Protein 8VEH (pdb70)

Organism: Rickettsia bellii (strain RML369-C) (NCBI:txid336407)

Sequence (766 aa):
DDKAAILELKTYLRTMKSIAVDFTQEDSKGNIVQGKLLISKPYNFRCNYYPPFPIIIVGTKNFVSMYDYDMEQVSRIARDENIFNFLLEDNENFDKDFVVESVVNEKEFSRINIYHKVTERHSEITLNKANKQIELLKIFEDTNVVTIKFDNIVKVQKFDEDLFKLKNPEIYGVPERLTKSEIEKKYVVSMESDDKAAILELKTYLRTMKSIAVDFTQEDSKGNIVQGKLLISKPYNFRCNYYPPFPIIIVGTKNFVSMYDYDMEQVSRIARDENIFNFLLEDNENFDKDFVVESVVNEKEFSRINIYHKVTERHSEITLNKANKQIELLKIFEDTNVVTIKFDNIVKVQKFDEDLFKLKNPEIYGVPERLTKSEIEKKYVVSSDDKAAILELKTYLRTMKSIAVDFTQEDSKGNIVQGKLLISKPYNFRCNYYPPFPIIIVGTKNFVSMYDYDMEQVSRIARDENIFNFLLEDNENFDKDFVVESVVNEKEFSRINIYHKVTERHSEITLNKANKQIELLKIFEDTNVVTIKFDNIVKVQKFDEDLFKLKNPEIYGVPERLTKSEIEKKYVVSSSDDKAAILELKTYLRTMKSIAVDFTQEDSKGNIVQGKLLISKPYNFRCNYYPPFPIIIVGTKNFVSMYDYDMEQVSRIARDENIFNFLLEDNENFDKDFVVESVVNEKEFSRINIYHKVTERHSEITLNKANKQIELLKIFEDTNVVTIKFDNIVKVQKFDEDLFKLKNPEIYGVPERLTKSEIEKKYVVS

Solvent-accessible surface area: 37412 Å² total

Secondary structure (DSSP, 8-state):
--THHHHHHHHHHHH-SEEEEEEEEE-TTS-EEEEEEEEETTTEEEEEEPTTS--EEEE-SS-EEEEETTTTEEEE--GGG-TTHHHH--HHHHHHHEEEEEEEEETTEEEEEEEETTT--EEEEEEETTTTEEEEEEEEETTEEEEEEEEEEEEEEEE-GGGG----HHHH-SPPP--HHHHHTTEEE-/-HHHHHHHHHHHHHHHHH-SEEEEEEEEE-TT--EEEEEEEEETTTEEEEEEPTTS-EEEEE-SS-EEEEETTTTEEEE--TT-STTHHHH--HHHHHHHEEEEEEEEETTEEEEEEEETTT--EEEEEEETTTTEEEEEEEEETTEEEEEEEEEEEEEEEE-GGGG----HHHH-SPPP--HHHHHTTEEE-/-THHHHHHHHHHHHHT-SEEEEEEEEE-TT--EEEEEEEEETTTEEEEEEPTTS--EEEE-SS-EEEEETTTTEEEE--STT-TTHHHHS-GGGHHHHEEEEEEEEETTEEEEEEEETTT--EEEEEEETTTTEEEEEEEEETTEEEEEEEEEEEEEEEE-GGGG----HHHH-SPPP--HHHHHTTEEE---/-HHHHHHHHHHHHHH-SEEEEEEEEEETTS-EEEEEEEEETTTEEEEEEPTTS-EEEEE-SSEEEEEETTTTEEEEEE-SS--SSGGG--HHHHHHHEEEEEEEEETTEEEEEEEETTT--EEEEEEETTTTEEEEEEEEETTEEEEEEEEEEEEEEEE-GGGG----HHHH-PPPP--HHHHHTTEEE-

Foldseek 3Di:
DPCVVLVLLLVCLAPQQWKKFWKWKAKPVGDIWTFIWTHHPLWWIWTATAPPQQKIWFIDPVFIWMAGPVVNDIGGADCLRDQCNSSNDNSVCDVVFKDWPDWDDDDQWIKTWIATPVSRKIKIWIARNVVSDTAWIWTDDPPMIMIMGGPDMFGFDDFQPCSNPDDDCVPPNDDDRAHPVRRVVGTHTD/DVVVQVVVLVLVLVLLAPQQWKKFWKWKAKPVGDIWIWIWTHHPLWWIWTATAPPQQKIWFIDPVFIWMAGPVVRDIDGADQVNDLCNVSNDHSVCDVVFKDWPDWDDDVQWIWTWIATPPVRWIKIWIAGNVVSDTAWIWTHDPPMIMIMGGPDMFGFDDADPCSNPDDDCVVVNRDDRAHPVRRVVGTHTD/DFQVVVLVLVLVQLVPQQFKKFWKWKAKPVGDIWIFIWTHHPQWWIWTAIAPPQQWIWFIGPVFIWMAGPVVRDIDGADLVRDQCNVSNPNSVCPVVFKDWPGWDDDVQKIKTWIATPPVRWIKIWIARNVVSHTAWIWTDDDPMIMIMGGPDMFAFPDAQPLSRDDDDCVPVNHRDRAHPVRRVVGTHTDDD/DFVVVLVLVLVQLAPQQWKKFWKWKAKPVGDIWTWIWTHHPQWWIWTAIDPPFGKIWTTDQFKIKIAGPVVRDIDMDTCPPHHPDPSNDHSVCDVVFKAWDDWDDDDQWIWTWIAGPPVRWIKIWIARNVVSHTAKIWTDDPPMIMIMGGPDMFGFDDADPCSNDDPDCVPVNDDDRADPVRRVVGTHTD

InterPro domains:
  IPR004564 Outer membrane lipoprotein carrier protein LolA-like [PF03548] (37-188)
  IPR004564 Outer membrane lipoprotein carrier protein LolA-like [PTHR35869] (3-191)
  IPR004564 Outer membrane lipoprotein carrier protein LolA-like [cd16325] (30-177)
  IPR029046 Lipoprotein localisation LolA/LolB/LppX [SSF89392] (30-192)

Radius of gyration: 31.87 Å; Cα contacts (8 Å, |Δi|>4): 1557; chains: 4; bounding box: 82×40×107 Å

Nearest PDB structures (foldseek):
  8veh-assembly4_D  TM=9.514E-01  e=2.735E-33  Rickettsia bellii RML369-C
  9c89-assembly1_A  TM=8.479E-01  e=1.975E-13  Ehrlichia chaffeensis str. Arkansas
  9azz-assembly2_B  TM=8.157E-01  e=1.698E-12  Ehrlichia ruminantium str. Gardel
  9azz-assembly3_C  TM=8.294E-01  e=2.612E-12  Ehrlichia ruminantium str. Gardel
  3ksn-assembly1_A  TM=7.472E-01  e=8.804E-09  Escherichia coli K-12

B-factor: mean 67.8, std 20.23, range [27.52, 151.62]

Structure (mmCIF, N/CA/C/O backbone):
data_8VEH
#
_entry.id   8VEH
#
_cell.length_a   77.802
_cell.length_b   71.403
_cell.length_c   78.502
_cell.angle_alpha   90.00
_cell.angle_beta   115.83
_cell.angle_gamma   90.00
#
_symmetry.space_group_name_H-M   'P 1 21 1'
#
loop_
_entity.id
_entity.type
_entity.pdbx_description
1 polymer 'Outer membrane lipoprotein-sorting protein LolA'
2 non-polymer 'CHLORIDE ION'
3 non-polymer GLYCINE
4 non-polymer 'TRIETHYLENE GLYCOL'
5 water water
#
loop_
_atom_site.group_PDB
_atom_site.id
_atom_site.type_symbol
_atom_site.label_atom_id
_atom_site.label_alt_id
_atom_site.label_comp_id
_atom_site.label_asym_id
_atom_site.label_entity_id
_atom_site.label_seq_id
_atom_site.pdbx_PDB_ins_code
_atom_site.Cartn_x
_atom_site.Cartn_y
_atom_site.Cartn_z
_atom_site.occupancy
_atom_site.B_iso_or_equiv
_atom_site.auth_seq_id
_atom_site.auth_comp_id
_atom_site.auth_asym_id
_atom_site.auth_atom_id
_atom_site.pdbx_PDB_model_num
ATOM 1 N N . ASP A 1 4 ? 69.232 -12.971 38.267 1.00 113.91 23 ASP A N 1
ATOM 2 C CA . ASP A 1 4 ? 68.151 -12.491 37.419 1.00 109.08 23 ASP A CA 1
ATOM 3 C C . ASP A 1 4 ? 68.582 -11.472 36.379 1.00 104.13 23 ASP A C 1
ATOM 4 O O . ASP A 1 4 ? 69.352 -10.553 36.664 1.00 103.47 23 ASP A O 1
ATOM 9 N N . ASP A 1 5 ? 68.085 -11.649 35.158 1.00 110.39 24 ASP A N 1
ATOM 10 C CA . ASP A 1 5 ? 68.382 -10.730 34.066 1.00 105.45 24 ASP A CA 1
ATOM 11 C C . ASP A 1 5 ? 67.684 -9.410 34.394 1.00 98.72 24 ASP A C 1
ATOM 12 O O . ASP A 1 5 ? 66.648 -9.069 33.814 1.00 92.28 24 ASP A O 1
ATOM 17 N N . LYS A 1 6 ? 68.187 -8.717 35.413 1.00 97.19 25 LYS A N 1
ATOM 18 C CA . LYS A 1 6 ? 67.629 -7.437 35.851 1.00 92.85 25 LYS A CA 1
ATOM 19 C C . LYS A 1 6 ? 67.902 -6.319 34.857 1.00 81.87 25 LYS A C 1
ATOM 20 O O . LYS A 1 6 ? 67.202 -5.298 34.876 1.00 83.20 25 LYS A O 1
ATOM 26 N N . ALA A 1 7 ? 68.883 -6.503 33.971 1.00 93.12 26 ALA A N 1
ATOM 27 C CA . ALA A 1 7 ? 69.198 -5.468 32.996 1.00 90.70 26 ALA A CA 1
ATOM 28 C C . ALA A 1 7 ? 67.991 -5.124 32.142 1.00 84.79 26 ALA A C 1
ATOM 29 O O . ALA A 1 7 ? 67.858 -3.979 31.695 1.00 84.79 26 ALA A O 1
ATOM 31 N N . ALA A 1 8 ? 67.084 -6.077 31.936 1.00 82.67 27 ALA A N 1
ATOM 32 C CA . ALA A 1 8 ? 65.896 -5.780 31.145 1.00 82.30 27 ALA A CA 1
ATOM 33 C C . ALA A 1 8 ? 65.115 -4.629 31.759 1.00 76.50 27 ALA A C 1
ATOM 34 O O . ALA A 1 8 ? 64.787 -3.651 31.065 1.00 75.87 27 ALA A O 1
ATOM 36 N N . ILE A 1 9 ? 64.915 -4.663 33.081 1.00 77.51 28 ILE A N 1
ATOM 37 C CA . ILE A 1 9 ? 64.191 -3.561 33.704 1.00 82.80 28 ILE A CA 1
ATOM 38 C C . ILE A 1 9 ? 64.964 -2.266 33.496 1.00 79.50 28 ILE A C 1
ATOM 39 O O . ILE A 1 9 ? 64.384 -1.229 33.141 1.00 75.55 28 ILE A O 1
ATOM 44 N N . LEU A 1 10 ? 66.292 -2.339 33.600 1.00 79.19 29 LEU A N 1
ATOM 45 C CA . LEU A 1 10 ? 67.104 -1.147 33.412 1.00 75.53 29 LEU A CA 1
ATOM 46 C C . LEU A 1 10 ? 66.863 -0.575 32.025 1.00 70.39 29 LEU A C 1
ATOM 47 O O . LEU A 1 10 ? 66.494 0.600 31.881 1.00 66.66 29 LEU A O 1
ATOM 52 N N . GLU A 1 11 ? 66.935 -1.432 30.998 1.00 69.72 30 GLU A N 1
ATOM 53 C CA . GLU A 1 11 ? 66.718 -0.933 29.647 1.00 71.09 30 GLU A CA 1
ATOM 54 C C . GLU A 1 11 ? 65.302 -0.409 29.521 1.00 72.12 30 GLU A C 1
ATOM 55 O O . GLU A 1 11 ? 65.078 0.707 29.026 1.00 67.82 30 GLU A O 1
ATOM 61 N N . LEU A 1 12 ? 64.344 -1.161 30.063 1.00 74.37 31 LEU A N 1
ATOM 62 C CA . LEU A 1 12 ? 62.954 -0.747 29.971 1.00 73.28 31 LEU A CA 1
ATOM 63 C C . LEU A 1 12 ? 62.782 0.571 30.697 1.00 69.64 31 LEU A C 1
ATOM 64 O O . LEU A 1 12 ? 62.194 1.519 30.155 1.00 68.30 31 LEU A O 1
ATOM 69 N N . LYS A 1 13 ? 63.401 0.688 31.876 1.00 72.41 32 LYS A N 1
ATOM 70 C CA . LYS A 1 13 ? 63.285 1.920 32.642 1.00 70.93 32 LYS A CA 1
ATOM 71 C C . LYS A 1 13 ? 63.900 3.074 31.874 1.00 65.84 32 LYS A C 1
ATOM 72 O O . LYS A 1 13 ? 63.325 4.172 31.821 1.00 65.14 32 LYS A O 1
ATOM 78 N N . THR A 1 14 ? 65.032 2.824 31.209 1.00 67.21 33 THR A N 1
ATOM 79 C CA . THR A 1 14 ? 65.666 3.887 30.444 1.00 71.96 33 THR A CA 1
ATOM 80 C C . THR A 1 14 ? 64.697 4.447 29.413 1.00 67.32 33 THR A C 1
ATOM 81 O O . THR A 1 14 ? 64.543 5.672 29.292 1.00 59.19 33 THR A O 1
ATOM 85 N N . TYR A 1 15 ? 63.974 3.565 28.719 1.00 71.27 34 TYR A N 1
ATOM 86 C CA . TYR A 1 15 ? 63.063 4.057 27.695 1.00 72.90 34 TYR A CA 1
ATOM 87 C C . TYR A 1 15 ? 62.009 4.957 28.317 1.00 69.03 34 TYR A C 1
ATOM 88 O O . TYR A 1 15 ? 61.765 6.072 27.824 1.00 70.17 34 TYR A O 1
ATOM 97 N N . LEU A 1 16 ? 61.461 4.544 29.460 1.00 66.97 35 LEU A N 1
ATOM 98 C CA . LEU A 1 16 ? 60.419 5.338 30.087 1.00 64.88 35 LEU A CA 1
ATOM 99 C C . LEU A 1 16 ? 60.935 6.709 30.486 1.00 68.84 35 LEU A C 1
ATOM 100 O O . LEU A 1 16 ? 60.177 7.686 30.461 1.00 66.26 35 LEU A O 1
ATOM 105 N N . ARG A 1 17 ? 62.211 6.809 30.871 1.00 65.02 36 ARG A N 1
ATOM 106 C CA . ARG A 1 17 ? 62.710 8.109 31.306 1.00 65.69 36 ARG A CA 1
ATOM 107 C C . ARG A 1 17 ? 63.003 9.024 30.125 1.00 63.19 36 ARG A C 1
ATOM 108 O O . ARG A 1 17 ? 62.911 10.251 30.270 1.00 63.98 36 ARG A O 1
ATOM 116 N N . THR A 1 18 ? 63.352 8.464 28.955 1.00 60.54 37 THR A N 1
ATOM 117 C CA . THR A 1 18 ? 63.821 9.316 27.868 1.00 67.96 37 THR A CA 1
ATOM 118 C C . THR A 1 18 ? 62.776 9.593 26.797 1.00 67.42 37 THR A C 1
ATOM 119 O O . THR A 1 18 ? 62.984 10.493 25.973 1.00 82.99 37 THR A O 1
ATOM 123 N N . MET A 1 19 ? 61.672 8.858 26.782 1.00 67.29 38 MET A N 1
ATOM 124 C CA . MET A 1 19 ? 60.617 9.058 25.786 1.00 63.95 38 MET A CA 1
ATOM 125 C C . MET A 1 19 ? 59.428 9.827 26.368 1.00 68.25 38 MET A C 1
ATOM 126 O O . MET A 1 19 ? 58.302 9.328 26.433 1.00 69.47 38 MET A O 1
ATOM 131 N N . LYS A 1 20 ? 59.693 11.061 26.803 1.00 72.48 39 LYS A N 1
ATOM 132 C CA . LYS A 1 20 ? 58.650 11.878 27.416 1.00 71.99 39 LYS A CA 1
ATOM 133 C C . LYS A 1 20 ? 57.740 12.560 26.398 1.00 65.78 39 LYS A C 1
ATOM 134 O O . LYS A 1 20 ? 56.555 12.770 26.684 1.00 56.44 39 LYS A O 1
ATOM 140 N N . SER A 1 21 ? 58.260 12.910 25.220 1.00 65.06 40 SER A N 1
ATOM 141 C CA . SER A 1 21 ? 57.501 13.674 24.229 1.00 66.44 40 SER A CA 1
ATOM 142 C C . SER A 1 21 ? 57.822 13.124 22.844 1.00 65.02 40 SER A C 1
ATOM 143 O O . SER A 1 21 ? 58.824 13.512 22.233 1.00 62.75 40 SER A O 1
ATOM 146 N N . ILE A 1 22 ? 56.956 12.238 22.345 1.00 63.79 41 ILE A N 1
ATOM 147 C CA . ILE A 1 22 ? 57.212 11.538 21.094 1.00 68.17 41 ILE A CA 1
ATOM 148 C C . ILE A 1 22 ? 55.961 11.452 20.231 1.00 62.50 41 ILE A C 1
ATOM 149 O O . ILE A 1 22 ? 54.834 11.626 20.699 1.00 57.80 41 ILE A O 1
ATOM 154 N N . ALA A 1 23 ? 56.191 11.198 18.944 1.00 67.17 42 ALA A N 1
ATOM 155 C CA . ALA A 1 23 ? 55.166 10.850 17.970 1.00 69.44 42 ALA A CA 1
ATOM 156 C C . ALA A 1 23 ? 55.595 9.551 17.301 1.00 66.30 42 ALA A C 1
ATOM 157 O O . ALA A 1 23 ? 56.747 9.421 16.870 1.00 53.73 42 ALA A O 1
ATOM 159 N N . VAL A 1 24 ? 54.672 8.599 17.208 1.00 63.39 43 VAL A N 1
ATOM 160 C CA . VAL A 1 24 ? 54.967 7.248 16.749 1.00 64.00 43 VAL A CA 1
ATOM 161 C C . VAL A 1 24 ? 54.010 6.906 15.617 1.00 60.49 43 VAL A C 1
ATOM 162 O O . VAL A 1 24 ? 52.789 6.961 15.794 1.00 58.20 43 VAL A O 1
ATOM 166 N N . ASP A 1 25 ? 54.560 6.531 14.469 1.00 59.87 44 ASP A N 1
ATOM 167 C CA . ASP A 1 25 ? 53.795 5.872 13.421 1.00 61.73 44 ASP A CA 1
ATOM 168 C C . ASP A 1 25 ? 53.696 4.402 13.802 1.00 60.30 44 ASP A C 1
ATOM 169 O O . ASP A 1 25 ? 54.733 3.748 13.992 1.00 63.35 44 ASP A O 1
ATOM 174 N N . PHE A 1 26 ? 52.465 3.890 13.930 1.00 55.52 45 PHE A N 1
ATOM 175 C CA . PHE A 1 26 ? 52.263 2.536 14.424 1.00 58.93 45 PHE A CA 1
ATOM 176 C C . PHE A 1 26 ? 51.201 1.804 13.618 1.00 55.27 45 PHE A C 1
ATOM 177 O O . PHE A 1 26 ? 50.293 2.416 13.046 1.00 53.76 45 PHE A O 1
ATOM 185 N N . THR A 1 27 ? 51.334 0.477 13.584 1.00 52.58 46 THR A N 1
ATOM 186 C CA . THR A 1 27 ? 50.318 -0.428 13.065 1.00 55.01 46 THR A CA 1
ATOM 187 C C . THR A 1 27 ? 49.808 -1.304 14.206 1.00 53.42 46 THR A C 1
ATOM 188 O O . THR A 1 27 ? 50.591 -1.783 15.031 1.00 48.78 46 THR A O 1
ATOM 192 N N . GLN A 1 28 ? 48.495 -1.518 14.244 1.00 50.54 47 GLN A N 1
ATOM 193 C CA . GLN A 1 28 ? 47.824 -2.244 15.311 1.00 55.52 47 GLN A CA 1
ATOM 194 C C . GLN A 1 28 ? 47.040 -3.398 14.703 1.00 53.54 47 GLN A C 1
ATOM 195 O O . GLN A 1 28 ? 46.248 -3.197 13.775 1.00 50.77 47 GLN A O 1
ATOM 201 N N . GLU A 1 29 ? 47.258 -4.598 15.234 1.00 56.25 48 GLU A N 1
ATOM 202 C CA . GLU A 1 29 ? 46.566 -5.804 14.800 1.00 61.81 48 GLU A CA 1
ATOM 203 C C . GLU A 1 29 ? 45.946 -6.480 16.009 1.00 58.98 48 GLU A C 1
ATOM 204 O O . GLU A 1 29 ? 46.491 -6.424 17.114 1.00 53.74 48 GLU A O 1
ATOM 210 N N . ASP A 1 30 ? 44.786 -7.104 15.801 1.00 60.95 49 ASP A N 1
ATOM 211 C CA . ASP A 1 30 ? 44.109 -7.798 16.885 1.00 65.67 49 ASP A CA 1
ATOM 212 C C . ASP A 1 30 ? 43.653 -9.183 16.446 1.00 64.42 49 ASP A C 1
ATOM 213 O O . ASP A 1 30 ? 43.758 -9.564 15.276 1.00 64.73 49 ASP A O 1
ATOM 218 N N . SER A 1 31 ? 43.136 -9.937 17.421 1.00 59.37 50 SER A N 1
ATOM 219 C CA . SER A 1 31 ? 42.574 -11.255 17.151 1.00 66.63 50 SER A CA 1
ATOM 220 C C . SER A 1 31 ? 41.210 -11.186 16.470 1.00 64.48 50 SER A C 1
ATOM 221 O O . SER A 1 31 ? 40.780 -12.175 15.869 1.00 60.50 50 SER A O 1
ATOM 224 N N . LYS A 1 32 ? 40.527 -10.047 16.548 1.00 65.61 51 LYS A N 1
ATOM 225 C CA . LYS A 1 32 ? 39.218 -9.872 15.932 1.00 63.46 51 LYS A CA 1
ATOM 226 C C . LYS A 1 32 ? 39.300 -9.513 14.456 1.00 68.58 51 LYS A C 1
ATOM 227 O O . LYS A 1 32 ? 38.256 -9.348 13.818 1.00 66.90 51 LYS A O 1
ATOM 233 N N . GLY A 1 33 ? 40.507 -9.393 13.904 1.00 80.77 52 GLY A N 1
ATOM 234 C CA . GLY A 1 33 ? 40.702 -9.127 12.497 1.00 69.00 52 GLY A CA 1
ATOM 235 C C . GLY A 1 33 ? 41.043 -7.696 12.137 1.00 62.20 52 GLY A C 1
ATOM 236 O O . GLY A 1 33 ? 41.438 -7.447 10.992 1.00 66.75 52 GLY A O 1
ATOM 237 N N . ASN A 1 34 ? 40.918 -6.752 13.063 1.00 64.09 53 ASN A N 1
ATOM 238 C CA . ASN A 1 34 ? 41.261 -5.379 12.731 1.00 66.82 53 ASN A CA 1
ATOM 239 C C . ASN A 1 34 ? 42.751 -5.220 12.463 1.00 67.39 53 ASN A C 1
ATOM 240 O O . ASN A 1 34 ? 43.593 -5.767 13.182 1.00 62.34 53 ASN A O 1
ATOM 245 N N . ILE A 1 35 ? 43.072 -4.482 11.403 1.00 62.95 54 ILE A N 1
ATOM 246 C CA . ILE A 1 35 ? 44.421 -3.993 11.156 1.00 54.63 54 ILE A CA 1
ATOM 247 C C . ILE A 1 35 ? 44.259 -2.504 10.871 1.00 55.44 54 ILE A C 1
ATOM 248 O O . ILE A 1 35 ? 43.522 -2.129 9.951 1.00 60.24 54 ILE A O 1
ATOM 253 N N . VAL A 1 36 ? 44.931 -1.658 11.650 1.00 54.22 55 VAL A N 1
ATOM 254 C CA . VAL A 1 36 ? 44.805 -0.213 11.481 1.00 55.73 55 VAL A CA 1
ATOM 255 C C . VAL A 1 36 ? 46.155 0.457 11.685 1.00 50.56 55 VAL A C 1
ATOM 256 O O . VAL A 1 36 ? 46.988 -0.015 12.456 1.00 51.91 55 VAL A O 1
ATOM 260 N N . GLN A 1 37 ? 46.375 1.566 10.990 1.00 52.31 56 GLN A N 1
ATOM 261 C CA . GLN A 1 37 ? 47.566 2.375 11.198 1.00 52.23 56 GLN A CA 1
ATOM 262 C C . GLN A 1 37 ? 47.167 3.687 11.860 1.00 54.12 56 GLN A C 1
ATOM 263 O O . GLN A 1 37 ? 46.011 4.120 11.789 1.00 47.90 56 GLN A O 1
ATOM 269 N N . GLY A 1 38 ? 48.137 4.316 12.516 1.00 52.24 57 GLY A N 1
ATOM 270 C CA . GLY A 1 38 ? 47.835 5.566 13.185 1.00 52.25 57 GLY A CA 1
ATOM 271 C C . GLY A 1 38 ? 49.073 6.266 13.697 1.00 55.06 57 GLY A C 1
ATOM 272 O O . GLY A 1 38 ? 50.200 5.770 13.583 1.00 50.15 57 GLY A O 1
ATOM 273 N N . LYS A 1 39 ? 48.829 7.441 14.278 1.00 54.67 58 LYS A N 1
ATOM 274 C CA . LYS A 1 39 ? 49.854 8.273 14.887 1.00 59.77 58 LYS A CA 1
ATOM 275 C C . LYS A 1 39 ? 49.571 8.360 16.380 1.00 53.22 58 LYS A C 1
ATOM 276 O O . LYS A 1 39 ? 48.472 8.743 16.788 1.00 52.80 58 LYS A O 1
ATOM 282 N N . LEU A 1 40 ? 50.558 8.005 17.191 1.00 56.04 59 LEU A N 1
ATOM 283 C CA . LEU A 1 40 ? 50.456 8.064 18.643 1.00 59.34 59 LEU A CA 1
ATOM 284 C C . LEU A 1 40 ? 51.335 9.194 19.152 1.00 57.63 59 LEU A C 1
ATOM 285 O O . LEU A 1 40 ? 52.551 9.169 18.959 1.00 58.03 59 LEU A O 1
ATOM 290 N N . LEU A 1 41 ? 50.731 10.166 19.816 1.00 55.72 60 LEU A N 1
ATOM 291 C CA . LEU A 1 41 ? 51.447 11.280 20.415 1.00 58.66 60 LEU A CA 1
ATOM 292 C C . LEU A 1 41 ? 51.458 11.092 21.922 1.00 62.27 60 LEU A C 1
ATOM 293 O O . LEU A 1 41 ? 50.408 10.863 22.527 1.00 60.37 60 LEU A O 1
ATOM 298 N N . ILE A 1 42 ? 52.641 11.157 22.522 1.00 61.21 61 ILE A N 1
ATOM 299 C CA . ILE A 1 42 ? 52.797 11.050 23.966 1.00 58.97 61 ILE A CA 1
ATOM 300 C C . ILE A 1 42 ? 53.498 12.310 24.445 1.00 59.73 61 ILE A C 1
ATOM 301 O O . ILE A 1 42 ? 54.560 12.666 23.925 1.00 61.92 61 ILE A O 1
ATOM 306 N N . SER A 1 43 ? 52.899 12.987 25.422 1.00 61.08 62 SER A N 1
ATOM 307 C CA . SER A 1 43 ? 53.474 14.146 26.097 1.00 63.04 62 SER A CA 1
ATOM 308 C C . SER A 1 43 ? 53.295 13.852 27.586 1.00 62.23 62 SER A C 1
ATOM 309 O O . SER A 1 43 ? 52.277 14.205 28.195 1.00 63.23 62 SER A O 1
ATOM 312 N N . LYS A 1 44 ? 54.270 13.160 28.167 1.00 61.86 63 LYS A N 1
ATOM 313 C CA . LYS A 1 44 ? 54.223 12.902 29.597 1.00 66.04 63 LYS A CA 1
ATOM 314 C C . LYS A 1 44 ? 54.319 14.245 30.315 1.00 62.81 63 LYS A C 1
ATOM 315 O O . LYS A 1 44 ? 54.883 15.206 29.780 1.00 64.43 63 LYS A O 1
ATOM 321 N N . PRO A 1 45 ? 53.790 14.347 31.531 1.00 65.97 64 PRO A N 1
ATOM 322 C CA . PRO A 1 45 ? 53.403 13.254 32.430 1.00 66.77 64 PRO A CA 1
ATOM 323 C C . PRO A 1 45 ? 52.101 12.506 32.126 1.00 65.50 64 PRO A C 1
ATOM 324 O O . PRO A 1 45 ? 52.086 11.293 32.343 1.00 65.58 64 PRO A O 1
ATOM 328 N N . TYR A 1 46 ? 51.021 13.111 31.630 1.00 61.05 65 TYR A N 1
ATOM 329 C CA . TYR A 1 46 ? 49.762 12.390 31.520 1.00 63.93 65 TYR A CA 1
ATOM 330 C C . TYR A 1 46 ? 49.129 12.430 30.132 1.00 59.37 65 TYR A C 1
ATOM 331 O O . TYR A 1 46 ? 48.163 11.694 29.895 1.00 59.83 65 TYR A O 1
ATOM 340 N N . ASN A 1 47 ? 49.622 13.260 29.216 1.00 60.85 66 ASN A N 1
ATOM 341 C CA . ASN A 1 47 ? 48.876 13.548 27.998 1.00 60.33 66 ASN A CA 1
ATOM 342 C C . ASN A 1 47 ? 49.284 12.621 26.866 1.00 61.88 66 ASN A C 1
ATOM 343 O O . ASN A 1 47 ? 50.467 12.346 26.665 1.00 63.34 66 ASN A O 1
ATOM 348 N N . PHE A 1 48 ? 48.287 12.113 26.146 1.00 59.67 67 PHE A N 1
ATOM 349 C CA . PHE A 1 48 ? 48.558 11.373 24.922 1.00 60.22 67 PHE A CA 1
ATOM 350 C C . PHE A 1 48 ? 47.355 11.469 23.995 1.00 63.23 67 PHE A C 1
ATOM 351 O O . PHE A 1 48 ? 46.228 11.740 24.419 1.00 58.14 67 PHE A O 1
ATOM 359 N N . ARG A 1 49 ? 47.624 11.248 22.711 1.00 65.27 68 ARG A N 1
ATOM 360 C CA . ARG A 1 49 ? 46.607 11.224 21.669 1.00 59.60 68 ARG A CA 1
ATOM 361 C C . ARG A 1 49 ? 46.897 10.066 20.728 1.00 56.41 68 ARG A C 1
ATOM 362 O O . ARG A 1 49 ? 47.931 10.054 20.060 1.00 55.16 68 ARG A O 1
ATOM 370 N N . CYS A 1 50 ? 45.981 9.114 20.654 1.00 56.75 69 CYS A N 1
ATOM 371 C CA . CYS A 1 50 ? 46.046 8.031 19.683 1.00 56.31 69 CYS A CA 1
ATOM 372 C C . CYS A 1 50 ? 45.103 8.390 18.542 1.00 52.71 69 CYS A C 1
ATOM 373 O O . CYS A 1 50 ? 43.874 8.390 18.718 1.00 50.38 69 CYS A O 1
ATOM 376 N N . ASN A 1 51 ? 45.680 8.695 17.381 1.00 58.19 70 ASN A N 1
ATOM 377 C CA . ASN A 1 51 ? 44.979 9.205 16.210 1.00 61.38 70 ASN A CA 1
ATOM 378 C C . ASN A 1 51 ? 45.039 8.096 15.162 1.00 59.01 70 ASN A C 1
ATOM 379 O O . ASN A 1 51 ? 46.000 7.991 14.399 1.00 59.24 70 ASN A O 1
ATOM 384 N N . TYR A 1 52 ? 44.010 7.257 15.143 1.00 57.29 71 TYR A N 1
ATOM 385 C CA . TYR A 1 52 ? 43.903 6.231 14.119 1.00 58.52 71 TYR A CA 1
ATOM 386 C C . TYR A 1 52 ? 43.559 6.888 12.788 1.00 56.57 71 TYR A C 1
ATOM 387 O O . TYR A 1 52 ? 42.758 7.824 12.731 1.00 53.78 71 TYR A O 1
ATOM 396 N N . TYR A 1 53 ? 44.183 6.417 11.722 1.00 58.04 72 TYR A N 1
ATOM 397 C CA . TYR A 1 53 ? 43.876 7.007 10.430 1.00 61.58 72 TYR A CA 1
ATOM 398 C C . TYR A 1 53 ? 42.557 6.456 9.894 1.00 57.64 72 TYR A C 1
ATOM 399 O O . TYR A 1 53 ? 42.160 5.336 10.231 1.00 54.72 72 TYR A O 1
ATOM 408 N N . PRO A 1 54 ? 41.865 7.217 9.051 1.00 57.95 73 PRO A N 1
ATOM 409 C CA . PRO A 1 54 ? 40.669 6.682 8.403 1.00 70.93 73 PRO A CA 1
ATOM 410 C C . PRO A 1 54 ? 41.005 5.426 7.626 1.00 66.45 73 PRO A C 1
ATOM 411 O O . PRO A 1 54 ? 42.140 5.261 7.141 1.00 69.70 73 PRO A O 1
ATOM 415 N N . PRO A 1 55 ? 40.039 4.511 7.459 1.00 65.13 74 PRO A N 1
ATOM 416 C CA . PRO A 1 55 ? 38.631 4.558 7.884 1.00 65.06 74 PRO A CA 1
ATOM 417 C C . PRO A 1 55 ? 38.374 4.043 9.296 1.00 59.69 74 PRO A C 1
ATOM 418 O O . PRO A 1 55 ? 37.245 3.681 9.607 1.00 62.55 74 PRO A O 1
ATOM 422 N N . PHE A 1 56 ? 39.357 4.043 10.191 1.00 67.22 75 PHE A N 1
ATOM 423 C CA . PHE A 1 56 ? 39.179 3.498 11.536 1.00 59.69 75 PHE A CA 1
ATOM 424 C C . PHE A 1 56 ? 38.654 4.607 12.435 1.00 61.55 75 PHE A C 1
ATOM 425 O O . PHE A 1 56 ? 39.431 5.438 12.923 1.00 65.20 75 PHE A O 1
ATOM 433 N N . PRO A 1 57 ? 37.332 4.660 12.663 1.00 57.53 76 PRO A N 1
ATOM 434 C CA . PRO A 1 57 ? 36.727 5.857 13.274 1.00 56.43 76 PRO A CA 1
ATOM 435 C C . PRO A 1 57 ? 36.841 5.881 14.790 1.00 57.38 76 PRO A C 1
ATOM 436 O O . PRO A 1 57 ? 35.874 5.694 15.532 1.00 61.15 76 PRO A O 1
ATOM 440 N N . ILE A 1 58 ? 38.040 6.160 15.282 1.00 58.52 77 ILE A N 1
ATOM 441 C CA . ILE A 1 58 ? 38.275 6.221 16.717 1.00 61.17 77 ILE A CA 1
ATOM 442 C C . ILE A 1 58 ? 39.407 7.212 16.950 1.00 56.71 77 ILE A C 1
ATOM 443 O O . ILE A 1 58 ? 40.411 7.210 16.230 1.00 54.87 77 ILE A O 1
ATOM 448 N N . ILE A 1 59 ? 39.242 8.054 17.966 1.00 59.97 78 ILE A N 1
ATOM 449 C CA . ILE A 1 59 ? 40.310 8.906 18.477 1.00 53.70 78 ILE A CA 1
ATOM 450 C C . ILE A 1 59 ? 40.329 8.711 19.986 1.00 51.76 78 ILE A C 1
ATOM 451 O O . ILE A 1 59 ? 39.269 8.707 20.620 1.00 50.23 78 ILE A O 1
ATOM 456 N N . ILE A 1 60 ? 41.515 8.541 20.557 1.00 54.96 79 ILE A N 1
ATOM 457 C CA . ILE A 1 60 ? 41.638 8.381 22.004 1.00 55.61 79 ILE A CA 1
ATOM 458 C C . ILE A 1 60 ? 42.497 9.520 22.523 1.00 54.88 79 ILE A C 1
ATOM 459 O O . ILE A 1 60 ? 43.616 9.725 22.046 1.00 56.23 79 ILE A O 1
ATOM 464 N N . VAL A 1 61 ? 41.975 10.266 23.491 1.00 56.83 80 VAL A N 1
ATOM 465 C CA . VAL A 1 61 ? 42.686 11.396 24.073 1.00 62.44 80 VAL A CA 1
ATOM 466 C C . VAL A 1 61 ? 42.755 11.183 25.575 1.00 59.15 80 VAL A C 1
ATOM 467 O O . VAL A 1 61 ? 41.724 10.976 26.226 1.00 60.56 80 VAL A O 1
ATOM 471 N N . GLY A 1 62 ? 43.959 11.232 26.119 1.00 57.07 81 GLY A N 1
ATOM 472 C CA . GLY A 1 62 ? 44.173 11.057 27.546 1.00 60.16 81 GLY A CA 1
ATOM 473 C C . GLY A 1 62 ? 44.865 12.279 28.118 1.00 59.66 81 GLY A C 1
ATOM 474 O O . GLY A 1 62 ? 45.812 12.796 27.523 1.00 58.93 81 GLY A O 1
ATOM 475 N N . THR A 1 63 ? 44.371 12.740 29.264 1.00 64.40 82 THR A N 1
ATOM 476 C CA . THR A 1 63 ? 44.966 13.830 30.019 1.00 66.78 82 THR A CA 1
ATOM 477 C C . THR A 1 63 ? 45.061 13.413 31.480 1.00 64.85 82 THR A C 1
ATOM 478 O O . THR A 1 63 ? 44.688 12.297 31.855 1.00 66.10 82 THR A O 1
ATOM 482 N N . LYS A 1 64 ? 45.557 14.326 32.317 1.00 69.94 83 LYS A N 1
ATOM 483 C CA . LYS A 1 64 ? 45.675 14.016 33.736 1.00 74.25 83 LYS A CA 1
ATOM 484 C C . LYS A 1 64 ? 44.310 13.752 34.356 1.00 71.69 83 LYS A C 1
ATOM 485 O O . LYS A 1 64 ? 44.195 12.955 35.295 1.00 69.80 83 LYS A O 1
ATOM 491 N N . ASN A 1 65 ? 43.267 14.408 33.846 1.00 65.91 84 ASN A N 1
ATOM 492 C CA . ASN A 1 65 ? 41.929 14.272 34.405 1.00 65.10 84 ASN A CA 1
ATOM 493 C C . ASN A 1 65 ? 41.147 13.107 33.812 1.00 64.43 84 ASN A C 1
ATOM 494 O O . ASN A 1 65 ? 40.366 12.472 34.531 1.00 64.78 84 ASN A O 1
ATOM 499 N N . PHE A 1 66 ? 41.322 12.808 32.525 1.00 67.03 85 PHE A N 1
ATOM 500 C CA . PHE A 1 66 ? 40.477 11.806 31.900 1.00 70.20 85 PHE A CA 1
ATOM 501 C C . PHE A 1 66 ? 41.236 11.056 30.814 1.00 66.97 85 PHE A C 1
ATOM 502 O O . PHE A 1 66 ? 42.271 11.512 30.321 1.00 75.20 85 PHE A O 1
ATOM 510 N N . VAL A 1 67 ? 40.701 9.891 30.453 1.00 70.94 86 VAL A N 1
ATOM 511 C CA . VAL A 1 67 ? 41.101 9.149 29.260 1.00 71.13 86 VAL A CA 1
ATOM 512 C C . VAL A 1 67 ? 39.807 8.788 28.542 1.00 66.80 86 VAL A C 1
ATOM 513 O O . VAL A 1 67 ? 39.026 7.966 29.039 1.00 64.82 86 VAL A O 1
ATOM 517 N N . SER A 1 68 ? 39.582 9.389 27.376 1.00 66.71 87 SER A N 1
ATOM 518 C CA . SER A 1 68 ? 38.324 9.254 26.658 1.00 64.52 87 SER A CA 1
ATOM 519 C C . SER A 1 68 ? 38.562 8.800 25.226 1.00 59.34 87 SER A C 1
ATOM 520 O O . SER A 1 68 ? 39.632 8.997 24.646 1.00 58.83 87 SER A O 1
ATOM 523 N N . MET A 1 69 ? 37.529 8.181 24.670 1.00 64.79 88 MET A N 1
ATOM 524 C CA . MET A 1 69 ? 37.521 7.691 23.302 1.00 63.15 88 MET A CA 1
ATOM 525 C C . MET A 1 69 ? 36.329 8.326 22.595 1.00 59.12 88 MET A C 1
ATOM 526 O O . MET A 1 69 ? 35.258 8.478 23.190 1.00 59.93 88 MET A O 1
ATOM 531 N N . TYR A 1 70 ? 36.507 8.705 21.336 1.00 62.94 89 TYR A N 1
ATOM 532 C CA . TYR A 1 70 ? 35.410 9.178 20.502 1.00 65.31 89 TYR A CA 1
ATOM 533 C C . TYR A 1 70 ? 35.340 8.319 19.248 1.00 62.62 89 TYR A C 1
ATOM 534 O O . TYR A 1 70 ? 36.353 8.117 18.564 1.00 60.48 89 TYR A O 1
ATOM 543 N N . ASP A 1 71 ? 34.142 7.816 18.963 1.00 65.21 90 ASP A N 1
ATOM 544 C CA . ASP A 1 71 ? 33.850 7.006 17.787 1.00 69.70 90 ASP A CA 1
ATOM 545 C C . ASP A 1 71 ? 33.028 7.861 16.829 1.00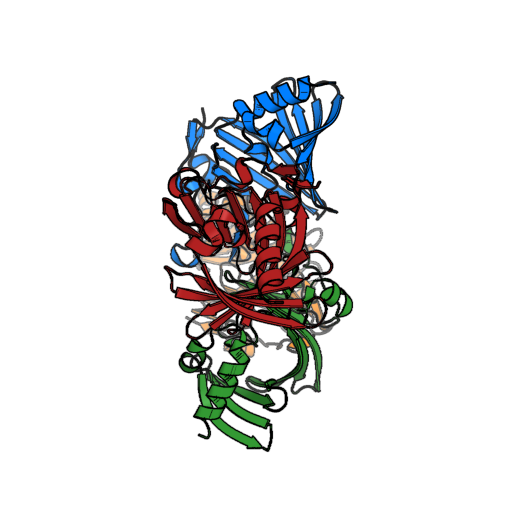 69.50 90 ASP A C 1
ATOM 546 O O . ASP A 1 71 ? 31.884 8.229 17.137 1.00 66.09 90 ASP A O 1
ATOM 551 N N . TYR A 1 72 ? 33.631 8.196 15.685 1.00 66.71 91 TYR A N 1
ATOM 552 C CA . TYR A 1 72 ? 32.959 9.028 14.695 1.00 71.08 91 TYR A CA 1
ATOM 553 C C . TYR A 1 72 ? 31.758 8.303 14.105 1.00 67.68 91 TYR A C 1
ATOM 554 O O . TYR A 1 72 ? 30.698 8.909 13.901 1.00 67.68 91 TYR A O 1
ATOM 563 N N . ASP A 1 73 ? 31.913 7.010 13.803 1.00 66.04 92 ASP A N 1
ATOM 564 C CA . ASP A 1 73 ? 30.806 6.242 13.243 1.00 64.56 92 ASP A CA 1
ATOM 565 C C . ASP A 1 73 ? 29.665 6.121 14.249 1.00 64.58 92 ASP A C 1
ATOM 566 O O . ASP A 1 73 ? 28.490 6.245 13.890 1.00 64.49 92 ASP A O 1
ATOM 571 N N . MET A 1 74 ? 29.990 5.861 15.513 1.00 64.48 93 MET A N 1
ATOM 572 C CA . MET A 1 74 ? 28.947 5.772 16.520 1.00 62.51 93 MET A CA 1
ATOM 573 C C . MET A 1 74 ? 28.506 7.142 17.016 1.00 61.70 93 MET A C 1
ATOM 574 O O . MET A 1 74 ? 27.490 7.234 17.712 1.00 57.62 93 MET A O 1
ATOM 579 N N . GLU A 1 75 ? 29.224 8.207 16.654 1.00 66.19 94 GLU A N 1
ATOM 580 C CA . GLU A 1 75 ? 28.975 9.539 17.201 1.00 65.84 94 GLU A CA 1
ATOM 581 C C . GLU A 1 75 ? 28.900 9.434 18.719 1.00 63.34 94 GLU A C 1
ATOM 582 O O . GLU A 1 75 ? 27.988 9.960 19.366 1.00 63.31 94 GLU A O 1
ATOM 588 N N . GLN A 1 76 ? 29.884 8.732 19.286 1.00 64.03 95 GLN A N 1
ATOM 589 C CA . GLN A 1 76 ? 29.815 8.328 20.681 1.00 63.85 95 GLN A CA 1
ATOM 590 C C . GLN A 1 76 ? 31.065 8.755 21.435 1.00 65.86 95 GLN A C 1
ATOM 591 O O . GLN A 1 76 ? 32.174 8.702 20.893 1.00 60.30 95 GLN A O 1
ATOM 597 N N . VAL A 1 77 ? 30.882 9.190 22.679 1.00 72.61 96 VAL A N 1
ATOM 598 C CA . VAL A 1 77 ? 31.987 9.485 23.584 1.00 75.24 96 VAL A CA 1
ATOM 599 C C . VAL A 1 77 ? 31.954 8.431 24.683 1.00 77.09 96 VAL A C 1
ATOM 600 O O . VAL A 1 77 ? 30.880 8.127 25.229 1.00 81.90 96 VAL A O 1
ATOM 604 N N . SER A 1 78 ? 33.119 7.884 25.003 1.00 79.84 97 SER A N 1
ATOM 605 C CA . SER A 1 78 ? 33.264 6.855 26.012 1.00 69.58 97 SER A CA 1
ATOM 606 C C . SER A 1 78 ? 34.483 7.175 26.860 1.00 64.55 97 SER A C 1
ATOM 607 O O . SER A 1 78 ? 35.305 8.031 26.517 1.00 68.34 97 SER A O 1
ATOM 610 N N . ARG A 1 79 ? 34.625 6.430 27.947 1.00 69.99 98 ARG A N 1
ATOM 611 C CA . ARG A 1 79 ? 35.699 6.612 28.913 1.00 66.47 98 ARG A CA 1
ATOM 612 C C . ARG A 1 79 ? 36.379 5.264 29.057 1.00 62.25 98 ARG A C 1
ATOM 613 O O . ARG A 1 79 ? 35.711 4.225 29.080 1.00 67.47 98 ARG A O 1
ATOM 615 N N . ILE A 1 80 ? 37.706 5.277 29.144 1.00 71.03 99 ILE A N 1
ATOM 616 C CA . ILE A 1 80 ? 38.496 4.057 29.037 1.00 75.39 99 ILE A CA 1
ATOM 617 C C . ILE A 1 80 ? 39.104 3.763 30.395 1.00 77.24 99 ILE A C 1
ATOM 618 O O . ILE A 1 80 ? 39.928 4.535 30.903 1.00 77.68 99 ILE A O 1
ATOM 623 N N . ALA A 1 81 ? 38.689 2.637 30.970 1.00 77.83 100 ALA A N 1
ATOM 624 C CA . ALA A 1 81 ? 39.245 2.136 32.218 1.00 85.27 100 ALA A CA 1
ATOM 625 C C . ALA A 1 81 ? 40.711 1.771 32.031 1.00 76.77 100 ALA A C 1
ATOM 626 O O . ALA A 1 81 ? 41.133 1.339 30.955 1.00 76.00 100 ALA A O 1
ATOM 628 N N . ARG A 1 82 ? 41.497 1.950 33.093 1.00 71.46 101 ARG A N 1
ATOM 629 C CA . ARG A 1 82 ? 42.916 1.627 32.994 1.00 69.71 101 ARG A CA 1
ATOM 630 C C . ARG A 1 82 ? 43.109 0.190 32.528 1.00 72.70 101 ARG A C 1
ATOM 631 O O . ARG A 1 82 ? 44.125 -0.130 31.899 1.00 69.81 101 ARG A O 1
ATOM 639 N N . ASP A 1 83 ? 42.146 -0.691 32.821 1.00 75.72 102 ASP A N 1
ATOM 640 C CA . ASP A 1 83 ? 42.256 -2.077 32.377 1.00 73.53 102 ASP A CA 1
ATOM 641 C C . ASP A 1 83 ? 41.996 -2.189 30.878 1.00 83.85 102 ASP A C 1
ATOM 642 O O . ASP A 1 83 ? 42.489 -3.125 30.236 1.00 81.41 102 ASP A O 1
ATOM 647 N N . GLU A 1 84 ? 41.236 -1.247 30.301 1.00 70.74 103 GLU A N 1
ATOM 648 C CA . GLU A 1 84 ? 41.025 -1.217 28.861 1.00 72.78 103 GLU A CA 1
ATOM 649 C C . GLU A 1 84 ? 41.867 -0.145 28.173 1.00 73.56 103 GLU A C 1
ATOM 650 O O . GLU A 1 84 ? 41.481 0.354 27.109 1.00 73.63 103 GLU A O 1
ATOM 656 N N . ASN A 1 85 ? 43.029 0.193 28.721 1.00 66.15 104 ASN A N 1
ATOM 657 C CA . ASN A 1 85 ? 43.917 1.156 28.082 1.00 66.19 104 ASN A CA 1
ATOM 658 C C . ASN A 1 85 ? 45.157 0.388 27.646 1.00 65.86 104 ASN A C 1
ATOM 659 O O . ASN A 1 85 ? 45.960 -0.037 28.483 1.00 64.57 104 ASN A O 1
ATOM 664 N N . ILE A 1 86 ? 45.309 0.214 26.330 1.00 62.66 105 ILE A N 1
ATOM 665 C CA . ILE A 1 86 ? 46.444 -0.531 25.793 1.00 61.26 105 ILE A CA 1
ATOM 666 C C . ILE A 1 86 ? 47.715 0.295 25.759 1.00 56.63 105 ILE A C 1
ATOM 667 O O . ILE A 1 86 ? 48.792 -0.257 25.502 1.00 58.11 105 ILE A O 1
ATOM 672 N N . PHE A 1 87 ? 47.624 1.593 26.034 1.00 58.87 106 PHE A N 1
ATOM 673 C CA . PHE A 1 87 ? 48.771 2.492 26.033 1.00 65.63 106 PHE A CA 1
ATOM 674 C C . PHE A 1 87 ? 49.178 2.892 27.447 1.00 58.60 106 PHE A C 1
ATOM 675 O O . PHE A 1 87 ? 49.733 3.973 27.656 1.00 55.75 106 PHE A O 1
ATOM 683 N N . ASN A 1 88 ? 48.955 2.007 28.422 1.00 57.41 107 ASN A N 1
ATOM 684 C CA . ASN A 1 88 ? 49.141 2.404 29.809 1.00 59.49 107 ASN A CA 1
ATOM 685 C C . ASN A 1 88 ? 50.627 2.335 30.165 1.00 54.26 107 ASN A C 1
ATOM 686 O O . ASN A 1 88 ? 51.129 3.173 30.921 1.00 54.60 107 ASN A O 1
ATOM 691 N N . PHE A 1 89 ? 51.353 1.353 29.625 1.00 55.21 108 PHE A N 1
ATOM 692 C CA . PHE A 1 89 ? 52.774 1.237 29.940 1.00 58.12 108 PHE A CA 1
ATOM 693 C C . PHE A 1 89 ? 53.568 2.415 29.388 1.00 55.31 108 PHE A C 1
ATOM 694 O O . PHE A 1 89 ? 54.525 2.879 30.022 1.00 54.15 108 PHE A O 1
ATOM 702 N N . LEU A 1 90 ? 53.171 2.922 28.216 1.00 55.86 109 LEU A N 1
ATOM 703 C CA . LEU A 1 90 ? 53.928 3.991 27.580 1.00 54.60 109 LEU A CA 1
ATOM 704 C C . LEU A 1 90 ? 53.899 5.301 28.357 1.00 61.50 109 LEU A C 1
ATOM 705 O O . LEU A 1 90 ? 54.821 6.116 28.219 1.00 66.97 109 LEU A O 1
ATOM 710 N N . LEU A 1 91 ? 52.863 5.521 29.157 1.00 54.32 110 LEU A N 1
ATOM 711 C CA . LEU A 1 91 ? 52.758 6.683 30.029 1.00 55.14 110 LEU A CA 1
ATOM 712 C C . LEU A 1 91 ? 53.412 6.483 31.387 1.00 53.62 110 LEU A C 1
ATOM 713 O O . LEU A 1 91 ? 53.566 7.457 32.133 1.00 58.27 110 LEU A O 1
ATOM 718 N N . GLU A 1 92 ? 53.800 5.259 31.725 1.00 57.61 111 GLU A N 1
ATOM 719 C CA . GLU A 1 92 ? 54.324 4.982 33.055 1.00 57.39 111 GLU A CA 1
ATOM 720 C C . GLU A 1 92 ? 55.613 5.756 33.300 1.00 55.35 111 GLU A C 1
ATOM 721 O O . GLU A 1 92 ? 56.518 5.773 32.461 1.00 58.42 111 GLU A O 1
ATOM 727 N N . ASP A 1 93 ? 55.683 6.408 34.455 1.00 56.56 112 ASP A N 1
ATOM 728 C CA . ASP A 1 93 ? 56.940 6.970 34.930 1.00 62.23 112 ASP A CA 1
ATOM 729 C C . ASP A 1 93 ? 57.856 5.838 35.383 1.00 61.08 112 ASP A C 1
ATOM 730 O O . ASP A 1 93 ? 57.399 4.843 35.951 1.00 61.48 112 ASP A O 1
ATOM 735 N N . ASN A 1 94 ? 59.160 5.990 35.144 1.00 64.34 113 ASN A N 1
ATOM 736 C CA . ASN A 1 94 ? 60.088 4.932 35.538 1.00 64.31 113 ASN A CA 1
ATOM 737 C C . ASN A 1 94 ? 60.059 4.726 37.050 1.00 62.24 113 ASN A C 1
ATOM 738 O O . ASN A 1 94 ? 60.094 3.588 37.533 1.00 62.59 113 ASN A O 1
ATOM 743 N N . GLU A 1 95 ? 59.969 5.821 37.813 1.00 62.75 114 GLU A N 1
ATOM 744 C CA . GLU A 1 95 ? 59.974 5.722 39.267 1.00 72.55 114 GLU A CA 1
ATOM 745 C C . GLU A 1 95 ? 58.822 4.862 39.761 1.00 74.65 114 GLU A C 1
ATOM 746 O O . GLU A 1 95 ? 58.929 4.220 40.810 1.00 69.76 114 GLU A O 1
ATOM 752 N N . ASN A 1 96 ? 57.716 4.849 39.026 1.00 67.30 115 ASN A N 1
ATOM 753 C CA . ASN A 1 96 ? 56.519 4.125 39.416 1.00 63.79 115 ASN A CA 1
ATOM 754 C C . ASN A 1 96 ? 56.511 2.694 38.905 1.00 55.51 115 ASN A C 1
ATOM 755 O O . ASN A 1 96 ? 55.651 1.908 39.323 1.00 55.94 115 ASN A O 1
ATOM 760 N N . PHE A 1 97 ? 57.458 2.331 38.035 1.00 59.38 116 PHE A N 1
ATOM 761 C CA . PHE A 1 97 ? 57.415 1.018 37.399 1.00 63.26 116 PHE A CA 1
ATOM 762 C C . PHE A 1 97 ? 57.351 -0.096 38.439 1.00 60.14 116 PHE A C 1
ATOM 763 O O . PHE A 1 97 ? 56.473 -0.965 38.392 1.00 54.84 116 PHE A O 1
ATOM 771 N N . ASP A 1 98 ? 58.288 -0.079 39.398 1.00 60.42 117 ASP A N 1
ATOM 772 C CA . ASP A 1 98 ? 58.333 -1.138 40.397 1.00 59.60 117 ASP A CA 1
ATOM 773 C C . ASP A 1 98 ? 57.061 -1.172 41.231 1.00 55.98 117 ASP A C 1
ATOM 774 O O . ASP A 1 98 ? 56.665 -2.237 41.717 1.00 47.18 117 ASP A O 1
ATOM 779 N N . LYS A 1 99 ? 56.413 -0.023 41.420 1.00 52.94 118 LYS A N 1
ATOM 780 C CA . LYS A 1 99 ? 55.168 -0.007 42.173 1.00 61.50 118 LYS A CA 1
ATOM 781 C C . LYS A 1 99 ? 54.006 -0.572 41.370 1.00 57.34 118 LYS A C 1
ATOM 782 O O . LYS A 1 99 ? 53.060 -1.107 41.957 1.00 54.37 118 LYS A O 1
ATOM 788 N N . ASP A 1 100 ? 54.072 -0.490 40.041 1.00 58.22 119 ASP A N 1
ATOM 789 C CA . ASP A 1 100 ? 52.929 -0.830 39.208 1.00 57.31 119 ASP A CA 1
ATOM 790 C C . ASP A 1 100 ? 53.069 -2.147 38.467 1.00 57.19 119 ASP A C 1
ATOM 791 O O . ASP A 1 100 ? 52.058 -2.818 38.243 1.00 54.43 119 ASP A O 1
ATOM 796 N N . PHE A 1 101 ? 54.285 -2.536 38.091 1.00 57.40 120 PHE A N 1
ATOM 797 C CA . PHE A 1 101 ? 54.495 -3.725 37.286 1.00 58.29 120 PHE A CA 1
ATOM 798 C C . PHE A 1 101 ? 55.469 -4.690 37.946 1.00 57.86 120 PHE A C 1
ATOM 799 O O . PHE A 1 101 ? 56.369 -4.293 38.694 1.00 56.53 120 PHE A O 1
ATOM 807 N N . VAL A 1 102 ? 55.264 -5.970 37.652 1.00 55.92 121 VAL A N 1
ATOM 808 C CA . VAL A 1 102 ? 56.173 -7.052 38.001 1.00 57.48 121 VAL A CA 1
ATOM 809 C C . VAL A 1 102 ? 56.557 -7.776 36.721 1.00 56.93 121 VAL A C 1
ATOM 810 O O . VAL A 1 102 ? 55.693 -8.078 35.891 1.00 52.50 121 VAL A O 1
ATOM 814 N N . VAL A 1 103 ? 57.849 -8.038 36.555 1.00 62.41 122 VAL A N 1
ATOM 815 C CA . VAL A 1 103 ? 58.338 -8.680 35.341 1.00 59.36 122 VAL A CA 1
ATOM 816 C C . VAL A 1 103 ? 58.134 -10.181 35.489 1.00 56.69 122 VAL A C 1
ATOM 817 O O . VAL A 1 103 ? 58.700 -10.810 36.389 1.00 57.25 122 VAL A O 1
ATOM 821 N N . GLU A 1 104 ? 57.326 -10.758 34.601 1.00 59.57 123 GLU A N 1
ATOM 822 C CA . GLU A 1 104 ? 57.094 -12.196 34.623 1.00 65.59 123 GLU A CA 1
ATOM 823 C C . GLU A 1 104 ? 58.297 -12.949 34.074 1.00 64.96 123 GLU A C 1
ATOM 824 O O . GLU A 1 104 ? 58.764 -13.919 34.682 1.00 64.11 123 GLU A O 1
ATOM 826 N N . SER A 1 105 ? 58.813 -12.515 32.927 1.00 66.71 124 SER A N 1
ATOM 827 C CA . SER A 1 105 ? 59.924 -13.246 32.326 1.00 69.65 124 SER A CA 1
ATOM 828 C C . SER A 1 105 ? 60.643 -12.361 31.316 1.00 71.37 124 SER A C 1
ATOM 829 O O . SER A 1 105 ? 60.143 -11.314 30.907 1.00 71.75 124 SER A O 1
ATOM 832 N N . VAL A 1 106 ? 61.834 -12.801 30.923 1.00 78.24 125 VAL A N 1
ATOM 833 C CA . VAL A 1 106 ? 62.657 -12.102 29.944 1.00 85.51 125 VAL A CA 1
ATOM 834 C C . VAL A 1 106 ? 63.257 -13.134 29.005 1.00 93.07 125 VAL A C 1
ATOM 835 O O . VAL A 1 106 ? 63.754 -14.177 29.447 1.00 93.38 125 VAL A O 1
ATOM 839 N N . VAL A 1 107 ? 63.219 -12.842 27.707 1.00 105.56 126 VAL A N 1
ATOM 840 C CA . VAL A 1 107 ? 63.817 -13.694 26.690 1.00 117.34 126 VAL A CA 1
ATOM 841 C C . VAL A 1 107 ? 64.637 -12.786 25.784 1.00 125.64 126 VAL A C 1
ATOM 842 O O . VAL A 1 107 ? 64.168 -11.715 25.395 1.00 117.59 126 VAL A O 1
ATOM 846 N N . ASN A 1 108 ? 65.867 -13.182 25.477 1.00 112.00 127 ASN A N 1
ATOM 847 C CA . ASN A 1 108 ? 66.760 -12.354 24.671 1.00 121.45 127 ASN A CA 1
ATOM 848 C C . ASN A 1 108 ? 67.187 -13.138 23.440 1.00 114.71 127 ASN A C 1
ATOM 849 O O . ASN A 1 108 ? 67.734 -14.239 23.564 1.00 120.70 127 ASN A O 1
ATOM 854 N N . GLU A 1 109 ? 66.957 -12.564 22.256 1.00 125.07 128 GLU A N 1
ATOM 855 C CA . GLU A 1 109 ? 67.440 -13.142 21.005 1.00 107.17 128 GLU A CA 1
ATOM 856 C C . GLU A 1 109 ? 68.031 -12.040 20.135 1.00 125.27 128 GLU A C 1
ATOM 857 O O . GLU A 1 109 ? 67.305 -11.153 19.673 1.00 108.36 128 GLU A O 1
ATOM 863 N N . LYS A 1 110 ? 69.346 -12.089 19.932 1.00 111.74 129 LYS A N 1
ATOM 864 C CA . LYS A 1 110 ? 70.066 -11.141 19.071 1.00 105.83 129 LYS A CA 1
ATOM 865 C C . LYS A 1 110 ? 69.770 -9.727 19.559 1.00 106.75 129 LYS A C 1
ATOM 866 O O . LYS A 1 110 ? 69.874 -9.476 20.770 1.00 100.51 129 LYS A O 1
ATOM 868 N N . GLU A 1 111 ? 69.427 -8.784 18.675 1.00 105.91 130 GLU A N 1
ATOM 869 C CA . GLU A 1 111 ? 69.171 -7.414 19.099 1.00 107.71 130 GLU A CA 1
ATOM 870 C C . GLU A 1 111 ? 67.830 -7.247 19.800 1.00 97.69 130 GLU A C 1
ATOM 871 O O . GLU A 1 111 ? 67.605 -6.192 20.407 1.00 93.93 130 GLU A O 1
ATOM 873 N N . PHE A 1 112 ? 66.946 -8.243 19.753 1.00 100.02 131 PHE A N 1
ATOM 874 C CA . PHE A 1 112 ? 65.628 -8.115 20.358 1.00 98.55 131 PHE A CA 1
ATOM 875 C C . PHE A 1 112 ? 65.599 -8.714 21.765 1.00 93.70 131 PHE A C 1
ATOM 876 O O . PHE A 1 112 ? 66.247 -9.734 22.042 1.00 97.49 131 PHE A O 1
ATOM 884 N N . SER A 1 113 ? 64.836 -8.066 22.643 1.00 110.29 132 SER A N 1
ATOM 885 C CA . SER A 1 113 ? 64.598 -8.537 24.002 1.00 114.48 132 SER A CA 1
ATOM 886 C C . SER A 1 113 ? 63.101 -8.466 24.279 1.00 94.42 132 SER A C 1
ATOM 887 O O . SER A 1 113 ? 62.498 -7.395 24.190 1.00 86.75 132 SER A O 1
ATOM 890 N N . ARG A 1 114 ? 62.506 -9.598 24.633 1.00 75.87 133 ARG A N 1
ATOM 891 C CA . ARG A 1 114 ? 61.083 -9.700 24.927 1.00 78.00 133 ARG A CA 1
ATOM 892 C C . ARG A 1 114 ? 60.888 -9.778 26.435 1.00 74.63 133 ARG A C 1
ATOM 893 O O . ARG A 1 114 ? 61.448 -10.660 27.094 1.00 77.10 133 ARG A O 1
ATOM 901 N N . ILE A 1 115 ? 60.089 -8.867 26.974 1.00 70.00 134 ILE A N 1
ATOM 902 C CA . ILE A 1 115 ? 59.855 -8.752 28.407 1.00 71.38 134 ILE A CA 1
ATOM 903 C C . ILE A 1 115 ? 58.371 -8.970 28.668 1.00 66.24 134 ILE A C 1
ATOM 904 O O . ILE A 1 115 ? 57.529 -8.229 28.144 1.00 63.21 134 ILE A O 1
ATOM 909 N N . ASN A 1 116 ? 58.050 -9.982 29.469 1.00 60.51 135 ASN A N 1
ATOM 910 C CA . ASN A 1 116 ? 56.683 -10.262 29.884 1.00 60.00 135 ASN A CA 1
ATOM 911 C C . ASN A 1 116 ? 56.454 -9.662 31.264 1.00 57.15 135 ASN A C 1
ATOM 912 O O . ASN A 1 116 ? 57.160 -10.022 32.220 1.00 62.03 135 ASN A O 1
ATOM 917 N N . ILE A 1 117 ? 55.439 -8.790 31.356 1.00 59.50 136 ILE A N 1
ATOM 918 C CA . ILE A 1 117 ? 55.103 -8.024 32.548 1.00 61.59 136 ILE A CA 1
ATOM 919 C C . ILE A 1 117 ? 53.613 -8.189 32.840 1.00 55.20 136 ILE A C 1
ATOM 920 O O . ILE A 1 117 ? 52.822 -8.578 31.977 1.00 50.43 136 ILE A O 1
ATOM 925 N N . TYR A 1 118 ? 53.233 -7.839 34.068 1.00 53.84 137 TYR A N 1
ATOM 926 C CA . TYR A 1 118 ? 51.835 -7.874 34.491 1.00 54.91 137 TYR A CA 1
ATOM 927 C C . TYR A 1 118 ? 51.582 -6.736 35.465 1.00 52.94 137 TYR A C 1
ATOM 928 O O . TYR A 1 118 ? 52.413 -6.450 36.327 1.00 48.31 137 TYR A O 1
ATOM 937 N N . HIS A 1 119 ? 50.436 -6.070 35.291 1.00 52.14 138 HIS A N 1
ATOM 938 C CA . HIS A 1 119 ? 50.069 -4.949 36.149 1.00 49.80 138 HIS A CA 1
ATOM 939 C C . HIS A 1 119 ? 49.558 -5.483 37.482 1.00 48.45 138 HIS A C 1
ATOM 940 O O . HIS A 1 119 ? 48.655 -6.325 37.519 1.00 52.24 138 HIS A O 1
ATOM 947 N N . LYS A 1 120 ? 50.128 -4.989 38.579 1.00 55.57 139 LYS A N 1
ATOM 948 C CA . LYS A 1 120 ? 49.787 -5.533 39.892 1.00 56.78 139 LYS A CA 1
ATOM 949 C C . LYS A 1 120 ? 48.353 -5.217 40.293 1.00 54.01 139 LYS A C 1
ATOM 950 O O . LYS A 1 120 ? 47.765 -5.956 41.090 1.00 57.46 139 LYS A O 1
ATOM 956 N N . VAL A 1 121 ? 47.776 -4.141 39.760 1.00 49.93 140 VAL A N 1
ATOM 957 C CA . VAL A 1 121 ? 46.419 -3.754 40.124 1.00 53.02 140 VAL A CA 1
ATOM 958 C C . VAL A 1 121 ? 45.421 -4.324 39.124 1.00 52.89 140 VAL A C 1
ATOM 959 O O . VAL A 1 121 ? 44.474 -5.022 39.508 1.00 56.98 140 VAL A O 1
ATOM 963 N N . THR A 1 122 ? 45.619 -4.030 37.837 1.00 51.54 141 THR A N 1
ATOM 964 C CA . THR A 1 122 ? 44.665 -4.466 36.827 1.00 52.30 141 THR A CA 1
ATOM 965 C C . THR A 1 122 ? 44.917 -5.899 36.374 1.00 54.65 141 THR A C 1
ATOM 966 O O . THR A 1 122 ? 44.078 -6.469 35.670 1.00 52.07 141 THR A O 1
ATOM 970 N N . GLU A 1 123 ? 46.045 -6.489 36.760 1.00 55.22 142 GLU A N 1
ATOM 971 C CA . GLU A 1 123 ? 46.396 -7.861 36.412 1.00 53.66 142 GLU A CA 1
ATOM 972 C C . GLU A 1 123 ? 46.422 -8.111 34.905 1.00 49.30 142 GLU A C 1
ATOM 973 O O . GLU A 1 123 ? 46.315 -9.259 34.459 1.00 45.52 142 GLU A O 1
ATOM 979 N N . ARG A 1 124 ? 46.590 -7.060 34.107 1.00 49.10 143 ARG A N 1
ATOM 980 C CA . ARG A 1 124 ? 46.673 -7.202 32.660 1.00 54.75 143 ARG A CA 1
ATOM 981 C C . ARG A 1 124 ? 48.093 -7.591 32.269 1.00 49.63 143 ARG A C 1
ATOM 982 O O . ARG A 1 124 ? 49.055 -6.922 32.660 1.00 51.61 143 ARG A O 1
ATOM 990 N N . HIS A 1 125 ? 48.226 -8.686 31.521 1.00 45.89 144 HIS A N 1
ATOM 991 C CA . HIS A 1 125 ? 49.532 -9.135 31.055 1.00 54.11 144 HIS A CA 1
ATOM 992 C C . HIS A 1 125 ? 49.901 -8.444 29.747 1.00 49.38 144 HIS A C 1
ATOM 993 O O . HIS A 1 125 ? 49.040 -8.205 28.894 1.00 45.69 144 HIS A O 1
ATOM 1000 N N . SER A 1 126 ? 51.188 -8.137 29.591 1.00 50.46 145 SER A N 1
ATOM 1001 C CA . SER A 1 126 ? 51.681 -7.453 28.406 1.00 51.37 145 SER A CA 1
ATOM 1002 C C . SER A 1 126 ? 53.061 -7.984 28.061 1.00 54.65 145 SER A C 1
ATOM 1003 O O . SER A 1 126 ? 53.794 -8.469 28.931 1.00 60.83 145 SER A O 1
ATOM 1006 N N . GLU A 1 127 ? 53.409 -7.893 26.777 1.00 55.61 146 GLU A N 1
ATOM 1007 C CA . GLU A 1 127 ? 54.710 -8.330 26.279 1.00 59.98 146 GLU A CA 1
ATOM 1008 C C . GLU A 1 127 ? 55.318 -7.164 25.512 1.00 55.71 146 GLU A C 1
ATOM 1009 O O . GLU A 1 127 ? 54.655 -6.558 24.663 1.00 55.42 146 GLU A O 1
ATOM 1015 N N . ILE A 1 128 ? 56.573 -6.852 25.818 1.00 61.83 147 ILE A N 1
ATOM 1016 C CA . ILE A 1 128 ? 57.291 -5.723 25.240 1.00 73.00 147 ILE A CA 1
ATOM 1017 C C . ILE A 1 128 ? 58.515 -6.219 24.488 1.00 71.06 147 ILE A C 1
ATOM 1018 O O . ILE A 1 128 ? 59.320 -6.975 25.036 1.00 68.88 147 ILE A O 1
ATOM 1023 N N . THR A 1 129 ? 58.664 -5.778 23.245 1.00 71.55 148 THR A N 1
ATOM 1024 C CA . THR A 1 129 ? 59.850 -6.059 22.447 1.00 76.26 148 THR A CA 1
ATOM 1025 C C . THR A 1 129 ? 60.748 -4.831 22.400 1.00 74.46 148 THR A C 1
ATOM 1026 O O . THR A 1 129 ? 60.317 -3.754 21.977 1.00 72.59 148 THR A O 1
ATOM 1030 N N . LEU A 1 130 ? 61.999 -5.008 22.810 1.00 74.94 149 LEU A N 1
ATOM 1031 C CA . LEU A 1 130 ? 63.012 -3.965 22.849 1.00 79.75 149 LEU A CA 1
ATOM 1032 C C . LEU A 1 130 ? 64.029 -4.232 21.749 1.00 76.99 149 LEU A C 1
ATOM 1033 O O . LEU A 1 130 ? 64.496 -5.366 21.594 1.00 84.00 149 LEU A O 1
ATOM 1038 N N . ASN A 1 131 ? 64.357 -3.191 20.994 1.00 87.04 150 ASN A N 1
ATOM 1039 C CA . ASN A 1 131 ? 65.429 -3.204 20.012 1.00 94.10 150 ASN A CA 1
ATOM 1040 C C . ASN A 1 131 ? 66.635 -2.645 20.762 1.00 101.47 150 ASN A C 1
ATOM 1041 O O . ASN A 1 131 ? 66.644 -1.460 21.131 1.00 98.77 150 ASN A O 1
ATOM 1046 N N . LYS A 1 132 ? 67.630 -3.506 21.001 1.00 104.58 151 LYS A N 1
ATOM 1047 C CA . LYS A 1 132 ? 68.800 -3.135 21.783 1.00 100.25 151 LYS A CA 1
ATOM 1048 C C . LYS A 1 132 ? 69.770 -2.259 21.006 1.00 104.64 151 LYS A C 1
ATOM 1049 O O . LYS A 1 132 ? 70.516 -1.482 21.613 1.00 100.83 151 LYS A O 1
ATOM 1055 N N . ALA A 1 133 ? 69.780 -2.364 19.677 1.00 101.18 152 ALA A N 1
ATOM 1056 C CA . ALA A 1 133 ? 70.725 -1.578 18.892 1.00 113.22 152 ALA A CA 1
ATOM 1057 C C . ALA A 1 133 ? 70.462 -0.084 19.048 1.00 112.23 152 ALA A C 1
ATOM 1058 O O . ALA A 1 133 ? 71.386 0.699 19.302 1.00 109.02 152 ALA A O 1
ATOM 1060 N N . ASN A 1 134 ? 69.203 0.333 18.893 1.00 101.92 153 ASN A N 1
ATOM 1061 C CA . ASN A 1 134 ? 68.811 1.725 19.083 1.00 103.48 153 ASN A CA 1
ATOM 1062 C C . ASN A 1 134 ? 68.020 1.964 20.359 1.00 94.83 153 ASN A C 1
ATOM 1063 O O . ASN A 1 134 ? 67.589 3.097 20.597 1.00 93.17 153 ASN A O 1
ATOM 1068 N N . LYS A 1 135 ? 67.804 0.933 21.175 1.00 96.24 154 LYS A N 1
ATOM 1069 C CA . LYS A 1 135 ? 67.105 1.075 22.447 1.00 95.69 154 LYS A CA 1
ATOM 1070 C C . LYS A 1 135 ? 65.717 1.693 22.258 1.00 98.33 154 LYS A C 1
ATOM 1071 O O . LYS A 1 135 ? 65.384 2.733 22.831 1.00 98.51 154 LYS A O 1
ATOM 1073 N N . GLN A 1 136 ? 64.900 1.023 21.449 1.00 89.80 155 GLN A N 1
ATOM 1074 C CA . GLN A 1 136 ? 63.546 1.511 21.204 1.00 89.44 155 GLN A CA 1
ATOM 1075 C C . GLN A 1 136 ? 62.570 0.349 21.292 1.00 81.14 155 GLN A C 1
ATOM 1076 O O . GLN A 1 136 ? 62.913 -0.786 20.968 1.00 79.18 155 GLN A O 1
ATOM 1082 N N . ILE A 1 137 ? 61.344 0.632 21.716 1.00 80.07 156 ILE A N 1
ATOM 1083 C CA . ILE A 1 137 ? 60.318 -0.403 21.721 1.00 74.08 156 ILE A CA 1
ATOM 1084 C C . ILE A 1 137 ? 59.846 -0.621 20.290 1.00 66.25 156 ILE A C 1
ATOM 1085 O O . ILE A 1 137 ? 59.496 0.335 19.587 1.00 60.50 156 ILE A O 1
ATOM 1090 N N . GLU A 1 138 ? 59.851 -1.875 19.848 1.00 65.27 157 GLU A N 1
ATOM 1091 C CA . GLU A 1 138 ? 59.432 -2.227 18.498 1.00 68.89 157 GLU A CA 1
ATOM 1092 C C . GLU A 1 138 ? 58.067 -2.899 18.442 1.00 65.95 157 GLU A C 1
ATOM 1093 O O . GLU A 1 138 ? 57.315 -2.659 17.485 1.00 63.81 157 GLU A O 1
ATOM 1099 N N . LEU A 1 139 ? 57.691 -3.648 19.483 1.00 63.64 158 LEU A N 1
ATOM 1100 C CA . LEU A 1 139 ? 56.435 -4.385 19.515 1.00 62.36 158 LEU A CA 1
ATOM 1101 C C . LEU A 1 139 ? 55.874 -4.375 20.930 1.00 66.99 158 LEU A C 1
ATOM 1102 O O . LEU A 1 139 ? 56.617 -4.550 21.901 1.00 62.42 158 LEU A O 1
ATOM 1107 N N . LEU A 1 140 ? 54.558 -4.182 21.040 1.00 61.13 159 LEU A N 1
ATOM 1108 C CA . LEU A 1 140 ? 53.859 -4.226 22.323 1.00 55.88 159 LEU A CA 1
ATOM 1109 C C . LEU A 1 140 ? 52.632 -5.113 22.177 1.00 51.71 159 LEU A C 1
ATOM 1110 O O . LEU A 1 140 ? 51.845 -4.932 21.247 1.00 54.87 159 LEU A O 1
ATOM 1115 N N . LYS A 1 141 ? 52.464 -6.069 23.085 1.00 49.01 160 LYS A N 1
ATOM 1116 C CA . LYS A 1 141 ? 51.358 -7.017 23.018 1.00 50.67 160 LYS A CA 1
ATOM 1117 C C . LYS A 1 141 ? 50.548 -6.956 24.304 1.00 50.54 160 LYS A C 1
ATOM 1118 O O . LYS A 1 141 ? 51.117 -6.996 25.400 1.00 48.64 160 LYS A O 1
ATOM 1124 N N . ILE A 1 142 ? 49.226 -6.846 24.167 1.00 52.15 161 ILE A N 1
ATOM 1125 C CA . ILE A 1 142 ? 48.310 -6.725 25.295 1.00 49.60 161 ILE A CA 1
ATOM 1126 C C . ILE A 1 142 ? 47.345 -7.904 25.244 1.00 45.79 161 ILE A C 1
ATOM 1127 O O . ILE A 1 142 ? 46.684 -8.122 24.221 1.00 46.09 161 ILE A O 1
ATOM 1132 N N . PHE A 1 143 ? 47.240 -8.639 26.353 1.00 48.73 162 PHE A N 1
ATOM 1133 C CA . PHE A 1 143 ? 46.391 -9.826 26.441 1.00 53.01 162 PHE A CA 1
ATOM 1134 C C . PHE A 1 143 ? 45.098 -9.486 27.178 1.00 54.25 162 PHE A C 1
ATOM 1135 O O . PHE A 1 143 ? 45.103 -9.302 28.400 1.00 53.71 162 PHE A O 1
ATOM 1143 N N . GLU A 1 144 ? 43.993 -9.404 26.436 1.00 55.01 163 GLU A N 1
ATOM 1144 C CA . GLU A 1 144 ? 42.660 -9.158 26.978 1.00 56.59 163 GLU A CA 1
ATOM 1145 C C . GLU A 1 144 ? 41.828 -10.434 26.850 1.00 55.95 163 GLU A C 1
ATOM 1146 O O . GLU A 1 144 ? 41.098 -10.623 25.875 1.00 53.95 163 GLU A O 1
ATOM 1152 N N . ASP A 1 145 ? 41.948 -11.308 27.855 1.00 64.89 164 ASP A N 1
ATOM 1153 C CA . ASP A 1 145 ? 41.247 -12.588 27.895 1.00 50.24 164 ASP A CA 1
ATOM 1154 C C . ASP A 1 145 ? 41.486 -13.428 26.648 1.00 55.32 164 ASP A C 1
ATOM 1155 O O . ASP A 1 145 ? 42.453 -14.193 26.597 1.00 55.84 164 ASP A O 1
ATOM 1160 N N . THR A 1 146 ? 40.613 -13.315 25.644 1.00 55.59 165 THR A N 1
ATOM 1161 C CA . THR A 1 146 ? 40.697 -14.135 24.441 1.00 49.05 165 THR A CA 1
ATOM 1162 C C . THR A 1 146 ? 41.050 -13.303 23.210 1.00 49.71 165 THR A C 1
ATOM 1163 O O . THR A 1 146 ? 40.833 -13.743 22.076 1.00 59.90 165 THR A O 1
ATOM 1167 N N . ASN A 1 147 ? 41.595 -12.113 23.419 1.00 46.54 166 ASN A N 1
ATOM 1168 C CA . ASN A 1 147 ? 41.956 -11.192 22.355 1.00 56.58 166 ASN A CA 1
ATOM 1169 C C . ASN A 1 147 ? 43.362 -10.693 22.646 1.00 57.42 166 ASN A C 1
ATOM 1170 O O . ASN A 1 147 ? 43.696 -10.387 23.795 1.00 52.00 166 ASN A O 1
ATOM 1175 N N . VAL A 1 148 ? 44.199 -10.644 21.614 1.00 56.23 167 VAL A N 1
ATOM 1176 C CA . VAL A 1 148 ? 45.546 -10.124 21.750 1.00 52.05 167 VAL A CA 1
ATOM 1177 C C . VAL A 1 148 ? 45.645 -8.916 20.831 1.00 53.19 167 VAL A C 1
ATOM 1178 O O . VAL A 1 148 ? 45.403 -9.027 19.620 1.00 54.00 167 VAL A O 1
ATOM 1182 N N . VAL A 1 149 ? 46.001 -7.770 21.402 1.00 49.87 168 VAL A N 1
ATOM 1183 C CA . VAL A 1 149 ? 46.163 -6.534 20.649 1.00 49.49 168 VAL A CA 1
ATOM 1184 C C . VAL A 1 149 ? 47.659 -6.301 20.507 1.00 52.04 168 VAL A C 1
ATOM 1185 O O . VAL A 1 149 ? 48.382 -6.227 21.508 1.00 50.43 168 VAL A O 1
ATOM 1189 N N . THR A 1 150 ? 48.126 -6.181 19.271 1.00 55.07 169 THR A N 1
ATOM 1190 C CA . THR A 1 150 ? 49.536 -5.975 18.978 1.00 54.24 169 THR A CA 1
ATOM 1191 C C . THR A 1 150 ? 49.709 -4.589 18.381 1.00 51.47 169 THR A C 1
ATOM 1192 O O . THR A 1 150 ? 49.017 -4.229 17.423 1.00 50.73 169 THR A O 1
ATOM 1196 N N . ILE A 1 151 ? 50.626 -3.820 18.951 1.00 52.89 170 ILE A N 1
ATOM 1197 C CA . ILE A 1 151 ? 50.939 -2.471 18.509 1.00 52.19 170 ILE A CA 1
ATOM 1198 C C . ILE A 1 151 ? 52.372 -2.520 17.994 1.00 56.58 170 ILE A C 1
ATOM 1199 O O . ILE A 1 151 ? 53.301 -2.832 18.754 1.00 54.17 170 ILE A O 1
ATOM 1204 N N . LYS A 1 152 ? 52.555 -2.233 16.709 1.00 59.71 171 LYS A N 1
ATOM 1205 C CA . LYS A 1 152 ? 53.876 -2.204 16.094 1.00 55.59 171 LYS A CA 1
ATOM 1206 C C . LYS A 1 152 ? 54.322 -0.755 15.955 1.00 54.64 171 LYS A C 1
ATOM 1207 O O . LYS A 1 152 ? 53.591 0.070 15.396 1.00 55.17 171 LYS A O 1
ATOM 1209 N N . PHE A 1 153 ? 55.522 -0.452 16.461 1.00 60.26 172 PHE A N 1
ATOM 1210 C CA . PHE A 1 153 ? 56.043 0.915 16.445 1.00 61.99 172 PHE A CA 1
ATOM 1211 C C . PHE A 1 153 ? 56.833 1.104 15.154 1.00 61.06 172 PHE A C 1
ATOM 1212 O O . PHE A 1 153 ? 58.003 0.723 15.070 1.00 64.43 172 PHE A O 1
ATOM 1220 N N . ASP A 1 154 ? 56.201 1.694 14.134 1.00 62.40 173 ASP A N 1
ATOM 1221 C CA . ASP A 1 154 ? 56.853 1.787 12.829 1.00 68.83 173 ASP A CA 1
ATOM 1222 C C . ASP A 1 154 ? 57.884 2.913 12.764 1.00 71.95 173 ASP A C 1
ATOM 1223 O O . ASP A 1 154 ? 58.865 2.815 12.017 1.00 65.97 173 ASP A O 1
ATOM 1228 N N . ASN A 1 155 ? 57.686 3.985 13.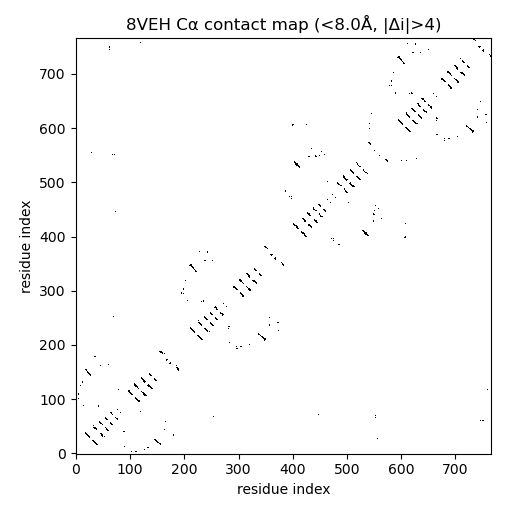524 1.00 74.26 174 ASN A N 1
ATOM 1229 C CA . ASN A 1 155 ? 58.617 5.112 13.475 1.00 70.19 174 ASN A CA 1
ATOM 1230 C C . ASN A 1 155 ? 58.440 5.965 14.716 1.00 69.11 174 ASN A C 1
ATOM 1231 O O . ASN A 1 155 ? 57.314 6.310 15.054 1.00 69.31 174 ASN A O 1
ATOM 1236 N N . ILE A 1 156 ? 59.539 6.314 15.379 1.00 76.61 175 ILE A N 1
ATOM 1237 C CA . ILE A 1 156 ? 59.487 7.093 16.610 1.00 72.83 175 ILE A CA 1
ATOM 1238 C C . ILE A 1 156 ? 60.288 8.370 16.409 1.00 72.09 175 ILE A C 1
ATOM 1239 O O . ILE A 1 156 ? 61.462 8.312 16.033 1.00 77.77 175 ILE A O 1
ATOM 1244 N N . VAL A 1 157 ? 59.654 9.519 16.657 1.00 75.58 176 VAL A N 1
ATOM 1245 C CA . VAL A 1 157 ? 60.306 10.817 16.519 1.00 68.96 176 VAL A CA 1
ATOM 1246 C C . VAL A 1 157 ? 60.035 11.628 17.779 1.00 69.49 176 VAL A C 1
ATOM 1247 O O . VAL A 1 157 ? 58.931 11.594 18.329 1.00 68.27 176 VAL A O 1
ATOM 1251 N N . LYS A 1 158 ? 61.043 12.356 18.235 1.00 69.95 177 LYS A N 1
ATOM 1252 C CA . LYS A 1 158 ? 60.920 13.188 19.425 1.00 73.70 177 LYS A CA 1
ATOM 1253 C C . LYS A 1 158 ? 60.270 14.511 19.043 1.00 67.28 177 LYS A C 1
ATOM 1254 O O . LYS A 1 158 ? 60.601 15.100 18.010 1.00 67.07 177 LYS A O 1
ATOM 1260 N N . VAL A 1 159 ? 59.348 14.986 19.879 1.00 76.27 178 VAL A N 1
ATOM 1261 C CA . VAL A 1 159 ? 58.590 16.20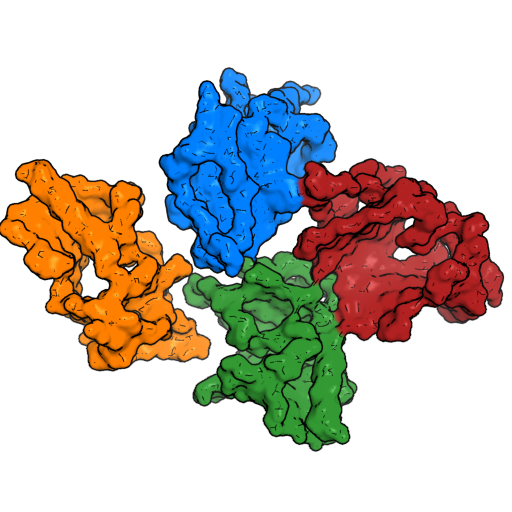5 19.609 1.00 83.86 178 VAL A CA 1
ATOM 1262 C C . VAL A 1 159 ? 59.060 17.293 20.564 1.00 76.56 178 VAL A C 1
ATOM 1263 O O . VAL A 1 159 ? 59.205 17.046 21.769 1.00 75.80 178 VAL A O 1
ATOM 1267 N N . GLN A 1 160 ? 59.285 18.493 20.032 1.00 75.55 179 GLN A N 1
ATOM 1268 C CA . GLN A 1 160 ? 59.744 19.592 20.862 1.00 74.50 179 GLN A CA 1
ATOM 1269 C C . GLN A 1 160 ? 58.597 20.434 21.407 1.00 80.74 179 GLN A C 1
ATOM 1270 O O . GLN A 1 160 ? 58.742 21.041 22.468 1.00 89.08 179 GLN A O 1
ATOM 1276 N N . LYS A 1 161 ? 57.460 20.481 20.722 1.00 85.53 180 LYS A N 1
ATOM 1277 C CA . LYS A 1 161 ? 56.302 21.234 21.198 1.00 88.54 180 LYS A CA 1
ATOM 1278 C C . LYS A 1 161 ? 55.058 20.662 20.531 1.00 81.19 180 LYS A C 1
ATOM 1279 O O . LYS A 1 161 ? 55.049 20.455 19.314 1.00 80.94 180 LYS A O 1
ATOM 1285 N N . PHE A 1 162 ? 54.011 20.430 21.320 1.00 76.70 181 PHE A N 1
ATOM 1286 C CA . PHE A 1 162 ? 52.736 19.922 20.829 1.00 80.14 181 PHE A CA 1
ATOM 1287 C C . PHE A 1 162 ? 51.677 21.018 20.836 1.00 84.28 181 PHE A C 1
ATOM 1288 O O . PHE A 1 162 ? 51.662 21.867 21.734 1.00 89.09 181 PHE A O 1
ATOM 1296 N N . ASP A 1 163 ? 50.793 21.006 19.835 1.00 90.63 182 ASP A N 1
ATOM 1297 C CA . ASP A 1 163 ? 49.597 21.833 19.938 1.00 87.55 182 ASP A CA 1
ATOM 1298 C C . ASP A 1 163 ? 48.789 21.345 21.137 1.00 84.53 182 ASP A C 1
ATOM 1299 O O . ASP A 1 163 ? 48.477 20.156 21.242 1.00 82.85 182 ASP A O 1
ATOM 1304 N N . GLU A 1 164 ? 48.439 22.259 22.040 1.00 80.15 183 GLU A N 1
ATOM 1305 C CA . GLU A 1 164 ? 47.779 21.846 23.278 1.00 75.81 183 GLU A CA 1
ATOM 1306 C C . GLU A 1 164 ? 46.440 21.174 22.990 1.00 74.01 183 GLU A C 1
ATOM 1307 O O . GLU A 1 164 ? 46.074 20.189 23.650 1.00 79.85 183 GLU A O 1
ATOM 1313 N N . ASP A 1 165 ? 45.711 21.663 21.988 1.00 74.83 184 ASP A N 1
ATOM 1314 C CA . ASP A 1 165 ? 44.405 21.092 21.688 1.00 75.48 184 ASP A CA 1
ATOM 1315 C C . ASP A 1 165 ? 44.492 19.654 21.185 1.00 73.19 184 ASP A C 1
ATOM 1316 O O . ASP A 1 165 ? 43.458 18.982 21.106 1.00 67.85 184 ASP A O 1
ATOM 1321 N N . LEU A 1 166 ? 45.686 19.173 20.831 1.00 84.46 185 LEU A N 1
ATOM 1322 C CA . LEU A 1 166 ? 45.835 17.767 20.481 1.00 79.53 185 LEU A CA 1
ATOM 1323 C C . LEU A 1 166 ? 45.459 16.861 21.643 1.00 78.02 185 LEU A C 1
ATOM 1324 O O . LEU A 1 166 ? 45.079 15.704 21.418 1.00 75.57 185 LEU A O 1
ATOM 1329 N N . PHE A 1 167 ? 45.551 17.360 22.879 1.00 74.93 186 PHE A N 1
ATOM 1330 C CA . PHE A 1 167 ? 45.251 16.567 24.065 1.00 75.97 186 PHE A CA 1
ATOM 1331 C C . PHE A 1 167 ? 43.949 17.025 24.718 1.00 77.42 186 PHE A C 1
ATOM 1332 O O . PHE A 1 167 ? 43.747 16.847 25.922 1.00 78.15 186 PHE A O 1
ATOM 1340 N N . LYS A 1 168 ? 43.060 17.611 23.922 1.00 75.49 187 LYS A N 1
ATOM 1341 C CA . LYS A 1 168 ? 41.734 18.028 24.351 1.00 69.47 187 LYS A CA 1
ATOM 1342 C C . LYS A 1 168 ? 40.689 17.251 23.564 1.00 70.06 187 LYS A C 1
ATOM 1343 O O . LYS A 1 168 ? 40.872 16.979 22.373 1.00 69.80 187 LYS A O 1
ATOM 1345 N N . LEU A 1 169 ? 39.598 16.883 24.236 1.00 69.64 188 LEU A N 1
ATOM 1346 C CA . LEU A 1 169 ? 38.453 16.216 23.609 1.00 71.25 188 LEU A CA 1
ATOM 1347 C C . LEU A 1 169 ? 37.218 16.941 24.147 1.00 73.99 188 LEU A C 1
ATOM 1348 O O . LEU A 1 169 ? 36.654 16.544 25.171 1.00 73.78 188 LEU A O 1
ATOM 1353 N N . LYS A 1 170 ? 36.791 17.997 23.461 1.00 75.92 189 LYS A N 1
ATOM 1354 C CA . LYS A 1 170 ? 35.694 18.814 23.959 1.00 85.53 189 LYS A CA 1
ATOM 1355 C C . LYS A 1 170 ? 34.357 18.126 23.715 1.00 89.22 189 LYS A C 1
ATOM 1356 O O . LYS A 1 170 ? 34.167 17.419 22.722 1.00 87.37 189 LYS A O 1
ATOM 1358 N N . ASN A 1 171 ? 33.425 18.343 24.643 1.00 97.83 190 ASN A N 1
ATOM 1359 C CA . ASN A 1 171 ? 32.106 17.725 24.588 1.00 100.31 190 ASN A CA 1
ATOM 1360 C C . ASN A 1 171 ? 31.475 17.947 23.220 1.00 94.32 190 ASN A C 1
ATOM 1361 O O . ASN A 1 171 ? 31.128 19.084 22.876 1.00 93.26 190 ASN A O 1
ATOM 1366 N N . PRO A 1 172 ? 31.311 16.896 22.410 1.00 95.48 191 PRO A N 1
ATOM 1367 C CA . PRO A 1 172 ? 30.692 17.093 21.089 1.00 101.89 191 PRO A CA 1
ATOM 1368 C C . PRO A 1 172 ? 29.261 17.588 21.167 1.00 104.03 191 PRO A C 1
ATOM 1369 O O . PRO A 1 172 ? 28.783 18.210 20.209 1.00 116.44 191 PRO A O 1
ATOM 1373 N N . GLU A 1 173 ? 28.561 17.331 22.276 1.00 100.35 192 GLU A N 1
ATOM 1374 C CA . GLU A 1 173 ? 27.191 17.813 22.405 1.00 94.60 192 GLU A CA 1
ATOM 1375 C C . GLU A 1 173 ? 27.123 19.333 22.437 1.00 97.50 192 GLU A C 1
ATOM 1376 O O . GLU A 1 173 ? 26.100 19.909 22.050 1.00 106.19 192 GLU A O 1
ATOM 1382 N N . ILE A 1 174 ? 28.180 19.998 22.888 1.00 96.07 193 ILE A N 1
ATOM 1383 C CA . ILE A 1 174 ? 28.204 21.449 22.988 1.00 94.35 193 ILE A CA 1
ATOM 1384 C C . ILE A 1 174 ? 29.132 22.060 21.941 1.00 97.96 193 ILE A C 1
ATOM 1385 O O . ILE A 1 174 ? 28.743 22.969 21.208 1.00 93.76 193 ILE A O 1
ATOM 1390 N N . TYR A 1 175 ? 30.372 21.573 21.867 1.00 95.29 194 TYR A N 1
ATOM 1391 C CA . TYR A 1 175 ? 31.403 22.177 21.039 1.00 91.55 194 TYR A CA 1
ATOM 1392 C C . TYR A 1 175 ? 31.532 21.532 19.667 1.00 95.89 194 TYR A C 1
ATOM 1393 O O . TYR A 1 175 ? 32.369 21.974 18.870 1.00 93.98 194 TYR A O 1
ATOM 1402 N N . GLY A 1 176 ? 30.733 20.512 19.367 1.00 106.43 195 GLY A N 1
ATOM 1403 C CA . GLY A 1 176 ? 30.735 19.899 18.057 1.00 102.43 195 GLY A CA 1
ATOM 1404 C C . GLY A 1 176 ? 31.758 18.786 17.901 1.00 99.63 195 GLY A C 1
ATOM 1405 O O . GLY A 1 176 ? 32.595 18.525 18.767 1.00 96.31 195 GLY A O 1
ATOM 1406 N N . VAL A 1 177 ? 31.673 18.120 16.751 1.00 89.48 196 VAL A N 1
ATOM 1407 C CA . VAL A 1 177 ? 32.530 16.963 16.467 1.00 92.27 196 VAL A CA 1
ATOM 1408 C C . VAL A 1 177 ? 33.990 17.387 16.486 1.00 85.33 196 VAL A C 1
ATOM 1409 O O . VAL A 1 177 ? 34.329 18.471 15.970 1.00 83.89 196 VAL A O 1
ATOM 1413 N N . PRO A 1 178 ? 34.891 16.591 17.059 1.00 84.59 197 PRO A N 1
ATOM 1414 C CA . PRO A 1 178 ? 36.315 16.938 17.002 1.00 91.52 197 PRO A CA 1
ATOM 1415 C C . PRO A 1 178 ? 36.858 16.870 15.585 1.00 86.86 197 PRO A C 1
ATOM 1416 O O . PRO A 1 178 ? 36.365 16.122 14.739 1.00 83.15 197 PRO A O 1
ATOM 1420 N N . GLU A 1 179 ? 37.892 17.668 15.333 1.00 90.90 198 GLU A N 1
ATOM 1421 C CA . GLU A 1 179 ? 38.552 17.640 14.036 1.00 89.32 198 GLU A CA 1
ATOM 1422 C C . GLU A 1 179 ? 39.136 16.255 13.777 1.00 86.80 198 GLU A C 1
ATOM 1423 O O . GLU A 1 179 ? 39.804 15.678 14.640 1.00 89.08 198 GLU A O 1
ATOM 1425 N N . ARG A 1 180 ? 38.890 15.726 12.578 1.00 76.50 199 ARG A N 1
ATOM 1426 C CA . ARG A 1 180 ? 39.478 14.463 12.153 1.00 77.30 199 ARG A CA 1
ATOM 1427 C C . ARG A 1 180 ? 40.791 14.750 11.436 1.00 73.50 199 ARG A C 1
ATOM 1428 O O . ARG A 1 180 ? 40.831 15.557 10.501 1.00 78.75 199 ARG A O 1
ATOM 1436 N N . LEU A 1 181 ? 41.859 14.084 11.868 1.00 90.49 200 LEU A N 1
ATOM 1437 C CA . LEU A 1 181 ? 43.200 14.376 11.385 1.00 87.38 200 LEU A CA 1
ATOM 1438 C C . LEU A 1 181 ? 43.760 13.174 10.643 1.00 82.32 200 LEU A C 1
ATOM 1439 O O . LEU A 1 181 ? 43.752 12.055 11.167 1.00 83.70 200 LEU A O 1
ATOM 1444 N N . THR A 1 182 ? 44.239 13.410 9.425 1.00 79.36 201 THR A N 1
ATOM 1445 C CA . THR A 1 182 ? 44.995 12.420 8.677 1.00 82.34 201 THR A CA 1
ATOM 1446 C C . THR A 1 182 ? 46.463 12.473 9.109 1.00 77.83 201 THR A C 1
ATOM 1447 O O . THR A 1 182 ? 46.860 13.285 9.949 1.00 76.19 201 THR A O 1
ATOM 1451 N N . LYS A 1 183 ? 47.291 11.599 8.530 1.00 72.48 202 LYS A N 1
ATOM 1452 C CA . LYS A 1 183 ? 48.713 11.580 8.875 1.00 76.52 202 LYS A CA 1
ATOM 1453 C C . LYS A 1 183 ? 49.348 12.952 8.654 1.00 77.92 202 LYS A C 1
ATOM 1454 O O . LYS A 1 183 ? 49.994 13.509 9.555 1.00 78.08 202 LYS A O 1
ATOM 1460 N N . SER A 1 184 ? 49.133 13.533 7.471 1.00 76.05 203 SER A N 1
ATOM 1461 C CA . SER A 1 184 ? 49.688 14.850 7.168 1.00 76.00 203 SER A CA 1
ATOM 1462 C C . SER A 1 184 ? 49.091 15.921 8.074 1.00 75.79 203 SER A C 1
ATOM 1463 O O . SER A 1 184 ? 49.805 16.809 8.570 1.00 80.70 203 SER A O 1
ATOM 1466 N N . GLU A 1 185 ? 47.780 15.851 8.305 1.00 75.53 204 GLU A N 1
ATOM 1467 C CA . GLU A 1 185 ? 47.113 16.868 9.107 1.00 78.48 204 GLU A CA 1
ATOM 1468 C C . GLU A 1 185 ? 47.645 16.886 10.532 1.00 85.56 204 GLU A C 1
ATOM 1469 O O . GLU A 1 185 ? 47.910 17.959 11.088 1.00 87.30 204 GLU A O 1
ATOM 1475 N N . ILE A 1 186 ? 47.810 15.711 11.143 1.00 79.54 205 ILE A N 1
ATOM 1476 C CA . ILE A 1 186 ? 48.312 15.678 12.512 1.00 77.41 205 ILE A CA 1
ATOM 1477 C C . ILE A 1 186 ? 49.775 16.102 12.551 1.00 76.63 205 ILE A C 1
ATOM 1478 O O . ILE A 1 186 ? 50.208 16.797 13.480 1.00 75.57 205 ILE A O 1
ATOM 1483 N N . GLU A 1 187 ? 50.562 15.706 11.546 1.00 75.87 206 GLU A N 1
ATOM 1484 C CA . GLU A 1 187 ? 51.948 16.161 11.526 1.00 80.23 206 GLU A CA 1
ATOM 1485 C C . GLU A 1 187 ? 52.051 17.676 11.418 1.00 79.51 206 GLU A C 1
ATOM 1486 O O . GLU A 1 187 ? 53.062 18.252 11.842 1.00 81.26 206 GLU A O 1
ATOM 1492 N N . LYS A 1 188 ? 51.035 18.335 10.860 1.00 79.47 207 LYS A N 1
ATOM 1493 C CA . LYS A 1 188 ? 51.092 19.791 10.776 1.00 82.45 207 LYS A CA 1
ATOM 1494 C C . LYS A 1 188 ? 50.933 20.497 12.121 1.00 79.81 207 LYS A C 1
ATOM 1495 O O . LYS A 1 188 ? 51.176 21.708 12.190 1.00 86.08 207 LYS A O 1
ATOM 1497 N N . LYS A 1 189 ? 50.535 19.792 13.182 1.00 77.48 208 LYS A N 1
ATOM 1498 C CA . LYS A 1 189 ? 50.210 20.430 14.454 1.00 83.12 208 LYS A CA 1
ATOM 1499 C C . LYS A 1 189 ? 51.217 20.117 15.558 1.00 82.54 208 LYS A C 1
ATOM 1500 O O . LYS A 1 189 ? 50.887 20.232 16.742 1.00 81.84 208 LYS A O 1
ATOM 1506 N N . TYR A 1 190 ? 52.429 19.700 15.204 1.00 83.08 209 TYR A N 1
ATOM 1507 C CA . TYR A 1 190 ? 53.493 19.564 16.189 1.00 79.01 209 TYR A CA 1
ATOM 1508 C C . TYR A 1 190 ? 54.830 19.713 15.480 1.00 81.30 209 TYR A C 1
ATOM 1509 O O . TYR A 1 190 ? 54.946 19.477 14.275 1.00 79.46 209 TYR A O 1
ATOM 1518 N N . VAL A 1 191 ? 55.845 20.104 16.249 1.00 78.78 210 VAL A N 1
ATOM 1519 C CA . VAL A 1 191 ? 57.167 20.416 15.721 1.00 84.66 210 VAL A CA 1
ATOM 1520 C C . VAL A 1 191 ? 58.138 19.337 16.175 1.00 85.35 210 VAL A C 1
ATOM 1521 O O . VAL A 1 191 ? 58.212 19.011 17.367 1.00 83.49 210 VAL A O 1
ATOM 1525 N N . VAL A 1 192 ? 58.872 18.776 15.212 1.00 85.84 211 VAL A N 1
ATOM 1526 C CA . VAL A 1 192 ? 59.847 17.735 15.500 1.00 85.82 211 VAL A CA 1
ATOM 1527 C C . VAL A 1 192 ? 61.157 18.361 15.967 1.00 86.48 211 VAL A C 1
ATOM 1528 O O . VAL A 1 192 ? 61.451 19.532 15.705 1.00 82.21 211 VAL A O 1
ATOM 1532 N N . SER A 1 193 ? 61.955 17.561 16.667 1.00 93.58 212 SER A N 1
ATOM 1533 C CA . SER A 1 193 ? 63.251 18.013 17.162 1.00 87.96 212 SER A CA 1
ATOM 1534 C C . SER A 1 193 ? 64.265 18.092 16.022 1.00 103.11 212 SER A C 1
ATOM 1535 O O . SER A 1 193 ? 65.307 18.735 16.147 1.00 93.87 212 SER A O 1
ATOM 1538 N N . MET B 1 1 ? 46.531 19.269 -23.559 1.00 61.20 20 MET B N 1
ATOM 1539 C CA . MET B 1 1 ? 47.395 18.231 -23.002 1.00 82.39 20 MET B CA 1
ATOM 1540 C C . MET B 1 1 ? 47.191 18.150 -21.490 1.00 84.11 20 MET B C 1
ATOM 1541 O O . MET B 1 1 ? 46.061 18.238 -21.007 1.00 81.03 20 MET B O 1
ATOM 1543 N N . GLU B 1 2 ? 48.287 17.995 -20.744 1.00 86.19 21 GLU B N 1
ATOM 1544 C CA . GLU B 1 2 ? 48.186 17.952 -19.288 1.00 86.83 21 GLU B CA 1
ATOM 1545 C C . GLU B 1 2 ? 47.367 19.120 -18.751 1.00 85.44 21 GLU B C 1
ATOM 1546 O O . GLU B 1 2 ? 46.646 18.972 -17.754 1.00 87.89 21 GLU B O 1
ATOM 1548 N N . SER B 1 3 ? 47.448 20.280 -19.409 1.00 81.66 22 SER B N 1
ATOM 1549 C CA . SER B 1 3 ? 46.737 21.463 -18.933 1.00 77.55 22 SER B CA 1
ATOM 1550 C C . SER B 1 3 ? 45.228 21.233 -18.913 1.00 76.55 22 SER B C 1
ATOM 1551 O O . SER B 1 3 ? 44.553 21.562 -17.931 1.00 73.13 22 SER B O 1
ATOM 1553 N N . ASP B 1 4 ? 44.680 20.668 -19.995 1.00 79.44 23 ASP B N 1
ATOM 1554 C CA . ASP B 1 4 ? 43.254 20.341 -20.016 1.00 74.88 23 ASP B CA 1
ATOM 1555 C C . ASP B 1 4 ? 42.929 19.104 -19.189 1.00 73.82 23 ASP B C 1
ATOM 1556 O O . ASP B 1 4 ? 41.829 19.009 -18.611 1.00 74.57 23 ASP B O 1
ATOM 1561 N N . ASP B 1 5 ? 43.852 18.143 -19.129 1.00 70.95 24 ASP B N 1
ATOM 1562 C CA . ASP B 1 5 ? 43.572 16.934 -18.372 1.00 69.76 24 ASP B CA 1
ATOM 1563 C C . ASP B 1 5 ? 43.423 17.255 -16.892 1.00 68.04 24 ASP B C 1
ATOM 1564 O O . ASP B 1 5 ? 42.673 16.575 -16.185 1.00 66.09 24 ASP B O 1
ATOM 1569 N N . LYS B 1 6 ? 44.125 18.284 -16.406 1.00 66.79 25 LYS B N 1
ATOM 1570 C CA . LYS B 1 6 ? 43.970 18.668 -15.003 1.00 67.88 25 LYS B CA 1
ATOM 1571 C C . LYS B 1 6 ? 42.649 19.401 -14.773 1.00 65.81 25 LYS B C 1
ATOM 1572 O O . LYS B 1 6 ? 42.038 19.285 -13.701 1.00 63.19 25 LYS B O 1
ATOM 1574 N N . ALA B 1 7 ? 42.184 20.155 -15.775 1.00 68.54 26 ALA B N 1
ATOM 1575 C CA . ALA B 1 7 ? 40.910 20.855 -15.649 1.00 65.21 26 ALA B CA 1
ATOM 1576 C C . ALA B 1 7 ? 39.747 19.878 -15.582 1.00 63.90 26 ALA B C 1
ATOM 1577 O O . ALA B 1 7 ? 38.741 20.158 -14.922 1.00 64.37 26 ALA B O 1
ATOM 1579 N N . ALA B 1 8 ? 39.849 18.747 -16.287 1.00 61.83 27 ALA B N 1
ATOM 1580 C CA . ALA B 1 8 ? 38.789 17.744 -16.166 1.00 62.84 27 ALA B CA 1
ATOM 1581 C C . ALA B 1 8 ? 38.688 17.237 -14.725 1.00 59.33 27 ALA B C 1
ATOM 1582 O O . ALA B 1 8 ? 37.586 17.036 -14.197 1.00 56.70 27 ALA B O 1
ATOM 1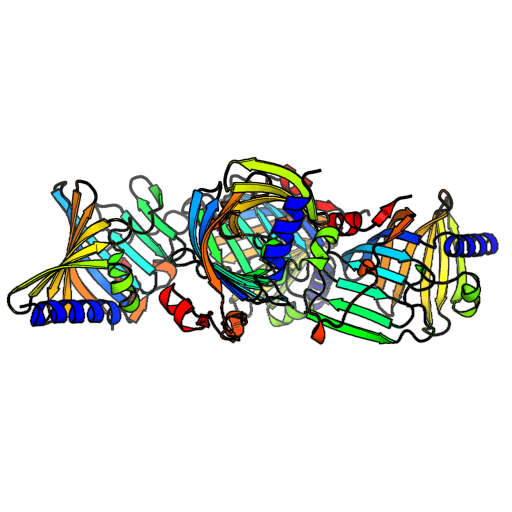584 N N . ILE B 1 9 ? 39.835 16.989 -14.084 1.00 60.57 28 ILE B N 1
ATOM 1585 C CA . ILE B 1 9 ? 39.840 16.563 -12.687 1.00 61.58 28 ILE B CA 1
ATOM 1586 C C . ILE B 1 9 ? 39.229 17.656 -11.823 1.00 58.45 28 ILE B C 1
ATOM 1587 O O . ILE B 1 9 ? 38.521 17.387 -10.842 1.00 56.13 28 ILE B O 1
ATOM 1592 N N . LEU B 1 10 ? 39.510 18.916 -12.173 1.00 60.71 29 LEU B N 1
ATOM 1593 C CA . LEU B 1 10 ? 38.892 20.045 -11.481 1.00 61.32 29 LEU B CA 1
ATOM 1594 C C . LEU B 1 10 ? 37.369 19.977 -11.573 1.00 58.20 29 LEU B C 1
ATOM 1595 O O . LEU B 1 10 ? 36.655 20.139 -10.572 1.00 55.41 29 LEU B O 1
ATOM 1600 N N . GLU B 1 11 ? 36.858 19.733 -12.779 1.00 59.65 30 GLU B N 1
ATOM 1601 C CA . GLU B 1 11 ? 35.417 19.648 -12.991 1.00 55.55 30 GLU B CA 1
ATOM 1602 C C . GLU B 1 11 ? 34.811 18.493 -12.200 1.00 55.30 30 GLU B C 1
ATOM 1603 O O . GLU B 1 11 ? 33.736 18.633 -11.607 1.00 54.41 30 GLU B O 1
ATOM 1609 N N . LEU B 1 12 ? 35.480 17.339 -12.200 1.00 57.78 31 LEU B N 1
ATOM 1610 C CA . LEU B 1 12 ? 34.978 16.182 -11.462 1.00 61.86 31 LEU B CA 1
ATOM 1611 C C . LEU B 1 12 ? 34.901 16.461 -9.965 1.00 61.13 31 LEU B C 1
ATOM 1612 O O . LEU B 1 12 ? 33.920 16.097 -9.298 1.00 64.99 31 LEU B O 1
ATOM 1617 N N . LYS B 1 13 ? 35.940 17.084 -9.418 1.00 60.29 32 LYS B N 1
ATOM 1618 C CA . LYS B 1 13 ? 35.935 17.424 -8.000 1.00 65.93 32 LYS B CA 1
ATOM 1619 C C . LYS B 1 13 ? 34.798 18.387 -7.696 1.00 66.05 32 LYS B C 1
ATOM 1620 O O . LYS B 1 13 ? 34.086 18.235 -6.689 1.00 66.82 32 LYS B O 1
ATOM 1626 N N . THR B 1 14 ? 34.588 19.366 -8.579 1.00 62.03 33 THR B N 1
ATOM 1627 C CA . THR B 1 14 ? 33.458 20.271 -8.416 1.00 65.43 33 THR B CA 1
ATOM 1628 C C . THR B 1 14 ? 32.142 19.503 -8.402 1.00 67.99 33 THR B C 1
ATOM 1629 O O . THR B 1 14 ? 31.250 19.794 -7.593 1.00 72.63 33 THR B O 1
ATOM 1633 N N . TYR B 1 15 ? 31.993 18.535 -9.310 1.00 67.77 34 TYR B N 1
ATOM 1634 C CA . TYR B 1 15 ? 30.758 17.761 -9.358 1.00 71.10 34 TYR B CA 1
ATOM 1635 C C . TYR B 1 15 ? 30.532 17.033 -8.039 1.00 76.07 34 TYR B C 1
ATOM 1636 O O . TYR B 1 15 ? 29.408 16.990 -7.524 1.00 76.78 34 TYR B O 1
ATOM 1645 N N . LEU B 1 16 ? 31.585 16.422 -7.494 1.00 75.88 35 LEU B N 1
ATOM 1646 C CA . LEU B 1 16 ? 31.434 15.748 -6.206 1.00 78.91 35 LEU B CA 1
ATOM 1647 C C . LEU B 1 16 ? 31.020 16.739 -5.127 1.00 78.08 35 LEU B C 1
ATOM 1648 O O . LEU B 1 16 ? 30.277 16.386 -4.203 1.00 80.28 35 LEU B O 1
ATOM 1653 N N . ARG B 1 17 ? 31.486 17.983 -5.234 1.00 73.88 36 ARG B N 1
ATOM 1654 C CA . ARG B 1 17 ? 31.165 18.992 -4.232 1.00 73.95 36 ARG B CA 1
ATOM 1655 C C . ARG B 1 17 ? 29.755 19.557 -4.357 1.00 79.15 36 ARG B C 1
ATOM 1656 O O . ARG B 1 17 ? 29.180 19.983 -3.351 1.00 89.59 36 ARG B O 1
ATOM 1664 N N . THR B 1 18 ? 29.198 19.618 -5.561 1.00 78.26 37 THR B N 1
ATOM 1665 C CA . THR B 1 18 ? 27.924 20.302 -5.751 1.00 84.07 37 THR B CA 1
ATOM 1666 C C . THR B 1 18 ? 26.726 19.364 -5.810 1.00 80.83 37 THR B C 1
ATOM 1667 O O . THR B 1 18 ? 25.587 19.845 -5.797 1.00 82.28 37 THR B O 1
ATOM 1671 N N . MET B 1 19 ? 26.948 18.055 -5.879 1.00 86.11 38 MET B N 1
ATOM 1672 C CA . MET B 1 19 ? 25.858 17.083 -5.972 1.00 90.60 38 MET B CA 1
ATOM 1673 C C . MET B 1 19 ? 25.593 16.434 -4.613 1.00 92.07 38 MET B C 1
ATOM 1674 O O . MET B 1 19 ? 25.759 15.227 -4.423 1.00 83.66 38 MET B O 1
ATOM 1679 N N . LYS B 1 20 ? 25.194 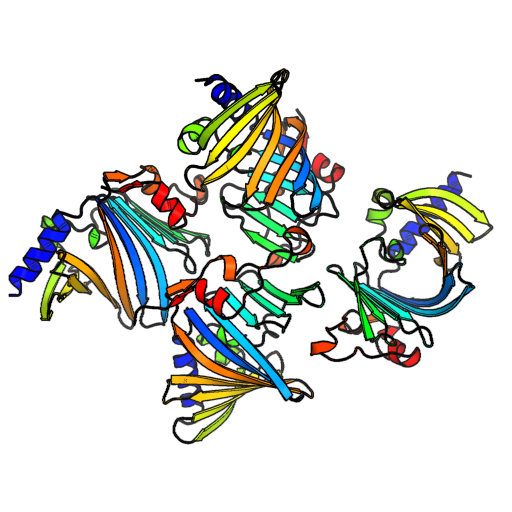17.263 -3.649 1.00 91.23 39 LYS B N 1
ATOM 1680 C CA . LYS B 1 20 ? 25.008 16.765 -2.293 1.00 82.50 39 LYS B CA 1
ATOM 1681 C C . LYS B 1 20 ? 23.689 16.021 -2.115 1.00 77.94 39 LYS B C 1
ATOM 1682 O O . LYS B 1 20 ? 23.628 15.072 -1.326 1.00 74.58 39 LYS B O 1
ATOM 1688 N N . SER B 1 21 ? 22.635 16.422 -2.828 1.00 76.87 40 SER B N 1
ATOM 1689 C CA . SER B 1 21 ? 21.298 15.858 -2.632 1.00 79.80 40 SER B CA 1
ATOM 1690 C C . SER B 1 21 ? 20.600 15.744 -3.981 1.00 73.76 40 SER B C 1
ATOM 1691 O O . SER B 1 21 ? 20.006 16.715 -4.457 1.00 78.17 40 SER B O 1
ATOM 1694 N N . ILE B 1 22 ? 20.638 14.551 -4.578 1.00 68.60 41 ILE B N 1
ATOM 1695 C CA . ILE B 1 22 ? 20.124 14.360 -5.929 1.00 72.14 41 ILE B CA 1
ATOM 1696 C C . ILE B 1 22 ? 19.306 13.082 -6.053 1.00 67.40 41 ILE B C 1
ATOM 1697 O O . ILE B 1 22 ? 19.413 12.158 -5.243 1.00 62.74 41 ILE B O 1
ATOM 1702 N N . ALA B 1 23 ? 18.487 13.046 -7.107 1.00 71.31 42 ALA B N 1
ATOM 1703 C CA . ALA B 1 23 ? 17.777 11.854 -7.546 1.00 70.95 42 ALA B CA 1
ATOM 1704 C C . ALA B 1 23 ? 18.072 11.632 -9.022 1.00 68.82 42 ALA B C 1
ATOM 1705 O O . ALA B 1 23 ? 17.979 12.565 -9.829 1.00 66.52 42 ALA B O 1
ATOM 1707 N N . VAL B 1 24 ? 18.430 10.400 -9.373 1.00 65.47 43 VAL B N 1
ATOM 1708 C CA . VAL B 1 24 ? 18.889 10.056 -10.710 1.00 67.62 43 VAL B CA 1
ATOM 1709 C C . VAL B 1 24 ? 18.085 8.870 -11.221 1.00 65.04 43 VAL B C 1
ATOM 1710 O O . VAL B 1 24 ? 18.034 7.823 -10.573 1.00 63.76 43 VAL B O 1
ATOM 1714 N N . ASP B 1 25 ? 17.470 9.032 -12.388 1.00 73.00 44 ASP B N 1
ATOM 1715 C CA . ASP B 1 25 ? 16.963 7.901 -13.154 1.00 70.51 44 ASP B CA 1
ATOM 1716 C C . ASP B 1 25 ? 18.136 7.331 -13.939 1.00 65.15 44 ASP B C 1
ATOM 1717 O O . ASP B 1 25 ? 18.768 8.065 -14.717 1.00 66.03 44 ASP B O 1
ATOM 1722 N N . PHE B 1 26 ? 18.414 6.034 -13.758 1.00 58.86 45 PHE B N 1
ATOM 1723 C CA . PHE B 1 26 ? 19.602 5.420 -14.332 1.00 59.37 45 PHE B CA 1
ATOM 1724 C C . PHE B 1 26 ? 19.293 4.088 -14.999 1.00 53.39 45 PHE B C 1
ATOM 1725 O O . PHE B 1 26 ? 18.350 3.379 -14.627 1.00 54.83 45 PHE B O 1
ATOM 1733 N N . THR B 1 27 ? 20.124 3.759 -15.988 1.00 53.77 46 THR B N 1
ATOM 1734 C CA . THR B 1 27 ? 20.140 2.458 -16.641 1.00 57.42 46 THR B CA 1
ATOM 1735 C C . THR B 1 27 ? 21.453 1.757 -16.309 1.00 49.19 46 THR B C 1
ATOM 1736 O O . THR B 1 27 ? 22.522 2.372 -16.333 1.00 45.70 46 THR B O 1
ATOM 1740 N N . GLN B 1 28 ? 21.365 0.469 -15.998 1.00 51.86 47 GLN B N 1
ATOM 1741 C CA . GLN B 1 28 ? 22.487 -0.338 -15.550 1.00 51.67 47 GLN B CA 1
ATOM 1742 C C . GLN B 1 28 ? 22.602 -1.574 -16.421 1.00 57.96 47 GLN B C 1
ATOM 1743 O O . GLN B 1 28 ? 21.617 -2.296 -16.620 1.00 55.88 47 GLN B O 1
ATOM 1749 N N . GLU B 1 29 ? 23.804 -1.801 -16.951 1.00 59.74 48 GLU B N 1
ATOM 1750 C CA . GLU B 1 29 ? 24.091 -2.985 -17.737 1.00 56.18 48 GLU B CA 1
ATOM 1751 C C . GLU B 1 29 ? 25.350 -3.628 -17.156 1.00 65.18 48 GLU B C 1
ATOM 1752 O O . GLU B 1 29 ? 26.206 -2.942 -16.589 1.00 69.85 48 GLU B O 1
ATOM 1758 N N . ASP B 1 30 ? 25.463 -4.945 -17.303 1.00 66.85 49 ASP B N 1
ATOM 1759 C CA . ASP B 1 30 ? 26.624 -5.690 -16.828 1.00 72.27 49 ASP B CA 1
ATOM 1760 C C . ASP B 1 30 ? 27.131 -6.582 -17.956 1.00 73.56 49 ASP B C 1
ATOM 1761 O O . ASP B 1 30 ? 26.556 -6.631 -19.048 1.00 74.94 49 ASP B O 1
ATOM 1766 N N . SER B 1 31 ? 28.225 -7.295 -17.686 1.00 74.37 50 SER B N 1
ATOM 1767 C CA . SER B 1 31 ? 28.774 -8.203 -18.683 1.00 75.48 50 SER B CA 1
ATOM 1768 C C . SER B 1 31 ? 27.853 -9.386 -18.944 1.00 80.97 50 SER B C 1
ATOM 1769 O O . SER B 1 31 ? 28.023 -10.078 -19.954 1.00 89.64 50 SER B O 1
ATOM 1772 N N . LYS B 1 32 ? 26.883 -9.632 -18.062 1.00 82.08 51 LYS B N 1
ATOM 1773 C CA . LYS B 1 32 ? 25.962 -10.743 -18.258 1.00 82.34 51 LYS B CA 1
ATOM 1774 C C . LYS B 1 32 ? 24.834 -10.409 -19.227 1.00 82.81 51 LYS B C 1
ATOM 1775 O O . LYS B 1 32 ? 24.013 -11.287 -19.521 1.00 79.14 51 LYS B O 1
ATOM 1777 N N . GLY B 1 33 ? 24.742 -9.160 -19.688 1.00 83.35 52 GLY B N 1
ATOM 1778 C CA . GLY B 1 33 ? 23.825 -8.780 -20.736 1.00 83.73 52 GLY B CA 1
ATOM 1779 C C . GLY B 1 33 ? 22.482 -8.259 -20.275 1.00 82.92 52 GLY B C 1
ATOM 1780 O O . GLY B 1 33 ? 21.776 -7.630 -21.071 1.00 86.71 52 GLY B O 1
ATOM 1781 N N . ASN B 1 34 ? 22.106 -8.499 -19.023 1.00 79.61 53 ASN B N 1
ATOM 1782 C CA . ASN B 1 34 ? 20.834 -7.999 -18.518 1.00 75.65 53 ASN B CA 1
ATOM 1783 C C . ASN B 1 34 ? 20.886 -6.480 -18.398 1.00 75.34 53 ASN B C 1
ATOM 1784 O O . ASN B 1 34 ? 21.917 -5.901 -18.046 1.00 68.24 53 ASN B O 1
ATOM 1789 N N . ILE B 1 35 ? 19.762 -5.839 -18.692 1.00 75.95 54 ILE B N 1
ATOM 1790 C CA . ILE B 1 35 ? 19.616 -4.392 -18.601 1.00 69.04 54 ILE B CA 1
ATOM 1791 C C . ILE B 1 35 ? 18.504 -4.108 -17.604 1.00 63.35 54 ILE B C 1
ATOM 1792 O O . ILE B 1 35 ? 17.411 -4.679 -17.701 1.00 64.74 54 ILE B O 1
ATOM 1797 N N . VAL B 1 36 ? 18.790 -3.237 -16.643 1.00 56.55 55 VAL B N 1
ATOM 1798 C CA . VAL B 1 36 ? 17.843 -2.882 -15.595 1.00 54.73 55 VAL B CA 1
ATOM 1799 C C . VAL B 1 36 ? 17.841 -1.377 -15.395 1.00 50.74 55 VAL B C 1
ATOM 1800 O O . VAL B 1 36 ? 18.857 -0.703 -15.559 1.00 55.45 55 VAL B O 1
ATOM 1804 N N . GLN B 1 37 ? 16.674 -0.844 -15.068 1.00 53.36 56 GLN B N 1
ATOM 1805 C CA . GLN B 1 37 ? 16.514 0.574 -14.792 1.00 53.21 56 GLN B CA 1
ATOM 1806 C C . GLN B 1 37 ? 16.198 0.773 -13.317 1.00 54.54 56 GLN B C 1
ATOM 1807 O O . GLN B 1 37 ? 15.748 -0.147 -12.627 1.00 51.19 56 GLN B O 1
ATOM 1813 N N . GLY B 1 38 ? 16.454 1.983 -12.832 1.00 49.01 57 GLY B N 1
ATOM 1814 C CA . GLY B 1 38 ? 16.179 2.233 -11.430 1.00 49.00 57 GLY B CA 1
ATOM 1815 C C . GLY B 1 38 ? 16.316 3.690 -11.057 1.00 49.84 57 GLY B C 1
ATOM 1816 O O . GLY B 1 38 ? 16.667 4.545 -11.880 1.00 47.65 57 GLY B O 1
ATOM 1817 N N . LYS B 1 39 ? 16.034 3.954 -9.780 1.00 45.68 58 LYS B N 1
ATOM 1818 C CA . LYS B 1 39 ? 16.161 5.283 -9.197 1.00 56.14 58 LYS B CA 1
ATOM 1819 C C . LYS B 1 39 ? 17.242 5.272 -8.126 1.00 51.36 58 LYS B C 1
ATOM 1820 O O . LYS B 1 39 ? 17.184 4.473 -7.189 1.00 50.00 58 LYS B O 1
ATOM 1826 N N . LEU B 1 40 ? 18.216 6.165 -8.262 1.00 53.65 59 LEU B N 1
ATOM 1827 C CA . LEU B 1 40 ? 19.298 6.326 -7.300 1.00 55.23 59 LEU B CA 1
ATOM 1828 C C . LEU B 1 40 ? 19.106 7.643 -6.562 1.00 52.39 59 LEU B C 1
ATOM 1829 O O . LEU B 1 40 ? 19.084 8.705 -7.184 1.00 52.23 59 LEU B O 1
ATOM 1834 N N . LEU B 1 41 ? 18.968 7.572 -5.246 1.00 55.91 60 LEU B N 1
ATOM 1835 C CA . LEU B 1 41 ? 18.849 8.743 -4.391 1.00 55.74 60 LEU B CA 1
ATOM 1836 C C . LEU B 1 41 ? 20.148 8.903 -3.620 1.00 56.74 60 LEU B C 1
ATOM 1837 O O . LEU B 1 41 ? 20.603 7.952 -2.974 1.00 55.45 60 LEU B O 1
ATOM 1842 N N . ILE B 1 42 ? 20.730 10.099 -3.672 1.00 61.24 61 ILE B N 1
ATOM 1843 C CA . ILE B 1 42 ? 21.975 10.402 -2.980 1.00 65.48 61 ILE B CA 1
ATOM 1844 C C . ILE B 1 42 ? 21.712 11.553 -2.022 1.00 68.37 61 ILE B C 1
ATOM 1845 O O . ILE B 1 42 ? 21.220 12.609 -2.439 1.00 69.09 61 ILE B O 1
ATOM 1850 N N . SER B 1 43 ? 22.046 11.349 -0.745 1.00 71.98 62 SER B N 1
ATOM 1851 C CA . SER B 1 43 ? 21.994 12.372 0.297 1.00 76.23 62 SER B CA 1
ATOM 1852 C C . SER B 1 43 ? 23.324 12.273 1.040 1.00 75.56 62 SER B C 1
ATOM 1853 O O . SER B 1 43 ? 23.453 11.520 2.014 1.00 76.44 62 SER B O 1
ATOM 1856 N N . LYS B 1 44 ? 24.328 13.006 0.559 1.00 75.10 63 LYS B N 1
ATOM 1857 C CA . LYS B 1 44 ? 25.622 13.021 1.230 1.00 80.93 63 LYS B CA 1
ATOM 1858 C C . LYS B 1 44 ? 25.487 13.652 2.616 1.00 80.82 63 LYS B C 1
ATOM 1859 O O . LYS B 1 44 ? 24.592 14.472 2.847 1.00 78.69 63 LYS B O 1
ATOM 1865 N N . PRO B 1 45 ? 26.369 13.288 3.556 1.00 94.25 64 PRO B N 1
ATOM 1866 C CA . PRO B 1 45 ? 27.611 12.552 3.362 1.00 95.03 64 PRO B CA 1
ATOM 1867 C C . PRO B 1 45 ? 27.564 11.043 3.104 1.00 92.02 64 PRO B C 1
ATOM 1868 O O . PRO B 1 45 ? 28.382 10.528 2.342 1.00 99.34 64 PRO B O 1
ATOM 1872 N N . TYR B 1 46 ? 26.627 10.303 3.696 1.00 75.70 65 TYR B N 1
ATOM 1873 C CA . TYR B 1 46 ? 26.672 8.851 3.659 1.00 75.73 65 TYR B CA 1
ATOM 1874 C C . TYR B 1 46 ? 25.413 8.158 3.160 1.00 70.44 65 TYR B C 1
ATOM 1875 O O . TYR B 1 46 ? 25.450 6.935 2.966 1.00 67.89 65 TYR B O 1
ATOM 1884 N N . ASN B 1 47 ? 24.315 8.869 2.945 1.00 69.57 66 ASN B N 1
ATOM 1885 C CA . ASN B 1 47 ? 23.037 8.213 2.709 1.00 66.72 66 ASN B CA 1
ATOM 1886 C C . ASN B 1 47 ? 22.795 7.998 1.222 1.00 67.87 66 ASN B C 1
ATOM 1887 O O . ASN B 1 47 ? 23.009 8.903 0.406 1.00 67.43 66 ASN B O 1
ATOM 1892 N N . PHE B 1 48 ? 22.347 6.793 0.874 1.00 65.13 67 PHE B N 1
ATOM 1893 C CA . PHE B 1 48 ? 21.905 6.562 -0.495 1.00 64.05 67 PHE B CA 1
ATOM 1894 C C . PHE B 1 48 ? 20.886 5.435 -0.533 1.00 63.88 67 PHE B C 1
ATOM 1895 O O . PHE B 1 48 ? 20.847 4.571 0.348 1.00 55.99 67 PHE B O 1
ATOM 1903 N N . ARG B 1 49 ? 20.068 5.452 -1.588 1.00 62.38 68 ARG B N 1
ATOM 1904 C CA . ARG B 1 49 ? 19.087 4.401 -1.846 1.00 59.19 68 ARG B CA 1
ATOM 1905 C C . ARG B 1 49 ? 19.064 4.093 -3.337 1.00 52.10 68 ARG B C 1
ATOM 1906 O O . ARG B 1 49 ? 18.744 4.967 -4.146 1.00 45.42 68 ARG B O 1
ATOM 1914 N N . CYS B 1 50 ? 19.417 2.862 -3.695 1.00 50.99 69 CYS B N 1
ATOM 1915 C CA . CYS B 1 50 ? 19.312 2.362 -5.060 1.00 51.22 69 CYS B CA 1
ATOM 1916 C C . CYS B 1 50 ? 18.081 1.472 -5.156 1.00 53.22 69 CYS B C 1
ATOM 1917 O O . CYS B 1 50 ? 18.056 0.381 -4.578 1.00 52.85 69 CYS B O 1
ATOM 1920 N N . ASN B 1 51 ? 17.072 1.928 -5.891 1.00 57.47 70 ASN B N 1
ATOM 1921 C CA . ASN B 1 51 ? 15.765 1.284 -5.979 1.00 60.11 70 ASN B CA 1
ATOM 1922 C C . ASN B 1 51 ? 15.643 0.737 -7.401 1.00 56.24 70 ASN B C 1
ATOM 1923 O O . ASN B 1 51 ? 15.301 1.475 -8.330 1.00 53.22 70 ASN B O 1
ATOM 1928 N N . TYR B 1 52 ? 16.000 -0.541 -7.584 1.00 66.68 71 TYR B N 1
ATOM 1929 C CA . TYR B 1 52 ? 15.823 -1.172 -8.885 1.00 65.40 71 TYR B CA 1
ATOM 1930 C C . TYR B 1 52 ? 14.351 -1.483 -9.133 1.00 64.29 71 TYR B C 1
ATOM 1931 O O . TYR B 1 52 ? 13.637 -1.935 -8.233 1.00 61.57 71 TYR B O 1
ATOM 1940 N N . TYR B 1 53 ? 13.894 -1.224 -10.359 1.00 67.40 72 TYR B N 1
ATOM 1941 C CA . TYR B 1 53 ? 12.516 -1.498 -10.736 1.00 73.43 72 TYR B CA 1
ATOM 1942 C C . TYR B 1 53 ? 12.322 -2.967 -11.103 1.00 73.44 72 TYR B C 1
ATOM 1943 O O . TYR B 1 53 ? 13.277 -3.657 -11.473 1.00 69.23 72 TYR B O 1
ATOM 1952 N N . PRO B 1 54 ? 11.093 -3.470 -11.011 1.00 76.32 73 PRO B N 1
ATOM 1953 C CA . PRO B 1 54 ? 10.825 -4.826 -11.490 1.00 79.95 73 PRO B CA 1
ATOM 1954 C C . PRO B 1 54 ? 11.203 -4.957 -12.949 1.00 81.59 73 PRO B C 1
ATOM 1955 O O . PRO B 1 54 ? 11.154 -3.974 -13.713 1.00 72.22 73 PRO B O 1
ATOM 1959 N N . PRO B 1 55 ? 11.569 -6.166 -13.397 1.00 81.42 74 PRO B N 1
ATOM 1960 C CA . PRO B 1 55 ? 11.592 -7.439 -12.662 1.00 87.40 74 PRO B CA 1
ATOM 1961 C C . PRO B 1 55 ? 12.888 -7.650 -11.890 1.00 83.91 74 PRO B C 1
ATOM 1962 O O . PRO B 1 55 ? 13.226 -8.778 -11.555 1.00 82.83 74 PRO B O 1
ATOM 1966 N N . PHE B 1 56 ? 13.630 -6.587 -11.592 1.00 81.85 75 PHE B N 1
ATOM 1967 C CA . PHE B 1 56 ? 14.897 -6.701 -10.877 1.00 77.68 75 PHE B CA 1
ATOM 1968 C C . PHE B 1 56 ? 14.602 -6.400 -9.412 1.00 72.21 75 PHE B C 1
ATOM 1969 O O . PHE B 1 56 ? 14.602 -5.232 -9.004 1.00 76.08 75 PHE B O 1
ATOM 1977 N N . PRO B 1 57 ? 14.333 -7.419 -8.591 1.00 78.15 76 PRO B N 1
ATOM 1978 C CA . PRO B 1 57 ? 13.816 -7.166 -7.228 1.00 78.43 76 PRO B CA 1
ATOM 1979 C C . PRO B 1 57 ? 14.929 -6.841 -6.238 1.00 75.86 76 PRO B C 1
ATOM 1980 O O . PRO B 1 57 ? 15.402 -7.688 -5.483 1.00 84.72 76 PRO B O 1
ATOM 1984 N N . ILE B 1 58 ? 15.362 -5.581 -6.216 1.00 77.63 77 ILE B N 1
ATOM 1985 C CA . ILE B 1 58 ? 16.483 -5.211 -5.359 1.00 72.80 77 ILE B CA 1
ATOM 1986 C C . ILE B 1 58 ? 16.333 -3.776 -4.873 1.00 66.35 77 ILE B C 1
ATOM 1987 O O . ILE B 1 58 ? 15.971 -2.864 -5.634 1.00 61.83 77 ILE B O 1
ATOM 1992 N N . ILE B 1 59 ? 16.624 -3.591 -3.583 1.00 64.56 78 ILE B N 1
ATOM 1993 C CA . ILE B 1 59 ? 16.825 -2.264 -3.012 1.00 60.61 78 ILE B CA 1
ATOM 1994 C C . ILE B 1 59 ? 18.125 -2.299 -2.219 1.00 66.06 78 ILE B C 1
ATOM 1995 O O . ILE B 1 59 ? 18.404 -3.270 -1.507 1.00 65.48 78 ILE B O 1
ATOM 2000 N N . ILE B 1 60 ? 18.925 -1.253 -2.359 1.00 59.04 79 ILE B N 1
ATOM 2001 C CA . ILE B 1 60 ? 20.164 -1.091 -1.609 1.00 59.25 79 ILE B CA 1
ATOM 2002 C C . ILE B 1 60 ? 20.028 0.198 -0.814 1.00 57.29 79 ILE B C 1
ATOM 2003 O O . ILE B 1 60 ? 19.740 1.252 -1.387 1.00 55.68 79 ILE B O 1
ATOM 2008 N N . VAL B 1 61 ? 20.211 0.117 0.498 1.00 56.63 80 VAL B N 1
ATOM 2009 C CA . VAL B 1 61 ? 20.111 1.278 1.373 1.00 58.44 80 VAL B CA 1
ATOM 2010 C C . VAL B 1 61 ? 21.414 1.393 2.148 1.00 61.47 80 VAL B C 1
ATOM 2011 O O . VAL B 1 61 ? 21.828 0.439 2.819 1.00 58.65 80 VAL B O 1
ATOM 2015 N N . GLY B 1 62 ? 22.050 2.551 2.065 1.00 61.52 81 GLY B N 1
ATOM 2016 C CA . GLY B 1 62 ? 23.317 2.788 2.734 1.00 67.88 81 GLY B CA 1
ATOM 2017 C C . GLY B 1 62 ? 23.280 3.983 3.667 1.00 70.51 81 GLY B C 1
ATOM 2018 O O . GLY B 1 62 ? 22.769 5.048 3.300 1.00 69.11 81 GLY B O 1
ATOM 2019 N N . THR B 1 63 ? 23.851 3.796 4.861 1.00 81.54 82 THR B N 1
ATOM 2020 C CA . THR B 1 63 ? 24.110 4.827 5.856 1.00 80.32 82 THR B CA 1
ATOM 2021 C C . THR B 1 63 ? 25.567 4.670 6.286 1.00 78.85 82 THR B C 1
ATOM 2022 O O . THR B 1 63 ? 26.260 3.749 5.847 1.00 75.01 82 THR B O 1
ATOM 2026 N N . LYS B 1 64 ? 26.041 5.549 7.169 1.00 78.80 83 LYS B N 1
ATOM 2027 C CA . LYS B 1 64 ? 27.442 5.453 7.575 1.00 82.94 83 LYS B CA 1
ATOM 2028 C C . LYS B 1 64 ? 27.730 4.188 8.376 1.00 85.40 83 LYS B C 1
ATOM 2029 O O . LYS B 1 64 ? 28.859 3.685 8.335 1.00 81.10 83 LYS B O 1
ATOM 2035 N N . ASN B 1 65 ? 26.742 3.650 9.101 1.00 80.47 84 ASN B N 1
ATOM 2036 C CA . ASN B 1 65 ? 27.033 2.481 9.928 1.00 89.83 84 ASN B CA 1
ATOM 2037 C C . ASN B 1 65 ? 26.989 1.188 9.116 1.00 88.38 84 ASN B C 1
ATOM 2038 O O . ASN B 1 65 ? 27.815 0.293 9.331 1.00 92.93 84 ASN B O 1
ATOM 2043 N N . PHE B 1 66 ? 26.048 1.070 8.181 1.00 82.53 85 PHE B N 1
ATOM 2044 C CA . PHE B 1 66 ? 25.890 -0.162 7.420 1.00 88.28 85 PHE B CA 1
ATOM 2045 C C . PHE B 1 66 ? 25.332 0.149 6.041 1.00 79.17 85 PHE B C 1
ATOM 2046 O O . PHE B 1 66 ? 24.760 1.215 5.800 1.00 71.97 85 PHE B O 1
ATOM 2054 N N . VAL B 1 67 ? 25.521 -0.804 5.133 1.00 81.76 86 VAL B N 1
ATOM 2055 C CA . VAL B 1 67 ? 24.938 -0.766 3.801 1.00 77.08 86 VAL B CA 1
ATOM 2056 C C . VAL B 1 67 ? 24.292 -2.125 3.567 1.00 73.31 86 VAL B C 1
ATOM 2057 O O . VAL B 1 67 ? 24.984 -3.149 3.569 1.00 75.72 86 VAL B O 1
ATOM 2061 N N . SER B 1 68 ? 22.978 -2.144 3.370 1.00 66.61 87 SER B N 1
ATOM 2062 C CA . SER B 1 68 ? 22.225 -3.386 3.292 1.00 65.15 87 SER B CA 1
ATOM 2063 C C . SER B 1 68 ? 21.506 -3.497 1.954 1.00 66.19 87 SER B C 1
ATOM 2064 O O . SER B 1 68 ? 21.194 -2.493 1.306 1.00 61.49 87 SER B O 1
ATOM 2067 N N . MET B 1 69 ? 21.268 -4.740 1.543 1.00 67.30 88 MET B N 1
ATOM 2068 C CA . MET B 1 69 ? 20.578 -5.051 0.300 1.00 67.29 88 MET B CA 1
ATOM 2069 C C . MET B 1 69 ? 19.407 -5.963 0.634 1.00 66.30 88 MET B C 1
ATOM 2070 O O . MET B 1 69 ? 19.543 -6.865 1.468 1.00 59.17 88 MET B O 1
ATOM 2075 N N . TYR B 1 70 ? 18.267 -5.746 -0.019 1.00 72.77 89 TYR B N 1
ATOM 2076 C CA . TYR B 1 70 ? 17.120 -6.634 0.122 1.00 75.04 89 TYR B CA 1
ATOM 2077 C C . TYR B 1 70 ? 16.680 -7.130 -1.248 1.00 72.90 89 TYR B C 1
ATOM 2078 O O . TYR B 1 70 ? 16.512 -6.330 -2.186 1.00 70.74 89 TYR B O 1
ATOM 2087 N N . ASP B 1 71 ? 16.508 -8.457 -1.342 1.00 78.58 90 ASP B N 1
ATOM 2088 C CA . ASP B 1 71 ? 16.025 -9.163 -2.527 1.00 80.03 90 ASP B CA 1
ATOM 2089 C C . ASP B 1 71 ? 14.601 -9.624 -2.233 1.00 80.19 90 ASP B C 1
ATOM 2090 O O . ASP B 1 71 ? 14.386 -10.482 -1.366 1.00 84.33 90 ASP B O 1
ATOM 2095 N N . TYR B 1 72 ? 13.632 -9.035 -2.941 1.00 87.39 91 TYR B N 1
ATOM 2096 C CA . TYR B 1 72 ? 12.227 -9.351 -2.703 1.00 89.31 91 TYR B CA 1
ATOM 2097 C C . TYR B 1 72 ? 11.884 -10.778 -3.106 1.00 92.27 91 TYR B C 1
ATOM 2098 O O . TYR B 1 72 ? 11.106 -11.450 -2.418 1.00 91.75 91 TYR B O 1
ATOM 2107 N N . ASP B 1 73 ? 12.418 -11.254 -4.231 1.00 86.87 92 ASP B N 1
ATOM 2108 C CA . ASP B 1 73 ? 12.077 -12.601 -4.679 1.00 87.69 92 ASP B CA 1
ATOM 2109 C C . ASP B 1 73 ? 12.540 -13.640 -3.663 1.00 86.89 92 ASP B C 1
ATOM 2110 O O . ASP B 1 73 ? 11.793 -14.563 -3.316 1.00 93.06 92 ASP B O 1
ATOM 2115 N N . MET B 1 74 ? 13.774 -13.504 -3.175 1.00 85.98 93 MET B N 1
ATOM 2116 C CA . MET B 1 74 ? 14.276 -14.401 -2.143 1.00 85.07 93 MET B CA 1
ATOM 2117 C C . MET B 1 74 ? 13.862 -13.963 -0.746 1.00 88.18 93 MET B C 1
ATOM 2118 O O . MET B 1 74 ? 14.053 -14.731 0.202 1.00 86.35 93 MET B O 1
ATOM 2123 N N . GLU B 1 75 ? 13.293 -12.767 -0.609 1.00 95.74 94 GLU B N 1
ATOM 2124 C CA . GLU B 1 75 ? 12.974 -12.206 0.700 1.00 91.23 94 GLU B CA 1
ATOM 2125 C C . GLU B 1 75 ? 14.188 -12.292 1.618 1.00 86.73 94 GLU B C 1
ATOM 2126 O O . GLU B 1 75 ? 14.115 -12.768 2.749 1.00 85.88 94 GLU B O 1
ATOM 2132 N N . GLN B 1 76 ? 15.323 -11.829 1.106 1.00 86.77 95 GLN B N 1
ATOM 2133 C CA . GLN B 1 76 ? 16.594 -12.022 1.784 1.00 84.42 95 GLN B CA 1
ATOM 2134 C C . GLN B 1 76 ? 17.284 -10.679 2.011 1.00 80.02 95 GLN B C 1
ATOM 2135 O O . GLN B 1 76 ? 17.239 -9.793 1.153 1.00 70.44 95 GLN B O 1
ATOM 2141 N N . VAL B 1 77 ? 17.936 -10.548 3.162 1.00 80.97 96 VAL B N 1
ATOM 2142 C CA . VAL B 1 77 ? 18.714 -9.370 3.516 1.00 72.85 96 VAL B CA 1
ATOM 2143 C C . VAL B 1 77 ? 20.184 -9.761 3.496 1.00 75.44 96 VAL B C 1
ATOM 2144 O O . VAL B 1 77 ? 20.565 -10.826 3.995 1.00 73.07 96 VAL B O 1
ATOM 2148 N N . SER B 1 78 ? 21.007 -8.892 2.921 1.00 68.75 97 SER B N 1
ATOM 2149 C CA . SER B 1 78 ? 22.438 -9.104 2.830 1.00 69.09 97 SER B CA 1
ATOM 2150 C C . SER B 1 78 ? 23.141 -7.813 3.219 1.00 67.21 97 SER B C 1
ATOM 2151 O O . SER B 1 78 ? 22.536 -6.736 3.271 1.00 63.87 97 SER B O 1
ATOM 2154 N N . ARG B 1 79 ? 24.450 -7.922 3.407 1.00 73.35 98 ARG B N 1
ATOM 2155 C CA . ARG B 1 79 ? 25.282 -6.819 3.859 1.00 65.50 98 ARG B CA 1
ATOM 2156 C C . ARG B 1 79 ? 26.370 -6.606 2.822 1.00 71.24 98 ARG B C 1
ATOM 2157 O O . ARG B 1 79 ? 26.929 -7.568 2.284 1.00 76.88 98 ARG B O 1
ATOM 2159 N N . ILE B 1 80 ? 26.652 -5.341 2.538 1.00 71.22 99 ILE B N 1
ATOM 2160 C CA . ILE B 1 80 ? 27.499 -4.944 1.422 1.00 74.35 99 ILE B CA 1
ATOM 2161 C C . ILE B 1 80 ? 28.768 -4.364 2.021 1.00 83.64 99 ILE B C 1
ATOM 2162 O O . ILE B 1 80 ? 28.719 -3.371 2.759 1.00 86.51 99 ILE B O 1
ATOM 2167 N N . ALA B 1 81 ? 29.902 -4.981 1.702 1.00 98.50 100 ALA B N 1
ATOM 2168 C CA . ALA B 1 81 ? 31.177 -4.489 2.195 1.00 104.66 100 ALA B CA 1
ATOM 2169 C C . ALA B 1 81 ? 31.454 -3.086 1.677 1.00 98.25 100 ALA B C 1
ATOM 2170 O O . ALA B 1 81 ? 31.189 -2.770 0.515 1.00 92.07 100 ALA B O 1
ATOM 2172 N N . ARG B 1 82 ? 31.983 -2.239 2.558 1.00 105.38 101 ARG B N 1
ATOM 2173 C CA . ARG B 1 82 ? 32.336 -0.884 2.162 1.00 101.88 101 ARG B CA 1
ATOM 2174 C C . ARG B 1 82 ? 33.368 -0.960 1.045 1.00 105.63 101 ARG B C 1
ATOM 2175 O O . ARG B 1 82 ? 34.325 -1.739 1.121 1.00 100.30 101 ARG B O 1
ATOM 2177 N N . ASP B 1 83 ? 33.172 -0.161 0.003 1.00 110.79 102 ASP B N 1
ATOM 2178 C CA . ASP B 1 83 ? 34.006 -0.140 -1.192 1.00 110.80 102 ASP B CA 1
ATOM 2179 C C . ASP B 1 83 ? 33.643 -1.298 -2.117 1.00 112.29 102 ASP B C 1
ATOM 2180 O O . ASP B 1 83 ? 34.225 -1.413 -3.201 1.00 119.70 102 ASP B O 1
ATOM 2182 N N . GLU B 1 84 ? 32.696 -2.152 -1.731 1.00 95.11 103 GLU B N 1
ATOM 2183 C CA . GLU B 1 84 ? 32.134 -3.167 -2.613 1.00 91.18 103 GLU B CA 1
ATOM 2184 C C . GLU B 1 84 ? 30.812 -2.670 -3.173 1.00 90.42 103 GLU B C 1
ATOM 2185 O O . GLU B 1 84 ? 30.158 -3.371 -3.951 1.00 85.38 103 GLU B O 1
ATOM 2187 N N . ASN B 1 85 ? 30.426 -1.458 -2.774 1.00 100.02 104 ASN B N 1
ATOM 2188 C CA . ASN B 1 85 ? 29.273 -0.741 -3.295 1.00 95.84 104 ASN B CA 1
ATOM 2189 C C . ASN B 1 85 ? 29.664 -0.108 -4.623 1.00 84.12 104 ASN B C 1
ATOM 2190 O O . ASN B 1 85 ? 30.634 0.657 -4.680 1.00 85.88 104 ASN B O 1
ATOM 2195 N N . ILE B 1 86 ? 28.916 -0.394 -5.682 1.00 77.79 105 ILE B N 1
ATOM 2196 C CA . ILE B 1 86 ? 29.260 0.146 -6.991 1.00 73.73 105 ILE B CA 1
ATOM 2197 C C . ILE B 1 86 ? 28.926 1.632 -7.038 1.00 69.54 105 ILE B C 1
ATOM 2198 O O . ILE B 1 86 ? 29.178 2.301 -8.046 1.00 63.91 105 ILE B O 1
ATOM 2203 N N . PHE B 1 87 ? 28.368 2.157 -5.946 1.00 68.41 106 PHE B N 1
ATOM 2204 C CA . PHE B 1 87 ? 28.028 3.571 -5.830 1.00 62.64 106 PHE B CA 1
ATOM 2205 C C . PHE B 1 87 ? 28.937 4.299 -4.844 1.00 66.97 106 PHE B C 1
ATOM 2206 O O . PHE B 1 87 ? 28.540 5.303 -4.250 1.00 67.23 106 PHE B O 1
ATOM 2214 N N . ASN B 1 88 ? 30.166 3.821 -4.669 1.00 72.70 107 ASN B N 1
ATOM 2215 C CA . ASN B 1 88 ? 31.024 4.407 -3.646 1.00 74.39 107 ASN B CA 1
ATOM 2216 C C . ASN B 1 88 ? 31.611 5.731 -4.107 1.00 69.22 107 ASN B C 1
ATOM 2217 O O . ASN B 1 88 ? 31.755 6.661 -3.305 1.00 64.62 107 ASN B O 1
ATOM 2222 N N . PHE B 1 89 ? 31.951 5.836 -5.390 1.00 70.28 108 PHE B N 1
ATOM 2223 C CA . PHE B 1 89 ? 32.540 7.074 -5.876 1.00 70.26 108 PHE B CA 1
ATOM 2224 C C . PHE B 1 89 ? 31.537 8.221 -5.801 1.00 70.43 108 PHE B C 1
ATOM 2225 O O . PHE B 1 89 ? 31.910 9.362 -5.502 1.00 63.37 108 PHE B O 1
ATOM 2233 N N . LEU B 1 90 ? 30.260 7.939 -6.072 1.00 76.52 109 LEU B N 1
ATOM 2234 C CA . LEU B 1 90 ? 29.234 8.978 -6.018 1.00 70.43 109 LEU B CA 1
ATOM 2235 C C . LEU B 1 90 ? 29.024 9.481 -4.600 1.00 68.46 109 LEU B C 1
ATOM 2236 O O . LEU B 1 90 ? 28.497 10.582 -4.423 1.00 66.95 109 LEU B O 1
ATOM 2241 N N . LEU B 1 91 ? 29.402 8.693 -3.591 1.00 72.39 110 LEU B N 1
ATOM 2242 C CA . LEU B 1 91 ? 29.341 9.139 -2.207 1.00 76.25 110 LEU B CA 1
ATOM 2243 C C . LEU B 1 91 ? 30.580 9.926 -1.801 1.00 76.04 110 LEU B C 1
ATOM 2244 O O . LEU B 1 91 ? 30.570 10.575 -0.750 1.00 74.04 110 LEU B O 1
ATOM 2249 N N . GLU B 1 92 ? 31.638 9.878 -2.606 1.00 74.66 111 GLU B N 1
ATOM 2250 C CA . GLU B 1 92 ? 32.900 10.503 -2.239 1.00 78.70 111 GLU B CA 1
ATOM 2251 C C . GLU B 1 92 ? 32.765 12.018 -2.186 1.00 79.54 111 GLU B C 1
ATOM 2252 O O . GLU B 1 92 ? 32.268 12.644 -3.126 1.00 75.91 111 GLU B O 1
ATOM 2258 N N . ASP B 1 93 ? 33.213 12.612 -1.084 1.00 78.96 112 ASP B N 1
ATOM 2259 C CA . ASP B 1 93 ? 33.391 14.056 -1.015 1.00 81.53 112 ASP B CA 1
ATOM 2260 C C . ASP B 1 93 ? 34.645 14.450 -1.790 1.00 81.62 112 ASP B C 1
ATOM 2261 O O . ASP B 1 93 ? 35.623 13.697 -1.859 1.00 86.95 112 ASP B O 1
ATOM 2266 N N . ASN B 1 94 ? 34.607 15.639 -2.385 1.00 92.10 113 ASN B N 1
ATOM 2267 C CA . ASN B 1 94 ? 35.742 16.095 -3.183 1.00 89.99 113 ASN B CA 1
ATOM 2268 C C . ASN B 1 94 ? 37.019 16.163 -2.353 1.00 86.77 113 ASN B C 1
ATOM 2269 O O . ASN B 1 94 ? 38.105 15.822 -2.838 1.00 80.75 113 ASN B O 1
ATOM 2274 N N . GLU B 1 95 ? 36.904 16.597 -1.095 1.00 89.63 114 GLU B N 1
ATOM 2275 C CA . GLU B 1 95 ? 38.086 16.784 -0.262 1.00 90.09 114 GLU B CA 1
ATOM 2276 C C . GLU B 1 95 ? 38.893 15.503 -0.113 1.00 83.09 114 GLU B C 1
ATOM 2277 O O . GLU B 1 95 ? 40.118 15.558 0.046 1.00 78.27 114 GLU B O 1
ATOM 2283 N N . ASN B 1 96 ? 38.236 14.349 -0.142 1.00 82.43 115 ASN B N 1
ATOM 2284 C CA . ASN B 1 96 ? 38.920 13.078 0.044 1.00 81.54 115 ASN B CA 1
ATOM 2285 C C . ASN B 1 96 ? 39.388 12.470 -1.272 1.00 79.62 115 ASN B C 1
ATOM 2286 O O . ASN B 1 96 ? 40.120 11.472 -1.250 1.00 74.78 115 ASN B O 1
ATOM 2291 N N . PHE B 1 97 ? 39.000 13.056 -2.409 1.00 83.87 116 PHE B N 1
ATOM 2292 C CA . PHE B 1 97 ? 39.269 12.433 -3.704 1.00 82.12 116 PHE B CA 1
ATOM 2293 C C . PHE B 1 97 ? 40.752 12.128 -3.884 1.00 76.52 116 PHE B C 1
ATOM 2294 O O . PHE B 1 97 ? 41.137 10.984 -4.163 1.00 71.60 116 PHE B O 1
ATOM 2302 N N . ASP B 1 98 ? 41.609 13.144 -3.707 1.00 72.51 117 ASP B N 1
ATOM 2303 C CA . ASP B 1 98 ? 43.034 12.928 -3.903 1.00 71.12 117 ASP B CA 1
ATOM 2304 C C . ASP B 1 98 ? 43.587 11.921 -2.908 1.00 72.81 117 ASP B C 1
ATOM 2305 O O . ASP B 1 98 ? 44.538 11.197 -3.222 1.00 72.50 117 ASP B O 1
ATOM 2310 N N . LYS B 1 99 ? 43.012 11.858 -1.706 1.00 78.02 118 LYS B N 1
ATOM 2311 C CA . LYS B 1 99 ? 43.489 10.902 -0.721 1.00 79.97 118 LYS B CA 1
ATOM 2312 C C . LYS B 1 99 ? 43.082 9.482 -1.075 1.00 76.10 118 LYS B C 1
ATOM 2313 O O . LYS B 1 99 ? 43.760 8.536 -0.656 1.00 81.47 118 LYS B O 1
ATOM 2315 N N . ASP B 1 100 ? 42.009 9.315 -1.845 1.00 68.26 119 ASP B N 1
ATOM 2316 C CA . ASP B 1 100 ? 41.439 7.996 -2.066 1.00 73.22 119 ASP B CA 1
ATOM 2317 C C . ASP B 1 100 ? 41.698 7.440 -3.457 1.00 75.13 119 ASP B C 1
ATOM 2318 O O . ASP B 1 100 ? 41.805 6.221 -3.608 1.00 75.99 119 ASP B O 1
ATOM 2323 N N . PHE B 1 101 ? 41.803 8.296 -4.472 1.00 71.72 120 PHE B N 1
ATOM 2324 C CA . PHE B 1 101 ? 41.926 7.857 -5.851 1.00 74.68 120 PHE B CA 1
ATOM 2325 C C . PHE B 1 101 ? 43.170 8.445 -6.498 1.00 70.78 120 PHE B C 1
ATOM 2326 O O . PHE B 1 101 ? 43.643 9.521 -6.121 1.00 71.80 120 PHE B O 1
ATOM 2334 N N . VAL B 1 102 ? 43.702 7.716 -7.473 1.00 62.74 121 VAL B N 1
ATOM 2335 C CA . VAL B 1 102 ? 44.763 8.198 -8.346 1.00 65.23 121 VAL B CA 1
ATOM 2336 C C . VAL B 1 102 ? 44.253 8.095 -9.778 1.00 60.14 121 VAL B C 1
ATOM 2337 O O . VAL B 1 102 ? 43.632 7.099 -10.163 1.00 55.40 121 VAL B O 1
ATOM 2341 N N . VAL B 1 103 ? 44.489 9.143 -10.559 1.00 65.15 122 VAL B N 1
ATOM 2342 C CA . VAL B 1 103 ? 43.957 9.226 -11.915 1.00 59.23 122 VAL B CA 1
ATOM 2343 C C . VAL B 1 103 ? 44.863 8.456 -12.864 1.00 61.51 122 VAL B C 1
ATOM 2344 O O . VAL B 1 103 ? 46.055 8.759 -12.986 1.00 62.36 122 VAL B O 1
ATOM 2348 N N . GLU B 1 104 ? 44.298 7.450 -13.533 1.00 57.37 123 GLU B N 1
ATOM 2349 C CA . GLU B 1 104 ? 45.058 6.716 -14.535 1.00 55.54 123 GLU B CA 1
ATOM 2350 C C . GLU B 1 104 ? 45.207 7.538 -15.806 1.00 54.40 123 GLU B C 1
ATOM 2351 O O . GLU B 1 104 ? 46.315 7.686 -16.337 1.00 58.95 123 GLU B O 1
ATOM 2357 N N . SER B 1 105 ? 44.101 8.080 -16.311 1.00 55.41 124 SER B N 1
ATOM 2358 C CA . SER B 1 105 ? 44.218 8.822 -17.565 1.00 54.11 124 SER B CA 1
ATOM 2359 C C . SER B 1 105 ? 43.012 9.718 -17.785 1.00 47.06 124 SER B C 1
ATOM 2360 O O . SER B 1 105 ? 41.974 9.562 -17.142 1.00 50.10 124 SER B O 1
ATOM 2363 N N . VAL B 1 106 ? 43.172 10.670 -18.704 1.00 46.49 125 VAL B N 1
ATOM 2364 C CA . VAL B 1 106 ? 42.107 11.589 -19.083 1.00 50.05 125 VAL B CA 1
ATOM 2365 C C . VAL B 1 106 ? 42.160 11.797 -20.589 1.00 55.23 125 VAL B C 1
ATOM 2366 O O . VAL B 1 106 ? 43.235 12.034 -21.152 1.00 53.16 125 VAL B O 1
ATOM 2370 N N . VAL B 1 107 ? 40.999 11.716 -21.238 1.00 51.43 126 VAL B N 1
ATOM 2371 C CA . VAL B 1 107 ? 40.878 11.994 -22.667 1.00 48.94 126 VAL B CA 1
ATOM 2372 C C . VAL B 1 107 ? 39.666 12.890 -22.884 1.00 47.15 126 VAL B C 1
ATOM 2373 O O . VAL B 1 107 ? 38.605 12.663 -22.295 1.00 43.22 126 VAL B O 1
ATOM 2377 N N . ASN B 1 108 ? 39.818 13.902 -23.736 1.00 47.33 127 ASN B N 1
ATOM 2378 C CA . ASN B 1 108 ? 38.797 14.920 -23.927 1.00 45.31 127 ASN B CA 1
ATOM 2379 C C . ASN B 1 108 ? 38.274 14.911 -25.359 1.00 46.94 127 ASN B C 1
ATOM 2380 O O . ASN B 1 108 ? 39.059 14.880 -26.312 1.00 51.13 127 ASN B O 1
ATOM 2385 N N . GLU B 1 109 ? 36.950 14.926 -25.504 1.00 49.16 128 GLU B N 1
ATOM 2386 C CA . GLU B 1 109 ? 36.296 15.133 -26.790 1.00 50.76 128 GLU B CA 1
ATOM 2387 C C . GLU B 1 109 ? 35.262 16.232 -26.576 1.00 48.44 128 GLU B C 1
ATOM 2388 O O . GLU B 1 109 ? 34.204 15.989 -25.988 1.00 50.38 128 GLU B O 1
ATOM 2394 N N . LYS B 1 110 ? 35.556 17.433 -27.079 1.00 52.29 129 LYS B N 1
ATOM 2395 C CA . LYS B 1 110 ? 34.660 18.591 -26.972 1.00 48.84 129 LYS B CA 1
ATOM 2396 C C . LYS B 1 110 ? 34.311 18.772 -25.495 1.00 51.12 129 LYS B C 1
ATOM 2397 O O . LYS B 1 110 ? 35.222 18.779 -24.654 1.00 52.16 129 LYS B O 1
ATOM 2403 N N . GLU B 1 111 ? 33.034 18.927 -25.141 1.00 52.30 130 GLU B N 1
ATOM 2404 C CA . GLU B 1 111 ? 32.624 19.144 -23.761 1.00 51.82 130 GLU B CA 1
ATOM 2405 C C . GLU B 1 111 ? 32.708 17.888 -22.905 1.00 51.67 130 GLU B C 1
ATOM 2406 O O . GLU B 1 111 ? 32.516 17.980 -21.690 1.00 53.25 130 GLU B O 1
ATOM 2412 N N . PHE B 1 112 ? 32.955 16.728 -23.496 1.00 52.02 131 PHE B N 1
ATOM 2413 C CA . PHE B 1 112 ? 32.969 15.460 -22.779 1.00 51.08 131 PHE B CA 1
ATOM 2414 C C . PHE B 1 112 ? 34.397 15.094 -22.387 1.00 52.19 131 PHE B C 1
ATOM 2415 O O . PHE B 1 112 ? 35.344 15.323 -23.148 1.00 47.69 131 PHE B O 1
ATOM 2423 N N . SER B 1 113 ? 34.545 14.541 -21.185 1.00 48.63 132 SER B N 1
ATOM 2424 C CA . SER B 1 113 ? 35.836 14.089 -20.683 1.00 45.89 132 SER B CA 1
ATOM 2425 C C . SER B 1 113 ? 35.724 12.713 -20.043 1.00 46.29 132 SER B C 1
ATOM 2426 O O . SER B 1 113 ? 34.844 12.482 -19.211 1.00 46.58 132 SER B O 1
ATOM 2429 N N . ARG B 1 114 ? 36.600 11.798 -20.447 1.00 45.09 133 ARG B N 1
ATOM 2430 C CA . ARG B 1 114 ? 36.663 10.455 -19.885 1.00 42.99 133 ARG B CA 1
ATOM 2431 C C . ARG B 1 114 ? 37.831 10.412 -18.907 1.00 41.81 133 ARG B C 1
ATOM 2432 O O . ARG B 1 114 ? 38.977 10.688 -19.290 1.00 45.80 133 ARG B O 1
ATOM 2440 N N . ILE B 1 115 ? 37.538 10.063 -17.655 1.00 40.30 134 ILE B N 1
ATOM 2441 C CA . ILE B 1 115 ? 38.517 10.027 -16.573 1.00 43.55 134 ILE B CA 1
ATOM 2442 C C . ILE B 1 115 ? 38.594 8.601 -16.044 1.00 39.42 134 ILE B C 1
ATOM 2443 O O . ILE B 1 115 ? 37.586 8.047 -15.580 1.00 38.21 134 ILE B O 1
ATOM 2448 N N . ASN B 1 116 ? 39.777 7.998 -16.146 1.00 42.12 135 ASN B N 1
ATOM 2449 C CA . ASN B 1 116 ? 40.044 6.663 -15.634 1.00 45.81 135 ASN B CA 1
ATOM 2450 C C . ASN B 1 116 ? 40.769 6.776 -14.305 1.00 47.37 135 ASN B C 1
ATOM 2451 O O . ASN B 1 116 ? 41.879 7.339 -14.258 1.00 53.07 135 ASN B O 1
ATOM 2456 N N . ILE B 1 117 ? 40.163 6.206 -13.252 1.00 47.12 136 ILE B N 1
ATOM 2457 C CA . ILE B 1 117 ? 40.691 6.269 -11.895 1.00 60.28 136 ILE B CA 1
ATOM 2458 C C . ILE B 1 117 ? 40.640 4.863 -11.301 1.00 58.15 136 ILE B C 1
ATOM 2459 O O . ILE B 1 117 ? 39.988 3.967 -11.835 1.00 59.50 136 ILE B O 1
ATOM 2464 N N . TYR B 1 118 ? 41.350 4.666 -10.194 1.00 57.14 137 TYR B N 1
ATOM 2465 C CA . TYR B 1 118 ? 41.223 3.422 -9.439 1.00 64.71 137 TYR B CA 1
ATOM 2466 C C . TYR B 1 118 ? 41.427 3.709 -7.957 1.00 61.86 137 TYR B C 1
ATOM 2467 O O . TYR B 1 118 ? 42.210 4.586 -7.581 1.00 56.19 137 TYR B O 1
ATOM 2476 N N . HIS B 1 119 ? 40.700 2.965 -7.123 1.00 67.60 138 HIS B N 1
ATOM 2477 C CA . HIS B 1 119 ? 40.751 3.163 -5.679 1.00 69.71 138 HIS B CA 1
ATOM 2478 C C . HIS B 1 119 ? 42.102 2.728 -5.122 1.00 73.73 138 HIS B C 1
ATOM 2479 O O . HIS B 1 119 ? 42.576 1.622 -5.399 1.00 73.09 138 HIS B O 1
ATOM 2486 N N . LYS B 1 120 ? 42.719 3.605 -4.321 1.00 85.14 139 LYS B N 1
ATOM 2487 C CA . LYS B 1 120 ? 44.079 3.361 -3.857 1.00 89.66 139 LYS B CA 1
ATOM 2488 C C . LYS B 1 120 ? 44.167 2.147 -2.942 1.00 94.55 139 LYS B C 1
ATOM 2489 O O . LYS B 1 120 ? 45.227 1.510 -2.865 1.00 75.82 139 LYS B O 1
ATOM 2491 N N . VAL B 1 121 ? 43.072 1.810 -2.250 1.00 86.11 140 VAL B N 1
ATOM 2492 C CA . VAL B 1 121 ? 43.040 0.674 -1.340 1.00 86.39 140 VAL B CA 1
ATOM 2493 C C . VAL B 1 121 ? 42.466 -0.564 -2.024 1.00 86.80 140 VAL B C 1
ATOM 2494 O O . VAL B 1 121 ? 43.114 -1.624 -2.050 1.00 91.89 140 VAL B O 1
ATOM 2498 N N . THR B 1 122 ? 41.256 -0.448 -2.584 1.00 80.86 141 THR B N 1
ATOM 2499 C CA . THR B 1 122 ? 40.597 -1.625 -3.145 1.00 80.24 141 THR B CA 1
ATOM 2500 C C . THR B 1 122 ? 41.048 -1.941 -4.567 1.00 79.50 141 THR B C 1
ATOM 2501 O O . THR B 1 122 ? 40.710 -3.011 -5.087 1.00 77.93 141 THR B O 1
ATOM 2505 N N . GLU B 1 123 ? 41.782 -1.032 -5.206 1.00 83.64 142 GLU B N 1
ATOM 2506 C CA . GLU B 1 123 ? 42.301 -1.210 -6.555 1.00 85.95 142 GLU B CA 1
ATOM 2507 C C . GLU B 1 123 ? 41.236 -1.532 -7.603 1.00 67.50 142 GLU B C 1
ATOM 2508 O O . GLU B 1 123 ? 41.562 -2.067 -8.665 1.00 69.73 142 GLU B O 1
ATOM 2514 N N . ARG B 1 124 ? 39.969 -1.216 -7.368 1.00 70.20 143 ARG B N 1
ATOM 2515 C CA . ARG B 1 124 ? 38.972 -1.433 -8.409 1.00 71.71 143 ARG B CA 1
ATOM 2516 C C . ARG B 1 124 ? 38.999 -0.240 -9.358 1.00 59.89 143 ARG B C 1
ATOM 2517 O O . ARG B 1 124 ? 38.919 0.912 -8.925 1.00 59.00 143 ARG B O 1
ATOM 2525 N N . HIS B 1 125 ? 39.128 -0.524 -10.649 1.00 63.40 144 HIS B N 1
ATOM 2526 C CA . HIS B 1 125 ? 39.242 0.511 -11.664 1.00 62.96 144 HIS B CA 1
ATOM 2527 C C . HIS B 1 125 ? 37.860 1.001 -12.078 1.00 56.35 144 HIS B C 1
ATOM 2528 O O . HIS B 1 125 ? 36.892 0.239 -12.105 1.00 53.81 144 HIS B O 1
ATOM 2535 N N . SER B 1 126 ? 37.773 2.291 -12.397 1.00 54.44 145 SER B N 1
ATOM 2536 C CA . SER B 1 126 ? 36.510 2.910 -12.762 1.00 53.90 145 SER B CA 1
ATOM 2537 C C . SER B 1 126 ? 36.727 3.930 -13.868 1.00 51.97 145 SER B C 1
ATOM 2538 O O . SER B 1 126 ? 37.803 4.528 -13.995 1.00 52.11 145 SER B O 1
ATOM 2541 N N . GLU B 1 127 ? 35.666 4.135 -14.648 1.00 50.24 146 GLU B N 1
ATOM 2542 C CA . GLU B 1 127 ? 35.644 5.078 -15.753 1.00 49.57 146 GLU B CA 1
ATOM 2543 C C . GLU B 1 127 ? 34.463 6.017 -15.576 1.00 43.40 146 GLU B C 1
ATOM 2544 O O . GLU B 1 127 ? 33.330 5.562 -15.384 1.00 43.63 146 GLU B O 1
ATOM 2550 N N . ILE B 1 128 ? 34.724 7.318 -15.664 1.00 35.33 147 ILE B N 1
ATOM 2551 C CA . ILE B 1 128 ? 33.691 8.340 -15.555 1.00 43.84 147 ILE B CA 1
ATOM 2552 C C . ILE B 1 128 ? 33.657 9.155 -16.837 1.00 43.72 147 ILE B C 1
ATOM 2553 O O . ILE B 1 128 ? 34.694 9.654 -17.287 1.00 39.46 147 ILE B O 1
ATOM 2558 N N . THR B 1 129 ? 32.468 9.274 -17.430 1.00 46.48 148 THR B N 1
ATOM 2559 C CA . THR B 1 129 ? 32.258 10.141 -18.581 1.00 45.92 148 THR B CA 1
ATOM 2560 C C . THR B 1 129 ? 31.546 11.383 -18.051 1.00 43.61 148 THR B C 1
ATOM 2561 O O . THR B 1 129 ? 30.471 11.281 -17.447 1.00 40.99 148 THR B O 1
ATOM 2565 N N . LEU B 1 130 ? 32.161 12.538 -18.253 1.00 47.13 149 LEU B N 1
ATOM 2566 C CA . LEU B 1 130 ? 31.706 13.811 -17.717 1.00 48.17 149 LEU B CA 1
ATOM 2567 C C . LEU B 1 130 ? 31.265 14.720 -18.848 1.00 50.54 149 LEU B C 1
ATOM 2568 O O . LEU B 1 130 ? 32.005 14.897 -19.820 1.00 50.77 149 LEU B O 1
ATOM 2573 N N . ASN B 1 131 ? 30.060 15.288 -18.728 1.00 53.51 150 ASN B N 1
ATOM 2574 C CA . ASN B 1 131 ? 29.577 16.307 -19.652 1.00 56.86 150 ASN B CA 1
ATOM 2575 C C . ASN B 1 131 ? 29.766 17.665 -18.977 1.00 54.23 150 ASN B C 1
ATOM 2576 O O . ASN B 1 131 ? 29.133 17.945 -17.949 1.00 55.65 150 ASN B O 1
ATOM 2581 N N . LYS B 1 132 ? 30.644 18.494 -19.535 1.00 56.51 151 LYS B N 1
ATOM 2582 C CA . LYS B 1 132 ? 30.914 19.818 -18.984 1.00 65.12 151 LYS B CA 1
ATOM 2583 C C . LYS B 1 132 ? 29.829 20.836 -19.322 1.00 58.69 151 LYS B C 1
ATOM 2584 O O . LYS B 1 132 ? 29.692 21.833 -18.605 1.00 56.29 151 LYS B O 1
ATOM 2590 N N . ALA B 1 133 ? 29.067 20.618 -20.397 1.00 57.86 152 ALA B N 1
ATOM 2591 C CA . ALA B 1 133 ? 28.035 21.577 -20.783 1.00 60.05 152 ALA B CA 1
ATOM 2592 C C . ALA B 1 133 ? 26.964 21.705 -19.708 1.00 58.07 152 ALA B C 1
ATOM 2593 O O . ALA B 1 133 ? 26.583 22.817 -19.325 1.00 60.29 152 ALA B O 1
ATOM 2595 N N . ASN B 1 134 ? 26.473 20.575 -19.204 1.00 58.77 153 ASN B N 1
ATOM 2596 C CA . ASN B 1 134 ? 25.508 20.562 -18.111 1.00 63.52 153 ASN B CA 1
ATOM 2597 C C . ASN B 1 134 ? 26.164 20.200 -16.784 1.00 58.76 153 ASN B C 1
ATOM 2598 O O . ASN B 1 134 ? 25.477 20.120 -15.759 1.00 56.89 153 ASN B O 1
ATOM 2603 N N . LYS B 1 135 ? 27.473 19.979 -16.779 1.00 54.73 154 LYS B N 1
ATOM 2604 C CA . LYS B 1 135 ? 28.237 19.719 -15.562 1.00 61.68 154 LYS B CA 1
ATOM 2605 C C . LYS B 1 135 ? 27.662 18.538 -14.789 1.00 56.97 154 LYS B C 1
ATOM 2606 O O . LYS B 1 135 ? 27.305 18.641 -13.614 1.00 56.34 154 LYS B O 1
ATOM 2612 N N . GLN B 1 136 ? 27.574 17.397 -15.477 1.00 57.38 155 GLN B N 1
ATOM 2613 C CA . GLN B 1 136 ? 27.077 16.195 -14.836 1.00 54.24 155 GLN B CA 1
ATOM 2614 C C . GLN B 1 136 ? 27.888 14.985 -15.272 1.00 57.63 155 GLN B C 1
ATOM 2615 O O . GLN B 1 136 ? 28.404 14.937 -16.392 1.00 56.34 155 GLN B O 1
ATOM 2621 N N . ILE B 1 137 ? 27.988 14.004 -14.380 1.00 60.35 156 ILE B N 1
ATOM 2622 C CA . ILE B 1 137 ? 28.468 12.679 -14.758 1.00 57.77 156 ILE B CA 1
ATOM 2623 C C . ILE B 1 137 ? 27.349 11.978 -15.513 1.00 54.22 156 ILE B C 1
ATOM 2624 O O . ILE B 1 137 ? 26.215 11.895 -15.024 1.00 54.44 156 ILE B O 1
ATOM 2629 N N . GLU B 1 138 ? 27.656 11.477 -16.708 1.00 47.01 157 GLU B N 1
ATOM 2630 C CA . GLU B 1 138 ? 26.670 10.793 -17.534 1.00 52.42 157 GLU B CA 1
ATOM 2631 C C . GLU B 1 138 ? 26.848 9.284 -17.555 1.00 49.90 157 GLU B C 1
ATOM 2632 O O . GLU B 1 138 ? 25.870 8.564 -17.761 1.00 48.71 157 GLU B O 1
ATOM 2638 N N . LEU B 1 139 ? 28.066 8.794 -17.343 1.00 50.56 158 LEU B N 1
ATOM 2639 C CA . LEU B 1 139 ? 28.351 7.369 -17.382 1.00 47.62 158 LEU B CA 1
ATOM 2640 C C . LEU B 1 139 ? 29.367 7.013 -16.313 1.00 44.71 158 LEU B C 1
ATOM 2641 O O . LEU B 1 139 ? 30.342 7.739 -16.097 1.00 43.27 158 LEU B O 1
ATOM 2646 N N . LEU B 1 140 ? 29.131 5.883 -15.655 1.00 46.25 159 LEU B N 1
ATOM 2647 C CA . LEU B 1 140 ? 30.046 5.337 -14.663 1.00 46.91 159 LEU B CA 1
ATOM 2648 C C . LEU B 1 140 ? 30.276 3.871 -14.997 1.00 42.72 159 LEU B C 1
ATOM 2649 O O . LEU B 1 140 ? 29.317 3.112 -15.136 1.00 46.64 159 LEU B O 1
ATOM 2654 N N . LYS B 1 141 ? 31.535 3.468 -15.109 1.00 46.84 160 LYS B N 1
ATOM 2655 C CA . LYS B 1 141 ? 31.890 2.091 -15.429 1.00 49.06 160 LYS B CA 1
ATOM 2656 C C . LYS B 1 141 ? 32.753 1.561 -14.302 1.00 49.17 160 LYS B C 1
ATOM 2657 O O . LYS B 1 141 ? 33.737 2.204 -13.923 1.00 45.87 160 LYS B O 1
ATOM 2663 N N . ILE B 1 142 ? 32.387 0.402 -13.764 1.00 52.91 161 ILE B N 1
ATOM 2664 C CA . ILE B 1 142 ? 33.100 -0.203 -12.647 1.00 56.62 161 ILE B CA 1
ATOM 2665 C C . ILE B 1 142 ? 33.602 -1.572 -13.084 1.00 61.68 161 ILE B C 1
ATOM 2666 O O . ILE B 1 142 ? 32.818 -2.396 -13.572 1.00 60.60 161 ILE B O 1
ATOM 2671 N N . PHE B 1 143 ? 34.903 -1.810 -12.916 1.00 67.75 162 PHE B N 1
ATOM 2672 C CA . PHE B 1 143 ? 35.519 -3.087 -13.271 1.00 67.06 162 PHE B CA 1
ATOM 2673 C C . PHE B 1 143 ? 35.722 -3.844 -11.961 1.00 76.55 162 PHE B C 1
ATOM 2674 O O . PHE B 1 143 ? 36.650 -3.546 -11.201 1.00 75.11 162 PHE B O 1
ATOM 2682 N N . GLU B 1 144 ? 34.860 -4.825 -11.691 1.00 84.10 163 GLU B N 1
ATOM 2683 C CA . GLU B 1 144 ? 34.987 -5.679 -10.517 1.00 83.18 163 GLU B CA 1
ATOM 2684 C C . GLU B 1 144 ? 35.380 -7.077 -10.973 1.00 89.38 163 GLU B C 1
ATOM 2685 O O . GLU B 1 144 ? 34.607 -7.743 -11.666 1.00 93.83 163 GLU B O 1
ATOM 2687 N N . ASP B 1 145 ? 36.556 -7.533 -10.544 1.00 93.39 164 ASP B N 1
ATOM 2688 C CA . ASP B 1 145 ? 37.087 -8.831 -10.947 1.00 100.64 164 ASP B CA 1
ATOM 2689 C C . ASP B 1 145 ? 36.952 -9.061 -12.449 1.00 95.87 164 ASP B C 1
ATOM 2690 O O . ASP B 1 145 ? 37.747 -8.536 -13.236 1.00 94.54 164 ASP B O 1
ATOM 2692 N N . THR B 1 146 ? 35.958 -9.858 -12.854 1.00 91.88 165 THR B N 1
ATOM 2693 C CA . THR B 1 146 ? 35.776 -10.245 -14.252 1.00 92.79 165 THR B CA 1
ATOM 2694 C C . THR B 1 146 ? 34.470 -9.713 -14.844 1.00 85.60 165 THR B C 1
ATOM 2695 O O . THR B 1 146 ? 33.996 -10.230 -15.862 1.00 83.28 165 THR B O 1
ATOM 2699 N N . ASN B 1 147 ? 33.886 -8.692 -14.235 1.00 93.81 166 ASN B N 1
ATOM 2700 C CA . ASN B 1 147 ? 32.601 -8.144 -14.637 1.00 78.67 166 ASN B CA 1
ATOM 2701 C C . ASN B 1 147 ? 32.693 -6.630 -14.704 1.00 76.48 166 ASN B C 1
ATOM 2702 O O . ASN B 1 147 ? 33.311 -5.990 -13.849 1.00 76.42 166 ASN B O 1
ATOM 2707 N N . VAL B 1 148 ? 32.068 -6.059 -15.727 1.00 73.59 167 VAL B N 1
ATOM 2708 C CA . VAL B 1 148 ? 32.025 -4.616 -15.919 1.00 70.22 167 VAL B CA 1
ATOM 2709 C C . VAL B 1 148 ? 30.576 -4.178 -15.768 1.00 65.20 167 VAL B C 1
ATOM 2710 O O . VAL B 1 148 ? 29.690 -4.673 -16.477 1.00 63.63 167 VAL B O 1
ATOM 2714 N N . VAL B 1 149 ? 30.328 -3.275 -14.826 1.00 64.08 168 VAL B N 1
ATOM 2715 C CA . VAL B 1 149 ? 28.997 -2.733 -14.584 1.00 69.80 168 VAL B CA 1
ATOM 2716 C C . VAL B 1 149 ? 28.985 -1.301 -15.103 1.00 59.89 168 VAL B C 1
ATOM 2717 O O . VAL B 1 149 ? 29.806 -0.475 -14.687 1.00 53.11 168 VAL B O 1
ATOM 2721 N N . THR B 1 150 ? 28.053 -1.006 -16.003 1.00 55.11 169 THR B N 1
ATOM 2722 C CA . THR B 1 150 ? 27.923 0.315 -16.599 1.00 57.07 169 THR B CA 1
ATOM 2723 C C . THR B 1 150 ? 26.607 0.937 -16.157 1.00 50.91 169 THR B C 1
ATOM 2724 O O . THR B 1 150 ? 25.543 0.330 -16.316 1.00 49.30 169 THR B O 1
ATOM 2728 N N . ILE B 1 151 ? 26.688 2.143 -15.605 1.00 47.13 170 ILE B N 1
ATOM 2729 C CA . ILE B 1 151 ? 25.541 2.916 -15.147 1.00 46.66 170 ILE B CA 1
ATOM 2730 C C . ILE B 1 151 ? 25.437 4.177 -15.989 1.00 49.13 170 ILE B C 1
ATOM 2731 O O . ILE B 1 151 ? 26.363 5.000 -16.006 1.00 43.19 170 ILE B O 1
ATOM 2736 N N . LYS B 1 152 ? 24.311 4.325 -16.682 1.00 51.67 171 LYS B N 1
ATOM 2737 C CA . LYS B 1 152 ? 24.005 5.500 -17.487 1.00 53.49 171 LYS B CA 1
ATOM 2738 C C . LYS B 1 152 ? 23.045 6.376 -16.697 1.00 55.70 171 LYS B C 1
ATOM 2739 O O . LYS B 1 152 ? 22.024 5.887 -16.199 1.00 52.97 171 LYS B O 1
ATOM 2745 N N . PHE B 1 153 ? 23.368 7.664 -16.584 1.00 59.03 172 PHE B N 1
ATOM 2746 C CA . PHE B 1 153 ? 22.534 8.613 -15.849 1.00 58.31 172 PHE B CA 1
ATOM 2747 C C . PHE B 1 153 ? 21.534 9.199 -16.838 1.00 65.54 172 PHE B C 1
ATOM 2748 O O . PHE B 1 153 ? 21.849 10.131 -17.582 1.00 64.27 172 PHE B O 1
ATOM 2756 N N . ASP B 1 154 ? 20.323 8.639 -16.854 1.00 66.38 173 ASP B N 1
ATOM 2757 C CA . ASP B 1 154 ? 19.307 9.049 -17.817 1.00 66.91 173 ASP B CA 1
ATOM 2758 C C . ASP B 1 154 ? 18.652 10.367 -17.450 1.00 71.29 173 ASP B C 1
ATOM 2759 O O . ASP B 1 154 ? 18.172 11.082 -18.337 1.00 73.23 173 ASP B O 1
ATOM 2764 N N . ASN B 1 155 ? 18.610 10.699 -16.164 1.00 92.25 174 ASN B N 1
ATOM 2765 C CA . ASN B 1 155 ? 17.979 11.944 -15.740 1.00 93.75 174 ASN B CA 1
ATOM 2766 C C . ASN B 1 155 ? 18.491 12.306 -14.358 1.00 92.70 174 ASN B C 1
ATOM 2767 O O . ASN B 1 155 ? 18.492 11.463 -13.463 1.00 96.08 174 ASN B O 1
ATOM 2772 N N . ILE B 1 156 ? 18.922 13.551 -14.187 1.00 76.86 175 ILE B N 1
ATOM 2773 C CA . ILE B 1 156 ? 19.462 14.029 -12.921 1.00 73.84 175 ILE B CA 1
ATOM 2774 C C . ILE B 1 156 ? 18.633 15.217 -12.464 1.00 81.69 175 ILE B C 1
ATOM 2775 O O . ILE B 1 156 ? 18.472 16.184 -13.214 1.00 79.85 175 ILE B O 1
ATOM 2780 N N . VAL B 1 157 ? 18.106 15.142 -11.242 1.00 79.98 176 VAL B N 1
ATOM 2781 C CA . VAL B 1 157 ? 17.314 16.224 -10.676 1.00 77.21 176 VAL B CA 1
ATOM 2782 C C . VAL B 1 157 ? 17.822 16.501 -9.267 1.00 73.85 176 VAL B C 1
ATOM 2783 O O . VAL B 1 157 ? 18.172 15.575 -8.526 1.00 76.51 176 VAL B O 1
ATOM 2787 N N . LYS B 1 158 ? 17.878 17.778 -8.904 1.00 74.64 177 LYS B N 1
ATOM 2788 C CA . LYS B 1 158 ? 18.263 18.163 -7.554 1.00 80.00 177 LYS B CA 1
ATOM 2789 C C . LYS B 1 158 ? 17.065 17.984 -6.627 1.00 80.90 177 LYS B C 1
ATOM 2790 O O . LYS B 1 158 ? 15.937 18.356 -6.966 1.00 71.68 177 LYS B O 1
ATOM 2796 N N . VAL B 1 159 ? 17.315 17.413 -5.454 1.00 79.33 178 VAL B N 1
ATOM 2797 C CA . VAL B 1 159 ? 16.274 17.116 -4.480 1.00 82.54 178 VAL B CA 1
ATOM 2798 C C . VAL B 1 159 ? 16.461 18.047 -3.297 1.00 84.02 178 VAL B C 1
ATOM 2799 O O . VAL B 1 159 ? 17.583 18.194 -2.791 1.00 86.47 178 VAL B O 1
ATOM 2803 N N . GLN B 1 160 ? 15.369 18.683 -2.854 1.00 89.97 179 GLN B N 1
ATOM 2804 C CA . GLN B 1 160 ? 15.496 19.557 -1.700 1.00 93.53 179 GLN B CA 1
ATOM 2805 C C . GLN B 1 160 ? 15.155 18.862 -0.384 1.00 87.29 179 GLN B C 1
ATOM 2806 O O . GLN B 1 160 ? 15.609 19.305 0.671 1.00 91.08 179 GLN B O 1
ATOM 2812 N N . LYS B 1 161 ? 14.371 17.792 -0.424 1.00 82.49 180 LYS B N 1
ATOM 2813 C CA . LYS B 1 161 ? 13.942 17.106 0.785 1.00 80.53 180 LYS B CA 1
ATOM 2814 C C . LYS B 1 161 ? 13.700 15.637 0.513 1.00 75.48 180 LYS B C 1
ATOM 2815 O O . LYS B 1 161 ? 13.019 15.289 -0.454 1.00 76.19 180 LYS B O 1
ATOM 2821 N N . PHE B 1 162 ? 14.265 14.787 1.365 1.00 76.38 181 PHE B N 1
ATOM 2822 C CA . PHE B 1 162 ? 14.007 13.359 1.342 1.00 74.15 181 PHE B CA 1
ATOM 2823 C C . PHE B 1 162 ? 13.217 12.970 2.584 1.00 77.02 181 PHE B C 1
ATOM 2824 O O . PHE B 1 162 ? 13.502 13.453 3.685 1.00 77.93 181 PHE B O 1
ATOM 2832 N N . ASP B 1 163 ? 12.226 12.099 2.416 1.00 69.43 182 ASP B N 1
ATOM 2833 C CA . ASP B 1 163 ? 11.667 11.417 3.577 1.00 69.44 182 ASP B CA 1
ATOM 2834 C C . ASP B 1 163 ? 12.760 10.545 4.180 1.00 72.91 182 ASP B C 1
ATOM 2835 O O . ASP B 1 163 ? 13.367 9.723 3.489 1.00 75.73 182 ASP B O 1
ATOM 2840 N N . GLU B 1 164 ? 13.007 10.724 5.478 1.00 73.05 183 GLU B N 1
ATOM 2841 C CA . GLU B 1 164 ? 14.129 10.036 6.115 1.00 77.09 183 GLU B CA 1
ATOM 2842 C C . GLU B 1 164 ? 14.017 8.521 6.013 1.00 71.54 183 GLU B C 1
ATOM 2843 O O . GLU B 1 164 ? 15.041 7.833 5.902 1.00 69.28 183 GLU B O 1
ATOM 2849 N N . ASP B 1 165 ? 12.801 7.979 6.033 1.00 72.77 184 ASP B N 1
ATOM 2850 C CA . ASP B 1 165 ? 12.654 6.529 5.985 1.00 67.76 184 ASP B CA 1
ATOM 2851 C C . ASP B 1 165 ? 13.151 5.937 4.670 1.00 70.45 184 ASP B C 1
ATOM 2852 O O . ASP B 1 165 ? 13.295 4.713 4.579 1.00 67.63 184 ASP B O 1
ATOM 2857 N N . LEU B 1 166 ? 13.408 6.767 3.653 1.00 72.87 185 LEU B N 1
ATOM 2858 C CA . LEU B 1 166 ? 14.022 6.267 2.430 1.00 74.47 185 LEU B CA 1
ATOM 2859 C C . LEU B 1 166 ? 15.404 5.678 2.683 1.00 68.28 185 LEU B C 1
ATOM 2860 O O . LEU B 1 166 ? 15.866 4.846 1.894 1.00 67.72 185 LEU B O 1
ATOM 2865 N N . PHE B 1 167 ? 16.076 6.092 3.756 1.00 67.78 186 PHE B N 1
ATOM 2866 C CA . PHE B 1 167 ? 17.411 5.606 4.086 1.00 68.15 186 PHE B CA 1
ATOM 2867 C C . PHE B 1 167 ? 17.380 4.679 5.296 1.00 66.57 186 PHE B C 1
ATOM 2868 O O . PHE B 1 167 ? 18.365 4.558 6.028 1.00 62.40 186 PHE B O 1
ATOM 2876 N N . LYS B 1 168 ? 16.241 4.024 5.503 1.00 68.48 187 LYS B N 1
ATOM 2877 C CA . LYS B 1 168 ? 16.056 3.004 6.522 1.00 66.28 187 LYS B CA 1
ATOM 2878 C C . LYS B 1 168 ? 15.743 1.680 5.835 1.00 65.89 187 LYS B C 1
ATOM 2879 O O . LYS B 1 168 ? 15.016 1.646 4.837 1.00 72.22 187 LYS B O 1
ATOM 2885 N N . LEU B 1 169 ? 16.291 0.591 6.368 1.00 73.92 188 LEU B N 1
ATOM 2886 C CA . LEU B 1 169 ? 15.983 -0.768 5.914 1.00 76.14 188 LEU B CA 1
ATOM 2887 C C . LEU B 1 169 ? 15.758 -1.554 7.205 1.00 75.63 188 LEU B C 1
ATOM 2888 O O . LEU B 1 169 ? 16.689 -2.139 7.765 1.00 73.73 188 LEU B O 1
ATOM 2893 N N . LYS B 1 170 ? 14.510 -1.558 7.665 1.00 68.29 189 LYS B N 1
ATOM 2894 C CA . LYS B 1 170 ? 14.159 -2.150 8.943 1.00 68.90 189 LYS B CA 1
ATOM 2895 C C . LYS B 1 170 ? 14.076 -3.667 8.842 1.00 72.23 189 LYS B C 1
ATOM 2896 O O . LYS B 1 170 ? 13.684 -4.224 7.813 1.00 70.74 189 LYS B O 1
ATOM 2902 N N . ASN B 1 171 ? 14.456 -4.333 9.931 1.00 68.40 190 ASN B N 1
ATOM 2903 C CA . ASN B 1 171 ? 14.444 -5.786 10.009 1.00 66.21 190 ASN B CA 1
ATOM 2904 C C . ASN B 1 171 ? 13.081 -6.293 9.568 1.00 67.23 190 ASN B C 1
ATOM 2905 O O . ASN B 1 171 ? 12.082 -6.042 10.250 1.00 68.12 190 ASN B O 1
ATOM 2910 N N . PRO B 1 172 ? 12.987 -6.996 8.437 1.00 70.77 191 PRO B N 1
ATOM 2911 C CA . PRO B 1 172 ? 11.659 -7.457 7.992 1.00 71.77 191 PRO B CA 1
ATOM 2912 C C . PRO B 1 172 ? 10.980 -8.405 8.966 1.00 68.06 191 PRO B C 1
ATOM 2913 O O . PRO B 1 172 ? 9.743 -8.473 8.981 1.00 66.07 191 PRO B O 1
ATOM 2917 N N . GLU B 1 173 ? 11.745 -9.142 9.776 1.00 67.50 192 GLU B N 1
ATOM 2918 C CA . GLU B 1 173 ? 11.146 -10.034 10.764 1.00 68.98 192 GLU B CA 1
ATOM 2919 C C . GLU B 1 173 ? 10.415 -9.292 11.873 1.00 67.66 192 GLU B C 1
ATOM 2920 O O . GLU B 1 173 ? 9.507 -9.861 12.489 1.00 70.74 192 GLU B O 1
ATOM 2922 N N . ILE B 1 174 ? 10.776 -8.044 12.147 1.00 64.93 193 ILE B N 1
ATOM 2923 C CA . ILE B 1 174 ? 10.199 -7.270 13.232 1.00 66.18 193 ILE B CA 1
ATOM 2924 C C . ILE B 1 174 ? 9.225 -6.223 12.693 1.00 69.43 193 ILE B C 1
ATOM 2925 O O . ILE B 1 174 ? 8.071 -6.157 13.115 1.00 78.09 193 ILE B O 1
ATOM 2930 N N . TYR B 1 175 ? 9.685 -5.402 11.755 1.00 71.15 194 TYR B N 1
ATOM 2931 C CA . TYR B 1 175 ? 8.921 -4.306 11.192 1.00 73.99 194 TYR B CA 1
ATOM 2932 C C . TYR B 1 175 ? 8.228 -4.693 9.893 1.00 70.68 194 TYR B C 1
ATOM 2933 O O . TYR B 1 175 ? 7.568 -3.848 9.282 1.00 77.08 194 TYR B O 1
ATOM 2942 N N . GLY B 1 176 ? 8.368 -5.940 9.458 1.00 68.29 195 GLY B N 1
ATOM 2943 C CA . GLY B 1 176 ? 7.702 -6.441 8.276 1.00 72.39 195 GLY B CA 1
ATOM 2944 C C . GLY B 1 176 ? 8.498 -6.207 7.006 1.00 74.81 195 GLY B C 1
ATOM 2945 O O . GLY B 1 176 ? 9.471 -5.453 6.962 1.00 59.20 195 GLY B O 1
ATOM 2946 N N . VAL B 1 177 ? 8.027 -6.838 5.933 1.00 76.29 196 VAL B N 1
ATOM 2947 C CA . VAL B 1 177 ? 8.781 -6.795 4.674 1.00 75.65 196 VAL B CA 1
ATOM 2948 C C . VAL B 1 177 ? 8.902 -5.342 4.236 1.00 70.91 196 VAL B C 1
ATOM 2949 O O . VAL B 1 177 ? 7.921 -4.580 4.349 1.00 77.99 196 VAL B O 1
ATOM 2953 N N . PRO B 1 178 ? 10.050 -4.894 3.729 1.00 73.73 197 PRO B N 1
ATOM 2954 C CA . PRO B 1 178 ? 10.149 -3.491 3.311 1.00 84.76 197 PRO B CA 1
ATOM 2955 C C . PRO B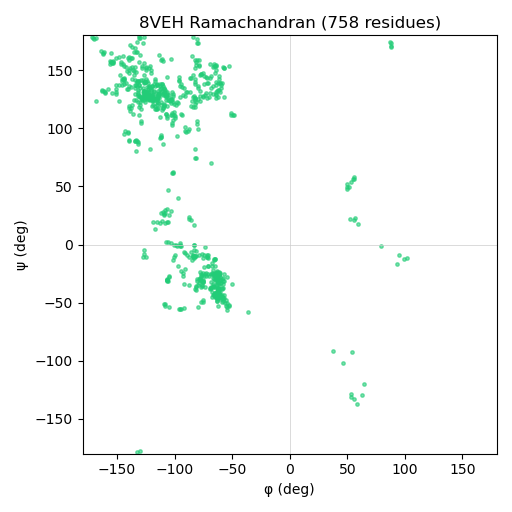 1 178 ? 9.220 -3.169 2.152 1.00 80.38 197 PRO B C 1
ATOM 2956 O O . PRO B 1 178 ? 8.891 -4.024 1.326 1.00 77.48 197 PRO B O 1
ATOM 2960 N N . GLU B 1 179 ? 8.789 -1.910 2.116 1.00 73.69 198 GLU B N 1
ATOM 2961 C CA . GLU B 1 179 ? 7.927 -1.437 1.043 1.00 81.06 198 GLU B CA 1
ATOM 2962 C C . GLU B 1 179 ? 8.640 -1.532 -0.300 1.00 80.18 198 GLU B C 1
ATOM 2963 O O . GLU B 1 179 ? 9.804 -1.143 -0.428 1.00 78.89 198 GLU B O 1
ATOM 2969 N N . ARG B 1 180 ? 7.961 -2.081 -1.301 1.00 91.25 199 ARG B N 1
ATOM 2970 C CA . ARG B 1 180 ? 8.467 -2.021 -2.665 1.00 90.41 199 ARG B CA 1
ATOM 2971 C C . ARG B 1 180 ? 7.888 -0.800 -3.366 1.00 87.58 199 ARG B C 1
ATOM 2972 O O . ARG B 1 180 ? 6.668 -0.596 -3.369 1.00 92.13 199 ARG B O 1
ATOM 2980 N N . LEU B 1 181 ? 8.765 -0.000 -3.962 1.00 76.81 200 LEU B N 1
ATOM 2981 C CA . LEU B 1 181 ? 8.395 1.277 -4.545 1.00 79.12 200 LEU B CA 1
ATOM 2982 C C . LEU B 1 181 ? 8.592 1.232 -6.051 1.00 76.69 200 LEU B C 1
ATOM 2983 O O . LEU B 1 181 ? 9.669 0.867 -6.537 1.00 77.57 200 LEU B O 1
ATOM 2988 N N . THR B 1 182 ? 7.554 1.613 -6.780 1.00 76.51 201 THR B N 1
ATOM 2989 C CA . THR B 1 182 ? 7.659 1.827 -8.210 1.00 74.24 201 THR B CA 1
ATOM 2990 C C . THR B 1 182 ? 8.265 3.207 -8.440 1.00 72.17 201 THR B C 1
ATOM 2991 O O . THR B 1 182 ? 8.520 3.965 -7.500 1.00 71.73 201 THR B O 1
ATOM 2995 N N . LYS B 1 183 ? 8.494 3.557 -9.706 1.00 71.24 202 LYS B N 1
ATOM 2996 C CA . LYS B 1 183 ? 9.039 4.876 -10.019 1.00 66.68 202 LYS B CA 1
ATOM 2997 C C . LYS B 1 183 ? 8.188 5.992 -9.415 1.00 65.71 202 LYS B C 1
ATOM 2998 O O . LYS B 1 183 ? 8.699 6.882 -8.721 1.00 62.87 202 LYS B O 1
ATOM 3004 N N . SER B 1 184 ? 6.875 5.941 -9.648 1.00 62.86 203 SER B N 1
ATOM 3005 C CA . SER B 1 184 ? 5.979 6.969 -9.118 1.00 62.80 203 SER B CA 1
ATOM 3006 C C . SER B 1 184 ? 5.951 6.994 -7.603 1.00 60.81 203 SER B C 1
ATOM 3007 O O . SER B 1 184 ? 5.978 8.073 -6.989 1.00 60.48 203 SER B O 1
ATOM 3010 N N . GLU B 1 185 ? 5.913 5.821 -6.976 1.00 68.85 204 GLU B N 1
ATOM 3011 C CA . GLU B 1 185 ? 5.811 5.774 -5.525 1.00 72.22 204 GLU B CA 1
ATOM 3012 C C . GLU B 1 185 ? 7.027 6.406 -4.865 1.00 68.19 204 GLU B C 1
ATOM 3013 O O . GLU B 1 185 ? 6.893 7.190 -3.918 1.00 71.24 204 GLU B O 1
ATOM 3019 N N . ILE B 1 186 ? 8.224 6.080 -5.350 1.00 64.01 205 ILE B N 1
ATOM 3020 C CA . ILE B 1 186 ? 9.420 6.662 -4.760 1.00 67.38 205 ILE B CA 1
ATOM 3021 C C . ILE B 1 186 ? 9.511 8.148 -5.077 1.00 62.45 205 ILE B C 1
ATOM 3022 O O . ILE B 1 186 ? 9.937 8.951 -4.237 1.00 64.26 205 ILE B O 1
ATOM 3027 N N . GLU B 1 187 ? 9.121 8.550 -6.287 1.00 66.74 206 GLU B N 1
ATOM 3028 C CA . GLU B 1 187 ? 9.129 9.983 -6.581 1.00 64.43 206 GLU B CA 1
ATOM 3029 C C . GLU B 1 187 ? 8.182 10.748 -5.666 1.00 65.89 206 GLU B C 1
ATOM 3030 O O . GLU B 1 187 ? 8.391 11.943 -5.437 1.00 68.52 206 GLU B O 1
ATOM 3036 N N . LYS B 1 188 ? 7.148 10.089 -5.136 1.00 68.68 207 LYS B N 1
ATOM 3037 C CA . LYS B 1 188 ? 6.272 10.762 -4.182 1.00 67.88 207 LYS B CA 1
ATOM 3038 C C . LYS B 1 188 ? 6.935 10.998 -2.825 1.00 66.61 207 LYS B C 1
ATOM 3039 O O . LYS B 1 188 ? 6.384 11.749 -2.010 1.00 67.37 207 LYS B O 1
ATOM 3045 N N . LYS B 1 189 ? 8.106 10.410 -2.566 1.00 66.53 208 LYS B N 1
ATOM 3046 C CA . LYS B 1 189 ? 8.717 10.459 -1.241 1.00 68.87 208 LYS B CA 1
ATOM 3047 C C . LYS B 1 189 ? 9.911 11.411 -1.177 1.00 65.80 208 LYS B C 1
ATOM 3048 O O . LYS B 1 189 ? 10.733 11.310 -0.259 1.00 66.05 208 LYS B O 1
ATOM 3054 N N . TYR B 1 190 ? 10.019 12.334 -2.129 1.00 67.36 209 TYR B N 1
ATOM 3055 C CA . TYR B 1 190 ? 10.988 13.419 -2.049 1.00 72.70 209 TYR B CA 1
ATOM 3056 C C . TYR B 1 190 ? 10.459 14.560 -2.905 1.00 72.24 209 TYR B C 1
ATOM 3057 O O . TYR B 1 190 ? 9.656 14.348 -3.818 1.00 70.21 209 TYR B O 1
ATOM 3066 N N . VAL B 1 191 ? 10.913 15.774 -2.600 1.00 76.13 210 VAL B N 1
ATOM 3067 C CA . VAL B 1 191 ? 10.433 16.983 -3.260 1.00 84.59 210 VAL B CA 1
ATOM 3068 C C . VAL B 1 191 ? 11.559 17.557 -4.111 1.00 87.11 210 VAL B C 1
ATOM 3069 O O . VAL B 1 191 ? 12.700 17.692 -3.647 1.00 88.39 210 VAL B O 1
ATOM 3073 N N . VAL B 1 192 ? 11.232 17.870 -5.363 1.00 93.09 211 VAL B N 1
ATOM 3074 C CA . VAL B 1 192 ? 12.194 18.444 -6.290 1.00 93.59 211 VAL B CA 1
ATOM 3075 C C . VAL B 1 192 ? 12.327 19.942 -6.040 1.00 95.98 211 VAL B C 1
ATOM 3076 O O . VAL B 1 192 ? 11.451 20.590 -5.460 1.00 105.62 211 VAL B O 1
ATOM 3080 N N . SER B 1 193 ? 13.449 20.498 -6.484 1.00 92.25 212 SER B N 1
ATOM 3081 C CA . SER B 1 193 ? 13.705 21.928 -6.342 1.00 86.87 212 SER B CA 1
ATOM 3082 C C . SER B 1 193 ? 12.880 22.732 -7.342 1.00 90.89 212 SER B C 1
ATOM 3083 O O . SER B 1 193 ? 13.037 23.947 -7.458 1.00 101.70 212 SER B O 1
ATOM 3086 N N . SER C 1 3 ? -9.375 12.862 45.548 1.00 76.55 22 SER C N 1
ATOM 3087 C CA . SER C 1 3 ? -8.247 12.028 45.138 1.00 90.20 22 SER C CA 1
ATOM 3088 C C . SER C 1 3 ? -8.269 11.846 43.617 1.00 90.82 22 SER C C 1
ATOM 3089 O O . SER C 1 3 ? -7.869 12.738 42.872 1.00 82.64 22 SER C O 1
ATOM 3092 N N . ASP C 1 4 ? -8.716 10.677 43.165 1.00 100.36 23 ASP C N 1
ATOM 3093 C CA . ASP C 1 4 ? -8.978 10.386 41.757 1.00 93.79 23 ASP C CA 1
ATOM 3094 C C . ASP C 1 4 ? -7.693 10.453 40.968 1.00 87.98 23 ASP C C 1
ATOM 3095 O O . ASP C 1 4 ? -6.730 9.717 41.329 1.00 83.27 23 ASP C O 1
ATOM 3100 N N . ASP C 1 5 ? -7.549 11.310 39.960 1.00 77.03 24 ASP C N 1
ATOM 3101 C CA . ASP C 1 5 ? -6.370 11.279 39.104 1.00 81.21 24 ASP C CA 1
ATOM 3102 C C . ASP C 1 5 ? -5.094 11.567 39.887 1.00 72.97 24 ASP C C 1
ATOM 3103 O O . ASP C 1 5 ? -4.177 10.731 39.935 1.00 66.36 24 ASP C O 1
ATOM 3108 N N . LYS C 1 6 ? -5.072 12.685 40.621 1.00 76.03 25 LYS C N 1
ATOM 3109 C CA . LYS C 1 6 ? -3.819 13.101 41.233 1.00 63.48 25 LYS C CA 1
ATOM 3110 C C . LYS C 1 6 ? -3.291 12.042 42.195 1.00 61.88 25 LYS C C 1
ATOM 3111 O O . LYS C 1 6 ? -2.070 11.858 42.316 1.00 62.28 25 LYS C O 1
ATOM 3117 N N . ALA C 1 7 ? -4.191 11.288 42.829 1.00 66.77 26 ALA C N 1
ATOM 3118 C CA . ALA C 1 7 ? -3.764 10.216 43.721 1.00 70.56 26 ALA C CA 1
ATOM 3119 C C . ALA C 1 7 ? -3.107 9.067 42.961 1.00 58.91 26 ALA C C 1
ATOM 3120 O O . ALA C 1 7 ? -2.139 8.459 43.445 1.00 55.04 26 ALA C O 1
ATOM 3122 N N . ALA C 1 8 ? -3.616 8.752 41.768 1.00 61.04 27 ALA C N 1
ATOM 3123 C CA . ALA C 1 8 ? -2.980 7.723 40.949 1.00 59.68 27 ALA C CA 1
ATOM 3124 C C . ALA C 1 8 ? -1.576 8.151 40.550 1.00 49.60 27 ALA C C 1
ATOM 3125 O O . ALA C 1 8 ? -0.640 7.341 40.554 1.00 44.26 27 ALA C O 1
ATOM 3127 N N . ILE C 1 9 ? -1.411 9.419 40.174 1.00 53.08 28 ILE C N 1
ATOM 3128 C CA . ILE C 1 9 ? -0.076 9.908 39.841 1.00 48.63 28 ILE C CA 1
ATOM 3129 C C . ILE C 1 9 ? 0.837 9.816 41.065 1.00 50.03 28 ILE C C 1
ATOM 3130 O O . ILE C 1 9 ? 2.030 9.517 40.952 1.00 43.25 28 ILE C O 1
ATOM 3135 N N . LEU C 1 10 ? 0.290 10.092 42.256 1.00 52.39 29 LEU C N 1
ATOM 3136 C CA . LEU C 1 10 ? 1.090 9.933 43.475 1.00 44.82 29 LEU C CA 1
ATOM 3137 C C . LEU C 1 10 ? 1.583 8.494 43.617 1.00 43.67 29 LEU C C 1
ATOM 3138 O O . LEU C 1 10 ? 2.761 8.254 43.928 1.00 41.30 29 LEU C O 1
ATOM 3143 N N . GLU C 1 11 ? 0.693 7.521 43.397 1.00 46.00 30 GLU C N 1
ATOM 3144 C CA . GLU C 1 11 ? 1.112 6.123 43.478 1.00 47.67 30 GLU C CA 1
ATOM 3145 C C . GLU C 1 11 ? 2.192 5.816 42.447 1.00 44.19 30 GLU C C 1
ATOM 3146 O O . GLU C 1 11 ? 3.162 5.102 42.740 1.00 43.35 30 GLU C O 1
ATOM 3152 N N . LEU C 1 12 ? 2.035 6.338 41.228 1.00 45.20 31 LEU C N 1
ATOM 3153 C CA . LEU C 1 12 ? 3.044 6.096 40.200 1.00 45.76 31 LEU C CA 1
ATOM 3154 C C . LEU C 1 12 ? 4.398 6.656 40.631 1.00 44.06 31 LEU C C 1
ATOM 3155 O O . LEU C 1 12 ? 5.428 6.001 40.455 1.00 45.28 31 LEU C O 1
ATOM 3160 N N . LYS C 1 13 ? 4.417 7.864 41.203 1.00 41.77 32 LYS C N 1
ATOM 3161 C CA . LYS C 1 13 ? 5.679 8.409 41.699 1.00 46.06 32 LYS C CA 1
ATOM 3162 C C . LYS C 1 13 ? 6.269 7.520 42.786 1.00 45.52 32 LYS C C 1
ATOM 3163 O O . LYS C 1 13 ? 7.488 7.294 42.828 1.00 46.95 32 LYS C O 1
ATOM 3169 N N . THR C 1 14 ? 5.422 7.013 43.681 1.00 45.80 33 THR C N 1
ATOM 3170 C CA . THR C 1 14 ? 5.911 6.112 44.720 1.00 42.69 33 THR C CA 1
ATOM 3171 C C . THR C 1 14 ? 6.610 4.908 44.096 1.00 48.13 33 THR C C 1
ATOM 3172 O O . THR C 1 14 ? 7.694 4.502 44.528 1.00 44.56 33 THR C O 1
ATOM 3176 N N . TYR C 1 15 ? 5.986 4.315 43.073 1.00 48.67 34 TYR C N 1
ATOM 3177 C CA . TYR C 1 15 ? 6.598 3.167 42.404 1.00 48.41 34 TYR C CA 1
ATOM 3178 C C . TYR C 1 15 ? 7.904 3.560 41.716 1.00 43.47 34 TYR C C 1
ATOM 3179 O O . TYR C 1 15 ? 8.885 2.811 41.748 1.00 37.94 34 TYR C O 1
ATOM 3188 N N . LEU C 1 16 ? 7.924 4.725 41.059 1.00 41.90 35 LEU C N 1
ATOM 3189 C CA . LEU C 1 16 ? 9.132 5.171 40.372 1.00 48.19 35 LEU C CA 1
ATOM 3190 C C . LEU C 1 16 ? 10.285 5.340 41.350 1.00 51.12 35 LEU C C 1
ATOM 3191 O O . LEU C 1 16 ? 11.449 5.149 40.982 1.00 52.60 35 LEU C O 1
ATOM 3196 N N . ARG C 1 17 ? 9.976 5.682 42.602 1.00 50.05 36 ARG C N 1
ATOM 3197 C CA . ARG C 1 17 ? 11.031 5.912 43.585 1.00 47.33 36 ARG C CA 1
ATOM 3198 C C . ARG C 1 17 ? 11.728 4.617 43.984 1.00 52.72 36 ARG C C 1
ATOM 3199 O O . ARG C 1 17 ? 12.898 4.641 44.381 1.00 66.42 36 ARG C O 1
ATOM 3207 N N . THR C 1 18 ? 11.039 3.489 43.887 1.00 49.48 37 THR C N 1
ATOM 3208 C CA . THR C 1 18 ? 11.554 2.209 44.348 1.00 54.76 37 THR C CA 1
ATOM 3209 C C . THR C 1 18 ? 12.225 1.424 43.227 1.00 57.24 37 THR C C 1
ATOM 3210 O O . THR C 1 18 ? 12.719 0.319 43.473 1.00 72.22 37 THR C O 1
ATOM 3214 N N . MET C 1 19 ? 12.237 1.958 42.006 1.00 50.90 38 MET C N 1
ATOM 3215 C CA . MET C 1 19 ? 12.805 1.258 40.863 1.00 50.00 38 MET C CA 1
ATOM 3216 C C . MET C 1 19 ? 14.152 1.861 40.471 1.00 48.46 38 MET C C 1
ATOM 3217 O O . MET C 1 19 ? 14.400 2.122 39.289 1.00 53.78 38 MET C O 1
ATOM 3222 N N . LYS C 1 20 ? 15.027 2.098 41.450 1.00 50.08 39 LYS C N 1
ATOM 3223 C CA . LYS C 1 20 ? 16.323 2.698 41.150 1.00 45.28 39 LYS C CA 1
ATOM 3224 C C . LYS C 1 20 ? 17.318 1.658 40.642 1.00 42.91 39 LYS C C 1
ATOM 3225 O O . LYS C 1 20 ? 18.153 1.954 39.780 1.00 44.30 39 LYS C O 1
ATOM 3231 N N . SER C 1 21 ? 17.251 0.439 41.180 1.00 39.95 40 SER C N 1
ATOM 3232 C CA . SER C 1 21 ? 18.196 -0.638 40.871 1.00 34.77 40 SER C CA 1
ATOM 3233 C C . SER C 1 21 ? 17.388 -1.933 40.882 1.00 35.52 40 SER C C 1
ATOM 3234 O O . SER C 1 21 ? 17.178 -2.539 41.940 1.00 36.25 40 SER C O 1
ATOM 3237 N N . ILE C 1 22 ? 16.932 -2.353 39.703 1.00 32.72 41 ILE C N 1
ATOM 3238 C CA . ILE C 1 22 ? 16.031 -3.495 39.615 1.00 32.06 41 ILE C CA 1
ATOM 3239 C C . ILE C 1 22 ? 16.358 -4.367 38.414 1.00 35.19 41 ILE C C 1
ATOM 3240 O O . ILE C 1 22 ? 17.003 -3.941 37.451 1.00 41.82 41 ILE C O 1
ATOM 3245 N N . ALA C 1 23 ? 15.868 -5.600 38.488 1.00 34.46 42 ALA C N 1
ATOM 3246 C CA . ALA C 1 23 ? 15.831 -6.533 37.371 1.00 32.90 42 ALA C CA 1
ATOM 3247 C C . ALA C 1 23 ? 14.383 -6.977 37.209 1.00 40.64 42 ALA C C 1
ATOM 3248 O O . ALA C 1 23 ? 13.735 -7.374 38.187 1.00 39.98 42 ALA C O 1
ATOM 3250 N N . VAL C 1 24 ? 13.877 -6.901 35.984 1.00 50.22 43 VAL C N 1
ATOM 3251 C CA . VAL C 1 24 ? 12.470 -7.127 35.692 1.00 41.47 43 VAL C CA 1
ATOM 3252 C C . VAL C 1 24 ? 12.358 -8.156 34.580 1.00 40.86 43 VAL C C 1
ATOM 3253 O O . VAL C 1 24 ? 12.951 -7.990 33.511 1.00 35.31 43 VAL C O 1
ATOM 3257 N N . ASP C 1 25 ? 11.596 -9.211 34.828 1.00 44.46 44 ASP C N 1
ATOM 3258 C CA . ASP C 1 25 ? 11.177 -10.087 33.741 1.00 43.80 44 ASP C CA 1
ATOM 3259 C C . ASP C 1 25 ? 9.959 -9.479 33.053 1.00 39.78 44 ASP C C 1
ATOM 3260 O O . ASP C 1 25 ? 8.973 -9.142 33.719 1.00 33.87 44 ASP C O 1
ATOM 3265 N N . PHE C 1 26 ? 10.028 -9.309 31.728 1.00 32.63 45 PHE C N 1
ATOM 3266 C CA . PHE C 1 26 ? 8.936 -8.670 31.011 1.00 43.30 45 PHE C CA 1
ATOM 3267 C C . PHE C 1 26 ? 8.576 -9.468 29.765 1.00 42.18 45 PHE C C 1
ATOM 3268 O O . PHE C 1 26 ? 9.430 -10.100 29.131 1.00 35.60 45 PHE C O 1
ATOM 3276 N N . THR C 1 27 ? 7.287 -9.409 29.424 1.00 46.87 46 THR C N 1
ATOM 3277 C CA . THR C 1 27 ? 6.740 -9.969 28.199 1.00 45.30 46 THR C CA 1
ATOM 3278 C C . THR C 1 27 ? 6.198 -8.842 27.332 1.00 42.69 46 THR C C 1
ATOM 3279 O O . THR C 1 27 ? 5.551 -7.920 27.835 1.00 44.27 46 THR C O 1
ATOM 3283 N N . GLN C 1 28 ? 6.463 -8.918 26.032 1.00 36.91 47 GLN C N 1
ATOM 3284 C CA . GLN C 1 28 ? 6.082 -7.888 25.074 1.00 44.53 47 GLN C CA 1
ATOM 3285 C C . GLN C 1 28 ? 5.282 -8.545 23.963 1.00 42.26 47 GLN C C 1
ATOM 3286 O O . GLN C 1 28 ? 5.747 -9.516 23.353 1.00 40.13 47 GLN C O 1
ATOM 3292 N N . GLU C 1 29 ? 4.085 -8.017 23.700 1.00 46.25 48 GLU C N 1
ATOM 3293 C CA . GLU C 1 29 ? 3.214 -8.524 22.648 1.00 48.37 48 GLU C CA 1
ATOM 3294 C C . GLU C 1 29 ? 2.782 -7.370 21.760 1.00 47.89 48 GLU C C 1
ATOM 3295 O O . GLU C 1 29 ? 2.735 -6.217 22.193 1.00 46.19 48 GLU C O 1
ATOM 3301 N N . ASP C 1 30 ? 2.464 -7.694 20.511 1.00 48.41 49 ASP C N 1
ATOM 3302 C CA . ASP C 1 30 ? 2.088 -6.700 19.518 1.00 58.54 49 ASP C CA 1
ATOM 3303 C C . ASP C 1 30 ? 0.750 -7.079 18.894 1.00 55.29 49 ASP C C 1
ATOM 3304 O O . ASP C 1 30 ? 0.150 -8.105 19.226 1.00 51.01 49 ASP C O 1
ATOM 3309 N N . SER C 1 31 ? 0.273 -6.226 17.986 1.00 58.54 50 SER C N 1
ATOM 3310 C CA . SER C 1 31 ? -0.993 -6.496 17.318 1.00 60.09 50 SER C CA 1
ATOM 3311 C C . SER C 1 31 ? -0.904 -7.702 16.396 1.00 52.26 50 SER C C 1
ATOM 3312 O O . SER C 1 31 ? -1.939 -8.267 16.032 1.00 55.98 50 SER C O 1
ATOM 3315 N N . LYS C 1 32 ? 0.303 -8.113 16.016 1.00 53.48 51 LYS C N 1
ATOM 3316 C CA . LYS C 1 32 ? 0.472 -9.278 15.160 1.00 55.09 51 LYS C CA 1
ATOM 3317 C C . LYS C 1 32 ? 0.443 -10.587 15.933 1.00 50.92 51 LYS C C 1
ATOM 3318 O O . LYS C 1 32 ? 0.476 -11.654 15.311 1.00 50.50 51 LYS C O 1
ATOM 3324 N N . GLY C 1 33 ? 0.368 -10.544 17.260 1.00 52.48 52 GLY C N 1
ATOM 3325 C CA . GLY C 1 33 ? 0.310 -11.749 18.053 1.00 51.47 52 GLY C CA 1
ATOM 3326 C C . GLY C 1 33 ? 1.662 -12.196 18.569 1.00 50.96 52 GLY C C 1
ATOM 3327 O O . GLY C 1 33 ? 1.723 -13.116 19.391 1.00 47.07 52 GLY C O 1
ATOM 3328 N N . ASN C 1 34 ? 2.736 -11.567 18.102 1.00 51.39 53 ASN C N 1
ATOM 3329 C CA . ASN C 1 34 ? 4.085 -11.965 18.480 1.00 45.25 53 ASN C CA 1
ATOM 3330 C C . ASN C 1 34 ? 4.297 -11.764 19.972 1.00 48.59 53 ASN C C 1
ATOM 3331 O O . ASN C 1 34 ? 3.844 -10.775 20.552 1.00 47.17 53 ASN C O 1
ATOM 3336 N N . ILE C 1 35 ? 4.987 -12.716 20.596 1.00 46.61 54 ILE C N 1
ATOM 3337 C CA . ILE C 1 35 ? 5.326 -12.644 22.012 1.00 45.89 54 ILE C CA 1
ATOM 3338 C C . ILE C 1 35 ? 6.828 -12.825 22.166 1.00 42.83 54 ILE C C 1
ATOM 3339 O O . ILE C 1 35 ? 7.392 -13.819 21.689 1.00 38.31 54 ILE C O 1
ATOM 3344 N N . VAL C 1 36 ? 7.471 -11.887 22.853 1.00 40.20 55 VAL C N 1
ATOM 3345 C CA . VAL C 1 36 ? 8.898 -11.998 23.130 1.00 40.22 55 VAL C CA 1
ATOM 3346 C C . VAL C 1 36 ? 9.106 -11.592 24.582 1.00 37.78 55 VAL C C 1
ATOM 3347 O O . VAL C 1 36 ? 8.468 -10.657 25.070 1.00 42.45 55 VAL C O 1
ATOM 3351 N N . GLN C 1 37 ? 10.014 -12.271 25.268 1.00 35.99 56 GLN C N 1
ATOM 3352 C CA . GLN C 1 37 ? 10.338 -11.938 26.644 1.00 39.39 56 GLN C CA 1
ATOM 3353 C C . GLN C 1 37 ? 11.763 -11.427 26.762 1.00 43.15 56 GLN C C 1
ATOM 3354 O O . GLN C 1 37 ? 12.594 -11.594 25.861 1.00 38.85 56 GLN C O 1
ATOM 3360 N N . GLY C 1 38 ? 12.024 -10.787 27.893 1.00 41.51 57 GLY C N 1
ATOM 3361 C CA . GLY C 1 38 ? 13.353 -10.264 28.139 1.00 45.75 57 GLY C CA 1
ATOM 3362 C C . GLY C 1 38 ? 13.519 -9.838 29.579 1.00 41.98 57 GLY C C 1
ATOM 3363 O O . GLY C 1 38 ? 12.595 -9.909 30.394 1.00 33.88 57 GLY C O 1
ATOM 3364 N N . LYS C 1 39 ? 14.733 -9.395 29.875 1.00 36.49 58 LYS C N 1
ATOM 3365 C CA . LYS C 1 39 ? 15.110 -8.906 31.190 1.00 37.36 58 LYS C CA 1
ATOM 3366 C C . LYS C 1 39 ? 15.448 -7.428 31.056 1.00 37.01 58 LYS C C 1
ATOM 3367 O O . LYS C 1 39 ? 16.268 -7.046 30.214 1.00 35.34 58 LYS C O 1
ATOM 3373 N N . LEU C 1 40 ? 14.809 -6.601 31.872 1.00 31.84 59 LEU C N 1
ATOM 3374 C CA . LEU C 1 40 ? 15.064 -5.170 31.901 1.00 30.37 59 LEU C CA 1
ATOM 3375 C C . LEU C 1 40 ? 15.835 -4.882 33.179 1.00 35.30 59 LEU C C 1
ATOM 3376 O O . LEU C 1 40 ? 15.342 -5.149 34.279 1.00 34.04 59 LEU C O 1
ATOM 3381 N N . LEU C 1 41 ? 17.044 -4.364 33.034 1.00 33.35 60 LEU C N 1
ATOM 3382 C CA . LEU C 1 41 ? 17.881 -3.987 34.156 1.00 27.87 60 LEU C CA 1
ATOM 3383 C C . LEU C 1 41 ? 17.931 -2.474 34.219 1.00 32.19 60 LEU C C 1
ATOM 3384 O O . LEU C 1 41 ? 18.183 -1.823 33.203 1.00 31.28 60 LEU C O 1
ATOM 3389 N N . ILE C 1 42 ? 17.655 -1.917 35.394 1.00 31.48 61 ILE C N 1
ATOM 3390 C CA . ILE C 1 42 ? 17.736 -0.477 35.613 1.00 33.87 61 ILE C CA 1
ATOM 3391 C C . ILE C 1 42 ? 18.710 -0.244 36.754 1.00 36.56 61 ILE C C 1
ATOM 3392 O O . ILE C 1 42 ? 18.569 -0.849 37.823 1.00 37.75 61 ILE C O 1
ATOM 3397 N N . SER C 1 43 ? 19.711 0.604 36.519 1.00 41.88 62 SER C N 1
ATOM 3398 C CA . SER C 1 43 ? 20.655 1.052 37.539 1.00 44.12 62 SER C CA 1
ATOM 3399 C C . SER C 1 43 ? 20.723 2.571 37.391 1.00 42.97 62 SER C C 1
ATOM 3400 O O . SER C 1 43 ? 21.574 3.107 36.671 1.00 37.76 62 SER C O 1
ATOM 3403 N N . LYS C 1 44 ? 19.806 3.264 38.062 1.00 47.99 63 LYS C N 1
ATOM 3404 C CA . LYS C 1 44 ? 19.819 4.717 38.048 1.00 51.76 63 LYS C CA 1
ATOM 3405 C C . LYS C 1 44 ? 21.086 5.203 38.748 1.00 48.84 63 LYS C C 1
ATOM 3406 O O . LYS C 1 44 ? 21.635 4.515 39.614 1.00 45.95 63 LYS C O 1
ATOM 3412 N N . PRO C 1 45 ? 21.570 6.389 38.404 1.00 50.62 64 PRO C N 1
ATOM 3413 C CA . PRO C 1 45 ? 20.901 7.434 37.622 1.00 53.82 64 PRO C CA 1
ATOM 3414 C C . PRO C 1 45 ? 20.839 7.223 36.105 1.00 53.57 64 PRO C C 1
ATOM 3415 O O . PRO C 1 45 ? 19.851 7.666 35.520 1.00 62.91 64 PRO C O 1
ATOM 3419 N N . TYR C 1 46 ? 21.786 6.573 35.424 1.00 48.53 65 TYR C N 1
ATOM 3420 C CA . TYR C 1 46 ? 21.786 6.640 33.974 1.00 54.00 65 TYR C CA 1
ATOM 3421 C C . TYR C 1 46 ? 21.769 5.297 33.250 1.00 54.48 65 TYR C C 1
ATOM 3422 O O . TYR C 1 46 ? 21.563 5.281 32.029 1.00 55.23 65 TYR C O 1
ATOM 3431 N N . ASN C 1 47 ? 21.977 4.180 33.942 1.00 50.42 66 ASN C N 1
ATOM 3432 C CA . ASN C 1 47 ? 22.215 2.909 33.273 1.00 44.11 66 ASN C CA 1
ATOM 3433 C C . ASN C 1 47 ? 20.947 2.083 33.128 1.00 42.84 66 ASN C C 1
ATOM 3434 O O . ASN C 1 47 ? 20.156 1.972 34.066 1.00 41.56 66 ASN C O 1
ATOM 3439 N N . PHE C 1 48 ? 20.758 1.502 31.944 1.00 40.48 67 PHE C N 1
ATOM 3440 C CA . PHE C 1 48 ? 19.721 0.492 31.784 1.00 43.26 67 PHE C CA 1
ATOM 3441 C C . PHE C 1 48 ? 20.108 -0.448 30.648 1.00 42.13 67 PHE C C 1
ATOM 3442 O O . PHE C 1 48 ? 20.889 -0.104 29.759 1.00 42.57 67 PHE C O 1
ATOM 3450 N N . ARG C 1 49 ? 19.545 -1.650 30.693 1.00 37.06 68 ARG C N 1
ATOM 3451 C CA . ARG C 1 49 ? 19.741 -2.648 29.650 1.00 35.82 68 ARG C CA 1
ATOM 3452 C C . ARG C 1 49 ? 18.409 -3.338 29.393 1.00 32.78 68 ARG C C 1
ATOM 3453 O O . ARG C 1 49 ? 17.839 -3.940 30.304 1.00 34.91 68 ARG C O 1
ATOM 3461 N N . CYS C 1 50 ? 17.908 -3.238 28.171 1.00 33.60 69 CYS C N 1
ATOM 3462 C CA . CYS C 1 50 ? 16.739 -3.992 27.733 1.00 36.07 69 CYS C CA 1
ATOM 3463 C C . CYS C 1 50 ? 17.278 -5.185 26.951 1.00 37.87 69 CYS C C 1
ATOM 3464 O O . CYS C 1 50 ? 17.796 -5.022 25.833 1.00 36.49 69 CYS C O 1
ATOM 3467 N N . ASN C 1 51 ? 17.164 -6.373 27.545 1.00 54.40 70 ASN C N 1
ATOM 3468 C CA . ASN C 1 51 ? 17.768 -7.604 27.055 1.00 34.65 70 ASN C CA 1
ATOM 3469 C C . ASN C 1 51 ? 16.667 -8.553 26.606 1.00 44.57 70 ASN C C 1
ATOM 3470 O O . ASN C 1 51 ? 16.161 -9.354 27.395 1.00 151.62 70 ASN C O 1
ATOM 3475 N N . TYR C 1 52 ? 16.322 -8.485 25.326 1.00 38.28 71 TYR C N 1
ATOM 3476 C CA . TYR C 1 52 ? 15.385 -9.444 24.765 1.00 46.12 71 TYR C CA 1
ATOM 3477 C C . TYR C 1 52 ? 16.074 -10.798 24.676 1.00 47.85 71 TYR C C 1
ATOM 3478 O O . TYR C 1 52 ? 17.254 -10.884 24.327 1.00 54.66 71 TYR C O 1
ATOM 3487 N N . TYR C 1 53 ? 15.349 -11.855 25.014 1.00 53.70 72 TYR C N 1
ATOM 3488 C CA . TYR C 1 53 ? 15.986 -13.162 24.938 1.00 51.34 72 TYR C CA 1
ATOM 3489 C C . TYR C 1 53 ? 16.021 -13.658 23.496 1.00 56.93 72 TYR C C 1
ATOM 3490 O O . TYR C 1 53 ? 15.179 -13.272 22.679 1.00 52.25 72 TYR C O 1
ATOM 3499 N N . PRO C 1 54 ? 16.981 -14.520 23.164 1.00 65.00 73 PRO C N 1
ATOM 3500 C CA . PRO C 1 54 ? 16.975 -15.135 21.837 1.00 67.47 73 PRO C CA 1
ATOM 3501 C C . PRO C 1 54 ? 15.688 -15.885 21.605 1.00 71.53 73 PRO C C 1
ATOM 3502 O O . PRO C 1 54 ? 15.035 -16.353 22.560 1.00 72.76 73 PRO C O 1
ATOM 3506 N N . PRO C 1 55 ? 15.259 -16.030 20.340 1.00 80.80 74 PRO C N 1
ATOM 3507 C CA . PRO C 1 55 ? 15.909 -15.596 19.093 1.00 78.78 74 PRO C CA 1
ATOM 3508 C C . PRO C 1 55 ? 15.571 -14.161 18.684 1.00 79.56 74 PRO C C 1
ATOM 3509 O O . PRO C 1 55 ? 15.714 -13.803 17.518 1.00 84.22 74 PRO C O 1
ATOM 3513 N N . PHE C 1 56 ? 15.141 -13.312 19.615 1.00 61.42 75 PHE C N 1
ATOM 3514 C CA . PHE C 1 56 ? 14.763 -11.939 19.301 1.00 60.11 75 PHE C CA 1
ATOM 3515 C C . PHE C 1 56 ? 15.993 -11.048 19.188 1.00 58.53 75 PHE C C 1
ATOM 3516 O O . PHE C 1 56 ? 16.594 -10.680 20.206 1.00 61.91 75 PHE C O 1
ATOM 3524 N N . PRO C 1 57 ? 16.409 -10.698 17.968 1.00 53.77 76 PRO C N 1
ATOM 3525 C CA . PRO C 1 57 ? 17.726 -10.062 17.792 1.00 57.60 76 PRO C CA 1
ATOM 3526 C C . PRO C 1 57 ? 17.716 -8.569 18.086 1.00 54.26 76 PRO C C 1
ATOM 3527 O O . PRO C 1 57 ? 17.793 -7.722 17.193 1.00 60.77 76 PRO C O 1
ATOM 3531 N N . ILE C 1 58 ? 17.654 -8.214 19.365 1.00 51.76 77 ILE C N 1
ATOM 3532 C CA . ILE C 1 58 ? 17.660 -6.809 19.761 1.00 49.76 77 ILE C CA 1
ATOM 3533 C C . ILE C 1 58 ? 18.284 -6.715 21.146 1.00 48.82 77 ILE C C 1
ATOM 3534 O O . ILE C 1 58 ? 17.933 -7.484 22.050 1.00 42.27 77 ILE C O 1
ATOM 3539 N N . ILE C 1 59 ? 19.201 -5.767 21.317 1.00 46.97 78 ILE C N 1
ATOM 3540 C CA . ILE C 1 59 ? 19.717 -5.397 22.631 1.00 43.32 78 ILE C CA 1
ATOM 3541 C C . ILE C 1 59 ? 19.736 -3.877 22.708 1.00 45.17 78 ILE C C 1
ATOM 3542 O O . ILE C 1 59 ? 20.178 -3.217 21.758 1.00 45.93 78 ILE C O 1
ATOM 3547 N N . ILE C 1 60 ? 19.264 -3.323 23.824 1.00 44.92 79 ILE C N 1
ATOM 3548 C CA . ILE C 1 60 ? 19.295 -1.879 24.037 1.00 46.06 79 ILE C CA 1
ATOM 3549 C C . ILE C 1 60 ? 20.089 -1.589 25.303 1.00 43.20 79 ILE C C 1
ATOM 3550 O O . ILE C 1 60 ? 19.802 -2.160 26.360 1.00 37.37 79 ILE C O 1
ATOM 3555 N N . VAL C 1 61 ? 21.100 -0.729 25.191 1.00 45.11 80 VAL C N 1
ATOM 3556 C CA . VAL C 1 61 ? 21.931 -0.351 26.328 1.00 47.30 80 VAL C CA 1
ATOM 3557 C C . VAL C 1 61 ? 21.954 1.166 26.449 1.00 52.99 80 VAL C C 1
ATOM 3558 O O . VAL C 1 61 ? 22.243 1.867 25.473 1.00 49.07 80 VAL C O 1
ATOM 3562 N N . GLY C 1 62 ? 21.643 1.669 27.636 1.00 48.55 81 GLY C N 1
ATOM 3563 C CA . GLY C 1 62 ? 21.625 3.098 27.894 1.00 50.79 81 GLY C CA 1
ATOM 3564 C C . GLY C 1 62 ? 22.563 3.481 29.023 1.00 51.18 81 GLY C C 1
ATOM 3565 O O . GLY C 1 62 ? 22.598 2.816 30.060 1.00 50.74 81 GLY C O 1
ATOM 3566 N N . THR C 1 63 ? 23.309 4.566 28.808 1.00 66.14 82 THR C N 1
ATOM 3567 C CA . THR C 1 63 ? 24.175 5.206 29.789 1.00 68.32 82 THR C CA 1
ATOM 3568 C C . THR C 1 63 ? 23.868 6.699 29.769 1.00 68.96 82 THR C C 1
ATOM 3569 O O . THR C 1 63 ? 23.035 7.169 28.990 1.00 72.87 82 THR C O 1
ATOM 3573 N N . LYS C 1 64 ? 24.563 7.463 30.612 1.00 75.99 83 LYS C N 1
ATOM 3574 C CA . LYS C 1 64 ? 24.350 8.905 30.607 1.00 88.26 83 LYS C CA 1
ATOM 3575 C C . LYS C 1 64 ? 24.743 9.488 29.259 1.00 84.04 83 LYS C C 1
ATOM 3576 O O . LYS C 1 64 ? 24.198 10.512 28.834 1.00 88.62 83 LYS C O 1
ATOM 3582 N N . ASN C 1 65 ? 25.689 8.843 28.575 1.00 96.90 84 ASN C N 1
ATOM 3583 C CA . ASN C 1 65 ? 26.229 9.396 27.343 1.00 109.76 84 ASN C CA 1
ATOM 3584 C C . ASN C 1 65 ? 25.314 9.108 26.160 1.00 120.58 84 ASN C C 1
ATOM 3585 O O . ASN C 1 65 ? 25.133 9.963 25.286 1.00 121.84 84 ASN C O 1
ATOM 3590 N N . PHE C 1 66 ? 24.731 7.912 26.119 1.00 103.73 85 PHE C N 1
ATOM 3591 C CA . PHE C 1 66 ? 24.039 7.449 24.927 1.00 89.12 85 PHE C CA 1
ATOM 3592 C C . PHE C 1 66 ? 22.985 6.409 25.267 1.00 76.91 85 PHE C C 1
ATOM 3593 O O . PHE C 1 66 ? 22.952 5.856 26.368 1.00 73.20 85 PHE C O 1
ATOM 3601 N N . VAL C 1 67 ? 22.105 6.179 24.297 1.00 78.95 86 VAL C N 1
ATOM 3602 C CA . VAL C 1 67 ? 21.200 5.036 24.268 1.00 79.09 86 VAL C CA 1
ATOM 3603 C C . VAL C 1 67 ? 21.359 4.384 22.903 1.00 75.46 86 VAL C C 1
ATOM 3604 O O . VAL C 1 67 ? 21.059 5.008 21.877 1.00 75.98 86 VAL C O 1
ATOM 3608 N N . SER C 1 68 ? 21.831 3.140 22.885 1.00 62.85 87 SER C N 1
ATOM 3609 C CA . SER C 1 68 ? 22.145 2.454 21.643 1.00 67.17 87 SER C CA 1
ATOM 3610 C C . SER C 1 68 ? 21.359 1.156 21.529 1.00 60.54 87 SER C C 1
ATOM 3611 O O . SER C 1 68 ? 21.006 0.523 22.538 1.00 52.34 87 SER C O 1
ATOM 3614 N N . MET C 1 69 ? 21.102 0.771 20.282 1.00 60.05 88 MET C N 1
ATOM 3615 C CA . MET C 1 69 ? 20.427 -0.466 19.944 1.00 55.94 88 MET C CA 1
ATOM 3616 C C . MET C 1 69 ? 21.285 -1.249 18.968 1.00 57.22 88 MET C C 1
ATOM 3617 O O . MET C 1 69 ? 21.883 -0.673 18.050 1.00 59.91 88 MET C O 1
ATOM 3622 N N . TYR C 1 70 ? 21.343 -2.563 19.164 1.00 57.34 89 TYR C N 1
ATOM 3623 C CA . TYR C 1 70 ? 21.993 -3.458 18.218 1.00 62.62 89 TYR C CA 1
ATOM 3624 C C . TYR C 1 70 ? 21.011 -4.539 17.797 1.00 57.68 89 TYR C C 1
ATOM 3625 O O . TYR C 1 70 ? 20.348 -5.156 18.646 1.00 56.32 89 TYR C O 1
ATOM 3634 N N . ASP C 1 71 ? 20.912 -4.739 16.483 1.00 59.70 90 ASP C N 1
ATOM 3635 C CA . ASP C 1 71 ? 20.091 -5.769 15.857 1.00 60.75 90 ASP C CA 1
ATOM 3636 C C . ASP C 1 71 ? 21.047 -6.838 15.344 1.00 62.52 90 ASP C C 1
ATOM 3637 O O . ASP C 1 71 ? 21.807 -6.597 14.395 1.00 61.43 90 ASP C O 1
ATOM 3642 N N . TYR C 1 72 ? 21.008 -8.013 15.979 1.00 60.11 91 TYR C N 1
ATOM 3643 C CA . TYR C 1 72 ? 21.922 -9.090 15.618 1.00 62.54 91 TYR C CA 1
ATOM 3644 C C . TYR C 1 72 ? 21.643 -9.613 14.213 1.00 65.21 91 TYR C C 1
ATOM 3645 O O . TYR C 1 72 ? 22.577 -9.865 13.443 1.00 60.17 91 TYR C O 1
ATOM 3654 N N . ASP C 1 73 ? 20.366 -9.797 13.864 1.00 63.50 92 ASP C N 1
ATOM 3655 C CA . ASP C 1 73 ? 20.035 -10.338 12.548 1.00 62.37 92 ASP C CA 1
ATOM 3656 C C . ASP C 1 73 ? 20.469 -9.379 11.444 1.00 59.25 92 ASP C C 1
ATOM 3657 O O . ASP C 1 73 ? 21.060 -9.791 10.439 1.00 69.45 92 ASP C O 1
ATOM 3662 N N . MET C 1 74 ? 20.183 -8.087 11.621 1.00 65.89 93 MET C N 1
ATOM 3663 C CA . MET C 1 74 ? 20.602 -7.086 10.655 1.00 61.37 93 MET C CA 1
ATOM 3664 C C . MET C 1 74 ? 22.046 -6.660 10.853 1.00 64.78 93 MET C C 1
ATOM 3665 O O . MET C 1 74 ? 22.593 -5.956 9.997 1.00 68.26 93 MET C O 1
ATOM 3670 N N . GLU C 1 75 ? 22.680 -7.072 11.949 1.00 65.29 94 GLU C N 1
ATOM 3671 C CA . GLU C 1 75 ? 24.023 -6.612 12.283 1.00 66.93 94 GLU C CA 1
ATOM 3672 C C . GLU C 1 75 ? 24.082 -5.091 12.193 1.00 68.32 94 GLU C C 1
ATOM 3673 O O . GLU C 1 75 ? 24.886 -4.526 11.458 1.00 73.21 94 GLU C O 1
ATOM 3679 N N . GLN C 1 76 ? 23.156 -4.422 12.875 1.00 71.58 95 GLN C N 1
ATOM 3680 C CA . GLN C 1 76 ? 23.014 -2.975 12.743 1.00 72.14 95 GLN C CA 1
ATOM 3681 C C . GLN C 1 76 ? 23.063 -2.294 14.099 1.00 68.07 95 GLN C C 1
ATOM 3682 O O . GLN C 1 76 ? 22.481 -2.780 15.071 1.00 58.80 95 GLN C O 1
ATOM 3688 N N . VAL C 1 77 ? 23.759 -1.160 14.154 1.00 74.25 96 VAL C N 1
ATOM 3689 C CA . VAL C 1 77 ? 23.865 -0.348 15.361 1.00 70.67 96 VAL C CA 1
ATOM 3690 C C . VAL C 1 77 ? 23.127 0.957 15.102 1.00 61.59 96 VAL C C 1
ATOM 3691 O O . VAL C 1 77 ? 23.304 1.579 14.049 1.00 57.49 96 VAL C O 1
ATOM 3695 N N . SER C 1 78 ? 22.302 1.366 16.058 1.00 58.75 97 SER C N 1
ATOM 3696 C CA . SER C 1 78 ? 21.512 2.582 15.944 1.00 59.13 97 SER C CA 1
ATOM 3697 C C . SER C 1 78 ? 21.516 3.312 17.278 1.00 62.99 97 SER C C 1
ATOM 3698 O O . SER C 1 78 ? 21.922 2.768 18.307 1.00 68.34 97 SER C O 1
ATOM 3701 N N . ARG C 1 79 ? 20.980 4.529 17.259 1.00 63.81 98 ARG C N 1
ATOM 3702 C CA . ARG C 1 79 ? 20.930 5.400 18.423 1.00 66.36 98 ARG C CA 1
ATOM 3703 C C . ARG C 1 79 ? 19.489 5.848 18.618 1.00 69.02 98 ARG C C 1
ATOM 3704 O O . ARG C 1 79 ? 18.783 6.138 17.648 1.00 69.63 98 ARG C O 1
ATOM 3712 N N . ILE C 1 80 ? 19.061 5.901 19.877 1.00 70.74 99 ILE C N 1
ATOM 3713 C CA . ILE C 1 80 ? 17.661 6.077 20.236 1.00 77.47 99 ILE C CA 1
ATOM 3714 C C . ILE C 1 80 ? 17.509 7.451 20.870 1.00 78.33 99 ILE C C 1
ATOM 3715 O O . ILE C 1 80 ? 18.169 7.757 21.870 1.00 71.77 99 ILE C O 1
ATOM 3720 N N . ALA C 1 81 ? 16.643 8.274 20.291 1.00 74.53 100 ALA C N 1
ATOM 3721 C CA . ALA C 1 81 ? 16.322 9.560 20.891 1.00 80.16 100 ALA C CA 1
ATOM 3722 C C . ALA C 1 81 ? 15.700 9.332 22.263 1.00 86.11 100 ALA C C 1
ATOM 3723 O O . ALA C 1 81 ? 14.944 8.377 22.467 1.00 91.92 100 ALA C O 1
ATOM 3725 N N . ARG C 1 82 ? 16.032 10.207 23.216 1.00 97.37 101 ARG C N 1
ATOM 3726 C CA . ARG C 1 82 ? 15.504 10.044 24.567 1.00 91.48 101 ARG C CA 1
ATOM 3727 C C . ARG C 1 82 ? 13.981 10.018 24.566 1.00 95.56 101 ARG C C 1
ATOM 3728 O O . ARG C 1 82 ? 13.368 9.339 25.399 1.00 93.49 101 ARG C O 1
ATOM 3730 N N . ASP C 1 83 ? 13.356 10.740 23.634 1.00 97.77 102 ASP C N 1
ATOM 3731 C CA . ASP C 1 83 ? 11.899 10.791 23.565 1.00 104.45 102 ASP C CA 1
ATOM 3732 C C . ASP C 1 83 ? 11.321 9.490 23.022 1.00 110.74 102 ASP C C 1
ATOM 3733 O O . ASP C 1 83 ? 10.264 9.035 23.474 1.00 116.00 102 ASP C O 1
ATOM 3738 N N . GLU C 1 84 ? 12.009 8.867 22.068 1.00 112.02 103 GLU C N 1
ATOM 3739 C CA . GLU C 1 84 ? 11.534 7.665 21.388 1.00 119.11 103 GLU C CA 1
ATOM 3740 C C . GLU C 1 84 ? 12.114 6.396 22.000 1.00 103.21 103 GLU C C 1
ATOM 3741 O O . GLU C 1 84 ? 12.447 5.436 21.302 1.00 110.01 103 GLU C O 1
ATOM 3743 N N . ASN C 1 85 ? 12.211 6.372 23.325 1.00 93.63 104 ASN C N 1
ATOM 3744 C CA . ASN C 1 85 ? 12.638 5.206 24.085 1.00 97.04 104 ASN C CA 1
ATOM 3745 C C . ASN C 1 85 ? 11.408 4.629 24.769 1.00 99.43 104 ASN C C 1
ATOM 3746 O O . ASN C 1 85 ? 10.627 5.363 25.386 1.00 101.07 104 ASN C O 1
ATOM 3751 N N . ILE C 1 86 ? 11.234 3.311 24.638 1.00 90.73 105 ILE C N 1
ATOM 3752 C CA . ILE C 1 86 ? 10.003 2.668 25.077 1.00 94.65 105 ILE C CA 1
ATOM 3753 C C . ILE C 1 86 ? 9.835 2.744 26.588 1.00 88.73 105 ILE C C 1
ATOM 3754 O O . ILE C 1 86 ? 8.704 2.780 27.089 1.00 82.78 105 ILE C O 1
ATOM 3759 N N . PHE C 1 87 ? 10.935 2.775 27.338 1.00 83.85 106 PHE C N 1
ATOM 3760 C CA . PHE C 1 87 ? 10.907 2.853 28.793 1.00 77.14 106 PHE C CA 1
ATOM 3761 C C . PHE C 1 87 ? 11.358 4.224 29.291 1.00 80.69 106 PHE C C 1
ATOM 3762 O O . PHE C 1 87 ? 11.913 4.340 30.387 1.00 80.26 106 PHE C O 1
ATOM 3770 N N . ASN C 1 88 ? 11.125 5.269 28.492 1.00 91.00 107 ASN C N 1
ATOM 3771 C CA . ASN C 1 88 ? 11.702 6.579 28.779 1.00 91.55 107 ASN C CA 1
ATOM 3772 C C . ASN C 1 88 ? 11.421 7.070 30.190 1.00 90.27 107 ASN C C 1
ATOM 3773 O O . ASN C 1 88 ? 12.348 7.439 30.921 1.00 91.51 107 ASN C O 1
ATOM 3778 N N . PHE C 1 89 ? 10.152 7.086 30.595 1.00 84.63 108 PHE C N 1
ATOM 3779 C CA . PHE C 1 89 ? 9.822 7.660 31.895 1.00 83.49 108 PHE C CA 1
ATOM 3780 C C . PHE C 1 89 ? 10.456 6.873 33.034 1.00 85.91 108 PHE C C 1
ATOM 3781 O O . PHE C 1 89 ? 10.759 7.446 34.087 1.00 89.24 108 PHE C O 1
ATOM 3789 N N . LEU C 1 90 ? 10.655 5.567 32.855 1.00 96.83 109 LEU C N 1
ATOM 3790 C CA . LEU C 1 90 ? 11.233 4.776 33.930 1.00 97.49 109 LEU C CA 1
ATOM 3791 C C . LEU C 1 90 ? 12.653 5.216 34.262 1.00 94.09 109 LEU C C 1
ATOM 3792 O O . LEU C 1 90 ? 13.116 4.980 35.383 1.00 92.14 109 LEU C O 1
ATOM 3797 N N . LEU C 1 91 ? 13.364 5.833 33.313 1.00 91.22 110 LEU C N 1
ATOM 3798 C CA . LEU C 1 91 ? 14.696 6.343 33.606 1.00 92.12 110 LEU C CA 1
ATOM 3799 C C . LEU C 1 91 ? 14.671 7.788 34.094 1.00 90.01 110 LEU C C 1
ATOM 3800 O O . LEU C 1 91 ? 15.623 8.232 34.743 1.00 84.01 110 LEU C O 1
ATOM 3805 N N . GLU C 1 92 ? 13.604 8.520 33.794 1.00 121.31 111 GLU C N 1
ATOM 3806 C CA . GLU C 1 92 ? 13.463 9.911 34.194 1.00 123.11 111 GLU C CA 1
ATOM 3807 C C . GLU C 1 92 ? 13.294 9.996 35.705 1.00 124.18 111 GLU C C 1
ATOM 3808 O O . GLU C 1 92 ? 12.671 9.138 36.333 1.00 115.89 111 GLU C O 1
ATOM 3810 N N . ASP C 1 93 ? 13.852 11.049 36.297 1.00 115.17 112 ASP C N 1
ATOM 3811 C CA . ASP C 1 93 ? 13.554 11.309 37.701 1.00 114.35 112 ASP C CA 1
ATOM 3812 C C . ASP C 1 93 ? 12.053 11.548 37.833 1.00 117.77 112 ASP C C 1
ATOM 3813 O O . ASP C 1 93 ? 11.420 12.126 36.947 1.00 119.78 112 ASP C O 1
ATOM 3815 N N . ASN C 1 94 ? 11.483 11.094 38.953 1.00 105.91 113 ASN C N 1
ATOM 3816 C CA . ASN C 1 94 ? 10.032 11.151 39.124 1.00 108.11 113 ASN C CA 1
ATOM 3817 C C . ASN C 1 94 ? 9.516 12.577 39.005 1.00 105.52 113 ASN C C 1
ATOM 3818 O O . ASN C 1 94 ? 8.445 12.814 38.426 1.00 100.04 113 ASN C O 1
ATOM 3820 N N . GLU C 1 95 ? 10.278 13.543 39.520 1.00 105.25 114 GLU C N 1
ATOM 3821 C CA . GLU C 1 95 ? 9.841 14.934 39.485 1.00 108.97 114 GLU C CA 1
ATOM 3822 C C . GLU C 1 95 ? 9.550 15.398 38.064 1.00 110.04 114 GLU C C 1
ATOM 3823 O O . GLU C 1 95 ? 8.739 16.312 37.871 1.00 108.92 114 GLU C O 1
ATOM 3825 N N . ASN C 1 96 ? 10.179 14.778 37.064 1.00 107.77 115 ASN C N 1
ATOM 3826 C CA . ASN C 1 96 ? 10.017 15.232 35.694 1.00 105.97 115 ASN C CA 1
ATOM 3827 C C . ASN C 1 96 ? 8.777 14.670 35.017 1.00 96.91 115 ASN C C 1
ATOM 3828 O O . ASN C 1 96 ? 8.428 15.139 33.929 1.00 91.65 115 ASN C O 1
ATOM 3833 N N . PHE C 1 97 ? 8.088 13.714 35.641 1.00 94.70 116 PHE C N 1
ATOM 3834 C CA . PHE C 1 97 ? 6.958 13.078 34.975 1.00 99.70 116 PHE C CA 1
ATOM 3835 C C . PHE C 1 97 ? 5.971 14.126 34.476 1.00 95.69 116 PHE C C 1
ATOM 3836 O O . PHE C 1 97 ? 5.610 14.165 33.292 1.00 95.50 116 PHE C O 1
ATOM 3844 N N . ASP C 1 98 ? 5.563 15.019 35.376 1.00 89.31 117 ASP C N 1
ATOM 3845 C CA . ASP C 1 98 ? 4.551 16.017 35.059 1.00 85.33 117 ASP C CA 1
ATOM 3846 C C . ASP C 1 98 ? 4.998 16.927 33.925 1.00 94.79 117 ASP C C 1
ATOM 3847 O O . ASP C 1 98 ? 4.159 17.461 33.194 1.00 86.35 117 ASP C O 1
ATOM 3852 N N . LYS C 1 99 ? 6.311 17.120 33.764 1.00 102.34 118 LYS C N 1
ATOM 3853 C CA . LYS C 1 99 ? 6.804 17.999 32.709 1.00 108.24 118 LYS C CA 1
ATOM 3854 C C . LYS C 1 99 ? 6.661 17.380 31.324 1.00 105.55 118 LYS C C 1
ATOM 3855 O O . LYS C 1 99 ? 6.542 18.114 30.335 1.00 94.37 118 LYS C O 1
ATOM 3857 N N . ASP C 1 100 ? 6.662 16.048 31.227 1.00 92.50 119 ASP C N 1
ATOM 3858 C CA . ASP C 1 100 ? 6.643 15.386 29.926 1.00 92.04 119 ASP C CA 1
ATOM 3859 C C . ASP C 1 100 ? 5.297 14.785 29.564 1.00 90.45 119 ASP C C 1
ATOM 3860 O O . ASP C 1 100 ? 4.982 14.675 28.374 1.00 97.31 119 ASP C O 1
ATOM 3865 N N . PHE C 1 101 ? 4.491 14.397 30.544 1.00 105.12 120 PHE C N 1
ATOM 3866 C CA . PHE C 1 101 ? 3.247 13.701 30.274 1.00 96.87 120 PHE C CA 1
ATOM 3867 C C . PHE C 1 101 ? 2.079 14.497 30.834 1.00 93.44 120 PHE C C 1
ATOM 3868 O O . PHE C 1 101 ? 2.207 15.212 31.832 1.00 96.20 120 PHE C O 1
ATOM 3876 N N . VAL C 1 102 ? 0.936 14.357 30.174 1.00 80.41 121 VAL C N 1
ATOM 3877 C CA . VAL C 1 102 ? -0.336 14.899 30.630 1.00 73.06 121 VAL C CA 1
ATOM 3878 C C . VAL C 1 102 ? -1.304 13.742 30.794 1.00 70.01 121 VAL C C 1
ATOM 3879 O O . VAL C 1 102 ? -1.402 12.876 29.915 1.00 65.61 121 VAL C O 1
ATOM 3883 N N . VAL C 1 103 ? -2.001 13.719 31.924 1.00 67.92 122 VAL C N 1
ATOM 3884 C CA . VAL C 1 103 ? -2.886 12.611 32.254 1.00 65.56 122 VAL C CA 1
ATOM 3885 C C . VAL C 1 103 ? -4.232 12.835 31.582 1.00 65.28 122 VAL C C 1
ATOM 3886 O O . VAL C 1 103 ? -4.916 13.829 31.845 1.00 67.44 122 VAL C O 1
ATOM 3890 N N . GLU C 1 104 ? -4.609 11.909 30.703 1.00 63.37 123 GLU C N 1
ATOM 3891 C CA . GLU C 1 104 ? -5.918 11.980 30.072 1.00 59.78 123 GLU C CA 1
ATOM 3892 C C . GLU C 1 104 ? -6.999 11.522 31.035 1.00 57.40 123 GLU C C 1
ATOM 3893 O O . GLU C 1 104 ? -8.017 12.202 31.210 1.00 60.35 123 GLU C O 1
ATOM 3899 N N . SER C 1 105 ? -6.794 10.367 31.666 1.00 65.75 124 SER C N 1
ATOM 3900 C CA . SER C 1 105 ? -7.838 9.843 32.541 1.00 66.76 124 SER C CA 1
ATOM 3901 C C . SER C 1 105 ? -7.271 8.797 33.486 1.00 65.11 124 SER C C 1
ATOM 3902 O O . SER C 1 105 ? -6.161 8.304 33.298 1.00 57.53 124 SER C O 1
ATOM 3905 N N . VAL C 1 106 ? -8.043 8.486 34.527 1.00 71.34 125 VAL C N 1
ATOM 3906 C CA . VAL C 1 106 ? -7.677 7.447 35.484 1.00 77.15 125 VAL C CA 1
ATOM 3907 C C . VAL C 1 106 ? -8.937 6.681 35.863 1.00 71.57 125 VAL C C 1
ATOM 3908 O O . VAL C 1 106 ? -9.976 7.285 36.150 1.00 77.31 125 VAL C O 1
ATOM 3912 N N . VAL C 1 107 ? -8.842 5.352 35.871 1.00 61.45 126 VAL C N 1
ATOM 3913 C CA . VAL C 1 107 ? -9.942 4.491 36.296 1.00 67.25 126 VAL C CA 1
ATOM 3914 C C . VAL C 1 107 ? -9.406 3.429 37.248 1.00 60.74 126 VAL C C 1
ATOM 3915 O O . VAL C 1 107 ? -8.349 2.845 37.006 1.00 58.80 126 VAL C O 1
ATOM 3919 N N . ASN C 1 108 ? -10.139 3.169 38.327 1.00 61.59 127 ASN C N 1
ATOM 3920 C CA . ASN C 1 108 ? -9.697 2.249 39.365 1.00 62.58 127 ASN C CA 1
ATOM 3921 C C . ASN C 1 108 ? -10.664 1.080 39.475 1.00 61.94 127 ASN C C 1
ATOM 3922 O O . ASN C 1 108 ? -11.880 1.281 39.545 1.00 69.67 127 ASN C O 1
ATOM 3927 N N . GLU C 1 109 ? -10.120 -0.137 39.487 1.00 59.21 128 GLU C N 1
ATOM 3928 C CA . GLU C 1 109 ? -10.893 -1.348 39.758 1.00 62.79 128 GLU C CA 1
ATOM 3929 C C . GLU C 1 109 ? -10.131 -2.111 40.838 1.00 64.16 128 GLU C C 1
ATOM 3930 O O . GLU C 1 109 ? -9.118 -2.758 40.554 1.00 60.67 128 GLU C O 1
ATOM 3936 N N . LYS C 1 110 ? -10.639 -2.058 42.071 1.00 70.53 129 LYS C N 1
ATOM 3937 C CA . LYS C 1 110 ? -10.044 -2.759 43.217 1.00 69.52 129 LYS C CA 1
ATOM 3938 C C . LYS C 1 110 ? -8.569 -2.356 43.285 1.00 64.31 129 LYS C C 1
ATOM 3939 O O . LYS C 1 110 ? -8.271 -1.153 43.270 1.00 67.52 129 LYS C O 1
ATOM 3945 N N . GLU C 1 111 ? -7.631 -3.304 43.354 1.00 58.20 130 GLU C N 1
ATOM 3946 C CA . GLU C 1 111 ? -6.218 -2.974 43.499 1.00 60.22 130 GLU C CA 1
ATOM 3947 C C . GLU C 1 111 ? -5.598 -2.389 42.236 1.00 54.45 130 GLU C C 1
ATOM 3948 O O . GLU C 1 111 ? -4.448 -1.940 42.288 1.00 47.93 130 GLU C O 1
ATOM 3954 N N . PHE C 1 112 ? -6.305 -2.400 41.112 1.00 55.82 131 PHE C N 1
ATOM 3955 C CA . PHE C 1 112 ? -5.754 -1.941 39.846 1.00 57.83 131 PHE C CA 1
ATOM 3956 C C . PHE C 1 112 ? -6.135 -0.494 39.579 1.00 54.62 131 PHE C C 1
ATOM 3957 O O . PHE C 1 112 ? -7.251 -0.066 39.875 1.00 56.34 131 PHE C O 1
ATOM 3965 N N . SER C 1 113 ? -5.192 0.258 39.021 1.00 48.10 132 SER C N 1
ATOM 3966 C CA . SER C 1 113 ? -5.439 1.633 38.599 1.00 49.61 132 SER C CA 1
ATOM 3967 C C . SER C 1 113 ? -4.866 1.827 37.203 1.00 49.34 132 SER C C 1
ATOM 3968 O O . SER C 1 113 ? -3.678 1.592 36.985 1.00 51.38 132 SER C O 1
ATOM 3971 N N . ARG C 1 114 ? -5.699 2.259 36.267 1.00 54.75 133 ARG C N 1
ATOM 3972 C CA . ARG C 1 114 ? -5.300 2.503 34.890 1.00 52.83 133 ARG C CA 1
ATOM 3973 C C . ARG C 1 114 ? -5.149 3.999 34.673 1.00 52.53 133 ARG C C 1
ATOM 3974 O O . ARG C 1 114 ? -6.092 4.761 34.924 1.00 57.51 133 ARG C O 1
ATOM 3982 N N . ILE C 1 115 ? -3.980 4.408 34.187 1.00 53.20 134 ILE C N 1
ATOM 3983 C CA . ILE C 1 115 ? -3.637 5.806 33.965 1.00 58.07 134 ILE C CA 1
ATOM 3984 C C . ILE C 1 115 ? -3.427 5.969 32.465 1.00 52.99 134 ILE C C 1
ATOM 3985 O O . ILE C 1 115 ? -2.503 5.372 31.894 1.00 48.72 134 ILE C O 1
ATOM 3990 N N . ASN C 1 116 ? -4.274 6.782 31.833 1.00 58.53 135 ASN C N 1
ATOM 3991 C CA . ASN C 1 116 ? -4.204 7.068 30.407 1.00 57.78 135 ASN C CA 1
ATOM 3992 C C . ASN C 1 116 ? -3.499 8.406 30.248 1.00 57.88 135 ASN C C 1
ATOM 3993 O O . ASN C 1 116 ? -4.005 9.431 30.738 1.00 57.68 135 ASN C O 1
ATOM 3998 N N . ILE C 1 117 ? -2.362 8.397 29.542 1.00 58.27 136 ILE C N 1
ATOM 3999 C CA . ILE C 1 117 ? -1.485 9.553 29.390 1.00 64.18 136 ILE C CA 1
ATOM 4000 C C . ILE C 1 117 ? -1.059 9.668 27.932 1.00 65.80 136 ILE C C 1
ATOM 4001 O O . ILE C 1 117 ? -1.258 8.757 27.134 1.00 63.04 136 ILE C O 1
ATOM 4006 N N . TYR C 1 118 ? -0.511 10.828 27.579 1.00 72.43 137 TYR C N 1
ATOM 4007 C CA . TYR C 1 118 ? 0.135 10.999 26.280 1.00 82.32 137 TYR C CA 1
ATOM 4008 C C . TYR C 1 118 ? 1.312 11.950 26.453 1.00 81.25 137 TYR C C 1
ATOM 4009 O O . TYR C 1 118 ? 1.248 12.907 27.227 1.00 77.23 137 TYR C O 1
ATOM 4018 N N . HIS C 1 119 ? 2.388 11.661 25.726 1.00 97.98 138 HIS C N 1
ATOM 4019 C CA . HIS C 1 119 ? 3.631 12.405 25.877 1.00 107.43 138 HIS C CA 1
ATOM 4020 C C . HIS C 1 119 ? 3.489 13.798 25.283 1.00 107.05 138 HIS C C 1
ATOM 4021 O O . HIS C 1 119 ? 3.032 13.961 24.147 1.00 108.69 138 HIS C O 1
ATOM 4028 N N . LYS C 1 120 ? 3.877 14.810 26.060 1.00 100.75 139 LYS C N 1
ATOM 4029 C CA . LYS C 1 120 ? 3.719 16.187 25.615 1.00 105.48 139 LYS C CA 1
ATOM 4030 C C . LYS C 1 120 ? 4.589 16.489 24.403 1.00 107.75 139 LYS C C 1
ATOM 4031 O O . LYS C 1 120 ? 4.272 17.407 23.640 1.00 106.97 139 LYS C O 1
ATOM 4033 N N . VAL C 1 121 ? 5.679 15.743 24.218 1.00 117.88 140 VAL C N 1
ATOM 4034 C CA . VAL C 1 121 ? 6.606 15.970 23.115 1.00 123.70 140 VAL C CA 1
ATOM 4035 C C . VAL C 1 121 ? 6.276 15.068 21.931 1.00 114.45 140 VAL C C 1
ATOM 4036 O O . VAL C 1 121 ? 6.069 15.555 20.814 1.00 117.68 140 VAL C O 1
ATOM 4040 N N . THR C 1 122 ? 6.228 13.752 22.159 1.00 120.00 141 THR C N 1
ATOM 4041 C CA . THR C 1 122 ? 6.005 12.796 21.078 1.00 109.84 141 THR C CA 1
ATOM 4042 C C . THR C 1 122 ? 4.535 12.581 20.731 1.00 106.80 141 THR C C 1
ATOM 4043 O O . THR C 1 122 ? 4.251 11.937 19.714 1.00 106.85 141 THR C O 1
ATOM 4047 N N . GLU C 1 123 ? 3.605 13.094 21.532 1.00 112.37 142 GLU C N 1
ATOM 4048 C CA . GLU C 1 123 ? 2.170 13.022 21.252 1.00 108.44 142 GLU C CA 1
ATOM 4049 C C . GLU C 1 123 ? 1.661 11.589 21.131 1.00 106.84 142 GLU C C 1
ATOM 4050 O O . GLU C 1 123 ? 0.565 11.360 20.610 1.00 99.98 142 GLU C O 1
ATOM 4056 N N . ARG C 1 124 ? 2.425 10.619 21.622 1.00 110.84 143 ARG C N 1
ATOM 4057 C CA . ARG C 1 124 ? 2.025 9.218 21.608 1.00 106.84 143 ARG C CA 1
ATOM 4058 C C . ARG C 1 124 ? 1.199 8.889 22.848 1.00 87.17 143 ARG C C 1
ATOM 4059 O O . ARG C 1 124 ? 1.593 9.221 23.969 1.00 85.71 143 ARG C O 1
ATOM 4061 N N . HIS C 1 125 ? 0.054 8.240 22.646 1.00 74.86 144 HIS C N 1
ATOM 4062 C CA . HIS C 1 125 ? -0.812 7.882 23.761 1.00 66.51 144 HIS C CA 1
ATOM 4063 C C . HIS C 1 125 ? -0.294 6.592 24.389 1.00 66.59 144 HIS C C 1
ATOM 4064 O O . HIS C 1 125 ? 0.172 5.686 23.691 1.00 66.62 144 HIS C O 1
ATOM 4071 N N . SER C 1 126 ? -0.383 6.505 25.713 1.00 62.24 145 SER C N 1
ATOM 4072 C CA . SER C 1 126 ? 0.141 5.379 26.467 1.00 61.90 145 SER C CA 1
ATOM 4073 C C . SER C 1 126 ? -0.763 5.098 27.659 1.00 60.18 145 SER C C 1
ATOM 4074 O O . SER C 1 126 ? -1.503 5.971 28.133 1.00 54.95 145 SER C O 1
ATOM 4077 N N . GLU C 1 127 ? -0.716 3.845 28.117 1.00 54.55 146 GLU C N 1
ATOM 4078 C CA . GLU C 1 127 ? -1.471 3.402 29.279 1.00 57.78 146 GLU C CA 1
ATOM 4079 C C . GLU C 1 127 ? -0.548 2.719 30.278 1.00 53.95 146 GLU C C 1
ATOM 4080 O O . GLU C 1 127 ? 0.242 1.847 29.903 1.00 52.47 146 GLU C O 1
ATOM 4086 N N . ILE C 1 128 ? -0.650 3.113 31.545 1.00 49.05 147 ILE C N 1
ATOM 4087 C CA . ILE C 1 128 ? 0.121 2.511 32.630 1.00 46.51 147 ILE C CA 1
ATOM 4088 C C . ILE C 1 128 ? -0.875 1.906 33.604 1.00 49.76 147 ILE C C 1
ATOM 4089 O O . ILE C 1 128 ? -1.759 2.607 34.106 1.00 54.92 147 ILE C O 1
ATOM 4094 N N . THR C 1 129 ? -0.730 0.616 33.883 1.00 48.73 148 THR C N 1
ATOM 4095 C CA . THR C 1 129 ? -1.583 -0.078 34.840 1.00 48.50 148 THR C CA 1
ATOM 4096 C C . THR C 1 129 ? -0.785 -0.361 36.108 1.00 49.80 148 THR C C 1
ATOM 4097 O O . THR C 1 129 ? 0.313 -0.933 36.046 1.00 39.80 148 THR C O 1
ATOM 4101 N N . LEU C 1 130 ? -1.329 0.056 37.246 1.00 45.34 149 LEU C N 1
ATOM 4102 C CA . LEU C 1 130 ? -0.672 -0.048 38.540 1.00 50.64 149 LEU C CA 1
ATOM 4103 C C . LEU C 1 130 ? -1.400 -1.112 39.350 1.00 46.20 149 LEU C C 1
ATOM 4104 O O . LEU C 1 130 ? -2.632 -1.079 39.443 1.00 51.93 149 LEU C O 1
ATOM 4109 N N . ASN C 1 131 ? -0.655 -2.054 39.922 1.00 41.39 150 ASN C N 1
ATOM 4110 C CA . ASN C 1 131 ? -1.202 -3.019 40.869 1.00 45.97 150 ASN C CA 1
ATOM 4111 C C . ASN C 1 131 ? -0.826 -2.524 42.269 1.00 43.90 150 ASN C C 1
ATOM 4112 O O . ASN C 1 131 ? 0.358 -2.519 42.634 1.00 45.29 150 ASN C O 1
ATOM 4117 N N . LYS C 1 132 ? -1.826 -2.091 43.041 1.00 44.24 151 LYS C N 1
ATOM 4118 C CA . LYS C 1 132 ? -1.564 -1.584 44.383 1.00 44.15 151 LYS C CA 1
ATOM 4119 C C . LYS C 1 132 ? -1.309 -2.717 45.370 1.00 46.83 151 LYS C C 1
ATOM 4120 O O . LYS C 1 132 ? -0.639 -2.515 46.390 1.00 43.08 151 LYS C O 1
ATOM 4126 N N . ALA C 1 133 ? -1.838 -3.908 45.090 1.00 48.35 152 ALA C N 1
ATOM 4127 C CA . ALA C 1 133 ? -1.609 -5.045 45.973 1.00 43.12 152 ALA C CA 1
ATOM 4128 C C . ALA C 1 133 ? -0.124 -5.371 46.043 1.00 46.58 152 ALA C C 1
ATOM 4129 O O . ALA C 1 133 ? 0.411 -5.656 47.121 1.00 51.06 152 ALA C O 1
ATOM 4131 N N . ASN C 1 134 ? 0.557 -5.341 44.899 1.00 45.46 153 ASN C N 1
ATOM 4132 C CA . ASN C 1 134 ? 1.989 -5.585 44.838 1.00 52.78 153 ASN C CA 1
ATOM 4133 C C . ASN C 1 134 ? 2.791 -4.297 44.728 1.00 45.51 153 ASN C C 1
ATOM 4134 O O . ASN C 1 134 ? 4.024 -4.349 44.683 1.00 44.35 153 ASN C O 1
ATOM 4139 N N . LYS C 1 135 ? 2.117 -3.149 44.692 1.00 47.55 154 LYS C N 1
ATOM 4140 C CA . LYS C 1 135 ? 2.761 -1.840 44.627 1.00 44.03 154 LYS C CA 1
ATOM 4141 C C . LYS C 1 135 ? 3.770 -1.799 43.485 1.00 43.39 154 LYS C C 1
ATOM 4142 O O . LYS C 1 135 ? 4.928 -1.410 43.657 1.00 42.84 154 LYS C O 1
ATOM 4148 N N . GLN C 1 136 ? 3.328 -2.221 42.303 1.00 45.93 155 GLN C N 1
ATOM 4149 C CA . GLN C 1 136 ? 4.223 -2.202 41.154 1.00 41.47 155 GLN C CA 1
ATOM 4150 C C . GLN C 1 136 ? 3.448 -1.903 39.880 1.00 43.37 155 GLN C C 1
ATOM 4151 O O . GLN C 1 136 ? 2.244 -2.157 39.783 1.00 44.38 155 GLN C O 1
ATOM 4157 N N . ILE C 1 137 ? 4.162 -1.368 38.891 1.00 45.76 156 ILE C N 1
ATOM 4158 C CA . ILE C 1 137 ? 3.603 -1.253 37.549 1.00 41.11 156 ILE C CA 1
ATOM 4159 C C . ILE C 1 137 ? 3.501 -2.649 36.953 1.00 43.69 156 ILE C C 1
ATOM 4160 O O . ILE C 1 137 ? 4.483 -3.404 36.928 1.00 41.74 156 ILE C O 1
ATOM 4165 N N . GLU C 1 138 ? 2.313 -3.008 36.471 1.00 41.60 157 GLU C N 1
ATOM 4166 C CA . GLU C 1 138 ? 2.102 -4.336 35.911 1.00 43.33 157 GLU C CA 1
ATOM 4167 C C . GLU C 1 138 ? 1.993 -4.357 34.395 1.00 42.54 157 GLU C C 1
ATOM 4168 O O . GLU C 1 138 ? 2.403 -5.346 33.782 1.00 41.42 157 GLU C O 1
ATOM 4174 N N . LEU C 1 139 ? 1.508 -3.281 33.772 1.00 40.42 158 LEU C N 1
ATOM 4175 C CA . LEU C 1 139 ? 1.303 -3.267 32.332 1.00 39.58 158 LEU C CA 1
ATOM 4176 C C . LEU C 1 139 ? 1.611 -1.892 31.754 1.00 39.87 158 LEU C C 1
ATOM 4177 O O . LEU C 1 139 ? 1.290 -0.865 32.359 1.00 35.06 158 LEU C O 1
ATOM 4182 N N . LEU C 1 140 ? 2.227 -1.885 30.576 1.00 42.42 159 LEU C N 1
ATOM 4183 C CA . LEU C 1 140 ? 2.526 -0.680 29.813 1.00 48.95 159 LEU C CA 1
ATOM 4184 C C . LEU C 1 140 ? 2.026 -0.892 28.390 1.00 48.59 159 LEU C C 1
ATOM 4185 O O . LEU C 1 140 ? 2.356 -1.903 27.763 1.00 42.82 159 LEU C O 1
ATOM 4190 N N . LYS C 1 141 ? 1.229 0.042 27.878 1.00 55.33 160 LYS C N 1
ATOM 4191 C CA . LYS C 1 141 ? 0.674 -0.081 26.533 1.00 56.72 160 LYS C CA 1
ATOM 4192 C C . LYS C 1 141 ? 0.980 1.165 25.721 1.00 57.94 160 LYS C C 1
ATOM 4193 O O . LYS C 1 141 ? 0.715 2.286 26.167 1.00 54.55 160 LYS C O 1
ATOM 4199 N N . ILE C 1 142 ? 1.535 0.958 24.526 1.00 64.87 161 ILE C N 1
ATOM 4200 C CA . ILE C 1 142 ? 1.917 2.031 23.615 1.00 69.06 161 ILE C CA 1
ATOM 4201 C C . ILE C 1 142 ? 1.148 1.877 22.310 1.00 68.41 161 ILE C C 1
ATOM 4202 O O . ILE C 1 142 ? 1.135 0.796 21.710 1.00 65.21 161 ILE C O 1
ATOM 4207 N N . PHE C 1 143 ? 0.502 2.961 21.880 1.00 80.22 162 PHE C N 1
ATOM 4208 C CA . PHE C 1 143 ? -0.267 2.989 20.641 1.00 88.65 162 PHE C CA 1
ATOM 4209 C C . PHE C 1 143 ? 0.600 3.716 19.613 1.00 99.13 162 PHE C C 1
ATOM 4210 O O . PHE C 1 143 ? 0.722 4.944 19.655 1.00 94.21 162 PHE C O 1
ATOM 4218 N N . GLU C 1 144 ? 1.207 2.969 18.689 1.00 85.89 163 GLU C N 1
ATOM 4219 C CA . GLU C 1 144 ? 1.999 3.554 17.616 1.00 102.24 163 GLU C CA 1
ATOM 4220 C C . GLU C 1 144 ? 1.276 3.363 16.290 1.00 107.81 163 GLU C C 1
ATOM 4221 O O . GLU C 1 144 ? 1.126 2.233 15.828 1.00 116.72 163 GLU C O 1
ATOM 4227 N N . ASP C 1 145 ? 0.900 4.474 15.654 1.00 127.17 164 ASP C N 1
ATOM 4228 C CA . ASP C 1 145 ? 0.146 4.468 14.402 1.00 129.12 164 ASP C CA 1
ATOM 4229 C C . ASP C 1 145 ? -0.909 3.363 14.324 1.00 126.28 164 ASP C C 1
ATOM 4230 O O . ASP C 1 145 ? -2.062 3.594 14.713 1.00 126.44 164 ASP C O 1
ATOM 4235 N N . THR C 1 146 ? -0.554 2.187 13.782 1.00 126.30 165 THR C N 1
ATOM 4236 C CA . THR C 1 146 ? -1.515 1.105 13.572 1.00 125.92 165 THR C CA 1
ATOM 4237 C C . THR C 1 146 ? -1.170 -0.167 14.355 1.00 106.99 165 THR C C 1
ATOM 4238 O O . THR C 1 146 ? -1.664 -1.251 14.029 1.00 109.95 165 THR C O 1
ATOM 4242 N N . ASN C 1 147 ? -0.344 -0.061 15.385 1.00 97.67 166 ASN C N 1
ATOM 4243 C CA . ASN C 1 147 ? 0.145 -1.186 16.166 1.00 88.57 166 ASN C CA 1
ATOM 4244 C C . ASN C 1 147 ? 0.041 -0.842 17.643 1.00 78.76 166 ASN C C 1
ATOM 4245 O O . ASN C 1 147 ? 0.266 0.302 18.046 1.00 78.94 166 ASN C O 1
ATOM 4250 N N . VAL C 1 148 ? -0.335 -1.830 18.444 1.00 70.02 167 VAL C N 1
ATOM 4251 C CA . VAL C 1 148 ? -0.413 -1.684 19.893 1.00 71.44 167 VAL C CA 1
ATOM 4252 C C . VAL C 1 148 ? 0.629 -2.612 20.502 1.00 65.92 167 VAL C C 1
ATOM 4253 O O . VAL C 1 148 ? 0.604 -3.826 20.263 1.00 60.71 167 VAL C O 1
ATOM 4257 N N . VAL C 1 149 ? 1.542 -2.042 21.285 1.00 61.07 168 VAL C N 1
ATOM 4258 C CA . VAL C 1 149 ? 2.599 -2.784 21.960 1.00 56.33 168 VAL C CA 1
ATOM 4259 C C . VAL C 1 149 ? 2.243 -2.883 23.436 1.00 53.87 168 VAL C C 1
ATOM 4260 O O . VAL C 1 149 ? 2.010 -1.863 24.097 1.00 53.33 168 VAL C O 1
ATOM 4264 N N . THR C 1 150 ? 2.197 -4.110 23.950 1.00 49.91 169 THR C N 1
ATOM 4265 C CA . THR C 1 150 ? 1.894 -4.370 25.350 1.00 49.87 169 THR C CA 1
ATOM 4266 C C . THR C 1 150 ? 3.112 -4.992 26.019 1.00 47.88 169 THR C C 1
ATOM 4267 O O . THR C 1 150 ? 3.629 -6.009 25.548 1.00 49.50 169 THR C O 1
ATOM 4271 N N . ILE C 1 151 ? 3.566 -4.376 27.109 1.00 45.14 170 ILE C N 1
ATOM 4272 C CA . ILE C 1 151 ? 4.676 -4.860 27.925 1.00 43.64 170 ILE C CA 1
ATOM 4273 C C . ILE C 1 151 ? 4.146 -5.165 29.317 1.00 47.90 170 ILE C C 1
ATOM 4274 O O . ILE C 1 151 ? 3.681 -4.263 30.020 1.00 48.19 170 ILE C O 1
ATOM 4279 N N . LYS C 1 152 ? 4.216 -6.426 29.724 1.00 47.87 171 LYS C N 1
ATOM 4280 C CA . LYS C 1 152 ? 3.797 -6.833 31.058 1.00 43.81 171 LYS C CA 1
ATOM 4281 C C . LYS C 1 152 ? 5.013 -7.113 31.929 1.00 46.01 171 LYS C C 1
ATOM 4282 O O . LYS C 1 152 ? 5.903 -7.875 31.531 1.00 38.20 171 LYS C O 1
ATOM 4288 N N . PHE C 1 153 ? 5.045 -6.498 33.113 1.00 45.86 172 PHE C N 1
ATOM 4289 C CA . PHE C 1 153 ? 6.138 -6.688 34.068 1.00 42.53 172 PHE C CA 1
ATOM 4290 C C . PHE C 1 153 ? 5.765 -7.847 34.989 1.00 39.96 172 PHE C C 1
ATOM 4291 O O . PHE C 1 153 ? 4.972 -7.688 35.919 1.00 50.85 172 PHE C O 1
ATOM 4299 N N . ASP C 1 154 ? 6.329 -9.023 34.715 1.00 41.47 173 ASP C N 1
ATOM 4300 C CA . ASP C 1 154 ? 5.952 -10.230 35.436 1.00 50.91 173 ASP C CA 1
ATOM 4301 C C . ASP C 1 154 ? 6.579 -10.307 36.823 1.00 54.83 173 ASP C C 1
ATOM 4302 O O . ASP C 1 154 ? 6.000 -10.928 37.723 1.00 55.87 173 ASP C O 1
ATOM 4307 N N . ASN C 1 155 ? 7.755 -9.714 37.015 1.00 53.79 174 ASN C N 1
ATOM 4308 C CA . ASN C 1 155 ? 8.434 -9.797 38.303 1.00 64.54 174 ASN C CA 1
ATOM 4309 C C . ASN C 1 155 ? 9.500 -8.717 38.383 1.00 51.79 174 ASN C C 1
ATOM 4310 O O . ASN C 1 155 ? 10.280 -8.546 37.436 1.00 54.47 174 ASN C O 1
ATOM 4315 N N . ILE C 1 156 ? 9.528 -8.008 39.514 1.00 44.04 175 ILE C N 1
ATOM 4316 C CA . ILE C 1 156 ? 10.460 -6.917 39.783 1.00 47.42 175 ILE C CA 1
ATOM 4317 C C . ILE C 1 156 ? 11.263 -7.290 41.022 1.00 45.86 175 ILE C C 1
ATOM 4318 O O . ILE C 1 156 ? 10.687 -7.575 42.077 1.00 47.06 175 ILE C O 1
ATOM 4323 N N . VAL C 1 157 ? 12.590 -7.264 40.902 1.00 44.21 176 VAL C N 1
ATOM 4324 C CA . VAL C 1 157 ? 13.474 -7.659 41.990 1.00 44.17 176 VAL C CA 1
ATOM 4325 C C . VAL C 1 157 ? 14.518 -6.580 42.211 1.00 39.41 176 VAL C C 1
ATOM 4326 O O . VAL C 1 157 ? 15.028 -5.995 41.250 1.00 43.13 176 VAL C O 1
ATOM 4330 N N . LYS C 1 158 ? 14.850 -6.327 43.478 1.00 41.30 177 LYS C N 1
ATOM 4331 C CA . LYS C 1 158 ? 15.873 -5.344 43.808 1.00 41.69 177 LYS C CA 1
ATOM 4332 C C . LYS C 1 158 ? 17.257 -5.951 43.627 1.00 36.60 177 LYS C C 1
ATOM 4333 O O . LYS C 1 158 ? 17.515 -7.077 44.064 1.00 36.59 177 LYS C O 1
ATOM 4339 N N . VAL C 1 159 ? 18.147 -5.198 42.988 1.00 34.28 178 VAL C N 1
ATOM 4340 C CA . VAL C 1 159 ? 19.500 -5.647 42.691 1.00 39.19 178 VAL C CA 1
ATOM 4341 C C . VAL C 1 159 ? 20.489 -4.786 43.469 1.00 36.65 178 VAL C C 1
ATOM 4342 O O . VAL C 1 159 ? 20.384 -3.553 43.474 1.00 36.33 178 VAL C O 1
ATOM 4346 N N . GLN C 1 160 ? 21.440 -5.438 44.129 1.00 28.63 179 GLN C N 1
ATOM 4347 C CA . GLN C 1 160 ? 22.501 -4.758 44.862 1.00 40.21 179 GLN C CA 1
ATOM 4348 C C . GLN C 1 160 ? 23.792 -4.637 44.063 1.00 36.67 179 GLN C C 1
ATOM 4349 O O . GLN C 1 160 ? 24.633 -3.803 44.404 1.00 35.09 179 GLN C O 1
ATOM 4355 N N . LYS C 1 161 ? 23.971 -5.429 43.011 1.00 33.04 180 LYS C N 1
ATOM 4356 C CA . LYS C 1 161 ? 25.186 -5.380 42.207 1.00 35.22 180 LYS C CA 1
ATOM 4357 C C . LYS C 1 161 ? 24.906 -5.775 40.770 1.00 28.49 180 LYS C C 1
ATOM 4358 O O . LYS C 1 161 ? 24.314 -6.829 40.526 1.00 31.56 180 LYS C O 1
ATOM 4364 N N . PHE C 1 162 ? 25.357 -4.944 39.831 1.00 31.60 181 PHE C N 1
ATOM 4365 C CA . PHE C 1 162 ? 25.296 -5.243 38.408 1.00 34.59 181 PHE C CA 1
ATOM 4366 C C . PHE C 1 162 ? 26.717 -5.428 37.889 1.00 33.13 181 PHE C C 1
ATOM 4367 O O . PHE C 1 162 ? 27.613 -4.656 38.246 1.00 28.22 181 PHE C O 1
ATOM 4375 N N . ASP C 1 163 ? 26.929 -6.428 37.033 1.00 28.68 182 ASP C N 1
ATOM 4376 C CA . ASP C 1 163 ? 28.177 -6.477 36.281 1.00 35.23 182 ASP C CA 1
ATOM 4377 C C . ASP C 1 163 ? 28.247 -5.260 35.365 1.00 35.12 182 ASP C C 1
ATOM 4378 O O . ASP C 1 163 ? 27.304 -4.971 34.624 1.00 35.65 182 ASP C O 1
ATOM 4383 N N . GLU C 1 164 ? 29.364 -4.538 35.420 1.00 34.08 183 GLU C N 1
ATOM 4384 C CA . GLU C 1 164 ? 29.444 -3.273 34.699 1.00 43.20 183 GLU C CA 1
ATOM 4385 C C . GLU C 1 164 ? 29.278 -3.483 33.194 1.00 39.28 183 GLU C C 1
ATOM 4386 O O . GLU C 1 164 ? 28.658 -2.665 32.503 1.00 38.73 183 GLU C O 1
ATOM 4392 N N . ASP C 1 165 ? 29.804 -4.594 32.668 1.00 36.99 184 ASP C N 1
ATOM 4393 C CA . ASP C 1 165 ? 29.733 -4.835 31.228 1.00 43.85 184 ASP C CA 1
ATOM 4394 C C . ASP C 1 165 ? 28.301 -5.012 30.735 1.00 43.63 184 ASP C C 1
ATOM 4395 O O . ASP C 1 165 ? 28.076 -5.015 29.519 1.00 41.81 184 ASP C O 1
ATOM 4400 N N . LEU C 1 166 ? 27.340 -5.185 31.642 1.00 40.02 185 LEU C N 1
ATOM 4401 C CA . LEU C 1 166 ? 25.940 -5.208 31.248 1.00 39.29 185 LEU C CA 1
ATOM 4402 C C . LEU C 1 166 ? 25.494 -3.895 30.623 1.00 42.45 185 LEU C C 1
ATOM 4403 O O . LEU C 1 166 ? 24.517 -3.888 29.862 1.00 38.04 185 LEU C O 1
ATOM 4408 N N . PHE C 1 167 ? 26.166 -2.789 30.937 1.00 44.09 186 PHE C N 1
ATOM 4409 C CA . PHE C 1 167 ? 25.767 -1.477 30.449 1.00 45.66 186 PHE C CA 1
ATOM 4410 C C . PHE C 1 167 ? 26.754 -0.875 29.453 1.00 44.76 186 PHE C C 1
ATOM 4411 O O . PHE C 1 167 ? 26.851 0.349 29.339 1.00 48.43 186 PHE C O 1
ATOM 4419 N N . LYS C 1 168 ? 27.490 -1.706 28.725 1.00 49.87 187 LYS C N 1
ATOM 4420 C CA . LYS C 1 168 ? 28.368 -1.233 27.666 1.00 52.32 187 LYS C CA 1
ATOM 4421 C C . LYS C 1 168 ? 27.916 -1.805 26.331 1.00 45.72 187 LYS C C 1
ATOM 4422 O O . LYS C 1 168 ? 27.542 -2.976 26.245 1.00 48.20 187 LYS C O 1
ATOM 4428 N N . LEU C 1 169 ? 27.934 -0.979 25.290 1.00 53.28 188 LEU C N 1
ATOM 4429 C CA . LEU C 1 169 ? 27.673 -1.458 23.927 1.00 52.96 188 LEU C CA 1
ATOM 4430 C C . LEU C 1 169 ? 28.654 -0.757 22.987 1.00 50.36 188 LEU C C 1
ATOM 4431 O O . LEU C 1 169 ? 28.372 0.321 22.454 1.00 50.41 188 LEU C O 1
ATOM 4436 N N . LYS C 1 170 ? 29.823 -1.373 22.817 1.00 54.32 189 LYS C N 1
ATOM 4437 C CA . LYS C 1 170 ? 30.904 -0.825 22.008 1.00 60.41 189 LYS C CA 1
ATOM 4438 C C . LYS C 1 170 ? 30.698 -1.135 20.529 1.00 59.52 189 LYS C C 1
ATOM 4439 O O . LYS C 1 170 ? 30.071 -2.134 20.164 1.00 58.71 189 LYS C O 1
ATOM 4445 N N . ASN C 1 171 ? 31.230 -0.256 19.674 1.00 58.13 190 ASN C N 1
ATOM 4446 C CA . ASN C 1 171 ? 31.086 -0.392 18.228 1.00 61.85 190 ASN C CA 1
ATOM 4447 C C . ASN C 1 171 ? 31.421 -1.812 17.790 1.00 59.89 190 ASN C C 1
ATOM 4448 O O . ASN C 1 171 ? 32.584 -2.227 17.867 1.00 59.32 190 ASN C O 1
ATOM 4453 N N . PRO C 1 172 ? 30.436 -2.587 17.326 1.00 59.24 191 PRO C N 1
ATOM 4454 C CA . PRO C 1 172 ? 30.732 -3.967 16.899 1.00 60.65 191 PRO C CA 1
ATOM 4455 C C . PRO C 1 172 ? 31.679 -4.054 15.716 1.00 63.34 191 PRO C C 1
ATOM 4456 O O . PRO C 1 172 ? 32.323 -5.096 15.536 1.00 63.02 191 PRO C O 1
ATOM 4460 N N . GLU C 1 173 ? 31.783 -3.003 14.900 1.00 57.99 192 GLU C N 1
ATOM 4461 C CA . GLU C 1 173 ? 32.704 -3.027 13.770 1.00 62.28 192 GLU C CA 1
ATOM 4462 C C . GLU C 1 173 ? 34.150 -3.156 14.221 1.00 65.23 192 GLU C C 1
ATOM 4463 O O . GLU C 1 173 ? 34.991 -3.633 13.450 1.00 77.33 192 GLU C O 1
ATOM 4469 N N . ILE C 1 174 ? 34.451 -2.739 15.447 1.00 63.75 193 ILE C N 1
ATOM 4470 C CA . ILE C 1 174 ? 35.801 -2.756 15.995 1.00 60.99 193 ILE C CA 1
ATOM 4471 C C . ILE C 1 174 ? 35.949 -3.832 17.062 1.00 63.32 193 ILE C C 1
ATOM 4472 O O . ILE C 1 174 ? 36.871 -4.648 17.010 1.00 71.98 193 ILE C O 1
ATOM 4477 N N . TYR C 1 175 ? 35.047 -3.845 18.043 1.00 66.81 194 TYR C N 1
ATOM 4478 C CA . TYR C 1 175 ? 35.146 -4.747 19.175 1.00 61.73 194 TYR C CA 1
ATOM 4479 C C . TYR C 1 175 ? 34.330 -6.020 18.997 1.00 61.75 194 TYR C C 1
ATOM 4480 O O . TYR C 1 175 ? 34.354 -6.883 19.880 1.00 65.32 194 TYR C O 1
ATOM 4489 N N . GLY C 1 176 ? 33.613 -6.166 17.889 1.00 59.53 195 GLY C N 1
ATOM 4490 C CA . GLY C 1 176 ? 32.849 -7.368 17.641 1.00 63.50 195 GLY C CA 1
ATOM 4491 C C . GLY C 1 176 ? 31.459 -7.310 18.250 1.00 58.56 195 GLY C C 1
ATOM 4492 O O . GLY C 1 176 ? 31.089 -6.382 18.970 1.00 54.73 195 GLY C O 1
ATOM 4493 N N . VAL C 1 177 ? 30.676 -8.342 17.950 1.00 57.62 196 VAL C N 1
ATOM 4494 C CA . VAL C 1 177 ? 29.285 -8.374 18.419 1.00 62.61 196 VAL C CA 1
ATOM 4495 C C . VAL C 1 177 ? 29.252 -8.307 19.937 1.00 59.45 196 VAL C C 1
ATOM 4496 O O . VAL C 1 177 ? 30.082 -8.952 20.609 1.00 53.72 196 VAL C O 1
ATOM 4500 N N . PRO C 1 178 ? 28.332 -7.541 20.527 1.00 58.92 197 PRO C N 1
ATOM 4501 C CA . PRO C 1 178 ? 28.216 -7.529 21.989 1.00 61.73 197 PRO C CA 1
ATOM 4502 C C . PRO C 1 178 ? 27.759 -8.876 22.509 1.00 59.09 197 PRO C C 1
ATOM 4503 O O . PRO C 1 178 ? 27.098 -9.644 21.806 1.00 50.48 197 PRO C O 1
ATOM 4507 N N . GLU C 1 179 ? 28.102 -9.155 23.762 1.00 63.61 198 GLU C N 1
ATOM 4508 C CA . GLU C 1 179 ? 27.692 -10.417 24.354 1.00 61.89 198 GLU C CA 1
ATOM 4509 C C . GLU C 1 179 ? 26.175 -10.536 24.298 1.00 58.23 198 GLU C C 1
ATOM 4510 O O . GLU C 1 179 ? 25.450 -9.648 24.755 1.00 64.46 198 GLU C O 1
ATOM 4516 N N . ARG C 1 180 ? 25.697 -11.647 23.743 1.00 55.25 199 ARG C N 1
ATOM 4517 C CA . ARG C 1 180 ? 24.275 -11.954 23.720 1.00 52.13 199 ARG C CA 1
ATOM 4518 C C . ARG C 1 180 ? 23.988 -12.847 24.921 1.00 52.88 199 ARG C C 1
ATOM 4519 O O . ARG C 1 180 ? 24.636 -13.882 25.098 1.00 53.26 199 ARG C O 1
ATOM 4527 N N . LEU C 1 181 ? 23.013 -12.460 25.732 1.00 55.01 200 LEU C N 1
ATOM 4528 C CA . LEU C 1 181 ? 22.756 -13.117 27.005 1.00 48.10 200 LEU C CA 1
ATOM 4529 C C . LEU C 1 181 ? 21.401 -13.802 27.000 1.00 43.52 200 LEU C C 1
ATOM 4530 O O . LEU C 1 181 ? 20.387 -13.189 26.650 1.00 45.40 200 LEU C O 1
ATOM 4535 N N . THR C 1 182 ? 21.393 -15.072 27.393 1.00 46.54 201 THR C N 1
ATOM 4536 C CA . THR C 1 182 ? 20.155 -15.777 27.657 1.00 39.57 201 THR C CA 1
ATOM 4537 C C . THR C 1 182 ? 19.647 -15.402 29.047 1.00 42.60 201 THR C C 1
ATOM 4538 O O . THR C 1 182 ? 20.313 -14.705 29.816 1.00 45.55 201 THR C O 1
ATOM 4542 N N . LYS C 1 183 ? 18.448 -15.878 29.374 1.00 41.37 202 LYS C N 1
ATOM 4543 C CA . LYS C 1 183 ? 17.872 -15.596 30.687 1.00 41.20 202 LYS C CA 1
ATOM 4544 C C . LYS C 1 183 ? 18.789 -16.088 31.804 1.00 41.69 202 LYS C C 1
ATOM 4545 O O . LYS C 1 183 ? 19.099 -15.346 32.750 1.00 39.30 202 LYS C O 1
ATOM 4551 N N . SER C 1 184 ? 19.256 -17.334 31.700 1.00 45.35 203 SER C N 1
ATOM 4552 C CA . SER C 1 184 ? 20.106 -17.888 32.748 1.00 47.64 203 SER C CA 1
ATOM 4553 C C . SER C 1 184 ? 21.442 -17.141 32.804 1.00 43.44 203 SER C C 1
ATOM 4554 O O . SER C 1 184 ? 21.948 -16.808 33.889 1.00 42.11 203 SER C O 1
ATOM 4557 N N . GLU C 1 185 ? 22.029 -16.860 31.634 1.00 41.89 204 GLU C N 1
ATOM 4558 C CA . GLU C 1 185 ? 23.335 -16.209 31.604 1.00 43.53 204 GLU C CA 1
ATOM 4559 C C . GLU C 1 185 ? 23.273 -14.823 32.224 1.00 40.14 204 GLU C C 1
ATOM 4560 O O . GLU C 1 185 ? 24.158 -14.445 33.001 1.00 37.15 204 GLU C O 1
ATOM 4566 N N . ILE C 1 186 ? 22.235 -14.049 31.892 1.00 40.35 205 ILE C N 1
ATOM 4567 C CA . ILE C 1 186 ? 22.134 -12.701 32.441 1.00 38.32 205 ILE C CA 1
ATOM 4568 C C . ILE C 1 186 ? 21.866 -12.770 33.937 1.00 37.16 205 ILE C C 1
ATOM 4569 O O . ILE C 1 186 ? 22.361 -11.936 34.708 1.00 35.79 205 ILE C O 1
ATOM 4574 N N . GLU C 1 187 ? 21.060 -13.747 34.375 1.00 39.45 206 GLU C N 1
ATOM 4575 C CA . GLU C 1 187 ? 20.845 -13.888 35.813 1.00 40.20 206 GLU C CA 1
ATOM 4576 C C . GLU C 1 187 ? 22.147 -14.193 36.537 1.00 38.40 206 GLU C C 1
ATOM 4577 O O . GLU C 1 187 ? 22.281 -13.887 37.729 1.00 34.67 206 GLU C O 1
ATOM 4583 N N . LYS C 1 188 ? 23.112 -14.795 35.839 1.00 38.90 207 LYS C N 1
ATOM 4584 C CA . LYS C 1 188 ? 24.411 -15.012 36.468 1.00 40.10 207 LYS C CA 1
ATOM 4585 C C . LYS C 1 188 ? 25.219 -13.726 36.645 1.00 39.44 207 LYS C C 1
ATOM 4586 O O . LYS C 1 188 ? 26.248 -13.753 37.334 1.00 46.07 207 LYS C O 1
ATOM 4592 N N . LYS C 1 189 ? 24.794 -12.609 36.047 1.00 38.31 208 LYS C N 1
ATOM 4593 C CA . LYS C 1 189 ? 25.601 -11.394 36.014 1.00 36.50 208 LYS C CA 1
ATOM 4594 C C . LYS C 1 189 ? 25.066 -10.287 36.919 1.00 28.48 208 LYS C C 1
ATOM 4595 O O . LYS C 1 189 ? 25.441 -9.1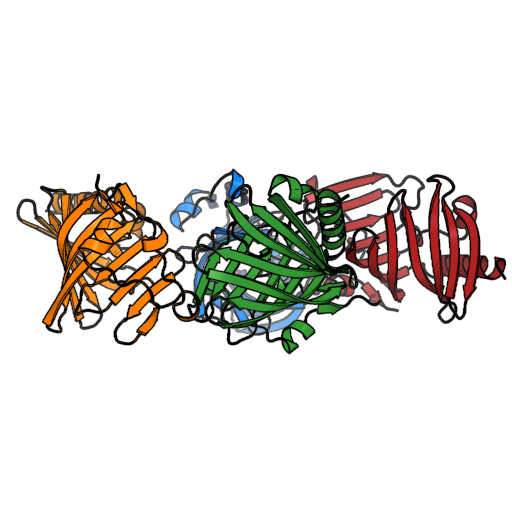21 36.747 1.00 30.28 208 LYS C O 1
ATOM 4601 N N . TYR C 1 190 ? 24.210 -10.616 37.882 1.00 31.46 209 TYR C N 1
ATOM 4602 C CA . TYR C 1 190 ? 23.834 -9.625 38.880 1.00 31.19 209 TYR C CA 1
ATOM 4603 C C . TYR C 1 190 ? 23.360 -10.331 40.140 1.00 30.02 209 TYR C C 1
ATOM 4604 O O . TYR C 1 190 ? 22.902 -11.476 40.094 1.00 32.26 209 TYR C O 1
ATOM 4613 N N . VAL C 1 191 ? 23.480 -9.632 41.266 1.00 30.96 210 VAL C N 1
ATOM 4614 C CA . VAL C 1 191 ? 23.128 -10.166 42.579 1.00 32.56 210 VAL C CA 1
ATOM 4615 C C . VAL C 1 191 ? 21.935 -9.383 43.105 1.00 35.39 210 VAL C C 1
ATOM 4616 O O . VAL C 1 191 ? 21.959 -8.144 43.131 1.00 41.94 210 VAL C O 1
ATOM 4620 N N . VAL C 1 192 ? 20.902 -10.100 43.543 1.00 36.88 211 VAL C N 1
ATOM 4621 C CA . VAL C 1 192 ? 19.714 -9.437 44.065 1.00 44.59 211 VAL C CA 1
ATOM 4622 C C . VAL C 1 192 ? 19.977 -8.980 45.496 1.00 39.68 211 VAL C C 1
ATOM 4623 O O . VAL C 1 192 ? 20.856 -9.491 46.190 1.00 42.76 211 VAL C O 1
ATOM 4627 N N . SER C 1 193 ? 19.194 -8.006 45.943 1.00 42.04 212 SER C N 1
ATOM 4628 C CA . SER C 1 193 ? 19.372 -7.465 47.282 1.00 43.43 212 SER C CA 1
ATOM 4629 C C . SER C 1 193 ? 18.902 -8.458 48.333 1.00 54.94 212 SER C C 1
ATOM 4630 O O . SER C 1 193 ? 17.918 -9.178 48.140 1.00 59.64 212 SER C O 1
ATOM 4633 N N . SER C 1 194 ? 19.619 -8.491 49.453 1.00 57.70 213 SER C N 1
ATOM 4634 C CA . SER C 1 194 ? 19.319 -9.405 50.552 1.00 61.56 213 SER C CA 1
ATOM 4635 C C . SER C 1 194 ? 18.170 -8.820 51.359 1.00 70.65 213 SER C C 1
ATOM 4636 O O . SER C 1 194 ? 18.364 -7.927 52.187 1.00 84.17 213 SER C O 1
ATOM 4639 N N . SER C 1 195 ? 16.963 -9.320 51.113 1.00 78.12 214 SER C N 1
ATOM 4640 C CA . SER C 1 195 ? 15.770 -8.826 51.789 1.00 81.12 214 SER C CA 1
ATOM 4641 C C . SER C 1 195 ? 15.870 -9.038 53.297 1.00 86.20 214 SER C C 1
ATOM 4642 O O . SER C 1 195 ? 15.186 -9.892 53.861 1.00 85.34 214 SER C O 1
ATOM 4645 N N . ASP D 1 4 ? 20.578 -5.690 79.730 1.00 97.76 23 ASP D N 1
ATOM 4646 C CA . ASP D 1 4 ? 22.033 -5.733 79.839 1.00 98.35 23 ASP D CA 1
ATOM 4647 C C . ASP D 1 4 ? 22.548 -4.634 78.916 1.00 93.20 23 ASP D C 1
ATOM 4648 O O . ASP D 1 4 ? 23.370 -4.884 78.038 1.00 94.73 23 ASP D O 1
ATOM 4653 N N . ASP D 1 5 ? 22.020 -3.419 79.090 1.00 89.63 24 ASP D N 1
ATOM 4654 C CA . ASP D 1 5 ? 22.363 -2.323 78.184 1.00 84.32 24 ASP D CA 1
ATOM 4655 C C . ASP D 1 5 ? 23.835 -1.947 78.285 1.00 92.04 24 ASP D C 1
ATOM 4656 O O . ASP D 1 5 ? 24.478 -1.622 77.270 1.00 91.56 24 ASP D O 1
ATOM 4661 N N . LYS D 1 6 ? 24.394 -2.008 79.493 1.00 90.41 25 LYS D N 1
ATOM 4662 C CA . LYS D 1 6 ? 25.785 -1.620 79.643 1.00 99.68 25 LYS D CA 1
ATOM 4663 C C . LYS D 1 6 ? 26.708 -2.609 78.954 1.00 90.04 25 LYS D C 1
ATOM 4664 O O . LYS D 1 6 ? 27.767 -2.219 78.463 1.00 93.09 25 LYS D O 1
ATOM 4670 N N . ALA D 1 7 ? 26.334 -3.887 78.908 1.00 95.17 26 ALA D N 1
ATOM 4671 C CA . ALA D 1 7 ? 27.170 -4.847 78.200 1.00 103.01 26 ALA D CA 1
ATOM 4672 C C . ALA D 1 7 ? 27.191 -4.537 76.709 1.00 88.44 26 ALA D C 1
ATOM 4673 O O . ALA D 1 7 ? 28.219 -4.723 76.053 1.00 86.88 26 ALA D O 1
ATOM 4675 N N . ALA D 1 8 ? 26.067 -4.063 76.158 1.00 91.63 27 ALA D N 1
ATOM 4676 C CA . ALA D 1 8 ? 26.049 -3.650 74.757 1.00 88.28 27 ALA D CA 1
ATOM 4677 C C . ALA D 1 8 ? 26.970 -2.458 74.518 1.00 81.21 27 ALA D C 1
ATOM 4678 O O . ALA D 1 8 ? 27.730 -2.441 73.535 1.00 81.48 27 ALA D O 1
ATOM 4680 N N . ILE D 1 9 ? 26.915 -1.449 75.396 1.00 80.13 28 ILE D N 1
ATOM 4681 C CA . ILE D 1 9 ? 27.845 -0.324 75.248 1.00 85.49 28 ILE D CA 1
ATOM 4682 C C . ILE D 1 9 ? 29.292 -0.786 75.391 1.00 85.57 28 ILE D C 1
ATOM 4683 O O . ILE D 1 9 ? 30.189 -0.311 74.681 1.00 85.75 28 ILE D O 1
ATOM 4688 N N . LEU D 1 10 ? 29.544 -1.707 76.320 1.00 85.65 29 LEU D N 1
ATOM 4689 C CA . LEU D 1 10 ? 30.888 -2.239 76.510 1.00 86.71 29 LEU D CA 1
ATOM 4690 C C . LEU D 1 10 ? 31.370 -2.945 75.248 1.00 81.21 29 LEU D C 1
ATOM 4691 O O . LEU D 1 10 ? 32.517 -2.770 74.827 1.00 82.17 29 LEU D O 1
ATOM 4696 N N . GLU D 1 11 ? 30.507 -3.767 74.644 1.00 84.52 30 GLU D N 1
ATOM 4697 C CA . GLU D 1 11 ? 30.863 -4.471 73.415 1.00 85.90 30 GLU D CA 1
ATOM 4698 C C . GLU D 1 11 ? 31.152 -3.491 72.285 1.00 79.17 30 GLU D C 1
ATOM 4699 O O . GLU D 1 11 ? 32.095 -3.688 71.512 1.00 75.21 30 GLU D O 1
ATOM 4705 N N . LEU D 1 12 ? 30.342 -2.439 72.163 1.00 79.61 31 LEU D N 1
ATOM 4706 C CA . LEU D 1 12 ? 30.609 -1.426 71.146 1.00 76.70 31 LEU D CA 1
ATOM 4707 C C . LEU D 1 12 ? 31.968 -0.771 71.361 1.00 79.05 31 LEU D C 1
ATOM 4708 O O . LEU D 1 12 ? 32.736 -0.577 70.405 1.00 78.77 31 LEU D O 1
ATOM 4713 N N . LYS D 1 13 ? 32.277 -0.408 72.608 1.00 82.42 32 LYS D N 1
ATOM 4714 C CA . LYS D 1 13 ? 33.562 0.224 72.881 1.00 82.27 32 LYS D CA 1
ATOM 4715 C C . LYS D 1 13 ? 34.709 -0.722 72.554 1.00 83.25 32 LYS D C 1
ATOM 4716 O O . LYS D 1 13 ? 35.719 -0.318 71.957 1.00 83.46 32 LYS D O 1
ATOM 4722 N N . THR D 1 14 ? 34.568 -1.994 72.928 1.00 85.78 33 THR D N 1
ATOM 4723 C CA . THR D 1 14 ? 35.594 -2.972 72.594 1.00 86.05 33 THR D CA 1
ATOM 4724 C C . THR D 1 14 ? 35.785 -3.062 71.088 1.00 80.68 33 THR D C 1
ATOM 4725 O O . THR D 1 14 ? 36.919 -3.009 70.600 1.00 75.68 33 THR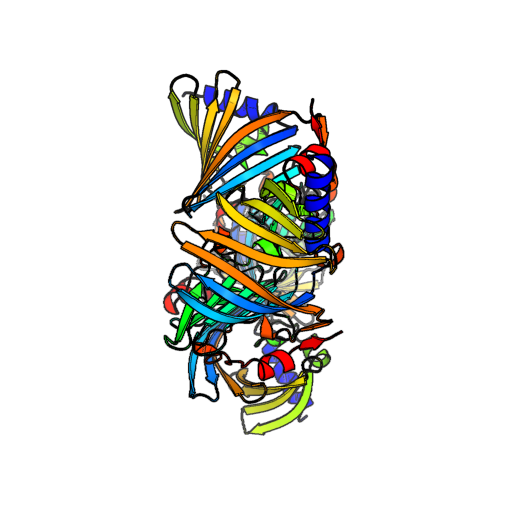 D O 1
ATOM 4729 N N . TYR D 1 15 ? 34.683 -3.121 70.332 1.00 79.31 34 TYR D N 1
ATOM 4730 C CA . TYR D 1 15 ? 34.795 -3.234 68.883 1.00 81.16 34 TYR D CA 1
ATOM 4731 C C . TYR D 1 15 ? 35.559 -2.053 68.309 1.00 76.92 34 TYR D C 1
ATOM 4732 O O . TYR D 1 15 ? 36.427 -2.226 67.444 1.00 74.57 34 TYR D O 1
ATOM 4741 N N . LEU D 1 16 ? 35.244 -0.841 68.766 1.00 77.68 35 LEU D N 1
ATOM 4742 C CA . LEU D 1 16 ? 35.991 0.311 68.274 1.00 73.40 35 LEU D CA 1
ATOM 4743 C C . LEU D 1 16 ? 37.463 0.212 68.652 1.00 77.74 35 LEU D C 1
ATOM 4744 O O . LEU D 1 16 ? 38.331 0.673 67.900 1.00 79.27 35 LEU D O 1
ATOM 4749 N N . ARG D 1 17 ? 37.767 -0.393 69.807 1.00 81.55 36 ARG D N 1
ATOM 4750 C CA . ARG D 1 17 ? 39.158 -0.466 70.242 1.00 78.27 36 ARG D CA 1
ATOM 4751 C C . ARG D 1 17 ? 39.973 -1.505 69.476 1.00 74.62 36 ARG D C 1
ATOM 4752 O O . ARG D 1 17 ? 41.183 -1.316 69.296 1.00 71.95 36 ARG D O 1
ATOM 4754 N N . THR D 1 18 ? 39.355 -2.600 69.024 1.00 77.27 37 THR D N 1
ATOM 4755 C CA . THR D 1 18 ? 40.118 -3.671 68.393 1.00 76.27 37 THR D CA 1
ATOM 4756 C C . THR D 1 18 ? 40.069 -3.659 66.864 1.00 68.32 37 THR D C 1
ATOM 4757 O O . THR D 1 18 ? 40.829 -4.404 66.234 1.00 72.52 37 THR D O 1
ATOM 4761 N N . MET D 1 19 ? 39.207 -2.852 66.254 1.00 69.16 38 MET D N 1
ATOM 4762 C CA . MET D 1 19 ? 39.110 -2.778 64.794 1.00 65.97 38 MET D CA 1
ATOM 4763 C C . MET D 1 19 ? 39.836 -1.545 64.261 1.00 63.58 38 MET D C 1
ATOM 4764 O O . MET D 1 19 ? 39.250 -0.653 63.643 1.00 63.85 38 MET D O 1
ATOM 4769 N N . LYS D 1 20 ? 41.143 -1.513 64.519 1.00 62.55 39 LYS D N 1
ATOM 4770 C CA . LYS D 1 20 ? 41.967 -0.373 64.137 1.00 61.13 39 LYS D CA 1
ATOM 4771 C C . LYS D 1 20 ? 42.380 -0.397 62.669 1.00 51.83 39 LYS D C 1
ATOM 4772 O O . LYS D 1 20 ? 42.600 0.667 62.082 1.00 48.55 39 LYS D O 1
ATOM 4778 N N . SER D 1 21 ? 42.515 -1.579 62.068 1.00 49.88 40 SER D N 1
ATOM 4779 C CA . SER D 1 21 ? 43.020 -1.710 60.699 1.00 49.40 40 SER D CA 1
ATOM 4780 C C . SER D 1 21 ? 42.199 -2.793 60.006 1.00 46.17 40 SER D C 1
ATOM 4781 O O . SER D 1 21 ? 42.489 -3.988 60.142 1.00 43.56 40 SER D O 1
ATOM 4784 N N . ILE D 1 22 ? 41.173 -2.367 59.261 1.00 44.07 41 ILE D N 1
ATOM 4785 C CA . ILE D 1 22 ? 40.211 -3.283 58.663 1.00 47.25 41 ILE D CA 1
ATOM 4786 C C . ILE D 1 22 ? 39.833 -2.856 57.249 1.00 44.68 41 ILE D C 1
ATOM 4787 O O . ILE D 1 22 ? 40.035 -1.712 56.843 1.00 41.86 41 ILE D O 1
ATOM 4792 N N . ALA D 1 23 ? 39.289 -3.812 56.497 1.00 47.81 42 ALA D N 1
ATOM 4793 C CA . ALA D 1 23 ? 38.654 -3.587 55.204 1.00 47.12 42 ALA D CA 1
ATOM 4794 C C . ALA D 1 23 ? 37.260 -4.200 55.247 1.00 45.60 42 ALA D C 1
ATOM 4795 O O . ALA D 1 23 ? 37.093 -5.351 55.669 1.00 44.65 42 ALA D O 1
ATOM 4797 N N . VAL D 1 24 ? 36.264 -3.437 54.797 1.00 47.08 43 VAL D N 1
ATOM 4798 C CA . VAL D 1 24 ? 34.855 -3.788 54.937 1.00 50.23 43 VAL D CA 1
ATOM 4799 C C . VAL D 1 24 ? 34.171 -3.704 53.580 1.00 40.85 43 VAL D C 1
ATOM 4800 O O . VAL D 1 24 ? 34.200 -2.656 52.929 1.00 36.78 43 VAL D O 1
ATOM 4804 N N . ASP D 1 25 ? 33.550 -4.801 53.164 1.00 44.58 44 ASP D N 1
ATOM 4805 C CA . ASP D 1 25 ? 32.597 -4.790 52.063 1.00 46.80 44 ASP D CA 1
ATOM 4806 C C . ASP D 1 25 ? 31.227 -4.399 52.601 1.00 51.15 44 ASP D C 1
ATOM 4807 O O . ASP D 1 25 ? 30.714 -5.072 53.510 1.00 51.28 44 ASP D O 1
ATOM 4812 N N . PHE D 1 26 ? 30.630 -3.338 52.036 1.00 45.25 45 PHE D N 1
ATOM 4813 C CA . PHE D 1 26 ? 29.356 -2.836 52.530 1.00 47.19 45 PHE D CA 1
ATOM 4814 C C . PHE D 1 26 ? 28.403 -2.518 51.383 1.00 46.48 45 PHE D C 1
ATOM 4815 O O . PHE D 1 26 ? 28.819 -2.160 50.275 1.00 42.81 45 PHE D O 1
ATOM 4823 N N . THR D 1 27 ? 27.109 -2.667 51.673 1.00 44.38 46 THR D N 1
ATOM 4824 C CA . THR D 1 27 ? 26.021 -2.227 50.811 1.00 44.26 46 THR D CA 1
ATOM 4825 C C . THR D 1 27 ? 25.252 -1.135 51.545 1.00 44.45 46 THR D C 1
ATOM 4826 O O . THR D 1 27 ? 24.980 -1.258 52.742 1.00 54.00 46 THR D O 1
ATOM 4830 N N . GLN D 1 28 ? 24.899 -0.071 50.830 1.00 41.39 47 GLN D N 1
ATOM 4831 C CA . GLN D 1 28 ? 24.242 1.092 51.409 1.00 48.73 47 GLN D CA 1
ATOM 4832 C C . GLN D 1 28 ? 22.966 1.350 50.634 1.00 48.23 47 GLN D C 1
ATOM 4833 O O . GLN D 1 28 ? 23.011 1.562 49.419 1.00 46.35 47 GLN D O 1
ATOM 4839 N N . GLU D 1 29 ? 21.838 1.360 51.336 1.00 51.57 48 GLU D N 1
ATOM 4840 C CA . GLU D 1 29 ? 20.563 1.659 50.715 1.00 51.65 48 GLU D CA 1
ATOM 4841 C C . GLU D 1 29 ? 19.861 2.711 51.574 1.00 50.30 48 GLU D C 1
ATOM 4842 O O . GLU D 1 29 ? 20.147 2.854 52.767 1.00 48.51 48 GLU D O 1
ATOM 4848 N N . ASP D 1 30 ? 18.943 3.453 50.963 1.00 53.63 49 ASP D N 1
ATOM 4849 C CA . ASP D 1 30 ? 18.169 4.462 51.674 1.00 58.99 49 ASP D CA 1
ATOM 4850 C C . ASP D 1 30 ? 16.684 4.222 51.426 1.00 55.44 49 ASP D C 1
ATOM 4851 O O . ASP D 1 30 ? 16.291 3.365 50.631 1.00 54.30 49 ASP D O 1
ATOM 4856 N N . SER D 1 31 ? 15.851 4.995 52.122 1.00 61.16 50 SER D N 1
ATOM 4857 C CA . SER D 1 31 ? 14.409 4.867 51.952 1.00 59.96 50 SER D CA 1
ATOM 4858 C C . SER D 1 31 ? 13.937 5.393 50.605 1.00 55.90 50 SER D C 1
ATOM 4859 O O . SER D 1 31 ? 12.829 5.057 50.177 1.00 57.10 50 SER D O 1
ATOM 4862 N N . LYS D 1 32 ? 14.744 6.209 49.932 1.00 69.08 51 LYS D N 1
ATOM 4863 C CA . LYS D 1 32 ? 14.392 6.743 48.621 1.00 64.97 51 LYS D CA 1
ATOM 4864 C C . LYS D 1 32 ? 14.710 5.774 47.486 1.00 61.79 51 LYS D C 1
ATOM 4865 O O . LYS D 1 32 ? 14.462 6.107 46.322 1.00 56.66 51 LYS D O 1
ATOM 4871 N N . GLY D 1 33 ? 15.260 4.598 47.792 1.00 61.74 52 GLY D N 1
ATOM 4872 C CA . GLY D 1 33 ? 15.462 3.553 46.813 1.00 57.54 52 GLY D CA 1
ATOM 4873 C C . GLY D 1 33 ? 16.854 3.431 46.235 1.00 50.57 52 GLY D C 1
ATOM 4874 O O . GLY D 1 33 ? 17.132 2.426 45.573 1.00 47.73 52 GLY D O 1
ATOM 4875 N N . ASN D 1 34 ? 17.730 4.409 46.440 1.00 57.88 53 ASN D N 1
ATOM 4876 C CA . ASN D 1 34 ? 19.088 4.294 45.924 1.00 56.13 53 ASN D CA 1
ATOM 4877 C C . ASN D 1 34 ? 19.835 3.194 46.672 1.00 49.89 53 ASN D C 1
ATOM 4878 O O . ASN D 1 34 ? 19.770 3.112 47.902 1.00 47.33 53 ASN D O 1
ATOM 4883 N N . ILE D 1 35 ? 20.544 2.345 45.927 1.00 52.18 54 ILE D N 1
ATOM 4884 C CA . ILE D 1 35 ? 21.379 1.289 46.490 1.00 50.86 54 ILE D CA 1
ATOM 4885 C C . ILE D 1 35 ? 22.749 1.338 45.827 1.00 48.27 54 ILE D C 1
ATOM 4886 O O . ILE D 1 35 ? 22.844 1.354 44.595 1.00 52.61 54 ILE D O 1
ATOM 4891 N N . VAL D 1 36 ? 23.806 1.376 46.641 1.00 43.84 55 VAL D N 1
ATOM 4892 C CA . VAL D 1 36 ? 25.177 1.401 46.144 1.00 38.15 55 VAL D CA 1
ATOM 4893 C C . VAL D 1 36 ? 26.038 0.497 47.020 1.00 41.92 55 VAL D C 1
ATOM 4894 O O . VAL D 1 36 ? 25.818 0.384 48.226 1.00 39.15 55 VAL D O 1
ATOM 4898 N N . GLN D 1 37 ? 27.044 -0.129 46.419 1.00 42.87 56 GLN D N 1
ATOM 4899 C CA . GLN D 1 37 ? 28.003 -0.925 47.171 1.00 40.76 56 GLN D CA 1
ATOM 4900 C C . GLN D 1 37 ? 29.373 -0.256 47.179 1.00 39.96 56 GLN D C 1
ATOM 4901 O O . GLN D 1 37 ? 29.686 0.583 46.329 1.00 35.63 56 GLN D O 1
ATOM 4907 N N . GLY D 1 38 ? 30.196 -0.648 48.148 1.00 42.09 57 GLY D N 1
ATOM 4908 C CA . GLY D 1 38 ? 31.532 -0.085 48.216 1.00 37.76 57 GLY D CA 1
ATOM 4909 C C . GLY D 1 38 ? 32.412 -0.802 49.212 1.00 35.00 57 GLY D C 1
ATOM 4910 O O . GLY D 1 38 ? 31.986 -1.732 49.912 1.00 38.41 57 GLY D O 1
ATOM 4911 N N . LYS D 1 39 ? 33.667 -0.351 49.247 1.00 35.10 58 LYS D N 1
ATOM 4912 C CA . LYS D 1 39 ? 34.679 -0.861 50.166 1.00 37.08 58 LYS D CA 1
ATOM 4913 C C . LYS D 1 39 ? 35.172 0.239 51.095 1.00 33.33 58 LYS D C 1
ATOM 4914 O O . LYS D 1 39 ? 35.628 1.287 50.633 1.00 33.11 58 LYS D O 1
ATOM 4920 N N . LEU D 1 40 ? 35.110 -0.011 52.398 1.00 33.36 59 LEU D N 1
ATOM 4921 C CA . LEU D 1 40 ? 35.592 0.922 53.408 1.00 35.13 59 LEU D CA 1
ATOM 4922 C C . LEU D 1 40 ? 36.859 0.370 54.043 1.00 38.54 59 LEU D C 1
ATOM 4923 O O . LEU D 1 40 ? 36.836 -0.708 54.635 1.00 39.37 59 LEU D O 1
ATOM 4928 N N . LEU D 1 41 ? 37.951 1.114 53.939 1.00 35.53 60 LEU D N 1
ATOM 4929 C CA . LEU D 1 41 ? 39.218 0.769 54.568 1.00 37.05 60 LEU D CA 1
ATOM 4930 C C . LEU D 1 41 ? 39.420 1.706 55.750 1.00 37.84 60 LEU D C 1
ATOM 4931 O O . LEU D 1 41 ? 39.287 2.924 55.605 1.00 35.28 60 LEU D O 1
ATOM 4936 N N . ILE D 1 42 ? 39.721 1.139 56.912 1.00 40.20 61 ILE D N 1
ATOM 4937 C CA . ILE D 1 42 ? 39.945 1.895 58.135 1.00 38.93 61 ILE D CA 1
ATOM 4938 C C . ILE D 1 42 ? 41.351 1.586 58.627 1.00 43.91 61 ILE D C 1
ATOM 4939 O O . ILE D 1 42 ? 41.721 0.413 58.751 1.00 44.06 61 ILE D O 1
ATOM 4944 N N . SER D 1 43 ? 42.139 2.633 58.869 1.00 42.26 62 SER D N 1
ATOM 4945 C CA . SER D 1 43 ? 43.465 2.559 59.484 1.00 43.82 62 SER D CA 1
ATOM 4946 C C . SER D 1 43 ? 43.438 3.664 60.545 1.00 42.14 62 SER D C 1
ATOM 4947 O O . SER D 1 43 ? 43.768 4.823 60.262 1.00 41.60 62 SER D O 1
ATOM 4950 N N . LYS D 1 44 ? 43.009 3.316 61.756 1.00 48.36 63 LYS D N 1
ATOM 4951 C CA . LYS D 1 44 ? 42.943 4.297 62.826 1.00 53.09 63 LYS D CA 1
ATOM 4952 C C . LYS D 1 44 ? 44.351 4.792 63.152 1.00 55.25 63 LYS D C 1
ATOM 4953 O O . LYS D 1 44 ? 45.334 4.077 62.938 1.00 53.23 63 LYS D O 1
ATOM 4959 N N . PRO D 1 45 ? 44.481 6.008 63.696 1.00 54.16 64 PRO D N 1
ATOM 4960 C CA . PRO D 1 45 ? 43.427 6.843 64.280 1.00 50.24 64 PRO D CA 1
ATOM 4961 C C . PRO D 1 45 ? 42.561 7.618 63.293 1.00 55.91 64 PRO D C 1
ATOM 4962 O O . PRO D 1 45 ? 41.369 7.787 63.554 1.00 64.79 64 PRO D O 1
ATOM 4966 N N . TYR D 1 46 ? 43.095 8.104 62.171 1.00 52.79 65 TYR D N 1
ATOM 4967 C CA . TYR D 1 46 ? 42.334 9.024 61.338 1.00 50.11 65 TYR D CA 1
ATOM 4968 C C . TYR D 1 46 ? 42.229 8.613 59.873 1.00 42.87 65 TYR D C 1
ATOM 4969 O O . TYR D 1 46 ? 41.571 9.322 59.102 1.00 40.95 65 TYR D O 1
ATOM 4978 N N . ASN D 1 47 ? 42.888 7.537 59.447 1.00 39.79 66 ASN D N 1
ATOM 4979 C CA . ASN D 1 47 ? 42.987 7.240 58.024 1.00 39.40 66 ASN D CA 1
ATOM 4980 C C . ASN D 1 47 ? 41.809 6.369 57.615 1.00 36.86 66 ASN D C 1
ATOM 4981 O O . ASN D 1 47 ? 41.512 5.369 58.276 1.00 41.15 66 ASN D O 1
ATOM 4986 N N . PHE D 1 48 ? 41.142 6.753 56.529 1.00 35.67 67 PHE D N 1
ATOM 4987 C CA . PHE D 1 48 ? 40.111 5.877 55.976 1.00 33.80 67 PHE D CA 1
ATOM 4988 C C . PHE D 1 48 ? 39.915 6.168 54.496 1.00 36.45 67 PHE D C 1
ATOM 4989 O O . PHE D 1 48 ? 40.211 7.263 54.012 1.00 36.66 67 PHE D O 1
ATOM 4997 N N . ARG D 1 49 ? 39.389 5.167 53.794 1.00 36.46 68 ARG D N 1
ATOM 4998 C CA . ARG D 1 49 ? 39.044 5.294 52.381 1.00 36.74 68 ARG D CA 1
ATOM 4999 C C . ARG D 1 49 ? 37.718 4.593 52.138 1.00 37.69 68 ARG D C 1
ATOM 5000 O O . ARG D 1 49 ? 37.634 3.372 52.264 1.00 37.80 68 ARG D O 1
ATOM 5008 N N . CYS D 1 50 ? 36.699 5.357 51.766 1.00 31.71 69 CYS D N 1
ATOM 5009 C CA . CYS D 1 50 ? 35.401 4.824 51.367 1.00 32.29 69 CYS D CA 1
ATOM 5010 C C . CYS D 1 50 ? 35.326 4.878 49.843 1.00 34.03 69 CYS D C 1
ATOM 5011 O O . CYS D 1 50 ? 35.309 5.964 49.257 1.00 36.55 69 CYS D O 1
ATOM 5014 N N . ASN D 1 51 ? 35.303 3.712 49.208 1.00 35.97 70 ASN D N 1
ATOM 5015 C CA . ASN D 1 51 ? 35.392 3.552 47.759 1.00 37.05 70 ASN D CA 1
ATOM 5016 C C . ASN D 1 51 ? 34.048 3.034 47.253 1.00 37.62 70 ASN D C 1
ATOM 5017 O O . ASN D 1 51 ? 33.790 1.830 47.280 1.00 43.22 70 ASN D O 1
ATOM 5022 N N . TYR D 1 52 ? 33.170 3.962 46.863 1.00 35.09 71 TYR D N 1
ATOM 5023 C CA . TYR D 1 52 ? 31.896 3.618 46.253 1.00 39.34 71 TYR D CA 1
ATOM 5024 C C . TYR D 1 52 ? 32.052 3.225 44.791 1.00 39.17 71 TYR D C 1
ATOM 5025 O O . TYR D 1 52 ? 32.644 3.968 43.992 1.00 37.12 71 TYR D O 1
ATOM 5034 N N . TYR D 1 53 ? 31.427 2.105 44.424 1.00 32.70 72 TYR D N 1
ATOM 5035 C CA . TYR D 1 53 ? 31.358 1.523 43.093 1.00 32.65 72 TYR D CA 1
ATOM 5036 C C . TYR D 1 53 ? 30.225 2.151 42.307 1.00 37.67 72 TYR D C 1
ATOM 5037 O O . TYR D 1 53 ? 29.320 2.777 42.879 1.00 35.37 72 TYR D O 1
ATOM 5046 N N . PRO D 1 54 ? 30.224 2.011 40.987 1.00 39.45 73 PRO D N 1
ATOM 5047 C CA . PRO D 1 54 ? 29.044 2.405 40.201 1.00 37.32 73 PRO D CA 1
ATOM 5048 C C . PRO D 1 54 ? 27.806 1.731 40.762 1.00 36.27 73 PRO D C 1
ATOM 5049 O O . PRO D 1 54 ? 27.904 0.651 41.366 1.00 32.54 73 PRO D O 1
ATOM 5053 N N . PRO D 1 55 ? 26.615 2.326 40.587 1.00 38.13 74 PRO D N 1
ATOM 5054 C CA . PRO D 1 55 ? 26.323 3.513 39.780 1.00 39.09 74 PRO D CA 1
ATOM 5055 C C . PRO D 1 55 ? 26.596 4.836 40.477 1.00 38.19 74 PRO D C 1
ATOM 5056 O O . PRO D 1 55 ? 26.134 5.886 40.039 1.00 40.95 74 PRO D O 1
ATOM 5060 N N . PHE D 1 56 ? 27.369 4.828 41.554 1.00 42.03 75 PHE D N 1
ATOM 5061 C CA . PHE D 1 56 ? 27.768 6.051 42.244 1.00 41.13 75 PHE D CA 1
ATOM 5062 C C . PHE D 1 56 ? 29.264 5.940 42.500 1.00 38.18 75 PHE D C 1
ATOM 5063 O O . PHE D 1 56 ? 29.695 5.614 43.615 1.00 41.26 75 PHE D O 1
ATOM 5071 N N . PRO D 1 57 ? 30.091 6.229 41.494 1.00 37.87 76 PRO D N 1
ATOM 5072 C CA . PRO D 1 57 ? 31.541 6.049 41.636 1.00 35.41 76 PRO D CA 1
ATOM 5073 C C . PRO D 1 57 ? 32.115 7.239 42.381 1.00 38.74 76 PRO D C 1
ATOM 5074 O O . PRO D 1 57 ? 32.239 8.341 41.828 1.00 40.53 76 PRO D O 1
ATOM 5078 N N . ILE D 1 58 ? 32.474 7.024 43.644 1.00 34.15 77 ILE D N 1
ATOM 5079 C CA . ILE D 1 58 ? 32.876 8.115 44.528 1.00 39.32 77 ILE D CA 1
ATOM 5080 C C . ILE D 1 58 ? 33.979 7.602 45.435 1.00 34.62 77 ILE D C 1
ATOM 5081 O O . ILE D 1 58 ? 33.976 6.433 45.820 1.00 32.56 77 ILE D O 1
ATOM 5086 N N . ILE D 1 59 ? 34.949 8.457 45.743 1.00 30.12 78 ILE D N 1
ATOM 5087 C CA . ILE D 1 59 ? 35.946 8.098 46.744 1.00 40.96 78 ILE D CA 1
ATOM 5088 C C . ILE D 1 59 ? 36.024 9.189 47.798 1.00 38.83 78 ILE D C 1
ATOM 5089 O O . ILE D 1 59 ? 36.050 10.382 47.469 1.00 36.92 78 ILE D O 1
ATOM 5094 N N . ILE D 1 60 ? 36.051 8.766 49.061 1.00 36.80 79 ILE D N 1
ATOM 5095 C CA . ILE D 1 60 ? 36.218 9.639 50.216 1.00 32.00 79 ILE D CA 1
ATOM 5096 C C . ILE D 1 60 ? 37.486 9.175 50.912 1.00 35.13 79 ILE D C 1
ATOM 5097 O O . ILE D 1 60 ? 37.600 8.000 51.276 1.00 33.76 79 ILE D O 1
ATOM 5102 N N . VAL D 1 61 ? 38.438 10.081 51.095 1.00 43.84 80 VAL D N 1
ATOM 5103 C CA . VAL D 1 61 ? 39.706 9.756 51.738 1.00 39.18 80 VAL D CA 1
ATOM 5104 C C . VAL D 1 61 ? 39.907 10.701 52.911 1.00 30.01 80 VAL D C 1
ATOM 5105 O O . VAL D 1 61 ? 39.852 11.923 52.748 1.00 28.63 80 VAL D O 1
ATOM 5109 N N . GLY D 1 62 ? 40.159 10.135 54.077 1.00 35.30 81 GLY D N 1
ATOM 5110 C CA . GLY D 1 62 ? 40.383 10.913 55.283 1.00 37.24 81 GLY D CA 1
ATOM 5111 C C . GLY D 1 62 ? 41.769 10.631 55.828 1.00 37.20 81 GLY D C 1
ATOM 5112 O O . GLY D 1 62 ? 42.197 9.471 55.870 1.00 35.54 81 GLY D O 1
ATOM 5113 N N . THR D 1 63 ? 42.455 11.703 56.240 1.00 40.30 82 THR D N 1
ATOM 5114 C CA . THR D 1 63 ? 43.752 11.663 56.895 1.00 43.07 82 THR D CA 1
ATOM 5115 C C . THR D 1 63 ? 43.648 12.529 58.147 1.00 43.84 82 THR D C 1
ATOM 5116 O O . THR D 1 63 ? 42.587 13.089 58.448 1.00 42.48 82 THR D O 1
ATOM 5120 N N . LYS D 1 64 ? 44.753 12.668 58.882 1.00 45.70 83 LYS D N 1
ATOM 5121 C CA . LYS D 1 64 ? 44.700 13.467 60.102 1.00 51.21 83 LYS D CA 1
ATOM 5122 C C . LYS D 1 64 ? 44.374 14.925 59.811 1.00 49.55 83 LYS D C 1
ATOM 5123 O O . LYS D 1 64 ? 43.718 15.586 60.623 1.00 48.92 83 LYS D O 1
ATOM 5125 N N . ASN D 1 65 ? 44.824 15.446 58.672 1.00 46.16 84 ASN D N 1
ATOM 5126 C CA . ASN D 1 65 ? 44.634 16.855 58.356 1.00 46.79 84 ASN D CA 1
ATOM 5127 C C . ASN D 1 65 ? 43.365 17.161 57.571 1.00 43.56 84 ASN D C 1
ATOM 5128 O O . ASN D 1 65 ? 42.776 18.232 57.767 1.00 43.83 84 ASN D O 1
ATOM 5133 N N . PHE D 1 66 ? 42.924 16.266 56.690 1.00 44.65 85 PHE D N 1
ATOM 5134 C CA . PHE D 1 66 ? 41.861 16.612 55.762 1.00 44.40 85 PHE D CA 1
ATOM 5135 C C . PHE D 1 66 ? 40.963 15.412 55.495 1.00 37.84 85 PHE D C 1
ATOM 5136 O O . PHE D 1 66 ? 41.332 14.261 55.744 1.00 44.27 85 PHE D O 1
ATOM 5144 N N . VAL D 1 67 ? 39.773 15.706 54.976 1.00 36.80 86 VAL D N 1
ATOM 5145 C CA . VAL D 1 67 ? 38.859 14.710 54.425 1.00 33.66 86 VAL D CA 1
ATOM 5146 C C . VAL D 1 67 ? 38.434 15.205 53.051 1.00 33.08 86 VAL D C 1
ATOM 5147 O O . VAL D 1 67 ? 37.866 16.298 52.932 1.00 37.03 86 VAL D O 1
ATOM 5151 N N . SER D 1 68 ? 38.730 14.424 52.018 1.00 36.39 87 SER D N 1
ATOM 5152 C CA . SER D 1 68 ? 38.533 14.837 50.640 1.00 34.94 87 SER D CA 1
ATOM 5153 C C . SER D 1 68 ? 37.571 13.883 49.950 1.00 35.73 87 SER D C 1
ATOM 5154 O O . SER D 1 68 ? 37.524 12.689 50.257 1.00 37.16 87 SER D O 1
ATOM 5157 N N . MET D 1 69 ? 36.794 14.425 49.016 1.00 36.81 88 MET D N 1
ATOM 5158 C CA . MET D 1 69 ? 35.858 13.640 48.229 1.00 35.76 88 MET D CA 1
ATOM 5159 C C . MET D 1 69 ? 36.018 13.955 46.754 1.00 43.10 88 MET D C 1
ATOM 5160 O O . MET D 1 69 ? 36.164 15.122 46.372 1.00 43.65 88 MET D O 1
ATOM 5165 N N . TYR D 1 70 ? 35.995 12.904 45.931 1.00 37.50 89 TYR D N 1
ATOM 5166 C CA . TYR D 1 70 ? 35.946 13.062 44.487 1.00 33.80 89 TYR D CA 1
ATOM 5167 C C . TYR D 1 70 ? 34.780 12.255 43.934 1.00 37.75 89 TYR D C 1
ATOM 5168 O O . TYR D 1 70 ? 34.639 11.060 44.244 1.00 37.59 89 TYR D O 1
ATOM 5177 N N . ASP D 1 71 ? 33.973 12.909 43.096 1.00 32.32 90 ASP D N 1
ATOM 5178 C CA . ASP D 1 71 ? 32.840 12.313 42.399 1.00 41.08 90 ASP D CA 1
ATOM 5179 C C . ASP D 1 71 ? 33.254 12.159 40.939 1.00 40.55 90 ASP D C 1
ATOM 5180 O O . ASP D 1 71 ? 33.361 13.158 40.206 1.00 37.62 90 ASP D O 1
ATOM 5185 N N . TYR D 1 72 ? 33.466 10.902 40.529 1.00 38.12 91 TYR D N 1
ATOM 5186 C CA . TYR D 1 72 ? 33.924 10.615 39.175 1.00 43.01 91 TYR D CA 1
ATOM 5187 C C . TYR D 1 72 ? 32.871 10.953 38.130 1.00 42.07 91 TYR D C 1
ATOM 5188 O O . TYR D 1 72 ? 33.193 11.537 37.091 1.00 45.69 91 TYR D O 1
ATOM 5197 N N . ASP D 1 73 ? 31.613 10.575 38.367 1.00 41.07 92 ASP D N 1
ATOM 5198 C CA . ASP D 1 73 ? 30.568 10.870 37.391 1.00 42.62 92 ASP D CA 1
ATOM 5199 C C . ASP D 1 73 ? 30.373 12.364 37.216 1.00 49.48 92 ASP D C 1
ATOM 5200 O O . ASP D 1 73 ? 30.328 12.869 36.091 1.00 49.13 92 ASP D O 1
ATOM 5205 N N . MET D 1 74 ? 30.258 13.098 38.318 1.00 47.63 93 MET D N 1
ATOM 5206 C CA . MET D 1 74 ? 30.076 14.537 38.221 1.00 44.63 93 MET D CA 1
ATOM 5207 C C . MET D 1 74 ? 31.378 15.313 38.113 1.00 40.29 93 MET D C 1
ATOM 5208 O O . MET D 1 74 ? 31.331 16.528 37.908 1.00 36.41 93 MET D O 1
ATOM 5213 N N . GLU D 1 75 ? 32.531 14.665 38.251 1.00 42.99 94 GLU D N 1
ATOM 5214 C CA . GLU D 1 75 ? 33.800 15.382 38.241 1.00 45.65 94 GLU D CA 1
ATOM 5215 C C . GLU D 1 75 ? 33.782 16.519 39.258 1.00 40.02 94 GLU D C 1
ATOM 5216 O O . GLU D 1 75 ? 34.033 17.685 38.933 1.00 40.99 94 GLU D O 1
ATOM 5222 N N . GLN D 1 76 ? 33.465 16.179 40.508 1.00 37.40 95 GLN D N 1
ATOM 5223 C CA . GLN D 1 76 ? 33.307 17.178 41.565 1.00 41.73 95 GLN D CA 1
ATOM 5224 C C . GLN D 1 76 ? 34.299 16.883 42.674 1.00 38.69 95 GLN D C 1
ATOM 5225 O O . GLN D 1 76 ? 34.448 15.726 43.083 1.00 33.97 95 GLN D O 1
ATOM 5231 N N . VAL D 1 77 ? 34.970 17.925 43.156 1.00 39.32 96 VAL D N 1
ATOM 5232 C CA . VAL D 1 77 ? 35.986 17.804 44.185 1.00 40.95 96 VAL D CA 1
ATOM 5233 C C . VAL D 1 77 ? 35.582 18.609 45.411 1.00 40.57 96 VAL D C 1
ATOM 5234 O O . VAL D 1 77 ? 35.084 19.734 45.286 1.00 36.96 96 VAL D O 1
ATOM 5238 N N . SER D 1 78 ? 35.771 18.024 46.593 1.00 34.17 97 SER D N 1
ATOM 5239 C CA . SER D 1 78 ? 35.642 18.780 47.832 1.00 37.40 97 SER D CA 1
ATOM 5240 C C . SER D 1 78 ? 36.750 18.357 48.790 1.00 37.52 97 SER D C 1
ATOM 5241 O O . SER D 1 78 ? 37.293 17.254 48.697 1.00 36.98 97 SER D O 1
ATOM 5244 N N . ARG D 1 79 ? 37.041 19.225 49.756 1.00 42.05 98 ARG D N 1
ATOM 5245 C CA . ARG D 1 79 ? 38.083 18.939 50.734 1.00 38.43 98 ARG D CA 1
ATOM 5246 C C . ARG D 1 79 ? 37.862 19.829 51.943 1.00 41.56 98 ARG D C 1
ATOM 5247 O O . ARG D 1 79 ? 37.668 21.039 51.794 1.00 40.94 98 ARG D O 1
ATOM 5255 N N . ILE D 1 80 ? 37.887 19.224 53.130 1.00 43.16 99 ILE D N 1
ATOM 5256 C CA . ILE D 1 80 ? 37.566 19.898 54.383 1.00 43.28 99 ILE D CA 1
ATOM 5257 C C . ILE D 1 80 ? 38.692 19.631 55.375 1.00 44.52 99 ILE D C 1
ATOM 5258 O O . ILE D 1 80 ? 39.052 18.469 55.609 1.00 41.84 99 ILE D O 1
ATOM 5263 N N . ALA D 1 81 ? 39.264 20.686 55.946 1.00 45.96 100 ALA D N 1
ATOM 5264 C CA . ALA D 1 81 ? 40.253 20.457 56.993 1.00 51.95 100 ALA D CA 1
ATOM 5265 C C . ALA D 1 81 ? 39.575 19.695 58.129 1.00 54.54 100 ALA D C 1
ATOM 5266 O O . ALA D 1 81 ? 38.494 20.076 58.592 1.00 50.50 100 ALA D O 1
ATOM 5268 N N . ARG D 1 82 ? 40.217 18.617 58.578 1.00 59.31 101 ARG D N 1
ATOM 5269 C CA . ARG D 1 82 ? 39.624 17.783 59.617 1.00 62.40 101 ARG D CA 1
ATOM 5270 C C . ARG D 1 82 ? 39.490 18.521 60.944 1.00 71.49 101 ARG D C 1
ATOM 5271 O O . ARG D 1 82 ? 38.467 18.393 61.628 1.00 76.52 101 ARG D O 1
ATOM 5279 N N . ASP D 1 83 ? 40.509 19.290 61.328 1.00 67.15 102 ASP D N 1
ATOM 5280 C CA . ASP D 1 83 ? 40.545 19.902 62.661 1.00 77.90 102 ASP D CA 1
ATOM 5281 C C . ASP D 1 83 ? 40.578 18.706 63.612 1.00 85.58 102 ASP D C 1
ATOM 5282 O O . ASP D 1 83 ? 41.450 17.833 63.452 1.00 90.26 102 ASP D O 1
ATOM 5284 N N . GLU D 1 84 ? 39.719 18.633 64.619 1.00 105.23 103 GLU D N 1
ATOM 5285 C CA . GLU D 1 84 ? 39.544 17.440 65.448 1.00 101.47 103 GLU D CA 1
ATOM 5286 C C . GLU D 1 84 ? 38.074 17.046 65.308 1.00 101.96 103 GLU D C 1
ATOM 5287 O O . GLU D 1 84 ? 37.249 17.373 66.164 1.00 110.30 103 GLU D O 1
ATOM 5289 N N . ASN D 1 85 ? 37.749 16.330 64.235 1.00 94.37 104 ASN D N 1
ATOM 5290 C CA . ASN D 1 85 ? 36.376 15.894 64.002 1.00 89.60 104 ASN D CA 1
ATOM 5291 C C . ASN D 1 85 ? 36.375 14.560 63.280 1.00 84.73 104 ASN D C 1
ATOM 5292 O O . ASN D 1 85 ? 37.024 14.420 62.241 1.00 85.02 104 ASN D O 1
ATOM 5297 N N . ILE D 1 86 ? 35.718 13.568 63.869 1.00 81.80 105 ILE D N 1
ATOM 5298 C CA . ILE D 1 86 ? 35.596 12.250 63.257 1.00 80.55 105 ILE D CA 1
ATOM 5299 C C . ILE D 1 86 ? 34.519 12.332 62.178 1.00 74.23 105 ILE D C 1
ATOM 5300 O O . ILE D 1 86 ? 33.372 12.696 62.463 1.00 81.09 105 ILE D O 1
ATOM 5305 N N . PHE D 1 87 ? 34.878 11.980 60.940 1.00 66.40 106 PHE D N 1
ATOM 5306 C CA . PHE D 1 87 ? 33.938 11.999 59.825 1.00 65.36 106 PHE D CA 1
ATOM 5307 C C . PHE D 1 87 ? 33.490 10.596 59.424 1.00 63.56 106 PHE D C 1
ATOM 5308 O O . PHE D 1 87 ? 33.098 10.365 58.277 1.00 58.75 106 PHE D O 1
ATOM 5316 N N . ASN D 1 88 ? 33.535 9.655 60.355 1.00 66.08 107 ASN D N 1
ATOM 5317 C CA . ASN D 1 88 ? 33.232 8.256 60.082 1.00 63.56 107 ASN D CA 1
ATOM 5318 C C . ASN D 1 88 ? 33.114 7.561 61.430 1.00 70.13 107 ASN D C 1
ATOM 5319 O O . ASN D 1 88 ? 34.063 7.593 62.221 1.00 74.50 107 ASN D O 1
ATOM 5324 N N . PHE D 1 89 ? 31.979 6.913 61.707 1.00 73.08 108 PHE D N 1
ATOM 5325 C CA . PHE D 1 89 ? 31.802 6.337 63.035 1.00 76.04 108 PHE D CA 1
ATOM 5326 C C . PHE D 1 89 ? 32.830 5.247 63.316 1.00 76.38 108 PHE D C 1
ATOM 5327 O O . PHE D 1 89 ? 33.279 5.094 64.458 1.00 77.12 108 PHE D O 1
ATOM 5335 N N . LEU D 1 90 ? 33.223 4.489 62.292 1.00 74.77 109 LEU D N 1
ATOM 5336 C CA . LEU D 1 90 ? 34.195 3.421 62.492 1.00 70.28 109 LEU D CA 1
ATOM 5337 C C . LEU D 1 90 ? 35.546 3.978 62.914 1.00 67.39 109 LEU D C 1
ATOM 5338 O O . LEU D 1 90 ? 36.371 3.229 63.442 1.00 67.28 109 LEU D O 1
ATOM 5343 N N . LEU D 1 91 ? 35.793 5.271 62.686 1.00 69.26 110 LEU D N 1
ATOM 5344 C CA . LEU D 1 91 ? 37.031 5.902 63.125 1.00 71.64 110 LEU D CA 1
ATOM 5345 C C . LEU D 1 91 ? 36.995 6.335 64.585 1.00 74.65 110 LEU D C 1
ATOM 5346 O O . LEU D 1 91 ? 38.043 6.700 65.130 1.00 77.55 110 LEU D O 1
ATOM 5351 N N . GLU D 1 92 ? 35.827 6.318 65.225 1.00 86.76 111 GLU D N 1
ATOM 5352 C CA . GLU D 1 92 ? 35.726 6.828 66.584 1.00 98.05 111 GLU D CA 1
ATOM 5353 C C . GLU D 1 92 ? 36.574 5.990 67.530 1.00 94.98 111 GLU D C 1
ATOM 5354 O O . GLU D 1 92 ? 36.471 4.760 67.555 1.00 89.19 111 GLU D O 1
ATOM 5360 N N . ASP D 1 93 ? 37.413 6.667 68.312 1.00 85.63 112 ASP D N 1
ATOM 5361 C CA . ASP D 1 93 ? 38.117 6.023 69.412 1.00 88.78 112 ASP D CA 1
ATOM 5362 C C . ASP D 1 93 ? 37.160 5.771 70.570 1.00 90.13 112 ASP D C 1
ATOM 5363 O O . ASP D 1 93 ? 36.254 6.567 70.829 1.00 91.36 112 ASP D O 1
ATOM 5368 N N . ASN D 1 94 ? 37.358 4.653 71.270 1.00 95.15 113 ASN D N 1
ATOM 5369 C CA . ASN D 1 94 ? 36.469 4.330 72.384 1.00 98.40 113 ASN D CA 1
ATOM 5370 C C . ASN D 1 94 ? 36.553 5.389 73.480 1.00 107.63 113 ASN D C 1
ATOM 5371 O O . ASN D 1 94 ? 35.530 5.778 74.060 1.00 100.71 113 ASN D O 1
ATOM 5376 N N . GLU D 1 95 ? 37.760 5.894 73.753 1.00 106.18 114 GLU D N 1
ATOM 5377 C CA . GLU D 1 95 ? 37.918 6.858 74.836 1.00 107.29 114 GLU D CA 1
ATOM 5378 C C . GLU D 1 95 ? 37.047 8.089 74.625 1.00 104.41 114 GLU D C 1
ATOM 5379 O O . GLU D 1 95 ? 36.557 8.679 75.594 1.00 108.92 114 GLU D O 1
ATOM 5385 N N . ASN D 1 96 ? 36.851 8.493 73.373 1.00 103.95 115 ASN D N 1
ATOM 5386 C CA . ASN D 1 96 ? 36.064 9.669 73.043 1.00 102.16 115 ASN D CA 1
ATOM 5387 C C . ASN D 1 96 ? 34.596 9.369 72.787 1.00 102.96 115 ASN D C 1
ATOM 5388 O O . ASN D 1 96 ? 33.818 10.315 72.599 1.00 104.01 115 ASN D O 1
ATOM 5393 N N . PHE D 1 97 ? 34.195 8.096 72.756 1.00 101.63 116 PHE D N 1
ATOM 5394 C CA . PHE D 1 97 ? 32.829 7.777 72.352 1.00 96.87 116 PHE D CA 1
ATOM 5395 C C . PHE D 1 97 ? 31.791 8.534 73.174 1.00 99.93 116 PHE D C 1
ATOM 5396 O O . PHE D 1 97 ? 30.976 9.289 72.625 1.00 103.07 116 PHE D O 1
ATOM 5404 N N . ASP D 1 98 ? 31.836 8.381 74.499 1.00 104.13 117 ASP D N 1
ATOM 5405 C CA . ASP D 1 98 ? 30.876 9.086 75.342 1.00 103.73 117 ASP D CA 1
ATOM 5406 C C . ASP D 1 98 ? 31.046 10.594 75.258 1.00 98.96 117 ASP D C 1
ATOM 5407 O O . ASP D 1 98 ? 30.078 11.336 75.466 1.00 103.58 117 ASP D O 1
ATOM 5412 N N . LYS D 1 99 ? 32.253 11.070 74.957 1.00 117.52 118 LYS D N 1
ATOM 5413 C CA . LYS D 1 99 ? 32.444 12.509 74.837 1.00 116.46 118 LYS D CA 1
ATOM 5414 C C . LYS D 1 99 ? 31.769 13.042 73.582 1.00 113.67 118 LYS D C 1
ATOM 5415 O O . LYS D 1 99 ? 31.398 14.221 73.531 1.00 115.95 118 LYS D O 1
ATOM 5417 N N . ASP D 1 100 ? 31.591 12.191 72.568 1.00 106.84 119 ASP D N 1
ATOM 5418 C CA . ASP D 1 100 ? 31.061 12.622 71.282 1.00 99.61 119 ASP D CA 1
ATOM 5419 C C . ASP D 1 100 ? 29.627 12.174 71.044 1.00 100.63 119 ASP D C 1
ATOM 5420 O O . ASP D 1 100 ? 28.876 12.880 70.366 1.00 99.04 119 ASP D O 1
ATOM 5425 N N . PHE D 1 101 ? 29.230 11.030 71.598 1.00 101.98 120 PHE D N 1
ATOM 5426 C CA . PHE D 1 101 ? 27.925 10.435 71.364 1.00 97.88 120 PHE D CA 1
ATOM 5427 C C . PHE D 1 101 ? 27.215 10.199 72.691 1.00 97.04 120 PHE D C 1
ATOM 5428 O O . PHE D 1 101 ? 27.854 10.026 73.733 1.00 90.76 120 PHE D O 1
ATOM 5436 N N . VAL D 1 102 ? 25.884 10.197 72.645 1.00 92.14 121 VAL D N 1
ATOM 5437 C CA . VAL D 1 102 ? 25.046 9.852 73.788 1.00 94.08 121 VAL D CA 1
ATOM 5438 C C . VAL D 1 102 ? 24.183 8.659 73.406 1.00 93.63 121 VAL D C 1
ATOM 5439 O O . VAL D 1 102 ? 23.572 8.648 72.331 1.00 92.73 121 VAL D O 1
ATOM 5443 N N . VAL D 1 103 ? 24.133 7.662 74.285 1.00 89.60 122 VAL D N 1
ATOM 5444 C CA . VAL D 1 103 ? 23.406 6.424 74.021 1.00 92.12 122 VAL D CA 1
ATOM 5445 C C . VAL D 1 103 ? 21.945 6.620 74.410 1.00 88.88 122 VAL D C 1
ATOM 5446 O O . VAL D 1 103 ? 21.634 6.898 75.575 1.00 91.94 122 VAL D O 1
ATOM 5450 N N . GLU D 1 104 ? 21.047 6.488 73.430 1.00 90.67 123 GLU D N 1
ATOM 5451 C CA . GLU D 1 104 ? 19.623 6.605 73.711 1.00 84.53 123 GLU D CA 1
ATOM 5452 C C . GLU D 1 104 ? 19.042 5.328 74.308 1.00 84.50 123 GLU D C 1
ATOM 5453 O O . GLU D 1 104 ? 18.414 5.363 75.372 1.00 92.64 123 GLU D O 1
ATOM 5459 N N . SER D 1 105 ? 19.245 4.192 73.644 1.00 87.91 124 SER D N 1
ATOM 5460 C CA . SER D 1 105 ? 18.607 2.959 74.101 1.00 93.33 124 SER D CA 1
ATOM 5461 C C . SER D 1 105 ? 19.266 1.741 73.473 1.00 86.18 124 SER D C 1
ATOM 5462 O O . SER D 1 105 ? 20.051 1.850 72.535 1.00 87.91 124 SER D O 1
ATOM 5465 N N . VAL D 1 106 ? 18.951 0.571 74.031 1.00 85.75 125 VAL D N 1
ATOM 5466 C CA . VAL D 1 106 ? 19.469 -0.702 73.543 1.00 89.17 125 VAL D CA 1
ATOM 5467 C C . VAL D 1 106 ? 18.362 -1.750 73.584 1.00 88.75 125 VAL D C 1
ATOM 5468 O O . VAL D 1 106 ? 17.615 -1.843 74.563 1.00 92.56 125 VAL D O 1
ATOM 5472 N N . VAL D 1 107 ? 18.262 -2.540 72.513 1.00 102.13 126 VAL D N 1
ATOM 5473 C CA . VAL D 1 107 ? 17.329 -3.662 72.425 1.00 104.13 126 VAL D CA 1
ATOM 5474 C C . VAL D 1 107 ? 18.097 -4.875 71.924 1.00 106.10 126 VAL D C 1
ATOM 5475 O O . VAL D 1 107 ? 18.811 -4.786 70.924 1.00 105.57 126 VAL D O 1
ATOM 5479 N N . ASN D 1 108 ? 17.937 -6.016 72.593 1.00 102.31 127 ASN D N 1
ATOM 5480 C CA . ASN D 1 108 ? 18.697 -7.217 72.248 1.00 110.73 127 ASN D CA 1
ATOM 5481 C C . ASN D 1 108 ? 17.744 -8.346 71.889 1.00 114.21 127 ASN D C 1
ATOM 5482 O O . ASN D 1 108 ? 16.868 -8.702 72.686 1.00 121.42 127 ASN D O 1
ATOM 5487 N N . GLU D 1 109 ? 17.931 -8.920 70.701 1.00 120.86 128 GLU D N 1
ATOM 5488 C CA . GLU D 1 109 ? 17.192 -10.097 70.249 1.00 118.40 128 GLU D CA 1
ATOM 5489 C C . GLU D 1 109 ? 18.175 -11.045 69.571 1.00 119.77 128 GLU D C 1
ATOM 5490 O O . GLU D 1 109 ? 18.843 -10.662 68.602 1.00 121.04 128 GLU D O 1
ATOM 5496 N N . LYS D 1 110 ? 18.297 -12.256 70.104 1.00 114.52 129 LYS D N 1
ATOM 5497 C CA . LYS D 1 110 ? 19.193 -13.304 69.582 1.00 118.46 129 LYS D CA 1
ATOM 5498 C C . LYS D 1 110 ? 20.625 -12.761 69.602 1.00 116.69 129 LYS D C 1
ATOM 5499 O O . LYS D 1 110 ? 21.029 -12.140 70.597 1.00 117.80 129 LYS D O 1
ATOM 5501 N N . GLU D 1 111 ? 21.416 -12.985 68.552 1.00 117.50 130 GLU D N 1
ATOM 5502 C CA . GLU D 1 111 ? 22.781 -12.475 68.507 1.00 117.37 130 GLU D CA 1
ATOM 5503 C C . GLU D 1 111 ? 22.821 -10.985 68.207 1.00 123.91 130 GLU D C 1
ATOM 5504 O O . GLU D 1 111 ? 23.891 -10.372 68.298 1.00 117.58 130 GLU D O 1
ATOM 5506 N N . PHE D 1 112 ? 21.680 -10.399 67.862 1.00 119.38 131 PHE D N 1
ATOM 5507 C CA . PHE D 1 112 ? 21.611 -9.028 67.394 1.00 108.84 131 PHE D CA 1
ATOM 5508 C C . PHE D 1 112 ? 21.301 -8.092 68.551 1.00 102.46 131 PHE D C 1
ATOM 5509 O O . PHE D 1 112 ? 20.473 -8.405 69.412 1.00 105.43 131 PHE D O 1
ATOM 5517 N N . SER D 1 113 ? 21.989 -6.949 68.577 1.00 96.79 132 SER D N 1
ATOM 5518 C CA . SER D 1 113 ? 21.685 -5.912 69.561 1.00 97.32 132 SER D CA 1
ATOM 5519 C C . SER D 1 113 ? 21.678 -4.576 68.826 1.00 92.22 132 SER D C 1
ATOM 5520 O O . SER D 1 113 ? 22.670 -4.208 68.194 1.00 90.40 132 SER D O 1
ATOM 5523 N N . ARG D 1 114 ? 20.572 -3.847 68.923 1.00 103.30 133 ARG D N 1
ATOM 5524 C CA . ARG D 1 114 ? 20.404 -2.554 68.272 1.00 91.02 133 ARG D CA 1
ATOM 5525 C C . ARG D 1 114 ? 20.587 -1.458 69.312 1.00 92.20 133 ARG D C 1
ATOM 5526 O O . ARG D 1 114 ? 19.898 -1.447 70.340 1.00 93.04 133 ARG D O 1
ATOM 5528 N N . ILE D 1 115 ? 21.505 -0.539 69.036 1.00 90.54 134 ILE D N 1
ATOM 5529 C CA . ILE D 1 115 ? 21.876 0.539 69.942 1.00 95.46 134 ILE D CA 1
ATOM 5530 C C . ILE D 1 115 ? 21.529 1.855 69.263 1.00 89.47 134 ILE D C 1
ATOM 5531 O O . ILE D 1 115 ? 22.064 2.164 68.193 1.00 88.23 134 ILE D O 1
ATOM 5536 N N . ASN D 1 116 ? 20.649 2.630 69.886 1.00 84.81 135 ASN D N 1
ATOM 5537 C CA . ASN D 1 116 ? 20.260 3.945 69.402 1.00 82.77 135 ASN D CA 1
ATOM 5538 C C . ASN D 1 116 ? 21.082 4.993 70.138 1.00 82.55 135 ASN D C 1
ATOM 5539 O O . ASN D 1 116 ? 21.040 5.058 71.375 1.00 85.21 135 ASN D O 1
ATOM 5544 N N . ILE D 1 117 ? 21.816 5.798 69.371 1.00 84.78 136 ILE D N 1
ATOM 5545 C CA . ILE D 1 117 ? 22.723 6.824 69.862 1.00 90.94 136 ILE D CA 1
ATOM 5546 C C . ILE D 1 117 ? 22.464 8.097 69.057 1.00 89.10 136 ILE D C 1
ATOM 5547 O O . ILE D 1 117 ? 21.806 8.072 68.020 1.00 87.69 136 ILE D O 1
ATOM 5552 N N . TYR D 1 118 ? 22.976 9.225 69.555 1.00 88.33 137 TYR D N 1
ATOM 5553 C CA . TYR D 1 118 ? 22.927 10.450 68.766 1.00 93.16 137 TYR D CA 1
ATOM 5554 C C . TYR D 1 118 ? 24.189 11.263 69.025 1.00 88.29 137 TYR D C 1
ATOM 5555 O O . TYR D 1 118 ? 24.690 11.309 70.151 1.00 86.34 137 TYR D O 1
ATOM 5564 N N . HIS D 1 119 ? 24.699 11.894 67.969 1.00 101.48 138 HIS D N 1
ATOM 5565 C CA . HIS D 1 119 ? 25.924 12.679 68.060 1.00 97.42 138 HIS D CA 1
ATOM 5566 C C . HIS D 1 119 ? 25.622 13.986 68.791 1.00 101.76 138 HIS D C 1
ATOM 5567 O O . HIS D 1 119 ? 24.688 14.708 68.431 1.00 108.61 138 HIS D O 1
ATOM 5574 N N . LYS D 1 120 ? 26.420 14.298 69.818 1.00 98.87 139 LYS D N 1
ATOM 5575 C CA . LYS D 1 120 ? 26.110 15.442 70.673 1.00 111.78 139 LYS D CA 1
ATOM 5576 C C . LYS D 1 120 ? 26.226 16.774 69.939 1.00 114.80 139 LYS D C 1
ATOM 5577 O O . LYS D 1 120 ? 25.566 17.747 70.322 1.00 134.54 139 LYS D O 1
ATOM 5579 N N . VAL D 1 121 ? 27.035 16.841 68.888 1.00 107.66 140 VAL D N 1
ATOM 5580 C CA . VAL D 1 121 ? 27.234 18.095 68.166 1.00 107.71 140 VAL D CA 1
ATOM 5581 C C . VAL D 1 121 ? 26.250 18.223 67.016 1.00 109.42 140 VAL D C 1
ATOM 5582 O O . VAL D 1 121 ? 25.529 19.219 66.906 1.00 116.19 140 VAL D O 1
ATOM 5586 N N . THR D 1 122 ? 26.218 17.220 66.143 1.00 121.26 141 THR D N 1
ATOM 5587 C CA . THR D 1 122 ? 25.350 17.256 64.979 1.00 123.48 141 THR D CA 1
ATOM 5588 C C . THR D 1 122 ? 23.925 16.824 65.305 1.00 113.65 141 THR D C 1
ATOM 5589 O O . THR D 1 122 ? 23.054 16.936 64.437 1.00 114.53 141 THR D O 1
ATOM 5593 N N . GLU D 1 123 ? 23.687 16.289 66.507 1.00 113.85 142 GLU D N 1
ATOM 5594 C CA . GLU D 1 123 ? 22.369 15.855 66.990 1.00 116.73 142 GLU D CA 1
ATOM 5595 C C . GLU D 1 123 ? 21.697 14.898 66.004 1.00 110.17 142 GLU D C 1
ATOM 5596 O O . GLU D 1 123 ? 20.469 14.762 65.994 1.00 107.44 142 GLU D O 1
ATOM 5602 N N . ARG D 1 124 ? 22.494 14.254 65.158 1.00 127.73 143 ARG D N 1
ATOM 5603 C CA . ARG D 1 124 ? 21.985 13.272 64.204 1.00 113.85 143 ARG D CA 1
ATOM 5604 C C . ARG D 1 124 ? 21.854 11.917 64.887 1.00 106.10 143 ARG D C 1
ATOM 5605 O O . ARG D 1 124 ? 22.803 11.412 65.494 1.00 105.56 143 ARG D O 1
ATOM 5613 N N . HIS D 1 125 ? 20.668 11.328 64.789 1.00 94.71 144 HIS D N 1
ATOM 5614 C CA . HIS D 1 125 ? 20.354 10.066 65.447 1.00 96.25 144 HIS D CA 1
ATOM 5615 C C . HIS D 1 125 ? 20.795 8.899 64.575 1.00 85.73 144 HIS D C 1
ATOM 5616 O O . HIS D 1 125 ? 20.698 8.960 63.346 1.00 82.41 144 HIS D O 1
ATOM 5623 N N . SER D 1 126 ? 21.280 7.836 65.213 1.00 84.00 145 SER D N 1
ATOM 5624 C CA . SER D 1 126 ? 21.755 6.667 64.489 1.00 79.99 145 SER D CA 1
ATOM 5625 C C . SER D 1 126 ? 21.474 5.404 65.290 1.00 77.36 145 SER D C 1
ATOM 5626 O O . SER D 1 126 ? 21.304 5.437 66.513 1.00 83.84 145 SER D O 1
ATOM 5629 N N . GLU D 1 127 ? 21.418 4.287 64.569 1.00 69.33 146 GLU D N 1
ATOM 5630 C CA . GLU D 1 127 ? 21.241 2.958 65.138 1.00 73.12 146 GLU D CA 1
ATOM 5631 C C . GLU D 1 127 ? 22.395 2.078 64.677 1.00 69.56 146 GLU D C 1
ATOM 5632 O O . GLU D 1 127 ? 22.705 2.033 63.480 1.00 68.17 146 GLU D O 1
ATOM 5638 N N . ILE D 1 128 ? 23.009 1.366 65.618 1.00 73.87 147 ILE D N 1
ATOM 5639 C CA . ILE D 1 128 ? 24.118 0.470 65.331 1.00 75.02 147 ILE D CA 1
ATOM 5640 C C . ILE D 1 128 ? 23.662 -0.924 65.727 1.00 79.73 147 ILE D C 1
ATOM 5641 O O . ILE D 1 128 ? 23.246 -1.139 66.869 1.00 88.22 147 ILE D O 1
ATOM 5646 N N . THR D 1 129 ? 23.737 -1.870 64.799 1.00 80.79 148 THR D N 1
ATOM 5647 C CA . THR D 1 129 ? 23.377 -3.249 65.096 1.00 84.92 148 THR D CA 1
ATOM 5648 C C . THR D 1 129 ? 24.658 -4.063 65.234 1.00 88.08 148 THR D C 1
ATOM 5649 O O . THR D 1 129 ? 25.490 -4.094 64.320 1.00 84.35 148 THR D O 1
ATOM 5653 N N . LEU D 1 130 ? 24.794 -4.727 66.370 1.00 87.21 149 LEU D N 1
ATOM 5654 C CA . LEU D 1 130 ? 25.973 -5.494 66.725 1.00 92.24 149 LEU D CA 1
ATOM 5655 C C . LEU D 1 130 ? 25.597 -6.965 66.636 1.00 98.60 149 LEU D C 1
ATOM 5656 O O . LEU D 1 130 ? 24.565 -7.378 67.179 1.00 103.98 149 LEU D O 1
ATOM 5661 N N . ASN D 1 131 ? 26.427 -7.743 65.950 1.00 92.45 150 ASN D N 1
ATOM 5662 C CA . ASN D 1 131 ? 26.337 -9.196 65.952 1.00 100.99 150 ASN D CA 1
ATOM 5663 C C . ASN D 1 131 ? 27.281 -9.683 67.040 1.00 100.31 150 ASN D C 1
ATOM 5664 O O . ASN D 1 131 ? 28.506 -9.532 66.929 1.00 104.27 150 ASN D O 1
ATOM 5669 N N . LYS D 1 132 ? 26.706 -10.236 68.105 1.00 109.81 151 LYS D N 1
ATOM 5670 C CA . LYS D 1 132 ? 27.477 -10.692 69.245 1.00 110.67 151 LYS D CA 1
ATOM 5671 C C . LYS D 1 132 ? 28.201 -11.999 68.976 1.00 116.11 151 LYS D C 1
ATOM 5672 O O . LYS D 1 132 ? 29.219 -12.263 69.623 1.00 118.51 151 LYS D O 1
ATOM 5674 N N . ALA D 1 133 ? 27.718 -12.808 68.033 1.00 117.30 152 ALA D N 1
ATOM 5675 C CA . ALA D 1 133 ? 28.362 -14.091 67.772 1.00 116.89 152 ALA D CA 1
ATOM 5676 C C . ALA D 1 133 ? 29.808 -13.895 67.333 1.00 120.21 152 ALA D C 1
ATOM 5677 O O . ALA D 1 133 ? 30.716 -14.569 67.835 1.00 123.56 152 ALA D O 1
ATOM 5679 N N . ASN D 1 134 ? 30.044 -12.978 66.393 1.00 126.85 153 ASN D N 1
ATOM 5680 C CA . ASN D 1 134 ? 31.391 -12.606 65.985 1.00 130.07 153 ASN D CA 1
ATOM 5681 C C . ASN D 1 134 ? 31.820 -11.242 66.511 1.00 121.75 153 ASN D C 1
ATOM 5682 O O . ASN D 1 134 ? 32.931 -10.797 66.202 1.00 116.36 153 ASN D O 1
ATOM 5687 N N . LYS D 1 135 ? 30.982 -10.573 67.297 1.00 122.45 154 LYS D N 1
ATOM 5688 C CA . LYS D 1 135 ? 31.331 -9.292 67.900 1.00 116.28 154 LYS D CA 1
ATOM 5689 C C . LYS D 1 135 ? 31.769 -8.298 66.825 1.00 110.63 154 LYS D C 1
ATOM 5690 O O . LYS D 1 135 ? 32.862 -7.729 66.866 1.00 114.02 154 LYS D O 1
ATOM 5692 N N . GLN D 1 136 ? 30.882 -8.095 65.851 1.00 112.36 155 GLN D N 1
ATOM 5693 C CA . GLN D 1 136 ? 31.159 -7.181 64.752 1.00 105.25 155 GLN D CA 1
ATOM 5694 C C . GLN D 1 136 ? 29.913 -6.366 64.443 1.00 103.35 155 GLN D C 1
ATOM 5695 O O . GLN D 1 136 ? 28.788 -6.821 64.654 1.00 117.71 155 GLN D O 1
ATOM 5697 N N . ILE D 1 137 ? 30.117 -5.159 63.918 1.00 90.19 156 ILE D N 1
ATOM 5698 C CA . ILE D 1 137 ? 28.991 -4.361 63.450 1.00 92.80 156 ILE D CA 1
ATOM 5699 C C . ILE D 1 137 ? 28.443 -4.967 62.168 1.00 88.26 156 ILE D C 1
ATOM 5700 O O . ILE D 1 137 ? 29.186 -5.198 61.203 1.00 80.50 156 ILE D O 1
ATOM 5705 N N . GLU D 1 138 ? 27.136 -5.237 62.155 1.00 86.02 157 GLU D N 1
ATOM 5706 C CA . GLU D 1 138 ? 26.475 -5.806 60.990 1.00 76.53 157 GLU D CA 1
ATOM 5707 C C . GLU D 1 138 ? 25.606 -4.805 60.251 1.00 69.01 157 GLU D C 1
ATOM 5708 O O . GLU D 1 138 ? 25.465 -4.911 59.033 1.00 63.88 157 GLU D O 1
ATOM 5714 N N . LEU D 1 139 ? 25.038 -3.827 60.953 1.00 70.93 158 LEU D N 1
ATOM 5715 C CA . LEU D 1 139 ? 24.145 -2.855 60.342 1.00 67.04 158 LEU D CA 1
ATOM 5716 C C . LEU D 1 139 ? 24.327 -1.502 61.010 1.00 65.00 158 LEU D C 1
ATOM 5717 O O . LEU D 1 139 ? 24.503 -1.422 62.229 1.00 69.12 158 LEU D O 1
ATOM 5722 N N . LEU D 1 140 ? 24.282 -0.447 60.204 1.00 60.10 159 LEU D N 1
ATOM 5723 C CA . LEU D 1 140 ? 24.340 0.928 60.672 1.00 62.12 159 LEU D CA 1
ATOM 5724 C C . LEU D 1 140 ? 23.205 1.696 60.020 1.00 63.32 159 LEU D C 1
ATOM 5725 O O . LEU D 1 140 ? 23.047 1.653 58.799 1.00 59.88 159 LEU D O 1
ATOM 5730 N N . LYS D 1 141 ? 22.406 2.386 60.826 1.00 68.56 160 LYS D N 1
ATOM 5731 C CA . LYS D 1 141 ? 21.277 3.154 60.323 1.00 67.42 160 LYS D CA 1
ATOM 5732 C C . LYS D 1 141 ? 21.399 4.605 60.756 1.00 65.52 160 LYS D C 1
ATOM 5733 O O . LYS D 1 141 ? 21.602 4.893 61.941 1.00 71.34 160 LYS D O 1
ATOM 5739 N N . ILE D 1 142 ? 21.255 5.509 59.790 1.00 64.27 161 ILE D N 1
ATOM 5740 C CA . ILE D 1 142 ? 21.373 6.953 59.989 1.00 64.88 161 ILE D CA 1
ATOM 5741 C C . ILE D 1 142 ? 20.031 7.568 59.629 1.00 68.26 161 ILE D C 1
ATOM 5742 O O . ILE D 1 142 ? 19.533 7.387 58.508 1.00 66.06 161 ILE D O 1
ATOM 5747 N N . PHE D 1 143 ? 19.468 8.324 60.562 1.00 69.24 162 PHE D N 1
ATOM 5748 C CA . PHE D 1 143 ? 18.143 8.912 60.423 1.00 64.41 162 PHE D CA 1
ATOM 5749 C C . PHE D 1 143 ? 18.239 10.396 60.088 1.00 72.20 162 PHE D C 1
ATOM 5750 O O . PHE D 1 143 ? 18.665 11.203 60.921 1.00 79.05 162 PHE D O 1
ATOM 5758 N N . GLU D 1 144 ? 17.847 10.747 58.869 1.00 67.14 163 GLU D N 1
ATOM 5759 C CA . GLU D 1 144 ? 17.739 12.116 58.404 1.00 75.72 163 GLU D CA 1
ATOM 5760 C C . GLU D 1 144 ? 16.262 12.492 58.408 1.00 78.24 163 GLU D C 1
ATOM 5761 O O . GLU D 1 144 ? 15.377 11.625 58.350 1.00 71.32 163 GLU D O 1
ATOM 5767 N N . ASP D 1 145 ? 16.010 13.807 58.417 1.00 72.47 164 ASP D N 1
ATOM 5768 C CA . ASP D 1 145 ? 14.655 14.321 58.580 1.00 72.73 164 ASP D CA 1
ATOM 5769 C C . ASP D 1 145 ? 13.612 13.459 57.883 1.00 73.74 164 ASP D C 1
ATOM 5770 O O . ASP D 1 145 ? 12.687 12.940 58.515 1.00 76.29 164 ASP D O 1
ATOM 5772 N N . THR D 1 146 ? 13.748 13.275 56.578 1.00 66.44 165 THR D N 1
ATOM 5773 C CA . THR D 1 146 ? 12.772 12.518 55.809 1.00 70.03 165 THR D CA 1
ATOM 5774 C C . THR D 1 146 ? 13.339 11.264 55.165 1.00 73.83 165 THR D C 1
ATOM 5775 O O . THR D 1 146 ? 12.672 10.675 54.303 1.00 70.59 165 THR D O 1
ATOM 5779 N N . ASN D 1 147 ? 14.536 10.827 55.563 1.00 63.10 166 ASN D N 1
ATOM 5780 C CA . ASN D 1 147 ? 15.143 9.685 54.897 1.00 62.69 166 ASN D CA 1
ATOM 5781 C C . ASN D 1 147 ? 15.913 8.821 55.886 1.00 69.39 166 ASN D C 1
ATOM 5782 O O . ASN D 1 147 ? 16.576 9.345 56.780 1.00 68.08 166 ASN D O 1
ATOM 5787 N N . VAL D 1 148 ? 15.859 7.502 55.714 1.00 62.21 167 VAL D N 1
ATOM 5788 C CA . VAL D 1 148 ? 16.629 6.590 56.551 1.00 61.31 167 VAL D CA 1
ATOM 5789 C C . VAL D 1 148 ? 17.647 5.890 55.654 1.00 62.98 167 VAL D C 1
ATOM 5790 O O . VAL D 1 148 ? 17.277 5.245 54.664 1.00 56.34 167 VAL D O 1
ATOM 5794 N N . VAL D 1 149 ? 18.929 6.005 56.002 1.00 66.98 168 VAL D N 1
ATOM 5795 C CA . VAL D 1 149 ? 20.023 5.403 55.245 1.00 65.36 168 VAL D CA 1
ATOM 5796 C C . VAL D 1 149 ? 20.529 4.189 56.016 1.00 61.65 168 VAL D C 1
ATOM 5797 O O . VAL D 1 149 ? 20.911 4.308 57.186 1.00 61.26 168 VAL D O 1
ATOM 5801 N N . THR D 1 150 ? 20.540 3.031 55.361 1.00 56.52 169 THR D N 1
ATOM 5802 C CA . THR D 1 150 ? 20.996 1.789 55.973 1.00 55.01 169 THR D CA 1
ATOM 5803 C C . THR D 1 150 ? 22.250 1.276 55.272 1.00 55.09 169 THR D C 1
ATOM 5804 O O . THR D 1 150 ? 22.266 1.117 54.046 1.00 53.49 169 THR D O 1
ATOM 5808 N N . ILE D 1 151 ? 23.293 1.019 56.058 1.00 57.23 170 ILE D N 1
ATOM 5809 C CA . ILE D 1 151 ? 24.553 0.452 55.599 1.00 54.81 170 ILE D CA 1
ATOM 5810 C C . ILE D 1 151 ? 24.705 -0.907 56.259 1.00 56.48 170 ILE D C 1
ATOM 5811 O O . ILE D 1 151 ? 24.839 -0.992 57.483 1.00 55.49 170 ILE D O 1
ATOM 5816 N N . LYS D 1 152 ? 24.728 -1.962 55.457 1.00 59.94 171 LYS D N 1
ATOM 5817 C CA . LYS D 1 152 ? 24.927 -3.313 55.967 1.00 63.92 171 LYS D CA 1
ATOM 5818 C C . LYS D 1 152 ? 26.372 -3.716 55.698 1.00 59.77 171 LYS D C 1
ATOM 5819 O O . LYS D 1 152 ? 26.876 -3.544 54.583 1.00 57.01 171 LYS D O 1
ATOM 5825 N N . PHE D 1 153 ? 27.035 -4.235 56.725 1.00 63.94 172 PHE D N 1
ATOM 5826 C CA . PHE D 1 153 ? 28.442 -4.623 56.652 1.00 64.10 172 PHE D CA 1
ATOM 5827 C C . PHE D 1 153 ? 28.491 -6.057 56.139 1.00 66.07 172 PHE D C 1
ATOM 5828 O O . PHE D 1 153 ? 28.281 -7.012 56.895 1.00 68.44 172 PHE D O 1
ATOM 5836 N N . ASP D 1 154 ? 28.764 -6.209 54.842 1.00 61.66 173 ASP D N 1
ATOM 5837 C CA . ASP D 1 154 ? 28.701 -7.523 54.219 1.00 63.08 173 ASP D CA 1
ATOM 5838 C C . ASP D 1 154 ? 29.892 -8.386 54.598 1.00 60.93 173 ASP D C 1
ATOM 5839 O O . ASP D 1 154 ? 29.772 -9.617 54.629 1.00 60.42 173 ASP D O 1
ATOM 5844 N N . ASN D 1 155 ? 31.048 -7.776 54.857 1.00 65.10 174 ASN D N 1
ATOM 5845 C CA . ASN D 1 155 ? 32.201 -8.591 55.231 1.00 64.86 174 ASN D CA 1
ATOM 5846 C C . ASN D 1 155 ? 33.260 -7.708 55.872 1.00 56.19 174 ASN D C 1
ATOM 5847 O O . ASN D 1 155 ? 33.579 -6.647 55.335 1.00 55.69 174 ASN D O 1
ATOM 5852 N N . ILE D 1 156 ? 33.797 -8.140 57.013 1.00 68.24 175 ILE D N 1
ATOM 5853 C CA . ILE D 1 156 ? 34.818 -7.390 57.744 1.00 63.76 175 ILE D CA 1
ATOM 5854 C C . ILE D 1 156 ? 36.054 -8.266 57.859 1.00 56.75 175 ILE D C 1
ATOM 5855 O O . ILE D 1 156 ? 35.973 -9.393 58.363 1.00 68.19 175 ILE D O 1
ATOM 5860 N N . VAL D 1 157 ? 37.197 -7.749 57.407 1.00 51.11 176 VAL D N 1
ATOM 5861 C CA . VAL D 1 157 ? 38.461 -8.472 57.462 1.00 49.14 176 VAL D CA 1
ATOM 5862 C C . VAL D 1 157 ? 39.515 -7.531 58.030 1.00 51.03 176 VAL D C 1
ATOM 5863 O O . VAL D 1 157 ? 39.509 -6.336 57.731 1.00 49.53 176 VAL D O 1
ATOM 5867 N N . LYS D 1 158 ? 40.404 -8.054 58.868 1.00 54.53 177 LYS D N 1
ATOM 5868 C CA . LYS D 1 158 ? 41.484 -7.241 59.417 1.00 54.68 177 LYS D CA 1
ATOM 5869 C C . LYS D 1 158 ? 42.618 -7.158 58.397 1.00 48.14 177 LYS D C 1
ATOM 5870 O O . LYS D 1 158 ? 42.953 -8.149 57.739 1.00 47.26 177 LYS D O 1
ATOM 5876 N N . VAL D 1 159 ? 43.209 -5.973 58.268 1.00 45.19 178 VAL D N 1
ATOM 5877 C CA . VAL D 1 159 ? 44.247 -5.703 57.279 1.00 47.27 178 VAL D CA 1
ATOM 5878 C C . VAL D 1 159 ? 45.576 -5.539 58.004 1.00 51.43 178 VAL D C 1
ATOM 5879 O O . VAL D 1 159 ? 45.658 -4.830 59.015 1.00 51.79 178 VAL D O 1
ATOM 5883 N N . GLN D 1 160 ? 46.615 -6.192 57.484 1.00 50.24 179 GLN D N 1
ATOM 5884 C CA . GLN D 1 160 ? 47.951 -6.103 58.052 1.00 66.10 179 GLN D CA 1
ATOM 5885 C C . GLN D 1 160 ? 48.798 -5.009 57.425 1.00 60.53 179 GLN D C 1
ATOM 5886 O O . GLN D 1 160 ? 49.718 -4.507 58.083 1.00 58.89 179 GLN D O 1
ATOM 5892 N N . LYS D 1 161 ? 48.504 -4.621 56.192 1.00 59.55 180 LYS D N 1
ATOM 5893 C CA . LYS D 1 161 ? 49.309 -3.618 55.513 1.00 63.78 180 LYS D CA 1
ATOM 5894 C C . LYS D 1 161 ? 48.463 -2.916 54.468 1.00 44.67 180 LYS D C 1
ATOM 5895 O O . LYS D 1 161 ? 47.797 -3.572 53.661 1.00 45.00 180 LYS D O 1
ATOM 5901 N N . PHE D 1 162 ? 48.497 -1.585 54.495 1.00 44.59 181 PHE D N 1
ATOM 5902 C CA . PHE D 1 162 ? 47.842 -0.756 53.497 1.00 42.75 181 PHE D CA 1
ATOM 5903 C C . PHE D 1 162 ? 48.891 -0.055 52.641 1.00 45.76 181 PHE D C 1
ATOM 5904 O O . PHE D 1 162 ? 49.894 0.453 53.160 1.00 50.06 181 PHE D O 1
ATOM 5912 N N . ASP D 1 163 ? 48.643 -0.003 51.334 1.00 45.27 182 ASP D N 1
ATOM 5913 C CA . ASP D 1 163 ? 49.411 0.884 50.474 1.00 50.52 182 ASP D CA 1
ATOM 5914 C C . ASP D 1 163 ? 49.138 2.326 50.877 1.00 44.86 182 ASP D C 1
ATOM 5915 O O . ASP D 1 163 ? 47.979 2.727 51.033 1.00 46.56 182 ASP D O 1
ATOM 5920 N N . GLU D 1 164 ? 50.204 3.112 51.050 1.00 54.38 183 GLU D N 1
ATOM 5921 C CA . GLU D 1 164 ? 50.006 4.472 51.538 1.00 56.80 183 GLU D CA 1
ATOM 5922 C C . GLU D 1 164 ? 49.096 5.272 50.621 1.00 52.18 183 GLU D C 1
ATOM 5923 O O . GLU D 1 164 ? 48.284 6.080 51.088 1.00 53.22 183 GLU D O 1
ATOM 5929 N N . ASP D 1 165 ? 49.220 5.069 49.310 1.00 51.64 184 ASP D N 1
ATOM 5930 C CA . ASP D 1 165 ? 48.431 5.856 48.372 1.00 56.30 184 ASP D CA 1
ATOM 5931 C C . ASP D 1 165 ? 46.939 5.575 48.481 1.00 47.05 184 ASP D C 1
ATOM 5932 O O . ASP D 1 165 ? 46.145 6.347 47.933 1.00 46.76 184 ASP D O 1
ATOM 5937 N N . LEU D 1 166 ? 46.534 4.503 49.173 1.00 46.79 185 LEU D N 1
ATOM 5938 C CA . LEU D 1 166 ? 45.111 4.304 49.428 1.00 47.91 185 LEU D CA 1
ATOM 5939 C C . LEU D 1 166 ? 44.541 5.440 50.269 1.00 49.19 185 LEU D C 1
ATOM 5940 O O . LEU D 1 166 ? 43.345 5.742 50.178 1.00 46.63 185 LEU D O 1
ATOM 5945 N N . PHE D 1 167 ? 45.381 6.086 51.084 1.00 46.91 186 PHE D N 1
ATOM 5946 C CA . PHE D 1 167 ? 44.951 7.176 51.951 1.00 45.59 186 PHE D CA 1
ATOM 5947 C C . PHE D 1 167 ? 45.500 8.516 51.475 1.00 47.70 186 PHE D C 1
ATOM 5948 O O . PHE D 1 167 ? 45.657 9.447 52.270 1.00 48.47 186 PHE D O 1
ATOM 5956 N N . LYS D 1 168 ? 45.798 8.624 50.182 1.00 61.51 187 LYS D N 1
ATOM 5957 C CA . LYS D 1 168 ? 46.203 9.879 49.569 1.00 66.57 187 LYS D CA 1
ATOM 5958 C C . LYS D 1 168 ? 45.173 10.273 48.517 1.00 58.09 187 LYS D C 1
ATOM 5959 O O . LYS D 1 168 ? 44.713 9.433 47.736 1.00 63.49 187 LYS D O 1
ATOM 5965 N N . LEU D 1 169 ? 44.805 11.549 48.505 1.00 54.63 188 LEU D N 1
ATOM 5966 C CA . LEU D 1 169 ? 43.945 12.120 47.465 1.00 57.12 188 LEU D CA 1
ATOM 5967 C C . LEU D 1 169 ? 44.494 13.502 47.123 1.00 57.27 188 LEU D C 1
ATOM 5968 O O . LEU D 1 169 ? 44.106 14.507 47.726 1.00 54.67 188 LEU D O 1
ATOM 5973 N N . LYS D 1 170 ? 45.395 13.546 46.149 1.00 64.79 189 LYS D N 1
ATOM 5974 C CA . LYS D 1 170 ? 46.040 14.799 45.791 1.00 76.72 189 LYS D CA 1
ATOM 5975 C C . LYS D 1 170 ? 45.083 15.641 44.962 1.00 67.64 189 LYS D C 1
ATOM 5976 O O . LYS D 1 170 ? 44.269 15.123 44.190 1.00 64.05 189 LYS D O 1
ATOM 5982 N N . ASN D 1 171 ? 45.189 16.953 45.130 1.00 72.03 190 ASN D N 1
ATOM 5983 C CA . ASN D 1 171 ? 44.284 17.897 44.490 1.00 79.57 190 ASN D CA 1
ATOM 5984 C C . ASN D 1 171 ? 44.151 17.607 43.001 1.00 78.36 190 ASN D C 1
ATOM 5985 O O . ASN D 1 171 ? 45.109 17.797 42.243 1.00 80.49 190 ASN D O 1
ATOM 5990 N N . PRO D 1 172 ? 42.984 17.141 42.542 1.00 72.19 191 PRO D N 1
ATOM 5991 C CA . PRO D 1 172 ? 42.820 16.888 41.100 1.00 73.63 191 PRO D CA 1
ATOM 5992 C C . PRO D 1 172 ? 42.950 18.142 40.259 1.00 78.41 191 PRO D C 1
ATOM 5993 O O . PRO D 1 172 ? 43.266 18.041 39.067 1.00 77.35 191 PRO D O 1
ATOM 5997 N N . GLU D 1 173 ? 42.712 19.322 40.841 1.00 84.08 192 GLU D N 1
ATOM 5998 C CA . GLU D 1 173 ? 42.895 20.559 40.093 1.00 87.55 192 GLU D CA 1
ATOM 5999 C C . GLU D 1 173 ? 44.359 20.744 39.709 1.00 90.34 192 GLU D C 1
ATOM 6000 O O . GLU D 1 173 ? 44.674 21.445 38.741 1.00 98.96 192 GLU D O 1
ATOM 6006 N N . ILE D 1 174 ? 45.271 20.150 40.478 1.00 82.21 193 ILE D N 1
ATOM 6007 C CA . ILE D 1 174 ? 46.710 20.243 40.249 1.00 81.26 193 ILE D CA 1
ATOM 6008 C C . ILE D 1 174 ? 47.278 18.924 39.729 1.00 81.16 193 ILE D C 1
ATOM 6009 O O . ILE D 1 174 ? 47.963 18.897 38.705 1.00 88.54 193 ILE D O 1
ATOM 6014 N N . TYR D 1 175 ? 47.015 17.819 40.427 1.00 78.28 194 TYR D N 1
ATOM 6015 C CA . TYR D 1 175 ? 47.595 16.524 40.069 1.00 78.64 194 TYR D CA 1
ATOM 6016 C C . TYR D 1 175 ? 46.677 15.630 39.242 1.00 72.65 194 TYR D C 1
ATOM 6017 O O . TYR D 1 175 ? 47.092 14.530 38.866 1.00 71.22 194 TYR D O 1
ATOM 6026 N N . GLY D 1 176 ? 45.458 16.061 38.948 1.00 75.33 195 GLY D N 1
ATOM 6027 C CA . GLY D 1 176 ? 44.564 15.291 38.113 1.00 69.84 195 GLY D CA 1
ATOM 6028 C C . GLY D 1 176 ? 43.724 14.280 38.880 1.00 63.87 195 GLY D C 1
ATOM 6029 O O . GLY D 1 176 ? 43.922 14.013 40.067 1.00 61.79 195 GLY D O 1
ATOM 6030 N N . VAL D 1 177 ? 42.764 13.704 38.158 1.00 60.90 196 VAL D N 1
ATOM 6031 C CA . VAL D 1 177 ? 41.776 12.811 38.773 1.00 54.68 196 VAL D CA 1
ATOM 6032 C C . VAL D 1 177 ? 42.472 11.568 39.316 1.00 53.62 196 VAL D C 1
ATOM 6033 O O . VAL D 1 177 ? 43.360 11.010 38.642 1.00 62.95 196 VAL D O 1
ATOM 6037 N N . PRO D 1 178 ? 42.125 11.092 40.511 1.00 52.96 197 PRO D N 1
ATOM 6038 C CA . PRO D 1 178 ? 42.707 9.837 41.009 1.00 45.93 197 PRO D CA 1
ATOM 6039 C C . PRO D 1 178 ? 42.229 8.615 40.234 1.00 44.64 197 PRO D C 1
ATOM 6040 O O . PRO D 1 178 ? 41.164 8.602 39.617 1.00 42.83 197 PRO D O 1
ATOM 6044 N N . GLU D 1 179 ? 43.055 7.572 40.278 1.00 47.66 198 GLU D N 1
ATOM 6045 C CA . GLU D 1 179 ? 42.715 6.296 39.663 1.00 43.39 198 GLU D CA 1
ATOM 6046 C C . GLU D 1 179 ? 41.439 5.718 40.270 1.00 43.19 198 GLU D C 1
ATOM 6047 O O . GLU D 1 179 ? 41.244 5.738 41.490 1.00 41.29 198 GLU D O 1
ATOM 6049 N N . ARG D 1 180 ? 40.570 5.187 39.410 1.00 47.04 199 ARG D N 1
ATOM 6050 C CA . ARG D 1 180 ? 39.356 4.521 39.857 1.00 46.13 199 ARG D CA 1
ATOM 6051 C C . ARG D 1 180 ? 39.640 3.040 40.099 1.00 45.87 199 ARG D C 1
ATOM 6052 O O . ARG D 1 180 ? 40.238 2.368 39.252 1.00 50.75 199 ARG D O 1
ATOM 6060 N N . LEU D 1 181 ? 39.212 2.535 41.251 1.00 45.57 200 LEU D N 1
ATOM 6061 C CA . LEU D 1 181 ? 39.502 1.174 41.676 1.00 40.80 200 LEU D CA 1
ATOM 6062 C C . LEU D 1 181 ? 38.214 0.359 41.748 1.00 44.18 200 LEU D C 1
ATOM 6063 O O . LEU D 1 181 ? 37.223 0.797 42.343 1.00 45.42 200 LEU D O 1
ATOM 6068 N N . THR D 1 182 ? 38.231 -0.816 41.130 1.00 40.56 201 THR D N 1
ATOM 6069 C CA . THR D 1 182 ? 37.187 -1.810 41.299 1.00 40.82 201 THR D CA 1
ATOM 6070 C C . THR D 1 182 ? 37.430 -2.553 42.609 1.00 40.21 201 THR D C 1
ATOM 6071 O O . THR D 1 182 ? 38.448 -2.365 43.277 1.00 48.10 201 THR D O 1
ATOM 6075 N N . LYS D 1 183 ? 36.479 -3.405 42.986 1.00 44.10 202 LYS D N 1
ATOM 6076 C CA . LYS D 1 183 ? 36.660 -4.231 44.175 1.00 42.40 202 LYS D CA 1
ATOM 6077 C C . LYS D 1 183 ? 37.946 -5.047 44.063 1.00 41.94 202 LYS D C 1
ATOM 6078 O O . LYS D 1 183 ? 38.761 -5.085 44.993 1.00 41.00 202 LYS D O 1
ATOM 6084 N N . SER D 1 184 ? 38.151 -5.695 42.913 1.00 43.30 203 SER D N 1
ATOM 6085 C CA . SER D 1 184 ? 39.355 -6.501 42.714 1.00 45.37 203 SER D CA 1
ATOM 6086 C C . SER D 1 184 ? 40.615 -5.640 42.756 1.00 43.65 203 SER D C 1
ATOM 6087 O O . SER D 1 184 ? 41.620 -6.005 43.394 1.00 49.34 203 SER D O 1
ATOM 6090 N N . GLU D 1 185 ? 40.571 -4.483 42.099 1.00 43.60 204 GLU D N 1
ATOM 6091 C CA . GLU D 1 185 ? 41.746 -3.628 42.020 1.00 45.16 204 GLU D CA 1
ATOM 6092 C C . GLU D 1 185 ? 42.146 -3.115 43.395 1.00 40.98 204 GLU D C 1
ATOM 6093 O O . GLU D 1 185 ? 43.330 -3.124 43.750 1.00 41.23 204 GLU D O 1
ATOM 6099 N N . ILE D 1 186 ? 41.174 -2.660 44.190 1.00 41.10 205 ILE D N 1
ATOM 6100 C CA . ILE D 1 186 ? 41.509 -2.140 45.512 1.00 40.38 205 ILE D CA 1
ATOM 6101 C C . ILE D 1 186 ? 41.986 -3.271 46.411 1.00 39.01 205 ILE D C 1
ATOM 6102 O O . ILE D 1 186 ? 42.898 -3.092 47.229 1.00 38.83 205 ILE D O 1
ATOM 6107 N N . GLU D 1 187 ? 41.379 -4.456 46.273 1.00 40.03 206 GLU D N 1
ATOM 6108 C CA . GLU D 1 187 ? 41.831 -5.592 47.072 1.00 44.09 206 GLU D CA 1
ATOM 6109 C C . GLU D 1 187 ? 43.283 -5.947 46.767 1.00 48.87 206 GLU D C 1
ATOM 6110 O O . GLU D 1 187 ? 43.977 -6.540 47.603 1.00 42.77 206 GLU D O 1
ATOM 6116 N N . LYS D 1 188 ? 43.760 -5.621 45.563 1.00 47.40 207 LYS D N 1
ATOM 6117 C CA . LYS D 1 188 ? 45.171 -5.891 45.285 1.00 43.86 207 LYS D CA 1
ATOM 6118 C C . LYS D 1 188 ? 46.129 -4.961 46.047 1.00 44.85 207 LYS D C 1
ATOM 6119 O O . LYS D 1 188 ? 47.345 -5.192 46.016 1.00 44.24 207 LYS D O 1
ATOM 6125 N N . LYS D 1 189 ? 45.634 -3.916 46.715 1.00 42.49 208 LYS D N 1
ATOM 6126 C CA . LYS D 1 189 ? 46.508 -2.921 47.328 1.00 40.95 208 LYS D CA 1
ATOM 6127 C C . LYS D 1 189 ? 46.564 -3.016 48.849 1.00 40.50 208 LYS D C 1
ATOM 6128 O O . LYS D 1 189 ? 46.971 -2.053 49.509 1.00 39.93 208 LYS D O 1
ATOM 6134 N N . TYR D 1 190 ? 46.176 -4.153 49.423 1.00 41.01 209 TYR D N 1
ATOM 6135 C CA . TYR D 1 190 ? 46.391 -4.374 50.847 1.00 42.26 209 TYR D CA 1
ATOM 6136 C C . TYR D 1 190 ? 46.432 -5.870 51.111 1.00 42.62 209 TYR D C 1
ATOM 6137 O O . TYR D 1 190 ? 45.912 -6.675 50.334 1.00 43.28 209 TYR D O 1
ATOM 6146 N N . VAL D 1 191 ? 47.064 -6.232 52.223 1.00 45.65 210 VAL D N 1
ATOM 6147 C CA . VAL D 1 191 ? 47.294 -7.622 52.589 1.00 47.52 210 VAL D CA 1
ATOM 6148 C C . VAL D 1 191 ? 46.413 -7.945 53.784 1.00 45.21 210 VAL D C 1
ATOM 6149 O O . VAL D 1 191 ? 46.395 -7.197 54.770 1.00 51.25 210 VAL D O 1
ATOM 6153 N N . VAL D 1 192 ? 45.663 -9.038 53.687 1.00 46.16 211 VAL D N 1
ATOM 6154 C CA . VAL D 1 192 ? 44.791 -9.446 54.778 1.00 52.46 211 VAL D CA 1
ATOM 6155 C C . VAL D 1 192 ? 45.600 -10.202 55.825 1.00 52.47 211 VAL D C 1
ATOM 6156 O O . VAL D 1 192 ? 46.642 -10.797 55.537 1.00 55.35 211 VAL D O 1
ATOM 6160 N N . SER D 1 193 ? 45.108 -10.181 57.058 1.00 58.56 212 SER D N 1
ATOM 6161 C CA . SER D 1 193 ? 45.765 -10.881 58.156 1.00 59.42 212 SER D CA 1
ATOM 6162 C C . SER D 1 193 ? 45.504 -12.379 58.063 1.00 65.96 212 SER D C 1
ATOM 6163 O O . SER D 1 193 ? 44.385 -12.803 57.777 1.00 86.31 212 SER D O 1
#